Protein AF-A0A256YQB6-F1 (afdb_monomer)

Foldseek 3Di:
DDFWDDDPQWTAADPVLLVQFPDFDPVLQVVLQVDVLVVLVVLLVVFDWPAFAPDAKDDDFLFIAGRFPIWDFLLCLLAVVVVVVVQQQPWAAWEDAQPPPDDIDTDGSNNLLLLLFLVLQLCVVVPDAAAAEEEEQEFLDSVSQSVLRSCRQRNHAYEYFHNLDALCLLLLVQALSLHQHYEYECWGDALNDTDGSQVRPVSNCVVGNHQAYEYEHYPVDDDDADPNHYDYPCVSRVPGGSDDHGDTDGQFRFSYWFWDFFADDQQDWDQDLVRDIGGNVVVVVPPFDDDPDQFDDDDDDWWADDWDFDFDDFWWKWFQWPQGTFTAGQQAWFFWQDLVLDTDIDGSVRDFFFTKTWAFQDADFFDKFFFDQDDDPDDDPQWDADGTQALLNLLLLLLCLFQWDDDPFKIKHWAQDVQVLVVNQVSRCVRIVHGFDWDDDNIIITIDGDNSVVVRCCRQFVQSVDDQQRHANGSSQLRHGLSSLLSNNQNNCQRAWDQDLFKIKGKGLHPRRQLSNQQSLSNLVARWHKDKDWDWDADPNDTDTGIMIMTIGGALVNLVSNCVRNNHDPPVRNVSSVVSNPPPDPDDDPPWDRNCLVVVVVLCVLQVDDPVVCVVLVNVVPDSDDDTDDLVVLVSVLVVLVVVLCVLVDDDDDPPVPSDPDPDLVNCCVVVVHDSVRSVVVVPDDDPPVVVVVVVVVVVSSVVSSVVSVVSSVSSVCVSPRSIDIIGGNGMDIHGDDDGTDIHGYIPIDDQDDDSSDGDHDDGDSIFTFTWGRSLLLSCLQVCLCWQQVDDAPAEAEEQDICSFLCCVRPVHSHCSSNSHYYYRYSYACQPPHHCNVLVVCQVVLHAEYEAELLNLLSNVLVPLVSQQVRPSVNYAEYEYDDDFHAQQSLVCCCCSNVVSRYDYQYFDDHSQLSHGFFTATRSHDTDRHQFNFHGDPPWDKFFAAQVRHGDPDAPDKGFIKTAPPRRSGGTSDGSVCNPCRCVVFAVRNHSGIGGPQWMWGAHPVRTIHTLGGPVQWDQFQNDTDRQSQLFNLLCPPPQFSGKGWHWDQDPRGRTAIAIETETSDDDDDVVSVVSSQVSSCVRPRPSNRHPYYFYFNDAWAFSSGHGPSLQVNCLLSVHDNPDSSRTPCPVSSVRSNVRSVD

Mean predicted aligned error: 19.4 Å

Sequence (1143 aa):
MEKMIKKGNLFYPSKSLRKKAWISSPRIYKEAQKNPIKFWEKVAKELVWFKKWNKIFVHKPPYFHWFVGGKTNITYNIFERNFELGRKNKVAFIWEPEPTNERPRIYTYYQLYKEVNKLANALKKLGVKKGDVVGIYLPMIPEVIISMLACARIGAIHTVVFSAFSSKALQIRLNDTQAKFLITADGYYRRGKLINLKEKADEGIKGTKVKKVIVVKRANNKVKMKKGRDYWYHELIENEEDYCEPKKLDAEDIAFILYTSGCVKGDTLVQTSSGKILPIKELNKKEGILSFDLNKLTSKVDGIKDLHSYFWPLPLYKIYTSFGMIELTPSHPLFVLNENLEIEEKEASQIEGGDVLILPIPKIEGKEVFLEIPKVKKIIKKVKLPRRLDENLAELIGYFAGDGNFSENCLVLTDKDVENLKHYNKIIRKVFGTEGKIKKEDRQRLLFCSKLVKEFIKVNFPEICKKSKEREVPQKIQVSKNEIIRGFIRGFFDAEGTVSKSSVKIVSTSKVLIEQIKLLLLRLGILSSYYERNAKTKFKDKIYRIKVFSLRISDKENLKRFYEKIGFNDKKKKLKLEKLLEIERKGSTNIEILKIDKLLKEVLKEVKLPKKLIHSLGMDGYKLGYRKIKRKNLVKILDFLDLIEKRILGEKRINKKVLLLRLSLEEIAKKTGYSKNSVHKFLYEPSSKFKKKIEKLLEEREREVLRKIKEWKEKILKIINAEAFFVRVKKVEVGKFEERFIYDITSFSNSSYIANGFFVHNTTGKPKGIVHAVGGYMVQAYITAKWIFDLHDNDIFWSTADIGWITGHTYSCYGPLLNGATFIIYEGALDWPTPERWAQIMEKYGVTIFYTAPTAVRMFEKYDGQVVRKFSFKTLRLLGSVGEPINEEAWYWFFKEVGKERCPIVDTWWQTETGGVLLTSLPGIGPFKPTYAGLPFPPVKFEILDEKGKPIKKAKKEGSLVILKPFAPGMLRGVYRNPERYFKTYWSRFGEEIYYTSDGAFKDKNGLIKITGRLDDVLKVAGHRLSTAELENAITKHYAVNECAIVGAPHEIKGEVPIAFVVLRFGRPNEKMKEEIIQQVVKEIGPIAKPYKVYFVEDLPKTRSGKIMRRILKRMLIGQELGDISTLANPESIEKIRKIVGK

Structure (mmCIF, N/CA/C/O backbone):
data_AF-A0A256YQB6-F1
#
_entry.id   AF-A0A256YQB6-F1
#
loop_
_atom_site.group_PDB
_atom_site.id
_atom_site.type_symbol
_atom_site.label_atom_id
_atom_site.label_alt_id
_atom_site.label_comp_id
_atom_site.label_asym_id
_atom_site.label_entity_id
_atom_site.label_seq_id
_atom_site.pdbx_PDB_ins_code
_atom_site.Cartn_x
_atom_site.Cartn_y
_atom_site.Cartn_z
_atom_site.occupancy
_atom_site.B_iso_or_equiv
_atom_site.auth_seq_id
_atom_site.auth_comp_id
_atom_site.auth_asym_id
_atom_site.auth_atom_id
_atom_site.pdbx_PDB_model_num
ATOM 1 N N . MET A 1 1 ? 21.745 -26.934 -16.241 1.00 66.81 1 MET A N 1
ATOM 2 C CA . MET A 1 1 ? 21.714 -25.737 -17.114 1.00 66.81 1 MET A CA 1
ATOM 3 C C . MET A 1 1 ? 23.077 -25.089 -17.096 1.00 66.81 1 MET A C 1
ATOM 5 O O . MET A 1 1 ? 23.684 -25.028 -16.034 1.00 66.81 1 MET A O 1
ATOM 9 N N . GLU A 1 2 ? 23.534 -24.633 -18.258 1.00 85.75 2 GLU A N 1
ATOM 10 C CA . GLU A 1 2 ? 24.778 -23.870 -18.401 1.00 85.75 2 GLU A CA 1
ATOM 11 C C . GLU A 1 2 ? 24.667 -22.508 -17.701 1.00 85.75 2 GLU A C 1
ATOM 13 O O . GLU A 1 2 ? 23.568 -21.957 -17.578 1.00 85.75 2 GLU A O 1
ATOM 18 N N . LYS A 1 3 ? 25.809 -21.947 -17.289 1.00 91.88 3 LYS A N 1
ATOM 19 C CA . LYS A 1 3 ? 25.874 -20.578 -16.765 1.00 91.88 3 LYS A CA 1
ATOM 20 C C . LYS A 1 3 ? 25.476 -19.556 -17.833 1.00 91.88 3 LYS A C 1
ATOM 22 O O . LYS A 1 3 ? 25.650 -19.774 -19.034 1.00 91.88 3 LYS A O 1
ATOM 27 N N . MET A 1 4 ? 24.960 -18.416 -17.387 1.00 94.56 4 MET A N 1
ATOM 28 C CA . MET A 1 4 ? 24.688 -17.280 -18.262 1.00 94.56 4 MET A CA 1
ATOM 29 C C . MET A 1 4 ? 25.975 -16.697 -18.850 1.00 94.56 4 MET A C 1
ATOM 31 O O . MET A 1 4 ? 27.039 -16.718 -18.235 1.00 94.56 4 MET A O 1
ATOM 35 N N . ILE A 1 5 ? 25.861 -16.120 -20.045 1.00 95.38 5 ILE A N 1
ATOM 36 C CA . ILE A 1 5 ? 26.993 -15.534 -20.762 1.00 95.38 5 ILE A CA 1
ATOM 37 C C . ILE A 1 5 ? 27.175 -14.092 -20.281 1.00 95.38 5 ILE A C 1
ATOM 39 O O . ILE A 1 5 ? 26.316 -13.242 -20.524 1.00 95.38 5 ILE A O 1
ATOM 43 N N . LYS A 1 6 ? 28.296 -13.794 -19.619 1.00 94.69 6 LYS A N 1
ATOM 44 C CA . LYS A 1 6 ? 28.639 -12.439 -19.163 1.00 94.69 6 LYS A CA 1
ATOM 45 C C . LYS A 1 6 ? 29.445 -11.695 -20.235 1.00 94.69 6 LYS A C 1
ATOM 47 O O . LYS A 1 6 ? 30.456 -12.201 -20.709 1.00 94.69 6 LYS A O 1
ATOM 52 N N . LYS A 1 7 ? 29.020 -10.481 -20.600 1.00 93.31 7 LYS A N 1
ATOM 53 C CA . LYS A 1 7 ? 29.759 -9.547 -21.472 1.00 93.31 7 LYS A CA 1
ATOM 54 C C . LYS A 1 7 ? 29.813 -8.173 -20.802 1.00 93.31 7 LYS A C 1
ATOM 56 O O . LYS A 1 7 ? 28.825 -7.437 -20.803 1.00 93.31 7 LYS A O 1
ATOM 61 N N . GLY A 1 8 ? 30.949 -7.832 -20.195 1.00 90.25 8 GLY A N 1
ATOM 62 C CA . GLY A 1 8 ? 31.058 -6.645 -19.342 1.00 90.25 8 GLY A CA 1
ATOM 63 C C . GLY A 1 8 ? 30.108 -6.736 -18.141 1.00 90.25 8 GLY A C 1
ATOM 64 O O . GLY A 1 8 ? 30.156 -7.702 -17.382 1.00 90.25 8 GLY A O 1
ATOM 65 N N . ASN A 1 9 ? 29.221 -5.750 -17.987 1.00 87.50 9 ASN A N 1
ATOM 66 C CA . ASN A 1 9 ? 28.167 -5.726 -16.961 1.00 87.50 9 ASN A CA 1
ATOM 67 C C . ASN A 1 9 ? 26.796 -6.227 -17.458 1.00 87.50 9 ASN A C 1
ATOM 69 O O . ASN A 1 9 ? 25.788 -6.023 -16.783 1.00 87.50 9 ASN A O 1
ATOM 73 N N . LEU A 1 10 ? 26.749 -6.842 -18.642 1.00 94.62 10 LEU A N 1
ATOM 74 C CA . LEU A 1 10 ? 25.542 -7.428 -19.215 1.00 94.62 10 LEU A CA 1
ATOM 75 C C . LEU A 1 10 ? 25.590 -8.951 -19.111 1.00 94.62 10 LEU A C 1
ATOM 77 O O . LEU A 1 10 ? 26.617 -9.575 -19.386 1.00 94.62 10 LEU A O 1
ATOM 81 N N . PHE A 1 11 ? 24.449 -9.542 -18.786 1.00 96.25 11 PHE A N 1
ATOM 82 C CA . PHE A 1 11 ? 24.243 -10.983 -18.731 1.00 96.25 11 PHE A CA 1
ATOM 83 C C . PHE A 1 11 ? 23.283 -11.393 -19.842 1.00 96.25 11 PHE A C 1
ATOM 85 O O . PHE A 1 11 ? 22.247 -10.763 -20.049 1.00 96.25 11 PHE A O 1
ATOM 92 N N . TYR A 1 12 ? 23.625 -12.453 -20.561 1.00 96.44 12 TYR A N 1
ATOM 93 C CA . TYR A 1 12 ? 22.846 -12.990 -21.669 1.00 96.44 12 TYR A CA 1
ATOM 94 C C . TYR A 1 12 ? 22.446 -14.436 -21.384 1.00 96.44 12 TYR A C 1
ATOM 96 O O . TYR A 1 12 ? 23.189 -15.162 -20.713 1.00 96.44 12 TYR A O 1
ATOM 104 N N . PRO A 1 13 ? 21.292 -14.878 -21.901 1.00 95.56 13 PRO A N 1
ATOM 105 C CA . PRO A 1 13 ? 20.850 -16.249 -21.715 1.00 95.56 13 PRO A CA 1
ATOM 106 C C . PRO A 1 13 ? 21.824 -17.242 -22.360 1.00 95.56 13 PRO A C 1
ATOM 108 O O . PRO A 1 13 ? 22.392 -16.994 -23.432 1.00 95.56 13 PRO A O 1
ATOM 111 N N . SER A 1 14 ? 22.012 -18.388 -21.705 1.00 94.38 14 SER A N 1
ATOM 112 C CA . SER A 1 14 ? 22.810 -19.496 -22.235 1.00 94.38 14 SER A CA 1
ATOM 113 C C . SER A 1 14 ? 22.199 -20.057 -23.528 1.00 94.38 14 SER A C 1
ATOM 115 O O . SER A 1 14 ? 21.080 -19.706 -23.919 1.00 94.38 14 SER A O 1
ATOM 117 N N . LYS A 1 15 ? 22.934 -20.916 -24.249 1.00 93.00 15 LYS A N 1
ATOM 118 C CA . LYS A 1 15 ? 22.389 -21.580 -25.449 1.00 93.00 15 LYS A CA 1
ATOM 119 C C . LYS A 1 15 ? 21.199 -22.465 -25.068 1.00 93.00 15 LYS A C 1
ATOM 121 O O . LYS A 1 15 ? 20.147 -22.382 -25.698 1.00 93.00 15 LYS A O 1
ATOM 126 N N . SER A 1 16 ? 21.348 -23.228 -23.985 1.00 90.25 16 SER A N 1
ATOM 127 C CA . SER A 1 16 ? 20.280 -24.062 -23.422 1.00 90.25 16 SER A CA 1
ATOM 128 C C . SER A 1 16 ? 19.023 -23.264 -23.048 1.00 90.25 16 SER A C 1
ATOM 130 O O . SER A 1 16 ? 17.919 -23.667 -23.416 1.00 90.25 16 SER A O 1
ATOM 132 N N . LEU A 1 17 ? 19.163 -22.102 -22.397 1.00 90.69 17 LEU A N 1
ATOM 133 C CA . LEU A 1 17 ? 18.008 -21.276 -22.030 1.00 90.69 17 LEU A CA 1
ATOM 134 C C . LEU A 1 17 ? 17.321 -20.660 -23.256 1.00 90.69 17 LEU A C 1
ATOM 136 O O . LEU A 1 17 ? 16.096 -20.656 -23.333 1.00 90.69 17 LEU A O 1
ATOM 140 N N . ARG A 1 18 ? 18.094 -20.211 -24.253 1.00 94.12 18 ARG A N 1
ATOM 141 C CA . ARG A 1 18 ? 17.552 -19.695 -25.523 1.00 94.12 18 ARG A CA 1
ATOM 142 C C . ARG A 1 18 ? 16.764 -20.733 -26.310 1.00 94.12 18 ARG A C 1
ATOM 144 O O . ARG A 1 18 ? 15.760 -20.375 -26.913 1.00 94.12 18 ARG A O 1
ATOM 151 N N . LYS A 1 19 ? 17.209 -21.993 -26.303 1.00 92.62 19 LYS A N 1
ATOM 152 C CA . LYS A 1 19 ? 16.515 -23.095 -26.985 1.00 92.62 19 LYS A CA 1
ATOM 153 C C . LYS A 1 19 ? 15.168 -23.418 -26.331 1.00 92.62 19 LYS A C 1
ATOM 155 O O . LYS A 1 19 ? 14.244 -23.807 -27.031 1.00 92.62 19 LYS A O 1
ATOM 160 N N . LYS A 1 20 ? 15.065 -23.264 -25.005 1.00 90.31 20 LYS A N 1
ATOM 161 C CA . LYS A 1 20 ? 13.838 -23.545 -24.244 1.00 90.31 20 LYS A CA 1
ATOM 162 C C . LYS A 1 20 ? 12.840 -22.380 -24.244 1.00 90.31 20 LYS A C 1
ATOM 164 O O . LYS A 1 20 ? 11.643 -22.621 -24.151 1.00 90.31 20 LYS A O 1
ATOM 169 N N . ALA A 1 21 ? 13.319 -21.140 -24.307 1.00 94.75 21 ALA A N 1
ATOM 170 C CA . ALA A 1 21 ? 12.465 -19.970 -24.145 1.00 94.75 21 ALA A CA 1
ATOM 171 C C . ALA A 1 21 ? 11.433 -19.823 -25.276 1.00 94.75 21 ALA A C 1
ATOM 173 O O . ALA A 1 21 ? 11.779 -19.968 -26.448 1.00 94.75 21 ALA A O 1
ATOM 174 N N . TRP A 1 22 ? 10.206 -19.410 -24.937 1.00 95.50 22 TRP A N 1
ATOM 175 C CA . TRP A 1 22 ? 9.157 -19.091 -25.919 1.00 95.50 22 TRP A CA 1
ATOM 176 C C . TRP A 1 22 ? 9.611 -18.064 -26.956 1.00 95.50 22 TRP A C 1
ATOM 178 O O . TRP A 1 22 ? 9.220 -18.124 -28.118 1.00 95.50 22 TRP A O 1
ATOM 188 N N . ILE A 1 23 ? 10.420 -17.098 -26.516 1.00 96.06 23 ILE A N 1
ATOM 189 C CA . ILE A 1 23 ? 10.880 -15.977 -27.324 1.00 96.06 23 ILE A CA 1
ATOM 190 C C . ILE A 1 23 ? 12.384 -15.800 -27.121 1.00 96.06 23 ILE A C 1
ATOM 192 O O . ILE A 1 23 ? 12.835 -15.371 -26.058 1.00 96.06 23 ILE A O 1
ATOM 196 N N . SER A 1 24 ? 13.157 -16.101 -28.164 1.00 94.94 24 SER A N 1
ATOM 197 C CA . SER A 1 24 ? 14.627 -16.051 -28.147 1.00 94.94 24 SER A CA 1
ATOM 198 C C . SER A 1 24 ? 15.242 -15.134 -29.210 1.00 94.94 24 SER A C 1
ATOM 200 O O . SER A 1 24 ? 16.451 -14.899 -29.210 1.00 94.94 24 SER A O 1
ATOM 202 N N . SER A 1 25 ? 14.418 -14.560 -30.094 1.00 94.62 25 SER A N 1
ATOM 203 C CA . SER A 1 25 ? 14.861 -13.665 -31.167 1.00 94.62 25 SER A CA 1
ATOM 204 C C . SER A 1 25 ? 14.520 -12.199 -30.870 1.00 94.62 25 SER A C 1
ATOM 206 O O . SER A 1 25 ? 13.339 -11.873 -30.729 1.00 94.62 25 SER A O 1
ATOM 208 N N . PRO A 1 26 ? 15.500 -11.270 -30.888 1.00 92.00 26 PRO A N 1
ATOM 209 C CA . PRO A 1 26 ? 15.247 -9.829 -30.794 1.00 92.00 26 PRO A CA 1
ATOM 210 C C . PRO A 1 26 ? 14.315 -9.269 -31.882 1.00 92.00 26 PRO A C 1
ATOM 212 O O . PRO A 1 26 ? 13.793 -8.163 -31.726 1.00 92.00 26 PRO A O 1
ATOM 215 N N . ARG A 1 27 ? 14.088 -10.004 -32.986 1.00 94.56 27 ARG A N 1
ATOM 216 C CA . ARG A 1 27 ? 13.201 -9.578 -34.085 1.00 94.56 27 ARG A CA 1
ATOM 217 C C . ARG A 1 27 ? 11.772 -9.305 -33.613 1.00 94.56 27 ARG A C 1
ATOM 219 O O . ARG A 1 27 ? 11.143 -8.394 -34.150 1.00 94.56 27 ARG A O 1
ATOM 226 N N . ILE A 1 28 ? 11.318 -9.980 -32.552 1.00 95.44 28 ILE A N 1
ATOM 227 C CA . ILE A 1 28 ? 9.977 -9.798 -31.981 1.00 95.44 28 ILE A CA 1
ATOM 228 C C . ILE A 1 28 ? 9.678 -8.342 -31.611 1.00 95.44 28 ILE A C 1
ATOM 230 O O . ILE A 1 28 ? 8.561 -7.874 -31.811 1.00 95.44 28 ILE A O 1
ATOM 234 N N . TYR A 1 29 ? 10.675 -7.589 -31.129 1.00 93.75 29 TYR A N 1
ATOM 235 C CA . TYR A 1 29 ? 10.491 -6.182 -30.780 1.00 93.75 29 TYR A CA 1
ATOM 236 C C . TYR A 1 29 ? 10.206 -5.343 -32.024 1.00 93.75 29 TYR A C 1
ATOM 238 O O . TYR A 1 29 ? 9.301 -4.515 -32.007 1.00 93.75 29 TYR A O 1
ATOM 246 N N . LYS A 1 30 ? 10.933 -5.579 -33.123 1.00 93.62 30 LYS A N 1
ATOM 247 C CA . LYS A 1 30 ? 10.698 -4.877 -34.393 1.00 93.62 30 LYS A CA 1
ATOM 248 C C . LYS A 1 30 ? 9.346 -5.268 -34.989 1.00 93.62 30 LYS A C 1
ATOM 250 O O . LYS A 1 30 ? 8.600 -4.394 -35.411 1.00 93.62 30 LYS A O 1
ATOM 255 N N . GLU A 1 31 ? 9.017 -6.556 -34.996 1.00 93.38 31 GLU A N 1
ATOM 256 C CA . GLU A 1 31 ? 7.759 -7.076 -35.546 1.00 93.38 31 GLU A CA 1
ATOM 257 C C . GLU A 1 31 ? 6.534 -6.560 -34.788 1.00 93.38 31 GLU A C 1
ATOM 259 O O . GLU A 1 31 ? 5.607 -6.038 -35.405 1.00 93.38 31 GLU A O 1
ATOM 264 N N . ALA A 1 32 ? 6.553 -6.624 -33.456 1.00 93.69 32 ALA A N 1
ATOM 265 C CA . ALA A 1 32 ? 5.457 -6.139 -32.625 1.00 93.69 32 ALA A CA 1
ATOM 266 C C . ALA A 1 32 ? 5.265 -4.615 -32.759 1.00 93.69 32 ALA A C 1
ATOM 268 O O . ALA A 1 32 ? 4.134 -4.129 -32.741 1.00 93.69 32 ALA A O 1
ATOM 269 N N . GLN A 1 33 ? 6.350 -3.853 -32.953 1.00 93.25 33 GLN A N 1
ATOM 270 C CA . GLN A 1 33 ? 6.286 -2.399 -33.139 1.00 93.25 33 GLN A CA 1
ATOM 271 C C . GLN A 1 33 ? 5.733 -1.966 -34.505 1.00 93.25 33 GLN A C 1
ATOM 273 O O . GLN A 1 33 ? 5.221 -0.850 -34.598 1.00 93.25 33 GLN A O 1
ATOM 278 N N . LYS A 1 34 ? 5.780 -2.820 -35.545 1.00 95.38 34 LYS A N 1
ATOM 279 C CA . LYS A 1 34 ? 5.190 -2.506 -36.865 1.00 95.38 34 LYS A CA 1
ATOM 280 C C . LYS A 1 34 ? 3.689 -2.243 -36.761 1.00 95.38 34 LYS A C 1
ATOM 282 O O . LYS A 1 34 ? 3.184 -1.307 -37.369 1.00 95.38 34 LYS A O 1
ATOM 287 N N . ASN A 1 35 ? 2.976 -3.062 -35.988 1.00 96.31 35 ASN A N 1
ATOM 288 C CA . ASN A 1 35 ? 1.556 -2.856 -35.725 1.00 96.31 35 ASN A CA 1
ATOM 289 C C . ASN A 1 35 ? 1.176 -3.368 -34.322 1.00 96.31 35 ASN A C 1
ATOM 291 O O . ASN A 1 35 ? 0.736 -4.514 -34.174 1.00 96.31 35 ASN A O 1
ATOM 295 N N . PRO A 1 36 ? 1.305 -2.514 -33.289 1.00 96.69 36 PRO A N 1
ATOM 296 C CA . PRO A 1 36 ? 1.013 -2.890 -31.909 1.00 96.69 36 PRO A CA 1
ATOM 297 C C . PRO A 1 36 ? -0.425 -3.381 -31.691 1.00 96.69 36 PRO A C 1
ATOM 299 O O . PRO A 1 36 ? -0.660 -4.286 -30.896 1.00 96.69 36 PRO A O 1
ATOM 302 N N . ILE A 1 37 ? -1.398 -2.809 -32.410 1.00 97.69 37 ILE A N 1
ATOM 303 C CA . ILE A 1 37 ? -2.815 -3.189 -32.301 1.00 97.69 37 ILE A CA 1
ATOM 304 C C . ILE A 1 37 ? -3.022 -4.608 -32.840 1.00 97.69 37 ILE A C 1
ATOM 306 O O . ILE A 1 37 ? -3.654 -5.433 -32.181 1.00 97.69 37 ILE A O 1
ATOM 310 N N . LYS A 1 38 ? -2.446 -4.921 -34.008 1.00 97.62 38 LYS A N 1
ATOM 311 C CA . LYS A 1 38 ? -2.506 -6.267 -34.595 1.00 97.62 38 LYS A CA 1
ATOM 312 C C . LYS A 1 38 ? -1.740 -7.304 -33.784 1.00 97.62 38 LYS A C 1
ATOM 314 O O . LYS A 1 38 ? -2.177 -8.450 -33.728 1.00 97.62 38 LYS A O 1
ATOM 319 N N . PHE A 1 39 ? -0.653 -6.914 -33.121 1.00 97.88 39 PHE A N 1
ATOM 320 C CA . PHE A 1 39 ? 0.034 -7.795 -32.180 1.00 97.88 39 PHE A CA 1
ATOM 321 C C . PHE A 1 39 ? -0.913 -8.249 -31.060 1.00 97.88 39 PHE A C 1
ATOM 323 O O . PHE A 1 39 ? -1.094 -9.447 -30.858 1.00 97.88 39 PHE A O 1
ATOM 330 N N . TRP A 1 40 ? -1.579 -7.309 -30.383 1.00 98.06 40 TRP A N 1
ATOM 331 C CA . TRP A 1 40 ? -2.529 -7.647 -29.319 1.00 98.06 40 TRP A CA 1
ATOM 332 C C . TRP A 1 40 ? -3.744 -8.424 -29.839 1.00 98.06 40 TRP A C 1
ATOM 334 O O . TRP A 1 40 ? -4.223 -9.322 -29.153 1.00 98.06 40 TRP A O 1
ATOM 344 N N . GLU A 1 41 ? -4.205 -8.145 -31.064 1.00 98.12 41 GLU A N 1
ATOM 345 C CA . GLU A 1 41 ? -5.236 -8.952 -31.730 1.00 98.12 41 GLU A CA 1
ATOM 346 C C . GLU A 1 41 ? -4.791 -10.412 -31.920 1.00 98.12 41 GLU A C 1
ATOM 348 O O . GLU A 1 41 ? -5.574 -11.328 -31.678 1.00 98.12 41 GLU A O 1
ATOM 353 N N . LYS A 1 42 ? -3.540 -10.639 -32.345 1.00 98.00 42 LYS A N 1
ATOM 354 C CA . LYS A 1 42 ? -2.976 -11.985 -32.522 1.00 98.00 42 LYS A CA 1
ATOM 355 C C . LYS A 1 42 ? -2.946 -12.743 -31.197 1.00 98.00 42 LYS A C 1
ATOM 357 O O . LYS A 1 42 ? -3.422 -13.869 -31.152 1.00 98.00 42 LYS A O 1
ATOM 362 N N . VAL A 1 43 ? -2.469 -12.104 -30.129 1.00 97.81 43 VAL A N 1
ATOM 363 C CA . VAL A 1 43 ? -2.464 -12.697 -28.782 1.00 97.81 43 VAL A CA 1
ATOM 364 C C . VAL A 1 43 ? -3.888 -13.011 -28.318 1.00 97.81 43 VAL A C 1
ATOM 366 O O . VAL A 1 43 ? -4.144 -14.086 -27.786 1.00 97.81 43 VAL A O 1
ATOM 369 N N . ALA A 1 44 ? -4.842 -12.104 -28.543 1.00 98.50 44 ALA A N 1
ATOM 370 C CA . ALA A 1 44 ? -6.229 -12.320 -28.141 1.00 98.50 44 ALA A CA 1
ATOM 371 C C . ALA A 1 44 ? -6.879 -13.523 -28.843 1.00 98.50 44 ALA A C 1
ATOM 373 O O . ALA A 1 44 ? -7.733 -14.167 -28.241 1.00 98.50 44 ALA A O 1
ATOM 374 N N . LYS A 1 45 ? -6.458 -13.853 -30.073 1.00 98.25 45 LYS A N 1
ATOM 375 C CA . LYS A 1 45 ? -6.918 -15.039 -30.820 1.00 98.25 45 LYS A CA 1
ATOM 376 C C . LYS A 1 45 ? -6.391 -16.367 -30.258 1.00 98.25 45 LYS A C 1
ATOM 378 O O . LYS A 1 45 ? -6.939 -17.401 -30.610 1.00 98.25 45 LYS A O 1
ATOM 383 N N . GLU A 1 46 ? -5.376 -16.357 -29.389 1.00 97.56 46 GLU A N 1
ATOM 384 C CA . GLU A 1 46 ? -4.909 -17.567 -28.681 1.00 97.56 46 GLU A CA 1
ATOM 385 C C . GLU A 1 46 ? -5.847 -17.983 -27.529 1.00 97.56 46 GLU A C 1
ATOM 387 O O . GLU A 1 46 ? -5.676 -19.054 -26.936 1.00 97.56 46 GLU A O 1
ATOM 392 N N . LEU A 1 47 ? -6.808 -17.125 -27.178 1.00 98.38 47 LEU A N 1
ATOM 393 C CA . LEU A 1 47 ? -7.794 -17.325 -26.118 1.00 98.38 47 LEU A CA 1
ATOM 394 C C . LEU A 1 47 ? -9.189 -17.537 -26.717 1.00 98.38 47 LEU A C 1
ATOM 396 O O . LEU A 1 47 ? -9.460 -17.159 -27.856 1.00 98.38 47 LEU A O 1
ATOM 400 N N . VAL A 1 48 ? -10.091 -18.116 -25.931 1.00 98.38 48 VAL A N 1
ATOM 401 C CA . VAL A 1 48 ? -11.469 -18.397 -26.338 1.00 98.38 48 VAL A CA 1
ATOM 402 C C . VAL A 1 48 ? -12.354 -17.172 -26.126 1.00 98.38 48 VAL A C 1
ATOM 404 O O . VAL A 1 48 ? -12.398 -16.570 -25.044 1.00 98.38 48 VAL A O 1
ATOM 407 N N . TRP A 1 49 ? -13.101 -16.836 -27.174 1.00 98.62 49 TRP A N 1
ATOM 408 C CA . TRP A 1 49 ? -14.100 -15.776 -27.201 1.00 98.62 49 TRP A CA 1
ATOM 409 C C . TRP A 1 49 ? -15.417 -16.352 -27.709 1.00 98.62 49 TRP A C 1
ATOM 411 O O . TRP A 1 49 ? -15.490 -16.825 -28.838 1.00 98.62 49 TRP A O 1
ATOM 421 N N . PHE A 1 50 ? -16.471 -16.267 -26.899 1.00 98.38 50 PHE A N 1
ATOM 422 C CA . PHE A 1 50 ? -17.822 -16.690 -27.286 1.00 98.38 50 PHE A CA 1
ATOM 423 C C . PHE A 1 50 ? -18.388 -15.845 -28.430 1.00 98.38 50 PHE A C 1
ATOM 425 O O . PHE A 1 50 ? -19.229 -16.303 -29.195 1.00 98.38 50 PHE A O 1
ATOM 432 N N . LYS A 1 51 ? -17.950 -14.585 -28.520 1.00 98.44 51 LYS A N 1
ATOM 433 C CA . LYS A 1 51 ? -18.213 -13.696 -29.650 1.00 98.44 51 LYS A CA 1
ATOM 434 C C . LYS A 1 51 ? -16.948 -12.908 -29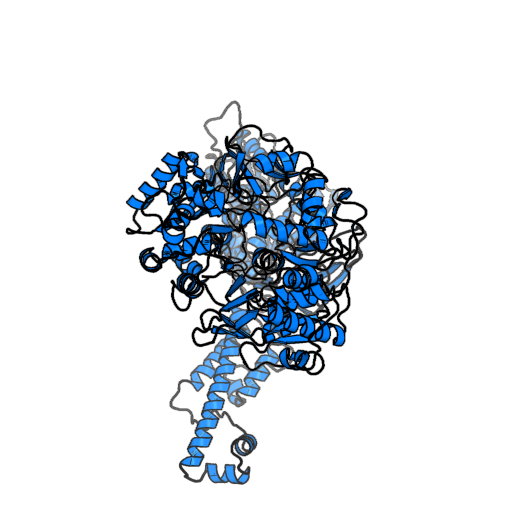.946 1.00 98.44 51 LYS A C 1
ATOM 436 O O . LYS A 1 51 ? -16.368 -12.311 -29.038 1.00 98.44 51 LYS A O 1
ATOM 441 N N . LYS A 1 52 ? -16.539 -12.877 -31.211 1.00 97.50 52 LYS A N 1
ATOM 442 C CA . LYS A 1 52 ? -15.397 -12.076 -31.655 1.00 97.50 52 LYS A CA 1
ATOM 443 C C . LYS A 1 52 ? -15.737 -10.584 -31.601 1.00 97.50 52 LYS A C 1
ATOM 445 O O . LYS A 1 52 ? -16.877 -10.189 -31.825 1.00 97.50 52 LYS A O 1
ATOM 450 N N . TRP A 1 53 ? -14.745 -9.763 -31.281 1.00 98.12 53 TRP A N 1
ATOM 451 C CA . TRP A 1 53 ? -14.882 -8.308 -31.258 1.00 98.12 53 TRP A CA 1
ATOM 452 C C . TRP A 1 53 ? -15.103 -7.713 -32.650 1.00 98.12 53 TRP A C 1
ATOM 454 O O . TRP A 1 53 ? -14.602 -8.231 -33.647 1.00 98.12 53 TRP A O 1
ATOM 464 N N . ASN A 1 54 ? -15.774 -6.560 -32.687 1.00 96.88 54 ASN A N 1
ATOM 465 C CA . ASN A 1 54 ? -16.011 -5.787 -33.908 1.00 96.88 54 ASN A CA 1
ATOM 466 C C . ASN A 1 54 ? -14.933 -4.708 -34.109 1.00 96.88 54 ASN A C 1
ATOM 468 O O . ASN A 1 54 ? -14.605 -4.360 -35.239 1.00 96.88 54 ASN A O 1
ATOM 472 N N . LYS A 1 55 ? -14.365 -4.167 -33.019 1.00 97.12 55 LYS A N 1
ATOM 473 C CA . LYS A 1 55 ? -13.251 -3.200 -33.057 1.00 97.12 55 LYS A CA 1
ATOM 474 C C . LYS A 1 55 ? -12.140 -3.645 -32.110 1.00 97.12 55 LYS A C 1
ATOM 476 O O . LYS A 1 55 ? -12.406 -3.985 -30.962 1.00 97.12 55 LYS A O 1
ATOM 481 N N . ILE A 1 56 ? -10.893 -3.630 -32.581 1.00 97.75 56 ILE A N 1
ATOM 482 C CA . ILE A 1 56 ? -9.744 -4.122 -31.799 1.00 97.75 56 ILE A CA 1
ATOM 483 C C . ILE A 1 56 ? -9.342 -3.113 -30.721 1.00 97.75 56 ILE A C 1
ATOM 485 O O . ILE A 1 56 ? -9.158 -3.495 -29.573 1.00 97.75 56 ILE A O 1
ATOM 489 N N . PHE A 1 57 ? -9.214 -1.838 -31.086 1.00 97.56 57 PHE A N 1
ATOM 490 C CA . PHE A 1 57 ? -8.796 -0.763 -30.192 1.00 97.56 57 PHE A CA 1
ATOM 491 C C . PHE A 1 57 ? -9.577 0.507 -30.524 1.00 97.56 57 PHE A C 1
ATOM 493 O O . PHE A 1 57 ? -9.665 0.894 -31.690 1.00 97.56 57 PHE A O 1
ATOM 500 N N . VAL A 1 58 ? -10.151 1.143 -29.506 1.00 96.12 58 VAL A N 1
ATOM 501 C CA . VAL A 1 58 ? -10.857 2.424 -29.619 1.00 96.12 58 VAL A CA 1
ATOM 502 C C . VAL A 1 58 ? -10.264 3.372 -28.591 1.00 96.12 58 VAL A C 1
ATOM 504 O O . VAL A 1 58 ? -10.295 3.078 -27.399 1.00 96.12 58 VAL A O 1
ATOM 507 N N . HIS A 1 59 ? -9.757 4.517 -29.044 1.00 94.44 59 HIS A N 1
ATOM 508 C CA . HIS A 1 59 ? -9.193 5.543 -28.174 1.00 94.44 59 HIS A CA 1
ATOM 509 C C . HIS A 1 59 ? -10.028 6.823 -28.245 1.00 94.44 59 HIS A C 1
ATOM 511 O O . HIS A 1 59 ? -10.227 7.370 -29.326 1.00 94.44 59 HIS A O 1
ATOM 517 N N . LYS A 1 60 ? -10.517 7.273 -27.089 1.00 90.94 60 LYS A N 1
ATOM 518 C CA . LYS A 1 60 ? -11.186 8.556 -26.854 1.00 90.94 60 LYS A CA 1
ATOM 519 C C . LYS A 1 60 ? -10.568 9.169 -25.586 1.00 90.94 60 LYS A C 1
ATOM 521 O O . LYS A 1 60 ? -11.102 8.915 -24.506 1.00 90.94 60 LYS A O 1
ATOM 526 N N . PRO A 1 61 ? -9.428 9.876 -25.698 1.00 89.94 61 PRO A N 1
ATOM 527 C CA . PRO A 1 61 ? -8.642 10.341 -24.555 1.00 89.94 61 PRO A CA 1
ATOM 528 C C . PRO A 1 61 ? -9.487 10.967 -23.429 1.00 89.94 61 PRO A C 1
ATOM 530 O O . PRO A 1 61 ? -10.468 11.650 -23.718 1.00 89.94 61 PRO A O 1
ATOM 533 N N . PRO A 1 62 ? -9.156 10.703 -22.150 1.00 90.19 62 PRO A N 1
ATOM 534 C CA . PRO A 1 62 ? -8.118 9.775 -21.677 1.00 90.19 62 PRO A CA 1
ATOM 535 C C . PRO A 1 62 ? -8.535 8.287 -21.736 1.00 90.19 62 PRO A C 1
ATOM 537 O O . PRO A 1 62 ? -7.792 7.412 -21.296 1.00 90.19 62 PRO A O 1
ATOM 540 N N . TYR A 1 63 ? -9.741 7.976 -22.219 1.00 92.44 63 TYR A N 1
ATOM 541 C CA . TYR A 1 63 ? -10.323 6.635 -22.181 1.00 92.44 63 TYR A CA 1
ATOM 542 C C . TYR A 1 63 ? -9.946 5.801 -23.403 1.00 92.44 63 TYR A C 1
ATOM 544 O O . TYR A 1 63 ? -10.008 6.253 -24.545 1.00 92.44 63 TYR A O 1
ATOM 552 N N . PHE A 1 64 ? -9.649 4.525 -23.194 1.00 95.50 64 PHE A N 1
ATOM 553 C CA . PHE A 1 64 ? -9.391 3.574 -24.269 1.00 95.50 64 PHE A CA 1
ATOM 554 C C . PHE A 1 64 ? -10.046 2.230 -23.966 1.00 95.50 64 PHE A C 1
ATOM 556 O O . PHE A 1 64 ? -10.201 1.854 -22.808 1.00 95.50 64 PHE A O 1
ATOM 563 N N . HIS A 1 65 ? -10.411 1.510 -25.022 1.00 96.50 65 HIS A N 1
ATOM 564 C CA . HIS A 1 65 ? -11.082 0.218 -24.948 1.00 96.50 65 HIS A CA 1
ATOM 565 C C . HIS A 1 65 ? -10.448 -0.757 -25.938 1.00 96.50 65 HIS A C 1
ATOM 567 O O . HIS A 1 65 ? -10.017 -0.366 -27.027 1.00 96.50 65 HIS A O 1
ATOM 573 N N . TRP A 1 66 ? -10.427 -2.032 -25.569 1.00 98.25 66 TRP A N 1
ATOM 574 C CA . TRP A 1 66 ? -9.885 -3.132 -26.350 1.00 98.25 66 TRP A CA 1
ATOM 575 C C . TRP A 1 66 ? -10.959 -4.189 -26.607 1.00 98.25 66 TRP A C 1
ATOM 577 O O . TRP A 1 66 ? -11.783 -4.484 -25.748 1.00 98.25 66 TRP A O 1
ATOM 587 N N . PHE A 1 67 ? -10.926 -4.787 -27.797 1.00 98.44 67 PHE A N 1
ATOM 588 C CA . PHE A 1 67 ? -11.802 -5.895 -28.193 1.00 98.44 67 PHE A CA 1
ATOM 589 C C . PHE A 1 67 ? -13.301 -5.568 -28.040 1.00 98.44 67 PHE A C 1
ATOM 591 O O . PHE A 1 67 ? -14.102 -6.387 -27.588 1.00 98.44 67 PHE A O 1
ATOM 598 N N . VAL A 1 68 ? -13.698 -4.356 -28.436 1.00 97.81 68 VAL A N 1
ATOM 599 C CA . VAL A 1 68 ? -15.072 -3.851 -28.307 1.00 97.81 68 VAL A CA 1
ATOM 600 C C . VAL A 1 68 ? -16.050 -4.739 -29.082 1.00 97.81 68 VAL A C 1
ATOM 602 O O . VAL A 1 68 ? -15.863 -5.011 -30.272 1.00 97.81 68 VAL A O 1
ATOM 605 N N . GLY A 1 69 ? -17.110 -5.175 -28.398 1.00 96.19 69 GLY A N 1
ATOM 606 C CA . GLY A 1 69 ? -18.114 -6.120 -28.901 1.00 96.19 69 GLY A CA 1
ATOM 607 C C . GLY A 1 69 ? -17.744 -7.597 -28.716 1.00 96.19 69 GLY A C 1
ATOM 608 O O . GLY A 1 69 ? -18.578 -8.464 -28.981 1.00 96.19 69 GLY A O 1
ATOM 609 N N . GLY A 1 70 ? -16.519 -7.888 -28.265 1.00 98.44 70 GLY A N 1
ATOM 610 C CA . GLY A 1 70 ? -16.074 -9.242 -27.959 1.00 98.44 70 GLY A CA 1
ATOM 611 C C . GLY A 1 70 ? -16.659 -9.729 -26.639 1.00 98.44 70 GLY A C 1
ATOM 612 O O . GLY A 1 70 ? -16.742 -8.959 -25.681 1.00 98.44 70 GLY A O 1
ATOM 613 N N . LYS A 1 71 ? -17.035 -11.011 -26.581 1.00 98.69 71 LYS A N 1
ATOM 614 C CA . LYS A 1 71 ? -17.543 -11.658 -25.365 1.00 98.69 71 LYS A CA 1
ATOM 615 C C . LYS A 1 71 ? -16.683 -12.842 -24.958 1.00 98.69 71 LYS A C 1
ATOM 617 O O . LYS A 1 71 ? -16.359 -13.681 -25.793 1.00 98.69 71 LYS A O 1
ATOM 622 N N . THR A 1 72 ? -16.339 -12.928 -23.680 1.00 98.69 72 THR A N 1
ATOM 623 C CA . THR A 1 72 ? -15.478 -13.978 -23.117 1.00 98.69 72 THR A CA 1
ATOM 624 C C . THR A 1 72 ? -15.782 -14.199 -21.630 1.00 98.69 72 THR A C 1
ATOM 626 O O . THR A 1 72 ? -16.679 -13.574 -21.065 1.00 98.69 72 THR A O 1
ATOM 629 N N . ASN A 1 73 ? -15.057 -15.116 -20.994 1.00 98.69 73 ASN A N 1
ATOM 630 C CA . ASN A 1 73 ? -15.004 -15.286 -19.550 1.00 98.69 73 ASN A CA 1
ATOM 631 C C . ASN A 1 73 ? -13.596 -15.761 -19.162 1.00 98.69 73 ASN A C 1
ATOM 633 O O . ASN A 1 73 ? -13.065 -16.701 -19.762 1.00 98.69 73 ASN A O 1
ATOM 637 N N . ILE A 1 74 ? -12.991 -15.125 -18.153 1.00 98.56 74 ILE A N 1
ATOM 638 C CA . ILE A 1 74 ? -11.626 -15.462 -17.718 1.00 98.56 74 ILE A CA 1
ATOM 639 C C . ILE A 1 74 ? -11.561 -16.904 -17.208 1.00 98.56 74 ILE A C 1
ATOM 641 O O . ILE A 1 74 ? -10.611 -17.618 -17.512 1.00 98.56 74 ILE A O 1
ATOM 645 N N . THR A 1 75 ? -12.589 -17.363 -16.489 1.00 98.62 75 THR A N 1
ATOM 646 C CA . THR A 1 75 ? -12.606 -18.721 -15.928 1.00 98.62 75 THR A CA 1
ATOM 647 C C . THR A 1 75 ? -12.774 -19.799 -16.990 1.00 98.62 75 THR A C 1
ATOM 649 O O . THR A 1 75 ? -12.140 -20.837 -16.860 1.00 98.62 75 THR A O 1
ATOM 652 N N . TYR A 1 76 ? -13.507 -19.526 -18.080 1.00 98.69 76 TYR A N 1
ATOM 653 C CA . TYR A 1 76 ? -13.582 -20.451 -19.221 1.00 98.69 76 TYR A CA 1
ATOM 654 C C . TYR A 1 76 ? -12.195 -20.700 -19.826 1.00 98.69 76 TYR A C 1
ATOM 656 O O . TYR A 1 76 ? -11.799 -21.823 -20.124 1.00 98.69 76 TYR A O 1
ATOM 664 N N . ASN A 1 77 ? -11.410 -19.628 -19.960 1.00 98.62 77 ASN A N 1
ATOM 665 C CA . ASN A 1 77 ? -10.039 -19.710 -20.458 1.00 98.62 77 ASN A CA 1
ATOM 666 C C . ASN A 1 77 ? -9.059 -20.362 -19.468 1.00 98.62 77 ASN A C 1
ATOM 668 O O . ASN A 1 77 ? -7.996 -20.817 -19.890 1.00 98.62 77 ASN A O 1
ATOM 672 N N . ILE A 1 78 ? -9.401 -20.399 -18.177 1.00 98.62 78 ILE A N 1
ATOM 673 C CA . ILE A 1 78 ? -8.623 -21.065 -17.124 1.00 98.62 78 ILE A CA 1
ATOM 674 C C . ILE A 1 78 ? -8.954 -22.556 -17.038 1.00 98.62 78 ILE A C 1
ATOM 676 O O . ILE A 1 78 ? -8.042 -23.350 -16.824 1.00 98.62 78 ILE A O 1
ATOM 680 N N . PHE A 1 79 ? -10.219 -22.950 -17.174 1.00 98.62 79 PHE A N 1
ATOM 681 C CA . PHE A 1 79 ? -10.635 -24.336 -16.973 1.00 98.62 79 PHE A CA 1
ATOM 682 C C . PHE A 1 79 ? -10.914 -25.030 -18.294 1.00 98.62 79 PHE A C 1
ATOM 684 O O . PHE A 1 79 ? -10.068 -25.789 -18.750 1.00 98.62 79 PHE A O 1
ATOM 691 N N . GLU A 1 80 ? -12.049 -24.744 -18.927 1.00 98.25 80 GLU A N 1
ATOM 692 C CA . GLU A 1 80 ? -12.532 -25.447 -20.114 1.00 98.25 80 GLU A CA 1
ATOM 693 C C . GLU A 1 80 ? -11.485 -25.461 -21.245 1.00 98.25 80 GLU A C 1
ATOM 695 O O . GLU A 1 80 ? -11.112 -26.533 -21.718 1.00 98.25 80 GLU A O 1
ATOM 700 N N . ARG A 1 81 ? -10.870 -24.313 -21.566 1.00 97.62 81 ARG A N 1
ATOM 701 C CA . ARG A 1 81 ? -9.758 -24.254 -22.538 1.00 97.62 81 ARG A CA 1
ATOM 702 C C . ARG A 1 81 ? -8.567 -25.131 -22.130 1.00 97.62 81 ARG A C 1
ATOM 704 O O . ARG A 1 81 ? -7.947 -25.767 -22.970 1.00 97.62 81 ARG A O 1
ATOM 711 N N . ASN A 1 82 ? -8.193 -25.153 -20.851 1.00 96.62 82 ASN A N 1
ATOM 712 C CA . ASN A 1 82 ? -7.085 -25.998 -20.392 1.00 96.62 82 ASN A CA 1
ATOM 713 C C . ASN A 1 82 ? -7.472 -27.485 -20.346 1.00 96.62 82 ASN A C 1
ATOM 715 O O . ASN A 1 82 ? -6.594 -28.334 -20.489 1.00 96.62 82 ASN A O 1
ATOM 719 N N . PHE A 1 83 ? -8.753 -27.819 -20.179 1.00 98.00 83 PHE A N 1
ATOM 720 C CA . PHE A 1 83 ? -9.248 -29.193 -20.281 1.00 98.00 83 PHE A CA 1
ATOM 721 C C . PHE A 1 83 ? -9.111 -29.714 -21.709 1.00 98.00 83 PHE A C 1
ATOM 723 O O . PHE A 1 83 ? -8.579 -30.805 -21.891 1.00 98.00 83 PHE A O 1
ATOM 730 N N . GLU A 1 84 ? -9.497 -28.904 -22.698 1.00 96.62 84 GLU A N 1
ATOM 731 C CA . GLU A 1 84 ? -9.300 -29.186 -24.129 1.00 96.62 84 GLU A CA 1
ATOM 732 C C . GLU A 1 84 ? -7.811 -29.369 -24.476 1.00 96.62 84 GLU A C 1
ATOM 734 O O . GLU A 1 84 ? -7.460 -30.192 -25.313 1.00 96.62 84 GLU A O 1
ATOM 739 N N . LEU A 1 85 ? -6.916 -28.667 -23.772 1.00 94.56 85 LEU A N 1
ATOM 740 C CA . LEU A 1 85 ? -5.460 -28.817 -23.893 1.00 94.56 85 LEU A CA 1
ATOM 741 C C . LEU A 1 85 ? -4.878 -29.989 -23.071 1.00 94.56 85 LEU A C 1
ATOM 743 O O . LEU A 1 85 ? -3.665 -30.055 -22.875 1.00 94.56 85 LEU A O 1
ATOM 747 N N . GLY A 1 86 ? -5.710 -30.889 -22.539 1.00 96.31 86 GLY A N 1
ATOM 748 C CA . GLY A 1 86 ? -5.266 -32.084 -21.809 1.00 96.31 86 GLY A CA 1
ATOM 749 C C . GLY A 1 86 ? -4.790 -31.836 -20.371 1.00 96.31 86 GLY A C 1
ATOM 750 O O . GLY A 1 86 ? -4.215 -32.722 -19.744 1.00 96.31 86 GLY A O 1
ATOM 751 N N . ARG A 1 87 ? -5.037 -30.652 -19.795 1.00 96.38 87 ARG A N 1
ATOM 752 C CA . ARG A 1 87 ? -4.543 -30.263 -18.455 1.00 96.38 87 ARG A CA 1
ATOM 753 C C . ARG A 1 87 ? -5.565 -30.454 -17.335 1.00 96.38 87 ARG A C 1
ATOM 755 O O . ARG A 1 87 ? -5.343 -29.990 -16.222 1.00 96.38 87 ARG A O 1
ATOM 762 N N . LYS A 1 88 ? -6.676 -31.154 -17.590 1.00 96.75 88 LYS A N 1
ATOM 763 C CA . LYS A 1 88 ? -7.771 -31.364 -16.621 1.00 96.75 88 LYS A CA 1
ATOM 764 C C . LYS A 1 88 ? -7.291 -31.888 -15.261 1.00 96.75 88 LYS A C 1
ATOM 766 O O . LYS A 1 88 ? -7.632 -31.316 -14.227 1.00 96.75 88 LYS A O 1
ATOM 771 N N . ASN A 1 89 ? -6.461 -32.929 -15.270 1.00 97.00 89 ASN A N 1
ATOM 772 C CA . ASN A 1 89 ? -5.947 -33.574 -14.055 1.00 97.00 89 ASN A CA 1
ATOM 773 C C . ASN A 1 89 ? -4.586 -33.024 -13.605 1.00 97.00 89 ASN A C 1
ATOM 775 O O . ASN A 1 89 ? -4.018 -33.494 -12.623 1.00 97.00 89 ASN A O 1
ATOM 779 N N . LYS A 1 90 ? -4.052 -32.019 -14.307 1.00 97.56 90 LYS A N 1
ATOM 780 C CA . LYS A 1 90 ? -2.813 -31.348 -13.920 1.00 97.56 90 LYS A CA 1
ATOM 781 C C . LYS A 1 90 ? -3.036 -30.560 -12.633 1.00 97.56 90 LYS A C 1
ATOM 783 O O . LYS A 1 90 ? -4.118 -30.011 -12.421 1.00 97.56 90 LYS A O 1
ATOM 788 N N . VAL A 1 91 ? -2.011 -30.465 -11.791 1.00 98.25 91 VAL A N 1
ATOM 789 C CA . VAL A 1 91 ? -2.034 -29.588 -10.615 1.00 98.25 91 VAL A CA 1
ATOM 790 C C . VAL A 1 91 ? -2.161 -28.129 -11.069 1.00 98.25 91 VAL A C 1
ATOM 792 O O . VAL A 1 91 ? -1.382 -27.658 -11.889 1.00 98.25 91 VAL A O 1
ATOM 795 N N . ALA A 1 92 ? -3.155 -27.415 -10.549 1.00 98.00 92 ALA A N 1
ATOM 796 C CA . ALA A 1 92 ? -3.319 -25.980 -10.746 1.00 98.00 92 ALA A CA 1
ATOM 797 C C . ALA A 1 92 ? -2.502 -25.208 -9.712 1.00 98.00 92 ALA A C 1
ATOM 799 O O . ALA A 1 92 ? -1.648 -24.395 -10.067 1.00 98.00 92 ALA A O 1
ATOM 800 N N . PHE A 1 93 ? -2.719 -25.494 -8.426 1.00 98.12 93 PHE A N 1
ATOM 801 C CA . PHE A 1 93 ? -1.883 -24.931 -7.378 1.00 98.12 93 PHE A CA 1
ATOM 802 C C . PHE A 1 93 ? -1.714 -25.836 -6.166 1.00 98.12 93 PHE A C 1
ATOM 804 O O . PHE A 1 93 ? -2.519 -26.728 -5.888 1.00 98.12 93 PHE A O 1
ATOM 811 N N . ILE A 1 94 ? -0.649 -25.542 -5.430 1.00 98.50 94 ILE A N 1
ATOM 812 C CA . ILE A 1 94 ? -0.310 -26.142 -4.148 1.00 98.50 94 ILE A CA 1
ATOM 813 C C . ILE A 1 94 ? -0.432 -25.052 -3.087 1.00 98.50 94 ILE A C 1
ATOM 815 O O . ILE A 1 94 ? 0.195 -23.997 -3.195 1.00 98.50 94 ILE A O 1
ATOM 819 N N . TRP A 1 95 ? -1.245 -25.299 -2.066 1.00 98.38 95 TRP A N 1
ATOM 820 C CA . TRP A 1 95 ? -1.315 -24.452 -0.886 1.00 98.38 95 TRP A CA 1
ATOM 821 C C . TRP A 1 95 ? -0.470 -25.034 0.237 1.00 98.38 95 TRP A C 1
ATOM 823 O O . TRP A 1 95 ? -0.761 -26.120 0.743 1.00 98.38 95 TRP A O 1
ATOM 833 N N . GLU A 1 96 ? 0.558 -24.284 0.627 1.00 97.88 96 GLU A N 1
ATOM 834 C CA . GLU A 1 96 ? 1.381 -24.582 1.794 1.00 97.88 96 GLU A CA 1
ATOM 835 C C . GLU A 1 96 ? 0.851 -23.790 3.009 1.00 97.88 96 GLU A C 1
ATOM 837 O O . GLU A 1 96 ? 0.875 -22.548 2.985 1.00 97.88 96 GLU A O 1
ATOM 842 N N . PRO A 1 97 ? 0.381 -24.473 4.070 1.00 97.06 97 PRO A N 1
ATOM 843 C CA . PRO A 1 97 ? -0.050 -23.824 5.304 1.00 97.06 97 PRO A CA 1
ATOM 844 C C . PRO A 1 97 ? 1.127 -23.198 6.061 1.00 97.06 97 PRO A C 1
ATOM 846 O O . PRO A 1 97 ? 2.287 -23.595 5.900 1.00 97.06 97 PRO A O 1
ATOM 849 N N . GLU A 1 98 ? 0.835 -22.219 6.923 1.00 94.69 98 GLU A N 1
ATOM 850 C CA . GLU A 1 98 ? 1.845 -21.726 7.866 1.00 94.69 98 GLU A CA 1
ATOM 851 C C . GLU A 1 98 ? 2.181 -22.759 8.961 1.00 94.69 98 GLU A C 1
ATOM 853 O O . GLU A 1 98 ? 3.375 -23.005 9.166 1.00 94.69 98 GLU A O 1
ATOM 858 N N . PRO A 1 99 ? 1.202 -23.383 9.659 1.00 94.94 99 PRO A N 1
ATOM 859 C CA . PRO A 1 99 ? 1.501 -24.471 10.587 1.00 94.94 99 PRO A CA 1
ATOM 860 C C . PRO A 1 99 ? 2.166 -25.643 9.859 1.00 94.94 99 PRO A C 1
ATOM 862 O O . PRO A 1 99 ? 1.592 -26.239 8.953 1.00 94.94 99 PRO A O 1
ATOM 865 N N . THR A 1 100 ? 3.389 -25.992 10.257 1.00 92.50 100 THR A N 1
ATOM 866 C CA . THR A 1 100 ? 4.199 -27.013 9.568 1.00 92.50 100 THR A CA 1
ATOM 867 C C . THR A 1 100 ? 3.704 -28.442 9.781 1.00 92.50 100 THR A C 1
ATOM 869 O O . THR A 1 100 ? 4.095 -29.338 9.038 1.00 92.50 100 THR A O 1
ATOM 872 N N . ASN A 1 101 ? 2.854 -28.661 10.784 1.00 93.25 101 ASN A N 1
ATOM 873 C CA . ASN A 1 101 ? 2.181 -29.929 11.053 1.00 93.25 101 ASN A CA 1
ATOM 874 C C . ASN A 1 101 ? 0.878 -30.100 10.250 1.00 93.25 101 ASN A C 1
ATOM 876 O O . ASN A 1 101 ? 0.339 -31.205 10.194 1.00 93.25 101 ASN A O 1
ATOM 880 N N . GLU A 1 102 ? 0.359 -29.031 9.641 1.00 95.44 102 GLU A N 1
ATOM 881 C CA . GLU A 1 102 ? -0.821 -29.094 8.785 1.00 95.44 102 GLU A CA 1
ATOM 882 C C . GLU A 1 102 ? -0.422 -29.589 7.389 1.00 95.44 102 GLU A C 1
ATOM 884 O O . GLU A 1 102 ? 0.586 -29.172 6.812 1.00 95.44 102 GLU A O 1
ATOM 889 N N . ARG A 1 103 ? -1.211 -30.513 6.830 1.00 95.94 103 ARG A N 1
ATOM 890 C CA . ARG A 1 103 ? -0.921 -31.070 5.505 1.00 95.94 103 ARG A CA 1
ATOM 891 C C . ARG A 1 103 ? -1.227 -30.038 4.407 1.00 95.94 103 ARG A C 1
ATOM 893 O O . ARG A 1 103 ? -2.284 -29.405 4.452 1.00 95.94 103 ARG A O 1
ATOM 900 N N . PRO A 1 104 ? -0.358 -29.900 3.388 1.00 97.25 104 PRO A N 1
ATOM 901 C CA . PRO A 1 104 ? -0.646 -29.085 2.212 1.00 97.25 104 PRO A CA 1
ATOM 902 C C . PRO A 1 104 ? -1.907 -29.552 1.483 1.00 97.25 104 PRO A C 1
ATOM 904 O O . PRO A 1 104 ? -2.204 -30.747 1.443 1.00 97.25 104 PRO A O 1
ATOM 907 N N . ARG A 1 105 ? -2.614 -28.613 0.847 1.00 98.00 105 ARG A N 1
ATOM 908 C CA . ARG A 1 105 ? -3.747 -28.919 -0.040 1.00 98.00 105 ARG A CA 1
ATOM 909 C C . ARG A 1 105 ? -3.317 -28.724 -1.486 1.00 98.00 105 ARG A C 1
ATOM 911 O O . ARG A 1 105 ? -2.773 -27.679 -1.835 1.00 98.00 105 ARG A O 1
ATOM 918 N N . ILE A 1 106 ? -3.570 -29.726 -2.319 1.00 98.31 106 ILE A N 1
ATOM 919 C CA . ILE A 1 106 ? -3.215 -29.722 -3.738 1.00 98.31 106 ILE A CA 1
ATOM 920 C C . ILE A 1 106 ? -4.510 -29.727 -4.535 1.00 98.31 106 ILE A C 1
ATOM 922 O O . ILE A 1 106 ? -5.355 -30.595 -4.332 1.00 98.31 106 ILE A O 1
ATOM 926 N N . TYR A 1 107 ? -4.651 -28.763 -5.439 1.00 98.56 107 TYR A N 1
ATOM 927 C CA . TYR A 1 107 ? -5.801 -28.671 -6.325 1.00 98.56 107 TYR A CA 1
ATOM 928 C C . TYR A 1 107 ? -5.350 -28.929 -7.751 1.00 98.56 107 TYR A C 1
ATOM 930 O O . TYR A 1 107 ? -4.551 -28.174 -8.303 1.00 98.56 107 TYR A O 1
ATOM 938 N N . THR A 1 108 ? -5.890 -29.973 -8.370 1.00 98.69 108 THR A N 1
ATOM 939 C CA . THR A 1 108 ? -5.894 -30.102 -9.832 1.00 98.69 108 THR A CA 1
ATOM 940 C C . THR A 1 108 ? -6.783 -29.034 -10.466 1.00 98.69 108 THR A C 1
ATOM 942 O O . THR A 1 108 ? -7.652 -28.468 -9.797 1.00 98.69 108 THR A O 1
ATOM 945 N N . TYR A 1 109 ? -6.611 -28.767 -11.763 1.00 98.56 109 TYR A N 1
ATOM 946 C CA . TYR A 1 109 ? -7.512 -27.870 -12.496 1.00 98.56 109 TYR A CA 1
ATOM 947 C C . TYR A 1 109 ? -8.971 -28.321 -12.371 1.00 98.56 109 TYR A C 1
ATOM 949 O O . TYR A 1 109 ? -9.846 -27.481 -12.176 1.00 98.56 109 TYR A O 1
ATOM 957 N N . TYR A 1 110 ? -9.240 -29.629 -12.404 1.00 98.56 110 TYR A N 1
ATOM 958 C CA . TYR A 1 110 ? -10.592 -30.154 -12.231 1.00 98.56 110 TYR A CA 1
ATOM 959 C C . TYR A 1 110 ? -11.127 -30.024 -10.797 1.00 98.56 110 TYR A C 1
ATOM 961 O O . TYR A 1 110 ? -12.287 -29.669 -10.610 1.00 98.56 110 TYR A O 1
ATOM 969 N N . GLN A 1 111 ? -10.308 -30.243 -9.765 1.00 98.56 111 GLN A N 1
ATOM 970 C CA . GLN A 1 111 ? -10.740 -29.997 -8.380 1.00 98.56 111 GLN A CA 1
ATOM 971 C C . GLN A 1 111 ? -11.030 -28.513 -8.137 1.00 98.56 111 GLN A C 1
ATOM 973 O O . GLN A 1 111 ? -12.081 -28.179 -7.598 1.00 98.56 111 GLN A O 1
ATOM 978 N N . LEU A 1 112 ? -10.140 -27.624 -8.589 1.00 98.75 112 LEU A N 1
ATOM 979 C CA . LEU A 1 112 ? -10.348 -26.181 -8.492 1.00 98.75 112 LEU A CA 1
ATOM 980 C C . LEU A 1 112 ? -11.604 -25.742 -9.254 1.00 98.75 112 LEU A C 1
ATOM 982 O O . LEU A 1 112 ? -12.371 -24.926 -8.753 1.00 98.75 112 LEU A O 1
ATOM 986 N N . TYR A 1 113 ? -11.833 -26.304 -10.441 1.00 98.75 113 TYR A N 1
ATOM 987 C CA . TYR A 1 113 ? -13.044 -26.074 -11.220 1.00 98.75 113 TYR A CA 1
ATOM 988 C C . TYR A 1 113 ? -14.302 -26.392 -10.411 1.00 98.75 113 TYR A C 1
ATOM 990 O O . TYR A 1 113 ? -15.173 -25.533 -10.298 1.00 98.75 113 TYR A O 1
ATOM 998 N N . LYS A 1 114 ? -14.388 -27.577 -9.798 1.00 98.50 114 LYS A N 1
ATOM 999 C CA . LYS A 1 114 ? -15.560 -27.965 -8.997 1.00 98.50 114 LYS A CA 1
ATOM 1000 C C . LYS A 1 114 ? -15.804 -26.998 -7.838 1.00 98.50 114 LYS A C 1
ATOM 1002 O O . LYS A 1 114 ? -16.917 -26.505 -7.692 1.00 98.50 114 LYS A O 1
ATOM 1007 N N . GLU A 1 115 ? -14.765 -26.650 -7.078 1.00 98.56 115 GLU A N 1
ATOM 1008 C CA . GLU A 1 115 ? -14.876 -25.687 -5.970 1.00 98.56 115 GLU A CA 1
ATOM 1009 C C . GLU A 1 115 ? -15.357 -24.304 -6.435 1.00 98.56 115 GLU A C 1
ATOM 1011 O O . GLU A 1 115 ? -16.219 -23.684 -5.810 1.00 98.56 115 GLU A O 1
ATOM 1016 N N . VAL A 1 116 ? -14.836 -23.822 -7.569 1.00 98.81 116 VAL A N 1
ATOM 1017 C CA . VAL A 1 116 ? -15.243 -22.539 -8.157 1.00 98.81 116 VAL A CA 1
ATOM 1018 C C . VAL A 1 116 ? -16.700 -22.563 -8.604 1.00 98.81 116 VAL A C 1
ATOM 1020 O O . VAL A 1 116 ? -17.414 -21.588 -8.373 1.00 98.81 116 VAL A O 1
ATOM 1023 N N . ASN A 1 117 ? -17.151 -23.649 -9.233 1.00 98.81 117 ASN A N 1
ATOM 1024 C CA . ASN A 1 117 ? -18.538 -23.797 -9.672 1.00 98.81 117 ASN A CA 1
ATOM 1025 C C . ASN A 1 117 ? -19.508 -23.866 -8.492 1.00 98.81 117 ASN A C 1
ATOM 1027 O O . ASN A 1 117 ? -20.499 -23.135 -8.486 1.00 98.81 117 ASN A O 1
ATOM 1031 N N . LYS A 1 118 ? -19.179 -24.653 -7.464 1.00 98.75 118 LYS A N 1
ATOM 1032 C CA . LYS A 1 118 ? -19.980 -24.745 -6.241 1.00 98.75 118 LYS A CA 1
ATOM 1033 C C . LYS A 1 118 ? -20.133 -23.389 -5.564 1.00 98.75 118 LYS A C 1
ATOM 1035 O O . LYS A 1 118 ? -21.248 -22.950 -5.289 1.00 98.75 118 LYS A O 1
ATOM 1040 N N . LEU A 1 119 ? -19.028 -22.662 -5.374 1.00 98.75 119 LEU A N 1
ATOM 1041 C CA . LEU A 1 119 ? -19.089 -21.320 -4.796 1.00 98.75 119 LEU A CA 1
ATOM 1042 C C . LEU A 1 119 ? -19.839 -20.331 -5.701 1.00 98.75 119 LEU A C 1
ATOM 1044 O O . LEU A 1 119 ? -20.589 -19.495 -5.203 1.00 98.75 119 LEU A O 1
ATOM 1048 N N . ALA A 1 120 ? -19.673 -20.410 -7.021 1.00 98.75 120 ALA A N 1
ATOM 1049 C CA . ALA A 1 120 ? -20.411 -19.575 -7.967 1.00 98.75 120 ALA A CA 1
ATOM 1050 C C . ALA A 1 120 ? -21.933 -19.788 -7.861 1.00 98.75 120 ALA A C 1
ATOM 1052 O O . ALA A 1 120 ? -22.688 -18.811 -7.825 1.00 98.75 120 ALA A O 1
ATOM 1053 N N . ASN A 1 121 ? -22.381 -21.041 -7.751 1.00 98.69 121 ASN A N 1
ATOM 1054 C CA . ASN A 1 121 ? -23.786 -21.391 -7.544 1.00 98.69 121 ASN A CA 1
ATOM 1055 C C . ASN A 1 121 ? -24.300 -20.911 -6.176 1.00 98.69 121 ASN A C 1
ATOM 1057 O O . ASN A 1 121 ? -25.340 -20.245 -6.123 1.00 98.69 121 ASN A O 1
ATOM 1061 N N . ALA A 1 122 ? -23.525 -21.102 -5.103 1.00 98.38 122 ALA A N 1
ATOM 1062 C CA . ALA A 1 122 ? -23.846 -20.567 -3.777 1.00 98.38 122 ALA A CA 1
ATOM 1063 C C . ALA A 1 122 ? -24.003 -19.034 -3.789 1.00 98.38 122 ALA A C 1
ATOM 1065 O O . ALA A 1 122 ? -24.969 -18.492 -3.249 1.00 98.38 122 ALA A O 1
ATOM 1066 N N . LEU A 1 123 ? -23.091 -18.308 -4.449 1.00 98.50 123 LEU A N 1
ATOM 1067 C CA . LEU A 1 123 ? -23.171 -16.849 -4.582 1.00 98.50 123 LEU A CA 1
ATOM 1068 C C . LEU A 1 123 ? -24.433 -16.416 -5.343 1.00 98.50 123 LEU A C 1
ATOM 1070 O O . LEU A 1 123 ? -25.109 -15.476 -4.916 1.00 98.50 123 LEU A O 1
ATOM 1074 N N . LYS A 1 124 ? -24.796 -17.115 -6.427 1.00 98.19 124 LYS A N 1
ATOM 1075 C CA . LYS A 1 124 ? -26.044 -16.859 -7.167 1.00 98.19 124 LYS A CA 1
ATOM 1076 C C . LYS A 1 124 ? -27.277 -17.086 -6.288 1.00 98.19 124 LYS A C 1
ATOM 1078 O O . LYS A 1 124 ? -28.151 -16.221 -6.264 1.00 98.19 124 LYS A O 1
ATOM 1083 N N . LYS A 1 125 ? -27.331 -18.185 -5.523 1.00 97.12 125 LYS A N 1
ATOM 1084 C CA . LYS A 1 125 ? -28.425 -18.477 -4.573 1.00 97.12 125 LYS A CA 1
ATOM 1085 C C . LYS A 1 125 ? -28.529 -17.437 -3.455 1.00 97.12 125 LYS A C 1
ATOM 1087 O O . LYS A 1 125 ? -29.629 -17.064 -3.061 1.00 97.12 125 LYS A O 1
ATOM 1092 N N . LEU A 1 126 ? -27.399 -16.891 -3.000 1.00 96.75 126 LEU A N 1
ATOM 1093 C CA . LEU A 1 126 ? -27.360 -15.765 -2.057 1.00 96.75 126 LEU A CA 1
ATOM 1094 C C . LEU A 1 126 ? -27.770 -14.417 -2.680 1.00 96.75 126 LEU A C 1
ATOM 1096 O O . LEU A 1 126 ? -27.887 -13.420 -1.960 1.00 96.75 126 LEU A O 1
ATOM 1100 N N . GLY A 1 127 ? -28.008 -14.377 -3.993 1.00 97.25 127 GLY A N 1
ATOM 1101 C CA . GLY A 1 127 ? -28.527 -13.221 -4.717 1.00 97.25 127 GLY A CA 1
ATOM 1102 C C . GLY A 1 127 ? -27.467 -12.342 -5.379 1.00 97.25 127 GLY A C 1
ATOM 1103 O O . GLY A 1 127 ? -27.792 -11.214 -5.752 1.00 97.25 127 GLY A O 1
ATOM 1104 N N . VAL A 1 128 ? -26.222 -12.811 -5.526 1.00 98.38 128 VAL A N 1
ATOM 1105 C CA . VAL A 1 128 ? -25.180 -12.093 -6.279 1.00 98.38 128 VAL A CA 1
ATOM 1106 C C . VAL A 1 128 ? -25.511 -12.121 -7.771 1.00 98.38 128 VAL A C 1
ATOM 1108 O O . VAL A 1 128 ? -25.722 -13.188 -8.351 1.00 98.38 128 VAL A O 1
ATOM 1111 N N . LYS A 1 129 ? -25.527 -10.948 -8.413 1.00 96.38 129 LYS A N 1
ATOM 1112 C CA . LYS A 1 129 ? -25.776 -10.801 -9.855 1.00 96.38 129 LYS A CA 1
ATOM 1113 C C . LYS A 1 129 ? -24.542 -10.261 -10.587 1.00 96.38 129 LYS A C 1
ATOM 1115 O O . LYS A 1 129 ? -23.608 -9.745 -9.973 1.00 96.38 129 LYS A O 1
ATOM 1120 N N . LYS A 1 130 ? -24.551 -10.343 -11.925 1.00 97.12 130 LYS A N 1
ATOM 1121 C CA . LYS A 1 130 ? -23.542 -9.683 -12.775 1.00 97.12 130 LYS A CA 1
ATOM 1122 C C . LYS A 1 130 ? -23.450 -8.198 -12.391 1.00 97.12 130 LYS A C 1
ATOM 1124 O O . LYS A 1 130 ? -24.473 -7.521 -12.329 1.00 97.12 130 LYS A O 1
ATOM 1129 N N . GLY A 1 131 ? -22.234 -7.703 -12.171 1.00 93.75 131 GLY A N 1
ATOM 1130 C CA . GLY A 1 131 ? -21.956 -6.309 -11.818 1.00 93.75 131 GLY A CA 1
ATOM 1131 C C . GLY A 1 131 ? -22.093 -5.964 -10.330 1.00 93.75 131 GLY A C 1
ATOM 1132 O O . GLY A 1 131 ? -21.680 -4.872 -9.940 1.00 93.75 131 GLY A O 1
ATOM 1133 N N . ASP A 1 132 ? -22.613 -6.860 -9.481 1.00 97.62 132 ASP A N 1
ATOM 1134 C CA . ASP A 1 132 ? -22.558 -6.647 -8.031 1.00 97.62 132 ASP A CA 1
ATOM 1135 C C . ASP A 1 132 ? -21.108 -6.731 -7.537 1.00 97.62 132 ASP A C 1
ATOM 1137 O O . ASP A 1 132 ? -20.317 -7.550 -8.011 1.00 97.62 132 ASP A O 1
ATOM 1141 N N . VAL A 1 133 ? -20.768 -5.894 -6.550 1.00 97.88 133 VAL A N 1
ATOM 1142 C CA . VAL A 1 133 ? -19.443 -5.912 -5.924 1.00 97.88 133 VAL A CA 1
ATOM 1143 C C . VAL A 1 133 ? -19.421 -6.849 -4.717 1.00 97.88 133 VAL A C 1
ATOM 1145 O O . VAL A 1 133 ? -20.218 -6.696 -3.782 1.00 97.88 133 VAL A O 1
ATOM 1148 N N . VAL A 1 134 ? -18.461 -7.773 -4.720 1.00 98.69 134 VAL A N 1
ATOM 1149 C CA . VAL A 1 134 ? -18.182 -8.715 -3.630 1.00 98.69 134 VAL A CA 1
ATOM 1150 C C . VAL A 1 134 ? -16.850 -8.344 -2.981 1.00 98.69 134 VAL A C 1
ATOM 1152 O O . VAL A 1 134 ? -15.791 -8.419 -3.607 1.00 98.69 134 VAL A O 1
ATOM 1155 N N . GLY A 1 135 ? -16.891 -7.929 -1.714 1.00 98.12 135 GLY A N 1
ATOM 1156 C CA . GLY A 1 135 ? -15.683 -7.723 -0.920 1.00 98.12 135 GLY A CA 1
ATOM 1157 C C . GLY A 1 135 ? -15.038 -9.058 -0.564 1.00 98.12 135 GLY A C 1
ATOM 1158 O O . GLY A 1 135 ? -15.731 -9.971 -0.125 1.00 98.12 135 GLY A O 1
ATOM 1159 N N . ILE A 1 136 ? -13.720 -9.173 -0.715 1.00 98.50 136 ILE A N 1
ATOM 1160 C CA . ILE A 1 136 ? -12.964 -10.364 -0.306 1.00 98.50 136 ILE A CA 1
ATOM 1161 C C . ILE A 1 136 ? -11.904 -9.931 0.705 1.00 98.50 136 ILE A C 1
ATOM 1163 O O . ILE A 1 136 ? -10.981 -9.201 0.366 1.00 98.50 136 ILE A O 1
ATOM 1167 N N . TYR A 1 137 ? -12.037 -10.371 1.951 1.00 96.31 137 TYR A N 1
ATOM 1168 C CA . TYR A 1 137 ? -11.129 -10.077 3.058 1.00 96.31 137 TYR A CA 1
ATOM 1169 C C . TYR A 1 137 ? -10.633 -11.398 3.651 1.00 96.31 137 TYR A C 1
ATOM 1171 O O . TYR A 1 137 ? -11.060 -11.823 4.727 1.00 96.31 137 TYR A O 1
ATOM 1179 N N . LEU A 1 138 ? -9.774 -12.072 2.881 1.00 96.75 138 LEU A N 1
ATOM 1180 C CA . LEU A 1 138 ? -9.238 -13.406 3.150 1.00 96.75 138 LEU A CA 1
ATOM 1181 C C . LEU A 1 138 ? -7.698 -13.390 3.183 1.00 96.75 138 LEU A C 1
ATOM 1183 O O . LEU A 1 138 ? -7.078 -12.577 2.493 1.00 96.75 138 LEU A O 1
ATOM 1187 N N . PRO A 1 139 ? -7.067 -14.261 3.990 1.00 92.31 139 PRO A N 1
ATOM 1188 C CA . PRO A 1 139 ? -5.624 -14.508 3.954 1.00 92.31 139 PRO A CA 1
ATOM 1189 C C . PRO A 1 139 ? -5.233 -15.345 2.719 1.00 92.31 139 PRO A C 1
ATOM 1191 O O . PRO A 1 139 ? -6.082 -15.692 1.899 1.00 92.31 139 PRO A O 1
ATOM 1194 N N . MET A 1 140 ? -3.948 -15.692 2.589 1.00 93.00 140 MET A N 1
ATOM 1195 C CA . MET A 1 140 ? -3.420 -16.551 1.515 1.00 93.00 140 MET A CA 1
ATOM 1196 C C . MET A 1 140 ? -3.795 -18.033 1.721 1.00 93.00 140 MET A C 1
ATOM 1198 O O . MET A 1 140 ? -2.946 -18.886 1.971 1.00 93.00 140 MET A O 1
ATOM 1202 N N . ILE A 1 141 ? -5.094 -18.322 1.628 1.00 97.56 141 ILE A N 1
ATOM 1203 C CA . ILE A 1 141 ? -5.707 -19.657 1.706 1.00 97.56 141 ILE A CA 1
ATOM 1204 C C . ILE A 1 141 ? -6.406 -19.994 0.377 1.00 97.56 141 ILE A C 1
ATOM 1206 O O . ILE A 1 141 ? -6.757 -19.066 -0.350 1.00 97.56 141 ILE A O 1
ATOM 1210 N N . PRO A 1 142 ? -6.642 -21.272 0.028 1.00 98.38 142 PRO A N 1
ATOM 1211 C CA . PRO A 1 142 ? -7.247 -21.679 -1.248 1.00 98.38 142 PRO A CA 1
ATOM 1212 C C . PRO A 1 142 ? -8.535 -20.932 -1.599 1.00 98.38 142 PRO A C 1
ATOM 1214 O O . PRO A 1 142 ? -8.745 -20.535 -2.745 1.00 98.38 142 PRO A O 1
ATOM 1217 N N . GLU A 1 143 ? -9.366 -20.672 -0.595 1.00 98.56 143 GLU A N 1
ATOM 1218 C CA . GLU A 1 143 ? -10.672 -20.044 -0.738 1.00 98.56 143 GLU A CA 1
ATOM 1219 C C . GLU A 1 143 ? -10.579 -18.610 -1.279 1.00 98.56 143 GLU A C 1
ATOM 1221 O O . GLU A 1 143 ? -11.546 -18.131 -1.868 1.00 98.56 143 GLU A O 1
ATOM 1226 N N . VAL A 1 144 ? -9.430 -17.925 -1.171 1.00 98.38 144 VAL A N 1
ATOM 1227 C CA . VAL A 1 144 ? -9.255 -16.598 -1.788 1.00 98.38 144 VAL A CA 1
ATOM 1228 C C . VAL A 1 144 ? -9.186 -16.679 -3.312 1.00 98.38 144 VAL A C 1
ATOM 1230 O O . VAL A 1 144 ? -9.808 -15.869 -3.998 1.00 98.38 144 VAL A O 1
ATOM 1233 N N . ILE A 1 145 ? -8.510 -17.704 -3.842 1.00 98.50 145 ILE A N 1
ATOM 1234 C CA . ILE A 1 145 ? -8.436 -17.982 -5.279 1.00 98.50 145 ILE A CA 1
ATOM 1235 C C . ILE A 1 145 ? -9.809 -18.433 -5.774 1.00 98.50 145 ILE A C 1
ATOM 1237 O O . ILE A 1 145 ? -10.323 -17.882 -6.748 1.00 98.50 145 ILE A O 1
ATOM 1241 N N . ILE A 1 146 ? -10.442 -19.367 -5.055 1.00 98.88 146 ILE A N 1
ATOM 1242 C CA . ILE A 1 146 ? -11.778 -19.875 -5.393 1.00 98.88 146 ILE A CA 1
ATOM 1243 C C . ILE A 1 146 ? -12.795 -18.723 -5.424 1.00 98.88 146 ILE A C 1
ATOM 1245 O O . ILE A 1 146 ? -13.545 -18.595 -6.387 1.00 98.88 146 ILE A O 1
ATOM 1249 N N . SER A 1 147 ? -12.765 -17.822 -4.437 1.00 98.81 147 SER A N 1
ATOM 1250 C CA . SER A 1 147 ? -13.657 -16.654 -4.359 1.00 98.81 147 SER A CA 1
ATOM 1251 C C . SER A 1 147 ? -13.495 -15.688 -5.528 1.00 98.81 147 SER A C 1
ATOM 1253 O O . SER A 1 147 ? -14.491 -15.245 -6.106 1.00 98.81 147 SER A O 1
ATOM 1255 N N . MET A 1 148 ? -12.254 -15.363 -5.904 1.00 98.75 148 MET A N 1
ATOM 1256 C CA . MET A 1 148 ? -11.983 -14.490 -7.050 1.00 98.75 148 MET A CA 1
ATOM 1257 C C . MET A 1 148 ? -12.498 -15.101 -8.354 1.00 98.75 148 MET A C 1
ATOM 1259 O O . MET A 1 148 ? -13.162 -14.419 -9.137 1.00 98.75 148 MET A O 1
ATOM 1263 N N . LEU A 1 149 ? -12.221 -16.389 -8.572 1.00 98.88 149 LEU A N 1
ATOM 1264 C CA . LEU A 1 149 ? -12.639 -17.102 -9.774 1.00 98.88 149 LEU A CA 1
ATOM 1265 C C . LEU A 1 149 ? -14.160 -17.291 -9.812 1.00 98.88 149 LEU A C 1
ATOM 1267 O O . LEU A 1 149 ? -14.758 -17.071 -10.858 1.00 98.88 149 LEU A O 1
ATOM 1271 N N . ALA A 1 150 ? -14.813 -17.599 -8.691 1.00 98.88 150 ALA A N 1
ATOM 1272 C CA . ALA A 1 150 ? -16.270 -17.711 -8.622 1.00 98.88 150 ALA A CA 1
ATOM 1273 C C . ALA A 1 150 ? -16.956 -16.384 -8.978 1.00 98.88 150 ALA A C 1
ATOM 1275 O O . ALA A 1 150 ? -17.886 -16.372 -9.786 1.00 98.88 150 ALA A O 1
ATOM 1276 N N . CYS A 1 151 ? -16.443 -15.254 -8.469 1.00 98.81 151 CYS A N 1
ATOM 1277 C CA . CYS A 1 151 ? -16.926 -13.925 -8.856 1.00 98.81 151 CYS A CA 1
ATOM 1278 C C . CYS A 1 151 ? -16.748 -13.683 -10.363 1.00 98.81 151 CYS A C 1
ATOM 1280 O O . CYS A 1 151 ? -17.708 -13.324 -11.049 1.00 98.81 151 CYS A O 1
ATOM 1282 N N . ALA A 1 152 ? -15.552 -13.952 -10.900 1.00 98.50 152 ALA A N 1
ATOM 1283 C CA . ALA A 1 152 ? -15.264 -13.797 -12.325 1.00 98.50 152 ALA A CA 1
ATOM 1284 C C . ALA A 1 152 ? -16.131 -14.714 -13.213 1.00 98.50 152 ALA A C 1
ATOM 1286 O O . ALA A 1 152 ? -16.536 -14.316 -14.307 1.00 98.50 152 ALA A O 1
ATOM 1287 N N . ARG A 1 153 ? -16.468 -15.922 -12.743 1.00 98.69 153 ARG A N 1
ATOM 1288 C CA . ARG A 1 153 ? -17.300 -16.889 -13.470 1.00 98.69 153 ARG A CA 1
ATOM 1289 C C . ARG A 1 153 ? -18.719 -16.374 -13.681 1.00 98.69 153 ARG A C 1
ATOM 1291 O O . ARG A 1 153 ? -19.236 -16.475 -14.790 1.00 98.69 153 ARG A O 1
ATOM 1298 N N . ILE A 1 154 ? -19.320 -15.762 -12.660 1.00 98.62 154 ILE A N 1
ATOM 1299 C CA . ILE A 1 154 ? -20.705 -15.252 -12.716 1.00 98.62 154 ILE A CA 1
ATOM 1300 C C . ILE A 1 154 ? -20.807 -13.782 -13.152 1.00 98.62 154 ILE A C 1
ATOM 1302 O O . ILE A 1 154 ? -21.911 -13.264 -13.329 1.00 98.62 154 ILE A O 1
ATOM 1306 N N . GLY A 1 155 ? -19.672 -13.104 -13.349 1.00 98.06 155 GLY A N 1
ATOM 1307 C CA . GLY A 1 155 ? -19.623 -11.690 -13.724 1.00 98.06 155 GLY A CA 1
ATOM 1308 C C . GLY A 1 155 ? -19.795 -10.715 -12.564 1.00 98.06 155 GLY A C 1
ATOM 1309 O O . GLY A 1 155 ? -20.165 -9.564 -12.796 1.00 98.06 155 GLY A O 1
ATOM 1310 N N . ALA A 1 156 ? -19.584 -11.163 -11.328 1.00 98.44 156 ALA A N 1
ATOM 1311 C CA . ALA A 1 156 ? -19.504 -10.285 -10.169 1.00 98.44 156 ALA A CA 1
ATOM 1312 C C . ALA A 1 156 ? -18.130 -9.601 -10.118 1.00 98.44 156 ALA A C 1
ATOM 1314 O O . ALA A 1 156 ? -17.113 -10.173 -10.513 1.00 98.44 156 ALA A O 1
ATOM 1315 N N . ILE A 1 157 ? -18.099 -8.380 -9.593 1.00 98.44 157 ILE A N 1
ATOM 1316 C CA . ILE A 1 157 ? -16.883 -7.582 -9.463 1.00 98.44 157 ILE A CA 1
ATOM 1317 C C . ILE A 1 157 ? -16.285 -7.879 -8.093 1.00 98.44 157 ILE A C 1
ATOM 1319 O O . ILE A 1 157 ? -16.836 -7.471 -7.071 1.00 98.44 157 ILE A O 1
ATOM 1323 N N . HIS A 1 158 ? -15.151 -8.571 -8.030 1.00 98.38 158 HIS A N 1
ATOM 1324 C CA . HIS A 1 158 ? -14.481 -8.748 -6.741 1.00 98.38 158 HIS A CA 1
ATOM 1325 C C . HIS A 1 158 ? -13.633 -7.520 -6.380 1.00 98.38 158 HIS A C 1
ATOM 1327 O O . HIS A 1 158 ? -13.072 -6.839 -7.242 1.00 98.38 158 HIS A O 1
ATOM 1333 N N . THR A 1 159 ? -13.568 -7.217 -5.083 1.00 96.31 159 THR A N 1
ATOM 1334 C CA . THR A 1 159 ? -12.642 -6.233 -4.507 1.00 96.31 159 THR A CA 1
ATOM 1335 C C . THR A 1 159 ? -11.892 -6.872 -3.349 1.00 96.31 159 THR A C 1
ATOM 1337 O O . THR A 1 159 ? -12.387 -6.951 -2.222 1.00 96.31 159 THR A O 1
ATOM 1340 N N . VAL A 1 160 ? -10.676 -7.335 -3.623 1.00 89.88 160 VAL A N 1
ATOM 1341 C CA . VAL A 1 160 ? -9.826 -7.942 -2.600 1.00 89.88 160 VAL A CA 1
ATOM 1342 C C . VAL A 1 160 ? -9.248 -6.858 -1.692 1.00 89.88 160 VAL A C 1
ATOM 1344 O O . VAL A 1 160 ? -8.708 -5.843 -2.137 1.00 89.88 160 VAL A O 1
ATOM 1347 N N . VAL A 1 161 ? -9.362 -7.081 -0.389 1.00 77.81 161 VAL A N 1
ATOM 1348 C CA . VAL A 1 161 ? -8.801 -6.253 0.671 1.00 77.81 161 VAL A CA 1
ATOM 1349 C C . VAL A 1 161 ? -7.795 -7.104 1.427 1.00 77.81 161 VAL A C 1
ATOM 1351 O O . VAL A 1 161 ? -8.129 -8.175 1.925 1.00 77.81 161 VAL A O 1
ATOM 1354 N N . PHE A 1 162 ? -6.558 -6.621 1.524 1.00 73.69 162 PHE A N 1
ATOM 1355 C CA . PHE A 1 162 ? -5.491 -7.338 2.214 1.00 73.69 162 PHE A CA 1
ATOM 1356 C C . PHE A 1 162 ? -5.890 -7.668 3.662 1.00 73.69 162 PHE A C 1
ATOM 1358 O O . PHE A 1 162 ? -6.211 -6.762 4.431 1.00 73.69 162 PHE A O 1
ATOM 1365 N N . SER A 1 163 ?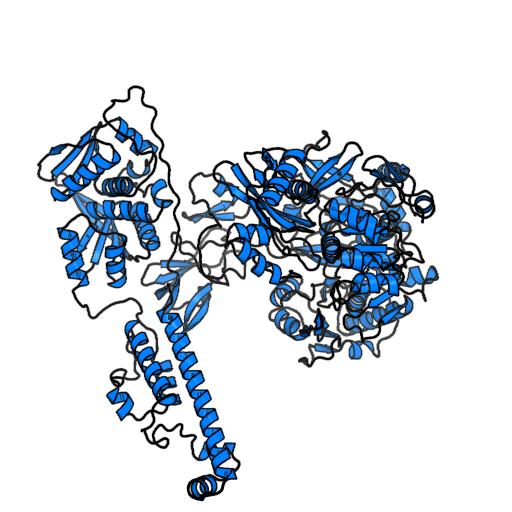 -5.836 -8.948 4.041 1.00 71.81 163 SER A N 1
ATOM 1366 C CA . SER A 1 163 ? -6.312 -9.467 5.340 1.00 71.81 163 SER A CA 1
ATOM 1367 C C . SER A 1 163 ? -5.661 -8.822 6.566 1.00 71.81 163 SER A C 1
ATOM 1369 O O . SER A 1 163 ? -6.236 -8.806 7.652 1.00 71.81 163 SER A O 1
ATOM 1371 N N . ALA A 1 164 ? -4.465 -8.250 6.411 1.00 64.19 164 ALA A N 1
ATOM 1372 C CA . ALA A 1 164 ? -3.784 -7.561 7.501 1.00 64.19 164 ALA A CA 1
ATOM 1373 C C . ALA A 1 164 ? -4.284 -6.127 7.742 1.00 64.19 164 ALA A C 1
ATOM 1375 O O . ALA A 1 164 ? -3.931 -5.541 8.765 1.00 64.19 164 ALA A O 1
ATOM 1376 N N . PHE A 1 165 ? -5.069 -5.548 6.828 1.00 57.78 165 PHE A N 1
ATOM 1377 C CA . PHE A 1 165 ? -5.616 -4.206 7.013 1.00 57.78 165 PHE A CA 1
ATOM 1378 C C . PHE A 1 165 ? -6.570 -4.130 8.206 1.00 57.78 165 PHE A C 1
ATOM 1380 O O . PHE A 1 165 ? -7.164 -5.123 8.619 1.00 57.78 165 PHE A O 1
ATOM 1387 N N . SER A 1 166 ? -6.701 -2.928 8.769 1.00 57.56 166 SER A N 1
ATOM 1388 C CA . SER A 1 166 ? -7.612 -2.654 9.879 1.00 57.56 166 SER A CA 1
ATOM 1389 C C . SER A 1 166 ? -9.078 -2.668 9.439 1.00 57.56 166 SER A C 1
ATOM 1391 O O . SER A 1 166 ? -9.401 -2.475 8.264 1.00 57.56 166 SER A O 1
ATOM 1393 N N . SER A 1 167 ? -9.981 -2.801 10.409 1.00 64.94 167 SER A N 1
ATOM 1394 C CA . SER A 1 167 ? -11.428 -2.735 10.193 1.00 64.94 167 SER A CA 1
ATOM 1395 C C . SER A 1 167 ? -11.866 -1.440 9.501 1.00 64.94 167 SER A C 1
ATOM 1397 O O . SER A 1 167 ? -12.674 -1.482 8.580 1.00 64.94 167 SER A O 1
ATOM 1399 N N . LYS A 1 168 ? -11.278 -0.286 9.853 1.00 56.50 168 LYS A N 1
ATOM 1400 C CA . LYS A 1 168 ? -11.564 1.004 9.190 1.00 56.50 168 LYS A CA 1
ATOM 1401 C C . LYS A 1 168 ? -11.077 1.020 7.738 1.00 56.50 168 LYS A C 1
ATOM 1403 O O . LYS A 1 168 ? -11.775 1.514 6.857 1.00 56.50 168 LYS A O 1
ATOM 1408 N N . ALA A 1 169 ? -9.902 0.452 7.461 1.00 55.94 169 ALA A N 1
ATOM 1409 C CA . ALA A 1 169 ? -9.388 0.352 6.097 1.00 55.94 169 ALA A CA 1
ATOM 1410 C C . ALA A 1 169 ? -10.259 -0.562 5.215 1.00 55.94 169 ALA A C 1
ATOM 1412 O O . ALA A 1 169 ? -10.427 -0.270 4.026 1.00 55.94 169 ALA A O 1
ATOM 1413 N N . LEU A 1 170 ? -10.832 -1.622 5.790 1.00 74.06 170 LEU A N 1
ATOM 1414 C CA . LEU A 1 170 ? -11.862 -2.444 5.156 1.00 74.06 170 LEU A CA 1
ATOM 1415 C C . LEU A 1 170 ? -13.150 -1.633 4.927 1.00 74.06 170 LEU A C 1
ATOM 1417 O O . LEU A 1 170 ? -13.602 -1.530 3.788 1.00 74.06 170 LEU A O 1
ATOM 1421 N N . GLN A 1 171 ? -13.680 -0.983 5.967 1.00 74.00 171 GLN A N 1
ATOM 1422 C CA . GLN A 1 171 ? -14.911 -0.183 5.926 1.00 74.00 171 GLN A CA 1
ATOM 1423 C C . GLN A 1 171 ? -14.896 0.869 4.813 1.00 74.00 171 GLN A C 1
ATOM 1425 O O . GLN A 1 171 ? -15.841 0.959 4.033 1.00 74.00 171 GLN A O 1
ATOM 1430 N N . ILE A 1 172 ? -13.805 1.636 4.694 1.00 61.12 172 ILE A N 1
ATOM 1431 C CA . ILE A 1 172 ? -13.656 2.678 3.664 1.00 61.12 172 ILE A CA 1
ATOM 1432 C C . ILE A 1 172 ? -13.828 2.089 2.257 1.00 61.12 172 ILE A C 1
ATOM 1434 O O . ILE A 1 172 ? -14.521 2.670 1.427 1.00 61.12 172 ILE A O 1
ATOM 1438 N N . ARG A 1 173 ? -13.232 0.921 1.994 1.00 79.00 173 ARG A N 1
ATOM 1439 C CA . ARG A 1 173 ? -13.286 0.255 0.683 1.00 79.00 173 ARG A CA 1
ATOM 1440 C C . ARG A 1 173 ? -14.661 -0.348 0.404 1.00 79.00 173 ARG A C 1
ATOM 1442 O O . ARG A 1 173 ? -15.150 -0.267 -0.722 1.00 79.00 173 ARG A O 1
ATOM 1449 N N . LEU A 1 174 ? -15.305 -0.919 1.421 1.00 85.00 174 LEU A N 1
ATOM 1450 C CA . LEU A 1 174 ? -16.670 -1.440 1.311 1.00 85.00 174 LEU A CA 1
ATOM 1451 C C . LEU A 1 174 ? -17.686 -0.320 1.052 1.00 85.00 174 LEU A C 1
ATOM 1453 O O . LEU A 1 174 ? -18.600 -0.495 0.250 1.00 85.00 174 LEU A O 1
ATOM 1457 N N . ASN A 1 175 ? -17.500 0.845 1.673 1.00 82.31 175 ASN A N 1
ATOM 1458 C CA . ASN A 1 175 ? -18.346 2.016 1.451 1.00 82.31 175 ASN A CA 1
ATOM 1459 C C . ASN A 1 175 ? -18.151 2.631 0.066 1.00 82.31 175 ASN A C 1
ATOM 1461 O O . ASN A 1 175 ? -19.142 2.910 -0.608 1.00 82.31 175 ASN A O 1
ATOM 1465 N N . ASP A 1 176 ? -16.903 2.795 -0.378 1.00 78.06 176 ASP A N 1
ATOM 1466 C CA . ASP A 1 176 ? -16.594 3.350 -1.702 1.00 78.06 176 ASP A CA 1
ATOM 1467 C C . ASP A 1 176 ? -17.103 2.433 -2.829 1.00 78.06 176 ASP A C 1
ATOM 1469 O O . ASP A 1 176 ? -17.731 2.891 -3.786 1.00 78.06 176 ASP A O 1
ATOM 1473 N N . THR A 1 177 ? -16.971 1.111 -2.659 1.00 87.44 177 THR A N 1
ATOM 1474 C CA . THR A 1 177 ? -17.557 0.136 -3.594 1.00 87.44 177 THR A CA 1
ATOM 1475 C C . THR A 1 177 ? -19.070 -0.029 -3.480 1.00 87.44 177 THR A C 1
ATOM 1477 O O . THR A 1 177 ? -19.702 -0.473 -4.440 1.00 87.44 177 THR A O 1
ATOM 1480 N N . GLN A 1 178 ? -19.654 0.330 -2.332 1.00 92.31 178 GLN A N 1
ATOM 1481 C CA . GLN A 1 178 ? -21.022 -0.016 -1.937 1.00 92.31 178 GLN A CA 1
ATOM 1482 C C . GLN A 1 178 ? -21.300 -1.530 -1.976 1.00 92.31 178 GLN A C 1
ATOM 1484 O O . GLN A 1 178 ? -22.407 -1.952 -2.324 1.00 92.31 178 GLN A O 1
ATOM 1489 N N . ALA A 1 179 ? -20.300 -2.342 -1.623 1.00 95.81 179 ALA A N 1
ATOM 1490 C CA . ALA A 1 179 ? -20.412 -3.797 -1.614 1.00 95.81 179 ALA A CA 1
ATOM 1491 C C . ALA A 1 179 ? -21.553 -4.274 -0.698 1.00 95.81 179 ALA A C 1
ATOM 1493 O O . ALA A 1 179 ? -21.735 -3.779 0.418 1.00 95.81 179 ALA A O 1
ATOM 1494 N N . LYS A 1 180 ? -22.315 -5.263 -1.178 1.00 97.81 180 LYS A N 1
ATOM 1495 C CA . LYS A 1 180 ? -23.419 -5.900 -0.431 1.00 97.81 180 LYS A CA 1
ATOM 1496 C C . LYS A 1 180 ? -23.027 -7.252 0.166 1.00 97.81 180 LYS A C 1
ATOM 1498 O O . LYS A 1 180 ? -23.720 -7.749 1.054 1.00 97.81 180 LYS A O 1
ATOM 1503 N N . PHE A 1 181 ? -21.926 -7.823 -0.305 1.00 98.62 181 PHE A N 1
ATOM 1504 C CA . PHE A 1 181 ? -21.433 -9.139 0.073 1.00 98.62 181 PHE A CA 1
ATOM 1505 C C . PHE A 1 181 ? -19.987 -9.017 0.551 1.00 98.62 181 PHE A C 1
ATOM 1507 O O . PHE A 1 181 ? -19.216 -8.237 -0.015 1.00 98.62 181 PHE A O 1
ATOM 1514 N N . LEU A 1 182 ? -19.624 -9.787 1.574 1.00 98.75 182 LEU A N 1
ATOM 1515 C CA . LEU A 1 182 ? -18.252 -9.914 2.061 1.00 98.75 182 LEU A CA 1
ATOM 1516 C C . LEU A 1 182 ? -17.904 -11.393 2.238 1.00 98.75 182 LEU A C 1
ATOM 1518 O O . LEU A 1 182 ? -18.649 -12.116 2.889 1.00 98.75 182 LEU A O 1
ATOM 1522 N N . ILE A 1 183 ? -16.764 -11.832 1.716 1.00 98.81 183 ILE A N 1
ATOM 1523 C CA . ILE A 1 183 ? -16.182 -13.147 2.002 1.00 98.81 183 ILE A CA 1
ATOM 1524 C C . ILE A 1 183 ? -14.984 -12.939 2.930 1.00 98.81 183 ILE A C 1
ATOM 1526 O O . ILE A 1 183 ? -14.111 -12.122 2.641 1.00 98.81 183 ILE A O 1
ATOM 1530 N N . THR A 1 184 ? -14.948 -13.641 4.058 1.00 98.62 184 THR A N 1
ATOM 1531 C CA . THR A 1 184 ? -13.880 -13.557 5.064 1.00 98.62 184 THR A CA 1
ATOM 1532 C C . THR A 1 184 ? -13.638 -14.913 5.732 1.00 98.62 184 THR A C 1
ATOM 1534 O O . THR A 1 184 ? -14.228 -15.905 5.322 1.00 98.62 184 THR A O 1
ATOM 1537 N N . ALA A 1 185 ? -12.755 -14.984 6.728 1.00 98.44 185 ALA A N 1
ATOM 1538 C CA . ALA A 1 185 ? -12.468 -16.201 7.489 1.00 98.44 185 ALA A CA 1
ATOM 1539 C C . ALA A 1 185 ? -12.683 -15.981 8.993 1.00 98.44 185 ALA A C 1
ATOM 1541 O O . ALA A 1 185 ? -12.688 -14.843 9.468 1.00 98.44 185 ALA A O 1
ATOM 1542 N N . ASP A 1 186 ? -12.842 -17.069 9.742 1.00 97.88 186 ASP A N 1
ATOM 1543 C CA . ASP A 1 186 ? -12.842 -17.070 11.208 1.00 97.88 186 ASP A CA 1
ATOM 1544 C C . ASP A 1 186 ? -11.533 -16.485 11.778 1.00 97.88 186 ASP A C 1
ATOM 1546 O O . ASP A 1 186 ? -11.548 -15.601 12.643 1.00 97.88 186 ASP A O 1
ATOM 1550 N N . GLY A 1 187 ? -10.402 -16.894 11.213 1.00 95.62 187 GLY A N 1
ATOM 1551 C CA . GLY A 1 187 ? -9.061 -16.463 11.568 1.00 95.62 187 GLY A CA 1
ATOM 1552 C C . GLY A 1 187 ? -7.997 -17.125 10.698 1.00 95.62 187 GLY A C 1
ATOM 1553 O O . GLY A 1 187 ? -8.301 -17.863 9.765 1.00 95.62 187 GLY A O 1
ATOM 1554 N N . TYR A 1 188 ? -6.730 -16.824 10.975 1.00 93.94 188 TYR A N 1
ATOM 1555 C CA . TYR A 1 188 ? -5.576 -17.428 10.297 1.00 93.94 188 TYR A CA 1
ATOM 1556 C C . TYR A 1 188 ? -4.312 -17.306 11.141 1.00 93.94 188 TYR A C 1
ATOM 1558 O O . TYR A 1 188 ? -4.286 -16.549 12.115 1.00 93.94 188 TYR A O 1
ATOM 1566 N N . TYR A 1 189 ? -3.260 -18.029 10.764 1.00 89.56 189 TYR A N 1
ATOM 1567 C CA . TYR A 1 189 ? -1.981 -17.992 11.466 1.00 89.56 189 TYR A CA 1
ATOM 1568 C C . TYR A 1 189 ? -1.014 -17.013 10.805 1.00 89.56 189 TYR A C 1
ATOM 1570 O O . TYR A 1 189 ? -0.920 -16.928 9.578 1.00 89.56 189 TYR A O 1
ATOM 1578 N N . ARG A 1 190 ? -0.303 -16.242 11.632 1.00 83.81 190 ARG A N 1
ATOM 1579 C CA . ARG A 1 190 ? 0.857 -15.468 11.196 1.00 83.81 190 ARG A CA 1
ATOM 1580 C C . ARG A 1 190 ? 1.984 -15.549 12.215 1.00 83.81 190 ARG A C 1
ATOM 1582 O O . ARG A 1 190 ? 1.819 -15.104 13.350 1.00 83.81 190 ARG A O 1
ATOM 1589 N N . ARG A 1 191 ? 3.150 -16.037 11.789 1.00 85.81 191 ARG A N 1
ATOM 1590 C CA . ARG A 1 191 ? 4.292 -16.351 12.665 1.00 85.81 191 ARG A CA 1
ATOM 1591 C C . ARG A 1 191 ? 3.868 -17.168 13.898 1.00 85.81 191 ARG A C 1
ATOM 1593 O O . ARG A 1 191 ? 4.208 -16.821 15.026 1.00 85.81 191 ARG A O 1
ATOM 1600 N N . GLY A 1 192 ? 3.028 -18.181 13.691 1.00 88.50 192 GLY A N 1
ATOM 1601 C CA . GLY A 1 192 ? 2.486 -19.047 14.742 1.00 88.50 192 GLY A CA 1
ATOM 1602 C C . GLY A 1 192 ? 1.393 -18.409 15.607 1.00 88.50 192 GLY A C 1
ATOM 1603 O O . GLY A 1 192 ? 0.807 -19.088 16.445 1.00 88.50 192 GLY A O 1
ATOM 1604 N N . LYS A 1 193 ? 1.074 -17.121 15.416 1.00 87.38 193 LYS A N 1
ATOM 1605 C CA . LYS A 1 193 ? 0.026 -16.426 16.175 1.00 87.38 193 LYS A CA 1
ATOM 1606 C C . LYS A 1 193 ? -1.308 -16.498 15.450 1.00 87.38 193 LYS A C 1
ATOM 1608 O O . LYS A 1 193 ? -1.394 -16.156 14.272 1.00 87.38 193 LYS A O 1
ATOM 1613 N N . LEU A 1 194 ? -2.354 -16.866 16.182 1.00 91.50 194 LEU A N 1
ATOM 1614 C CA . LEU A 1 194 ? -3.730 -16.800 15.703 1.00 91.50 194 LEU A CA 1
ATOM 1615 C C . LEU A 1 194 ? -4.180 -15.337 15.567 1.00 91.50 194 LEU A C 1
ATOM 1617 O O . LEU A 1 194 ? -4.127 -14.565 16.525 1.00 91.50 194 LEU A O 1
ATOM 1621 N N . ILE A 1 195 ? -4.668 -14.969 14.386 1.00 86.19 195 ILE A N 1
ATOM 1622 C CA . ILE A 1 195 ? -5.279 -13.673 14.093 1.00 86.19 195 ILE A CA 1
ATOM 1623 C C . ILE A 1 195 ? -6.786 -13.869 13.919 1.00 86.19 195 ILE A C 1
ATOM 1625 O O . ILE A 1 195 ? -7.216 -14.550 12.991 1.00 86.19 195 ILE A O 1
ATOM 1629 N N . ASN A 1 196 ? -7.592 -13.233 14.774 1.00 91.31 196 ASN A N 1
ATOM 1630 C CA . ASN A 1 196 ? -9.052 -13.240 14.660 1.00 91.31 196 ASN A CA 1
ATOM 1631 C C . ASN A 1 196 ? -9.502 -12.300 13.529 1.00 91.31 196 ASN A C 1
ATOM 1633 O O . ASN A 1 196 ? -9.491 -11.075 13.679 1.00 91.31 196 ASN A O 1
ATOM 1637 N N . LEU A 1 197 ? -9.847 -12.867 12.373 1.00 92.38 197 LEU A N 1
ATOM 1638 C CA . LEU A 1 197 ? -10.192 -12.087 11.185 1.00 92.38 197 LEU A CA 1
ATOM 1639 C C . LEU A 1 197 ? -11.677 -11.714 11.165 1.00 92.38 197 LEU A C 1
ATOM 1641 O O . LEU A 1 197 ? -12.016 -10.588 10.792 1.00 92.38 197 LEU A O 1
ATOM 1645 N N . LYS A 1 198 ? -12.550 -12.604 11.648 1.00 97.69 198 LYS A N 1
ATOM 1646 C CA . LYS A 1 198 ? -13.999 -12.368 11.699 1.00 97.69 198 LYS A CA 1
ATOM 1647 C C . LYS A 1 198 ? -14.369 -11.191 12.595 1.00 97.69 198 LYS A C 1
ATOM 1649 O O . LYS A 1 198 ? -15.239 -10.409 12.230 1.00 97.69 198 LYS A O 1
ATOM 1654 N N . GLU A 1 199 ? -13.684 -11.013 13.722 1.00 92.94 199 GLU A N 1
ATOM 1655 C CA . GLU A 1 199 ? -13.889 -9.851 14.595 1.00 92.94 199 GLU A CA 1
ATOM 1656 C C . GLU A 1 199 ? -13.557 -8.530 13.883 1.00 92.94 199 GLU A C 1
ATOM 1658 O O . GLU A 1 199 ? -14.333 -7.574 13.933 1.00 92.94 199 GLU A O 1
ATOM 1663 N N . LYS A 1 200 ? -12.445 -8.492 13.136 1.00 81.19 200 LYS A N 1
ATOM 1664 C CA . LYS A 1 200 ? -12.086 -7.321 12.324 1.00 81.19 200 LYS A CA 1
ATOM 1665 C C . LYS A 1 200 ? -13.106 -7.066 11.220 1.00 81.19 200 LYS A C 1
ATOM 1667 O O . LYS A 1 200 ? -13.451 -5.910 10.975 1.00 81.19 200 LYS A O 1
ATOM 1672 N N . ALA A 1 201 ? -13.591 -8.128 10.578 1.00 93.69 201 ALA A N 1
ATOM 1673 C CA . ALA A 1 201 ? -14.624 -8.043 9.555 1.00 93.69 201 ALA A CA 1
ATOM 1674 C C . ALA A 1 201 ? -15.938 -7.487 10.126 1.00 93.69 201 ALA A C 1
ATOM 1676 O O . ALA A 1 201 ? -16.489 -6.555 9.549 1.00 93.69 201 ALA A O 1
ATOM 1677 N N . ASP A 1 202 ? -16.397 -7.986 11.278 1.00 96.69 202 ASP A N 1
ATOM 1678 C CA . ASP A 1 202 ? -17.616 -7.516 11.950 1.00 96.69 202 ASP A CA 1
ATOM 1679 C C . ASP A 1 202 ? -17.553 -6.029 12.307 1.00 96.69 202 ASP A C 1
ATOM 1681 O O . ASP A 1 202 ? -18.538 -5.310 12.136 1.00 96.69 202 ASP A O 1
ATOM 1685 N N . GLU A 1 203 ? -16.394 -5.554 12.760 1.00 85.62 203 GLU A N 1
ATOM 1686 C CA . GLU A 1 203 ? -16.169 -4.128 12.986 1.00 85.62 203 GLU A CA 1
ATOM 1687 C C . GLU A 1 203 ? -16.149 -3.347 11.663 1.00 85.62 203 GLU A C 1
ATOM 1689 O O . GLU A 1 203 ? -16.771 -2.294 11.544 1.00 85.62 203 GLU A O 1
ATOM 1694 N N . GLY A 1 204 ? -15.476 -3.880 10.640 1.00 76.75 204 GLY A N 1
ATOM 1695 C CA . GLY A 1 204 ? -15.296 -3.208 9.353 1.00 76.75 204 GLY A CA 1
ATOM 1696 C C . GLY A 1 204 ? -16.567 -3.089 8.514 1.00 76.75 204 GLY A C 1
ATOM 1697 O O . GLY A 1 204 ? -16.637 -2.218 7.651 1.00 76.75 204 GLY A O 1
ATOM 1698 N N . ILE A 1 205 ? -17.586 -3.915 8.763 1.00 95.62 205 ILE A N 1
ATOM 1699 C CA . ILE A 1 205 ? -18.878 -3.821 8.065 1.00 95.62 205 ILE A CA 1
ATOM 1700 C C . ILE A 1 205 ? -19.870 -2.863 8.730 1.00 95.62 205 ILE A C 1
ATOM 1702 O O . ILE A 1 205 ? -20.901 -2.558 8.122 1.00 95.62 205 ILE A O 1
ATOM 1706 N N . LYS A 1 206 ? -19.610 -2.372 9.950 1.00 90.62 206 LYS A N 1
ATOM 1707 C CA . LYS A 1 206 ? -20.498 -1.396 10.604 1.00 90.62 206 LYS A CA 1
ATOM 1708 C C . LYS A 1 206 ? -20.645 -0.156 9.722 1.00 90.62 206 LYS A C 1
ATOM 1710 O O . LYS A 1 206 ? -19.663 0.318 9.164 1.00 90.62 206 LYS A O 1
ATOM 1715 N N . GLY A 1 207 ? -21.862 0.359 9.562 1.00 85.25 207 GLY A N 1
ATOM 1716 C CA . GLY A 1 207 ? -22.119 1.527 8.708 1.00 85.25 207 GLY A CA 1
ATOM 1717 C C . GLY A 1 207 ? -21.867 1.305 7.208 1.00 85.25 207 GLY A C 1
ATOM 1718 O O . GLY A 1 207 ? -21.808 2.280 6.465 1.00 85.25 207 GLY A O 1
ATOM 1719 N N . THR A 1 208 ? -21.710 0.053 6.758 1.00 93.81 208 THR A N 1
ATOM 1720 C CA . THR A 1 208 ? -21.589 -0.298 5.333 1.00 93.81 208 THR A CA 1
ATOM 1721 C C . THR A 1 208 ? -22.884 -0.889 4.778 1.00 93.81 208 THR A C 1
ATOM 1723 O O . THR A 1 208 ? -23.805 -1.220 5.524 1.00 93.81 208 THR A O 1
ATOM 1726 N N . LYS A 1 209 ? -22.958 -1.060 3.450 1.00 96.25 209 LYS A N 1
ATOM 1727 C CA . LYS A 1 209 ? -24.093 -1.713 2.770 1.00 96.25 209 LYS A CA 1
ATOM 1728 C C . LYS A 1 209 ? -24.013 -3.246 2.751 1.00 96.25 209 LYS A C 1
ATOM 1730 O O . LYS A 1 209 ? -24.854 -3.875 2.104 1.00 96.25 209 LYS A O 1
ATOM 1735 N N . VAL A 1 210 ? -23.045 -3.855 3.443 1.00 98.25 210 VAL A N 1
ATOM 1736 C CA . VAL A 1 210 ? -22.889 -5.315 3.478 1.00 98.25 210 VAL A CA 1
ATOM 1737 C C . VAL A 1 210 ? -24.081 -5.962 4.188 1.00 98.25 210 VAL A C 1
ATOM 1739 O O . VAL A 1 210 ? -24.361 -5.687 5.353 1.00 98.25 210 VAL A O 1
ATOM 1742 N N . LYS A 1 211 ? -24.776 -6.849 3.472 1.00 97.19 211 LYS A N 1
ATOM 1743 C CA . LYS A 1 211 ? -25.961 -7.586 3.934 1.00 97.19 211 LYS A CA 1
ATOM 1744 C C . LYS A 1 211 ? -25.677 -9.056 4.224 1.00 97.19 211 LYS A C 1
ATOM 1746 O O . LYS A 1 211 ? -26.376 -9.652 5.038 1.00 97.19 211 LYS A O 1
ATOM 1751 N N . LYS A 1 212 ? -24.697 -9.645 3.538 1.00 98.38 212 LYS A N 1
ATOM 1752 C CA . LYS A 1 212 ? -24.357 -11.069 3.628 1.00 98.38 212 LYS A CA 1
ATOM 1753 C C . LYS A 1 212 ? -22.848 -11.229 3.804 1.00 98.38 212 LYS A C 1
ATOM 1755 O O . LYS A 1 212 ? -22.079 -10.588 3.086 1.00 98.38 212 LYS A O 1
ATOM 1760 N N . VAL A 1 213 ? -22.442 -12.065 4.753 1.00 98.69 213 VAL A N 1
ATOM 1761 C CA . VAL A 1 213 ? -21.043 -12.369 5.063 1.00 98.69 213 VAL A CA 1
ATOM 1762 C C . VAL A 1 213 ? -20.832 -13.875 4.968 1.00 98.69 213 VAL A C 1
ATOM 1764 O O . VAL A 1 213 ? -21.475 -14.636 5.683 1.00 98.69 213 VAL A O 1
ATOM 1767 N N . ILE A 1 214 ? -19.929 -14.308 4.098 1.00 98.75 214 ILE A N 1
ATOM 1768 C CA . ILE A 1 214 ? -19.525 -15.708 3.955 1.00 98.75 214 ILE A CA 1
ATOM 1769 C C . ILE A 1 214 ? -18.231 -15.893 4.744 1.00 98.75 214 ILE A C 1
ATOM 1771 O O . ILE A 1 214 ? -17.284 -15.131 4.553 1.00 98.75 214 ILE A O 1
ATOM 1775 N N . VAL A 1 215 ? -18.195 -16.870 5.646 1.00 98.69 215 VAL A N 1
ATOM 1776 C CA . VAL A 1 215 ? -17.088 -17.082 6.585 1.00 98.69 215 VAL A CA 1
ATOM 1777 C C . VAL A 1 215 ? -16.450 -18.442 6.334 1.00 98.69 215 VAL A C 1
ATOM 1779 O O . VAL A 1 215 ? -17.086 -19.481 6.485 1.00 98.69 215 VAL A O 1
ATOM 1782 N N . VAL A 1 216 ? -15.177 -18.443 5.955 1.00 98.62 216 VAL A N 1
ATOM 1783 C CA . VAL A 1 216 ? -14.348 -19.644 5.827 1.00 98.62 216 VAL A CA 1
ATOM 1784 C C . VAL A 1 216 ? -13.897 -20.086 7.216 1.00 98.62 216 VAL A C 1
ATOM 1786 O O . VAL A 1 216 ? -13.406 -19.277 8.001 1.00 98.62 216 VAL A O 1
ATOM 1789 N N . LYS A 1 217 ? -14.051 -21.376 7.518 1.00 97.19 217 LYS A N 1
ATOM 1790 C CA . LYS A 1 217 ? -13.577 -21.985 8.764 1.00 97.19 217 LYS A CA 1
ATOM 1791 C C . LYS A 1 217 ? -12.129 -22.447 8.578 1.00 97.19 217 LYS A C 1
ATOM 1793 O O . LYS A 1 217 ? -11.890 -23.592 8.212 1.00 97.19 217 LYS A O 1
ATOM 1798 N N . ARG A 1 218 ? -11.174 -21.527 8.731 1.00 96.44 218 ARG A N 1
ATOM 1799 C CA . ARG A 1 218 ? -9.741 -21.741 8.478 1.00 96.44 218 ARG A CA 1
ATOM 1800 C C . ARG A 1 218 ? -8.972 -22.100 9.745 1.00 96.44 218 ARG A C 1
ATOM 1802 O O . ARG A 1 218 ? -8.209 -23.062 9.719 1.00 96.44 218 ARG A O 1
ATOM 1809 N N . ALA A 1 219 ? -9.113 -21.311 10.809 1.00 94.25 219 ALA A N 1
ATOM 1810 C CA . ALA A 1 219 ? -8.334 -21.482 12.040 1.00 94.25 219 ALA A CA 1
ATOM 1811 C C . ALA A 1 219 ? -9.117 -22.173 13.168 1.00 94.25 219 ALA A C 1
ATOM 1813 O O . ALA A 1 219 ? -8.560 -22.437 14.233 1.00 94.25 219 ALA A O 1
ATOM 1814 N N . ASN A 1 220 ? -10.402 -22.464 12.941 1.00 92.19 220 ASN A N 1
ATOM 1815 C CA . ASN A 1 220 ? -11.297 -23.117 13.893 1.00 92.19 220 ASN A CA 1
ATOM 1816 C C . ASN A 1 220 ? -11.386 -22.372 15.240 1.00 92.19 220 ASN A C 1
ATOM 1818 O O . ASN A 1 220 ? -11.612 -22.966 16.296 1.00 92.19 220 ASN A O 1
ATOM 1822 N N . ASN A 1 221 ? -11.186 -21.051 15.220 1.00 93.00 221 ASN A N 1
ATOM 1823 C CA . ASN A 1 221 ? -11.307 -20.215 16.404 1.00 93.00 221 ASN A CA 1
ATOM 1824 C C . ASN A 1 221 ? -12.775 -19.880 16.684 1.00 93.00 221 ASN A C 1
ATOM 1826 O O . ASN A 1 221 ? -13.599 -19.756 15.779 1.00 93.00 221 ASN A O 1
ATOM 1830 N N . LYS A 1 222 ? -13.115 -19.696 17.964 1.00 93.00 222 LYS A N 1
ATOM 1831 C CA . LYS A 1 222 ? -14.473 -19.311 18.366 1.00 93.00 222 LYS A CA 1
ATOM 1832 C C . LYS A 1 222 ? -14.791 -17.910 17.834 1.00 93.00 222 LYS A C 1
ATOM 1834 O O . LYS A 1 222 ? -14.161 -16.937 18.242 1.00 93.00 222 LYS A O 1
ATOM 1839 N N . VAL A 1 223 ? -15.787 -17.811 16.954 1.00 96.12 223 VAL A N 1
ATOM 1840 C CA . VAL A 1 223 ? -16.241 -16.552 16.347 1.00 96.12 223 VAL A CA 1
ATOM 1841 C C . VAL A 1 223 ? -17.748 -16.374 16.488 1.00 96.12 223 VAL A C 1
ATOM 1843 O O . VAL A 1 223 ? -18.500 -17.341 16.588 1.00 96.12 223 VAL A O 1
ATOM 1846 N N . LYS A 1 224 ? -18.202 -15.118 16.499 1.00 95.12 224 LYS A N 1
ATOM 1847 C CA . LYS A 1 224 ? -19.629 -14.785 16.543 1.00 95.12 224 LYS A CA 1
ATOM 1848 C C . LYS A 1 224 ? -20.207 -14.803 15.126 1.00 95.12 224 LYS A C 1
ATOM 1850 O O . LYS A 1 224 ? -19.710 -14.095 14.249 1.00 95.12 224 LYS A O 1
ATOM 1855 N N . MET A 1 225 ? -21.274 -15.576 14.933 1.00 97.69 225 MET A N 1
ATOM 1856 C CA . MET A 1 225 ? -22.037 -15.664 13.684 1.00 97.69 225 MET A CA 1
ATOM 1857 C C . MET A 1 225 ? -23.431 -15.065 13.890 1.00 97.69 225 MET A C 1
ATOM 1859 O O . MET A 1 225 ? -24.155 -15.458 14.804 1.00 97.69 225 MET A O 1
ATOM 1863 N N . LYS A 1 226 ? -23.822 -14.099 13.056 1.00 96.75 226 LYS A N 1
ATOM 1864 C CA . LYS A 1 226 ? -25.150 -13.471 13.094 1.00 96.75 226 LYS A CA 1
ATOM 1865 C C . LYS A 1 226 ? -26.113 -14.168 12.126 1.00 96.75 226 LYS A C 1
ATOM 1867 O O . LYS A 1 226 ? -25.962 -14.026 10.913 1.00 96.75 226 LYS A O 1
ATOM 1872 N N . LYS A 1 227 ? -27.142 -14.846 12.653 1.00 95.56 227 LYS A N 1
ATOM 1873 C CA . LYS A 1 227 ? -28.186 -15.527 11.857 1.00 95.56 227 LYS A CA 1
ATOM 1874 C C . LYS A 1 227 ? -28.789 -14.587 10.800 1.00 95.56 227 LYS A C 1
ATOM 1876 O O . LYS A 1 227 ? -29.086 -13.429 11.087 1.00 95.56 227 LYS A O 1
ATOM 1881 N N . GLY A 1 228 ? -28.931 -15.078 9.567 1.00 92.75 228 GLY A N 1
ATOM 1882 C CA . GLY A 1 228 ? -29.485 -14.334 8.424 1.00 92.75 228 GLY A CA 1
ATOM 1883 C C . GLY A 1 228 ? -28.520 -13.356 7.733 1.00 92.75 228 GLY A C 1
ATOM 1884 O O . GLY A 1 228 ? -28.807 -12.916 6.614 1.00 92.75 228 GLY A O 1
ATOM 1885 N N . ARG A 1 229 ? -27.372 -13.043 8.352 1.00 97.19 229 ARG A N 1
ATOM 1886 C CA . ARG A 1 229 ? -26.292 -12.225 7.774 1.00 97.19 229 ARG A CA 1
ATOM 1887 C C . ARG A 1 229 ? -25.056 -13.069 7.474 1.00 97.19 229 ARG A C 1
ATOM 1889 O O . ARG A 1 229 ? -24.532 -12.966 6.372 1.00 97.19 229 ARG A O 1
ATOM 1896 N N . ASP A 1 230 ? -24.612 -13.874 8.435 1.00 98.44 230 ASP A N 1
ATOM 1897 C CA . ASP A 1 230 ? -23.377 -14.654 8.360 1.00 98.44 230 ASP A CA 1
ATOM 1898 C C . ASP A 1 230 ? -23.677 -16.111 8.001 1.00 98.44 230 ASP A C 1
ATOM 1900 O O . ASP A 1 230 ? -24.595 -16.706 8.563 1.00 98.44 230 ASP A O 1
ATOM 1904 N N . TYR A 1 231 ? -22.880 -16.673 7.097 1.00 98.19 231 TYR A N 1
ATOM 1905 C CA . TYR A 1 231 ? -23.023 -18.029 6.575 1.00 98.19 231 TYR A CA 1
ATOM 1906 C C . TYR A 1 231 ? -21.664 -18.718 6.555 1.00 98.19 231 TYR A C 1
ATOM 1908 O O . TYR A 1 231 ? -20.666 -18.098 6.176 1.00 98.19 231 TYR A O 1
ATOM 1916 N N . TRP A 1 232 ? -21.607 -19.989 6.942 1.00 98.06 232 TRP A N 1
ATOM 1917 C CA . TRP A 1 232 ? -20.382 -20.767 6.820 1.00 98.06 232 TRP A CA 1
ATOM 1918 C C . TRP A 1 232 ? -20.139 -21.170 5.370 1.00 98.06 232 TRP A C 1
ATOM 1920 O O . TRP A 1 232 ? -21.029 -21.664 4.689 1.00 98.06 232 TRP A O 1
ATOM 1930 N N . TYR A 1 233 ? -18.907 -20.973 4.904 1.00 98.31 233 TYR A N 1
ATOM 1931 C CA . TYR A 1 233 ? -18.496 -21.311 3.543 1.00 98.31 233 TYR A CA 1
ATOM 1932 C C . TYR A 1 233 ? -18.755 -22.784 3.207 1.00 98.31 233 TYR A C 1
ATOM 1934 O O . TYR A 1 233 ? -19.345 -23.070 2.176 1.00 98.31 233 TYR A O 1
ATOM 1942 N N . HIS A 1 234 ? -18.336 -23.703 4.084 1.00 96.31 234 HIS A N 1
ATOM 1943 C CA . HIS A 1 234 ? -18.423 -25.146 3.842 1.00 96.31 234 HIS A CA 1
ATOM 1944 C C . HIS A 1 234 ? -19.876 -25.635 3.779 1.00 96.31 234 HIS A C 1
ATOM 1946 O O . HIS A 1 234 ? -20.207 -26.383 2.870 1.00 96.31 234 HIS A O 1
ATOM 1952 N N . GLU A 1 235 ? -20.749 -25.132 4.657 1.00 96.75 235 GLU A N 1
ATOM 1953 C CA . GLU A 1 235 ? -22.192 -25.424 4.632 1.00 96.75 235 GLU A CA 1
ATOM 1954 C C . GLU A 1 235 ? -22.862 -24.892 3.353 1.00 96.75 235 GLU A C 1
ATOM 1956 O O . GLU A 1 235 ? -23.756 -25.526 2.802 1.00 96.75 235 GLU A O 1
ATOM 1961 N N . LEU A 1 236 ? -22.425 -23.728 2.852 1.00 95.50 236 LEU A N 1
ATOM 1962 C CA . LEU A 1 236 ? -22.993 -23.125 1.644 1.00 95.50 236 LEU A CA 1
ATOM 1963 C C . LEU A 1 236 ? -22.677 -23.896 0.362 1.00 95.50 236 LEU A C 1
ATOM 1965 O O . LEU A 1 236 ? -23.446 -23.785 -0.585 1.00 95.50 236 LEU A O 1
ATOM 1969 N N . ILE A 1 237 ? -21.539 -24.590 0.296 1.00 96.38 237 ILE A N 1
ATOM 1970 C CA . ILE A 1 237 ? -21.083 -25.254 -0.935 1.00 96.38 237 ILE A CA 1
ATOM 1971 C C . ILE A 1 237 ? -21.324 -26.767 -0.945 1.00 96.38 237 ILE A C 1
ATOM 1973 O O . ILE A 1 237 ? -21.161 -27.391 -1.993 1.00 96.38 237 ILE A O 1
ATOM 1977 N N . GLU A 1 238 ? -21.674 -27.365 0.197 1.00 92.94 238 GLU A N 1
ATOM 1978 C CA . GLU A 1 238 ? -21.756 -28.820 0.386 1.00 92.94 238 GLU A CA 1
ATOM 1979 C C . GLU A 1 238 ? -22.660 -29.492 -0.659 1.00 92.94 238 GLU A C 1
ATOM 1981 O O . GLU A 1 238 ? -22.214 -30.397 -1.367 1.00 92.94 238 GLU A O 1
ATOM 1986 N N . ASN A 1 239 ? -23.870 -28.951 -0.834 1.00 89.62 239 ASN A N 1
ATOM 1987 C CA . ASN A 1 239 ? -24.912 -29.476 -1.725 1.00 89.62 239 ASN A CA 1
ATOM 1988 C C . ASN A 1 239 ? -25.054 -28.691 -3.041 1.00 89.62 239 ASN A C 1
ATOM 1990 O O . ASN A 1 239 ? -26.081 -28.779 -3.714 1.00 89.62 239 ASN A O 1
ATOM 1994 N N . GLU A 1 240 ? -24.063 -27.875 -3.402 1.00 96.56 240 GLU A N 1
ATOM 1995 C CA . GLU A 1 240 ? -24.080 -27.163 -4.680 1.00 96.56 240 GLU A CA 1
ATOM 1996 C C . GLU A 1 240 ? -23.590 -28.053 -5.822 1.00 96.56 240 GLU A C 1
ATOM 1998 O O . GLU A 1 240 ? -22.656 -28.846 -5.663 1.00 96.56 240 GLU A O 1
ATOM 2003 N N . GLU A 1 241 ? -24.192 -27.872 -6.998 1.00 96.00 241 GLU A N 1
ATOM 2004 C CA . GLU A 1 241 ? -23.747 -28.522 -8.229 1.00 96.00 241 GLU A CA 1
ATOM 2005 C C . GLU A 1 241 ? -22.305 -28.125 -8.560 1.00 96.00 241 GLU A C 1
ATOM 2007 O O . GLU A 1 241 ? -21.888 -26.973 -8.381 1.00 96.00 241 GLU A O 1
ATOM 2012 N N . ASP A 1 242 ? -21.543 -29.082 -9.086 1.00 95.12 242 ASP A N 1
ATOM 2013 C CA . ASP A 1 242 ? -20.143 -28.899 -9.462 1.00 95.12 242 ASP A CA 1
ATOM 2014 C C . ASP A 1 242 ? -19.957 -28.283 -10.863 1.00 95.12 242 ASP A C 1
ATOM 2016 O O . ASP A 1 242 ? -18.823 -28.076 -11.308 1.00 95.12 242 ASP A O 1
ATOM 2020 N N . TYR A 1 243 ? -21.067 -27.900 -11.503 1.00 97.75 243 TYR A N 1
ATOM 2021 C CA . TYR A 1 243 ? -21.136 -27.124 -12.735 1.00 97.75 243 TYR A CA 1
ATOM 2022 C C . TYR A 1 243 ? -21.928 -25.822 -12.536 1.00 97.75 243 TYR A C 1
ATOM 2024 O O . TYR A 1 243 ? -23.036 -25.797 -12.012 1.00 97.75 243 TYR A O 1
ATOM 2032 N N . CYS A 1 244 ? -21.370 -24.710 -13.001 1.00 98.06 244 CYS A N 1
ATOM 2033 C CA . CYS A 1 244 ? -22.025 -23.415 -13.131 1.00 98.06 244 CYS A CA 1
ATOM 2034 C C . CYS A 1 244 ? -21.691 -22.875 -14.519 1.00 98.06 244 CYS A C 1
ATOM 2036 O O . CYS A 1 244 ? -20.515 -22.704 -14.841 1.00 98.06 244 CYS A O 1
ATOM 2038 N N . GLU A 1 245 ? -22.694 -22.544 -15.331 1.00 97.69 245 GLU A N 1
ATOM 2039 C CA . GLU A 1 245 ? -22.456 -21.951 -16.651 1.00 97.69 245 GLU A CA 1
ATOM 2040 C C . GLU A 1 245 ? -21.669 -20.623 -16.517 1.00 97.69 245 GLU A C 1
ATOM 2042 O O . GLU A 1 245 ? -22.079 -19.736 -15.753 1.00 97.69 245 GLU A O 1
ATOM 2047 N N . PRO A 1 246 ? -20.534 -20.451 -17.225 1.00 98.00 246 PRO A N 1
ATOM 2048 C CA . PRO A 1 246 ? -19.762 -19.218 -17.172 1.00 98.00 246 PRO A CA 1
ATOM 2049 C C . PRO A 1 246 ? -20.505 -18.091 -17.890 1.00 98.00 246 PRO A C 1
ATOM 2051 O O . PRO A 1 246 ? -20.892 -18.201 -19.055 1.00 98.00 246 PRO A O 1
ATOM 2054 N N . LYS A 1 247 ? -20.668 -16.949 -17.218 1.00 98.19 247 LYS A N 1
ATOM 2055 C CA . LYS A 1 247 ? -21.371 -15.804 -17.798 1.00 98.19 247 LYS A CA 1
ATOM 2056 C C . LYS A 1 247 ? -20.589 -15.267 -19.000 1.00 98.19 247 LYS A C 1
ATOM 2058 O O . LYS A 1 247 ? -19.397 -14.987 -18.892 1.00 98.19 247 LYS A O 1
ATOM 2063 N N . LYS A 1 248 ? -21.271 -15.067 -20.131 1.00 98.38 248 LYS A N 1
ATOM 2064 C CA . LYS A 1 248 ? -20.724 -14.391 -21.321 1.00 98.38 248 LYS A CA 1
ATOM 2065 C C . LYS A 1 248 ? -20.590 -12.889 -21.021 1.00 98.38 248 LYS A C 1
ATOM 2067 O O . LYS A 1 248 ? -21.593 -12.173 -21.042 1.00 98.38 248 LYS A O 1
ATOM 2072 N N . LEU A 1 249 ? -19.379 -12.435 -20.698 1.00 98.25 249 LEU A N 1
ATOM 2073 C CA . LEU A 1 249 ? -19.070 -11.048 -20.328 1.00 98.25 249 LEU A CA 1
ATOM 2074 C C . LEU A 1 249 ? -18.525 -10.280 -21.523 1.00 98.25 249 LEU A C 1
ATOM 2076 O O . LEU A 1 249 ? -17.798 -10.846 -22.338 1.00 98.25 249 LEU A O 1
ATOM 2080 N N . ASP A 1 250 ? -18.857 -8.998 -21.616 1.00 98.25 250 ASP A N 1
ATOM 2081 C CA . ASP A 1 250 ? -18.254 -8.101 -22.593 1.00 98.25 250 ASP A CA 1
ATOM 2082 C C . ASP A 1 250 ? -16.786 -7.845 -22.225 1.00 98.25 250 ASP A C 1
ATOM 2084 O O . ASP A 1 250 ? -16.418 -7.806 -21.050 1.00 98.25 250 ASP A O 1
ATOM 2088 N N . ALA A 1 251 ? -15.926 -7.649 -23.228 1.00 97.62 251 ALA A N 1
ATOM 2089 C CA . ALA A 1 251 ? -14.492 -7.418 -23.021 1.00 97.62 251 ALA A CA 1
ATOM 2090 C C . ALA A 1 251 ? -14.188 -6.254 -22.058 1.00 97.62 251 ALA A C 1
ATOM 2092 O O . ALA A 1 251 ? -13.157 -6.262 -21.387 1.00 97.62 251 ALA A O 1
ATOM 2093 N N . GLU A 1 252 ? -15.088 -5.272 -22.002 1.00 96.75 252 GLU A N 1
ATOM 2094 C CA . GLU A 1 252 ? -14.976 -4.051 -21.202 1.00 96.75 252 GLU A CA 1
ATOM 2095 C C . GLU A 1 252 ? -15.867 -4.061 -19.947 1.00 96.75 252 GLU A C 1
ATOM 2097 O O . GLU A 1 252 ? -15.930 -3.062 -19.233 1.00 96.75 252 GLU A O 1
ATOM 2102 N N . ASP A 1 253 ? -16.516 -5.191 -19.626 1.00 97.62 253 ASP A N 1
ATOM 2103 C CA . ASP A 1 253 ? -17.091 -5.384 -18.292 1.00 97.62 253 ASP A CA 1
ATOM 2104 C C . ASP A 1 253 ? -15.978 -5.280 -17.234 1.00 97.62 253 ASP A C 1
ATOM 2106 O O . ASP A 1 253 ? -14.836 -5.701 -17.454 1.00 97.62 253 ASP A O 1
ATOM 2110 N N . ILE A 1 254 ? -16.308 -4.740 -16.058 1.00 97.31 254 ILE A N 1
ATOM 2111 C CA . ILE A 1 254 ? -15.360 -4.643 -14.944 1.00 97.31 254 ILE A CA 1
ATOM 2112 C C . ILE A 1 254 ? -15.071 -6.051 -14.417 1.00 97.31 254 ILE A C 1
ATOM 2114 O O . ILE A 1 254 ? -15.974 -6.748 -13.964 1.00 97.31 254 ILE A O 1
ATOM 2118 N N . ALA A 1 255 ? -13.800 -6.447 -14.431 1.00 94.12 255 ALA A N 1
ATOM 2119 C CA . ALA A 1 255 ? -13.354 -7.704 -13.843 1.00 94.12 255 ALA A CA 1
ATOM 2120 C C . ALA A 1 255 ? -13.214 -7.579 -12.322 1.00 94.12 255 ALA A C 1
ATOM 2122 O O . ALA A 1 255 ? -13.680 -8.434 -11.572 1.00 94.12 255 ALA A O 1
ATOM 2123 N N . PHE A 1 256 ? -12.549 -6.513 -11.869 1.00 98.25 256 PHE A N 1
ATOM 2124 C CA . PHE A 1 256 ? -12.296 -6.259 -10.454 1.00 98.25 256 PHE A CA 1
ATOM 2125 C C . PHE A 1 256 ? -11.935 -4.803 -10.171 1.00 98.25 256 PHE A C 1
ATOM 2127 O O . PHE A 1 256 ? -11.558 -4.039 -11.068 1.00 98.25 256 PHE A O 1
ATOM 2134 N N . ILE A 1 257 ? -12.028 -4.450 -8.889 1.00 94.62 257 ILE A N 1
ATOM 2135 C CA . ILE A 1 257 ? -11.578 -3.172 -8.337 1.00 94.62 257 ILE A CA 1
ATOM 2136 C C . ILE A 1 257 ? -10.475 -3.462 -7.321 1.00 94.62 257 ILE A C 1
ATOM 2138 O O . ILE A 1 257 ? -10.684 -4.237 -6.391 1.00 94.62 257 ILE A O 1
ATOM 2142 N N . LEU A 1 258 ? -9.316 -2.818 -7.463 1.00 84.00 258 LEU A N 1
ATOM 2143 C CA . LEU A 1 258 ? -8.201 -2.983 -6.529 1.00 84.00 258 LEU A CA 1
ATOM 2144 C C . LEU A 1 258 ? -7.740 -1.641 -5.962 1.00 84.00 258 LEU A C 1
ATOM 2146 O O . LEU A 1 258 ? -7.396 -0.719 -6.697 1.00 84.00 258 LEU A O 1
ATOM 2150 N N . TYR A 1 259 ? -7.728 -1.520 -4.634 1.00 73.25 259 TYR A N 1
ATOM 2151 C CA . TYR A 1 259 ? -7.451 -0.246 -3.973 1.00 73.25 259 TYR A CA 1
ATOM 2152 C C . TYR A 1 259 ? -5.964 0.026 -3.745 1.00 73.25 259 TYR A C 1
ATOM 2154 O O . TYR A 1 259 ? -5.287 -0.752 -3.076 1.00 73.25 259 TYR A O 1
ATOM 2162 N N . THR A 1 260 ? -5.497 1.211 -4.146 1.00 53.84 260 THR A N 1
ATOM 2163 C CA . THR A 1 260 ? -4.150 1.729 -3.836 1.00 53.84 260 THR A CA 1
ATOM 2164 C C . THR A 1 260 ? -4.204 2.937 -2.889 1.00 53.84 260 THR A C 1
ATOM 2166 O O . THR A 1 260 ? -5.242 3.589 -2.750 1.00 53.84 260 THR A O 1
ATOM 2169 N N . SER A 1 261 ? -3.087 3.292 -2.243 1.00 45.50 261 SER A N 1
ATOM 2170 C CA . SER A 1 261 ? -2.991 4.503 -1.406 1.00 45.50 261 SER A CA 1
ATOM 2171 C C . SER A 1 261 ? -3.158 5.797 -2.228 1.00 45.50 261 SER A C 1
ATOM 2173 O O . SER A 1 261 ? -2.843 5.846 -3.420 1.00 45.50 261 SER A O 1
ATOM 2175 N N . GLY A 1 262 ? -3.710 6.849 -1.608 1.00 29.48 262 GLY A N 1
ATOM 2176 C CA . GLY A 1 262 ? -3.926 8.158 -2.229 1.00 29.48 262 GLY A CA 1
ATOM 2177 C C . GLY A 1 262 ? -2.864 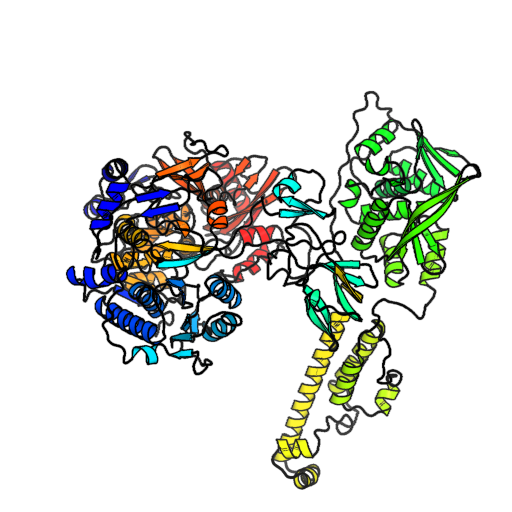9.195 -1.842 1.00 29.48 262 GLY A C 1
ATOM 2178 O O . GLY A 1 262 ? -2.593 9.385 -0.661 1.00 29.48 262 GLY A O 1
ATOM 2179 N N . CYS A 1 263 ? -2.308 9.913 -2.822 1.00 29.34 263 CYS A N 1
ATOM 2180 C CA . CYS A 1 263 ? -1.431 11.076 -2.609 1.00 29.34 263 CYS A CA 1
ATOM 2181 C C . CYS A 1 263 ? -2.205 12.395 -2.799 1.00 29.34 263 CYS A C 1
ATOM 2183 O O . CYS A 1 263 ? -3.158 12.442 -3.581 1.00 29.34 263 CYS A O 1
ATOM 2185 N N . VAL A 1 264 ? -1.782 13.458 -2.110 1.00 30.80 264 VAL A N 1
ATOM 2186 C CA . VAL A 1 264 ? -2.331 14.826 -2.214 1.00 30.80 264 VAL A CA 1
ATOM 2187 C C . VAL A 1 264 ? -1.517 15.635 -3.224 1.00 30.80 264 VAL A C 1
ATOM 2189 O O . VAL A 1 264 ? -0.302 15.462 -3.296 1.00 30.80 264 VAL A O 1
ATOM 2192 N N . LYS A 1 265 ? -2.168 16.504 -4.013 1.00 33.31 265 LYS A N 1
ATOM 2193 C CA . LYS A 1 265 ? -1.534 17.335 -5.058 1.00 33.31 265 LYS A CA 1
ATOM 2194 C C . LYS A 1 265 ? -1.550 18.828 -4.704 1.00 33.31 265 LYS A C 1
ATOM 2196 O O . LYS A 1 265 ? -2.429 19.289 -3.978 1.00 33.31 265 LYS A O 1
ATOM 2201 N N . GLY A 1 266 ? -0.618 19.590 -5.285 1.00 29.25 266 GLY A N 1
ATOM 2202 C CA . GLY A 1 266 ? -0.454 21.037 -5.071 1.00 29.25 266 GLY A CA 1
ATOM 2203 C C . GLY A 1 266 ? -1.612 21.930 -5.545 1.00 29.25 266 GLY A C 1
ATOM 2204 O O . GLY A 1 266 ? -1.641 23.103 -5.195 1.00 29.25 266 GLY A O 1
ATOM 2205 N N . ASP A 1 267 ? -2.584 21.403 -6.290 1.00 36.88 267 ASP A N 1
ATOM 2206 C CA . ASP A 1 267 ? -3.767 22.154 -6.748 1.00 36.88 267 ASP A CA 1
ATOM 2207 C C . ASP A 1 267 ? -4.939 22.129 -5.752 1.00 36.88 267 ASP A C 1
ATOM 2209 O O . ASP A 1 267 ? -6.004 22.670 -6.035 1.00 36.88 267 ASP A O 1
ATOM 2213 N N . THR A 1 268 ? -4.772 21.476 -4.599 1.00 37.38 268 THR A N 1
ATOM 2214 C CA . THR A 1 268 ? -5.808 21.403 -3.556 1.00 37.38 268 THR A CA 1
ATOM 2215 C C . THR A 1 268 ? -6.136 22.811 -3.049 1.00 37.38 268 THR A C 1
ATOM 2217 O O . THR A 1 268 ? -5.218 23.560 -2.721 1.00 37.38 268 THR A O 1
ATOM 2220 N N . LEU A 1 269 ? -7.420 23.177 -3.008 1.00 34.81 269 LEU A N 1
ATOM 2221 C CA . LEU A 1 269 ? -7.886 24.497 -2.571 1.00 34.81 269 LEU A CA 1
ATOM 2222 C C . LEU A 1 269 ? -7.925 24.590 -1.039 1.00 34.81 269 LEU A C 1
ATOM 2224 O O . LEU A 1 269 ? -8.349 23.657 -0.363 1.00 34.81 269 LEU A O 1
ATOM 2228 N N . VAL A 1 270 ? -7.490 25.725 -0.506 1.00 35.50 270 VAL A N 1
ATOM 2229 C CA . VAL A 1 270 ? -7.373 26.036 0.921 1.00 35.50 270 VAL A CA 1
ATOM 2230 C C . VAL A 1 270 ? -7.844 27.469 1.166 1.00 35.50 270 VAL A C 1
ATOM 2232 O O . VAL A 1 270 ? -7.540 28.373 0.389 1.00 35.50 270 VAL A O 1
ATOM 2235 N N . GLN A 1 271 ? -8.616 27.682 2.229 1.00 34.94 271 GLN A N 1
ATOM 2236 C CA . GLN A 1 271 ? -9.144 28.998 2.588 1.00 34.94 271 GLN A CA 1
ATOM 2237 C C . GLN A 1 271 ? -8.141 29.750 3.478 1.00 34.94 271 GLN A C 1
ATOM 2239 O O . GLN A 1 271 ? -7.628 29.205 4.452 1.00 34.94 271 GLN A O 1
ATOM 2244 N N . THR A 1 272 ? -7.811 30.987 3.115 1.00 35.31 272 THR A N 1
ATOM 2245 C CA . THR A 1 272 ? -6.826 31.832 3.795 1.00 35.31 272 THR A CA 1
ATOM 2246 C C . THR A 1 272 ? -7.416 32.554 4.996 1.00 35.31 272 THR A C 1
ATOM 2248 O O . THR A 1 272 ? -8.632 32.629 5.180 1.00 35.31 272 THR A O 1
ATOM 2251 N N . SER A 1 273 ? -6.536 33.210 5.758 1.00 30.88 273 SER A N 1
ATOM 2252 C CA . SER A 1 273 ? -6.905 33.973 6.944 1.00 30.88 273 SER A CA 1
ATOM 2253 C C . SER A 1 273 ? -7.806 35.196 6.706 1.00 30.88 273 SER A C 1
ATOM 2255 O O . SER A 1 273 ? -8.203 35.866 7.652 1.00 30.88 273 SER A O 1
ATOM 2257 N N . SER A 1 274 ? -8.107 35.510 5.445 1.00 31.77 274 SER A N 1
ATOM 2258 C CA . SER A 1 274 ? -8.987 36.602 5.022 1.00 31.77 274 SER A CA 1
ATOM 2259 C C . SER A 1 274 ? -10.308 36.102 4.420 1.00 31.77 274 SER A C 1
ATOM 2261 O O . SER A 1 274 ? -11.011 36.885 3.791 1.00 31.77 274 SER A O 1
ATOM 2263 N N . GLY A 1 275 ? -10.600 34.798 4.513 1.00 31.44 275 GLY A N 1
ATOM 2264 C CA . GLY A 1 275 ? -11.773 34.167 3.897 1.00 31.44 275 GLY A CA 1
ATOM 2265 C C . GLY A 1 275 ? -11.613 33.803 2.414 1.00 31.44 275 GLY A C 1
ATOM 2266 O O . GLY A 1 275 ? -12.547 33.266 1.826 1.00 31.44 275 GLY A O 1
ATOM 2267 N N . LYS A 1 276 ? -10.442 34.037 1.801 1.00 36.38 276 LYS A N 1
ATOM 2268 C CA . LYS A 1 276 ? -10.204 33.817 0.362 1.00 36.38 276 LYS A CA 1
ATOM 2269 C C . LYS A 1 276 ? -9.780 32.373 0.083 1.00 36.38 276 LYS A C 1
ATOM 2271 O O . LYS A 1 276 ? -8.907 31.865 0.769 1.00 36.38 276 LYS A O 1
ATOM 2276 N N . ILE A 1 277 ? -10.325 31.713 -0.934 1.00 40.03 277 ILE A N 1
ATOM 2277 C CA . ILE A 1 277 ? -9.972 30.321 -1.277 1.00 40.03 277 ILE A CA 1
ATOM 2278 C C . ILE A 1 277 ? -8.899 30.305 -2.376 1.00 40.03 277 ILE A C 1
ATOM 2280 O O . ILE A 1 277 ? -9.080 30.941 -3.410 1.00 40.03 277 ILE A O 1
ATOM 2284 N N . LEU A 1 278 ? -7.780 29.601 -2.159 1.00 39.88 278 LEU A N 1
ATOM 2285 C CA . LEU A 1 278 ? -6.628 29.537 -3.075 1.00 39.88 278 LEU A CA 1
ATOM 2286 C C . LEU A 1 278 ? -6.060 28.109 -3.201 1.00 39.88 278 LEU A C 1
ATOM 2288 O O . LEU A 1 278 ? -6.078 27.367 -2.225 1.00 39.88 278 LEU A O 1
ATOM 2292 N N . PRO A 1 279 ? -5.482 27.704 -4.344 1.00 41.66 279 PRO A N 1
ATOM 2293 C CA . PRO A 1 279 ? -4.700 26.469 -4.457 1.00 41.66 279 PRO A CA 1
ATOM 2294 C C . PRO A 1 279 ? -3.439 26.472 -3.567 1.00 41.66 279 PRO A C 1
ATOM 2296 O O . PRO A 1 279 ? -2.755 27.491 -3.467 1.00 41.66 279 PRO A O 1
ATOM 2299 N N . ILE A 1 280 ? -3.039 25.321 -3.005 1.00 40.81 280 ILE A N 1
ATOM 2300 C CA . ILE A 1 280 ? -1.795 25.155 -2.213 1.00 40.81 280 ILE A CA 1
ATOM 2301 C C . ILE A 1 280 ? -0.562 25.692 -2.965 1.00 40.81 280 ILE A C 1
ATOM 2303 O O . ILE A 1 280 ? 0.314 26.326 -2.377 1.00 40.81 280 ILE A O 1
ATOM 2307 N N . LYS A 1 281 ? -0.492 25.491 -4.285 1.00 39.94 281 LYS A N 1
ATOM 2308 C CA . LYS A 1 281 ? 0.589 26.012 -5.136 1.00 39.94 281 LYS A CA 1
ATOM 2309 C C . LYS A 1 281 ? 0.649 27.544 -5.200 1.00 39.94 281 LYS A C 1
ATOM 2311 O O . LYS A 1 281 ? 1.712 28.079 -5.494 1.00 39.94 281 LYS A O 1
ATOM 2316 N N . GLU A 1 282 ? -0.457 28.244 -4.951 1.00 38.75 282 GLU A N 1
ATOM 2317 C CA . GLU A 1 282 ? -0.520 29.712 -4.943 1.00 38.75 282 GLU A CA 1
ATOM 2318 C C . GLU A 1 282 ? -0.169 30.297 -3.575 1.00 38.75 282 GLU A C 1
ATOM 2320 O O . GLU A 1 282 ? 0.438 31.366 -3.513 1.00 38.75 282 GLU A O 1
ATOM 2325 N N . LEU A 1 283 ? -0.438 29.566 -2.488 1.00 40.72 283 LEU A N 1
ATOM 2326 C CA . LEU A 1 283 ? 0.092 29.908 -1.165 1.00 40.72 283 LEU A CA 1
ATOM 2327 C C . LEU A 1 283 ? 1.622 29.865 -1.132 1.00 40.72 283 LEU A C 1
ATOM 2329 O O . LEU A 1 283 ? 2.243 30.740 -0.544 1.00 40.72 283 LEU A O 1
ATOM 2333 N N . ASN A 1 284 ? 2.230 28.907 -1.834 1.00 33.34 284 ASN A N 1
ATOM 2334 C CA . ASN A 1 284 ? 3.687 28.789 -1.928 1.00 33.34 284 ASN A CA 1
ATOM 2335 C C . ASN A 1 284 ? 4.352 29.880 -2.792 1.00 33.34 284 ASN A C 1
ATOM 2337 O O . ASN A 1 284 ? 5.576 29.963 -2.808 1.00 33.34 284 ASN A O 1
ATOM 2341 N N . LYS A 1 285 ? 3.579 30.695 -3.527 1.00 32.72 285 LYS A N 1
ATOM 2342 C CA . LYS A 1 285 ? 4.096 31.774 -4.391 1.00 32.72 285 LYS A CA 1
ATOM 2343 C C . LYS A 1 285 ? 4.048 33.163 -3.752 1.00 32.72 285 LYS A C 1
ATOM 2345 O O . LYS A 1 285 ? 4.729 34.060 -4.235 1.00 32.72 285 LYS A O 1
ATOM 2350 N N . LYS A 1 286 ? 3.254 33.365 -2.697 1.00 32.00 286 LYS A N 1
ATOM 2351 C CA . LYS A 1 286 ? 3.253 34.616 -1.930 1.00 32.00 286 LYS A CA 1
ATOM 2352 C C . LYS A 1 286 ? 4.202 34.450 -0.755 1.00 32.00 286 LYS A C 1
ATOM 2354 O O . LYS A 1 286 ? 3.828 33.867 0.260 1.00 32.00 286 LYS A O 1
ATOM 2359 N N . GLU A 1 287 ? 5.433 34.929 -0.914 1.00 32.16 287 GLU A N 1
ATOM 2360 C CA . GLU A 1 287 ? 6.399 35.008 0.179 1.00 32.16 287 GLU A CA 1
ATOM 2361 C C . GLU A 1 287 ? 5.769 35.775 1.342 1.00 32.16 287 GLU A C 1
ATOM 2363 O O . GLU A 1 287 ? 5.584 36.988 1.298 1.00 32.16 287 GLU A O 1
ATOM 2368 N N . GLY A 1 288 ? 5.372 35.032 2.372 1.00 32.47 288 GLY A N 1
ATOM 2369 C CA . GLY A 1 288 ? 5.089 35.610 3.668 1.00 32.47 288 GLY A CA 1
ATOM 2370 C C . GLY A 1 288 ? 3.973 34.997 4.503 1.00 32.47 288 GLY A C 1
ATOM 2371 O O . GLY A 1 288 ? 3.737 35.447 5.624 1.00 32.47 288 GLY A O 1
ATOM 2372 N N . ILE A 1 289 ? 3.346 33.921 4.041 1.00 27.73 289 ILE A N 1
ATOM 2373 C CA . ILE A 1 289 ? 2.537 33.073 4.916 1.00 27.73 289 ILE A CA 1
ATOM 2374 C C . ILE A 1 289 ? 3.454 31.985 5.480 1.00 27.73 289 ILE A C 1
ATOM 2376 O O . ILE A 1 289 ? 4.114 31.282 4.720 1.00 27.73 289 ILE A O 1
ATOM 2380 N N . LEU A 1 290 ? 3.527 31.922 6.816 1.00 27.11 290 LEU A N 1
ATOM 2381 C CA . LEU A 1 290 ? 4.172 30.896 7.648 1.00 27.11 290 LEU A CA 1
ATOM 2382 C C . LEU A 1 290 ? 4.560 29.631 6.863 1.00 27.11 290 LEU A C 1
ATOM 2384 O O . LEU A 1 290 ? 3.695 28.846 6.475 1.00 27.11 290 LEU A O 1
ATOM 2388 N N . SER A 1 291 ? 5.863 29.400 6.671 1.00 25.17 291 SER A N 1
ATOM 2389 C CA . SER A 1 291 ? 6.344 28.093 6.225 1.00 25.17 291 SER A CA 1
ATOM 2390 C C . SER A 1 291 ? 5.891 27.056 7.257 1.00 25.17 291 SER A C 1
ATOM 2392 O O . SER A 1 291 ? 6.372 27.086 8.395 1.00 25.17 291 SER A O 1
ATOM 2394 N N . PHE A 1 292 ? 4.977 26.159 6.895 1.00 24.61 292 PHE A N 1
ATOM 2395 C CA . PHE A 1 292 ? 4.653 25.008 7.730 1.00 24.61 292 PHE A CA 1
ATOM 2396 C C . PHE A 1 292 ? 5.856 24.065 7.740 1.00 24.61 292 PHE A C 1
ATOM 2398 O O . PHE A 1 292 ? 6.103 23.308 6.804 1.00 24.61 292 PHE A O 1
ATOM 2405 N N . ASP A 1 293 ? 6.636 24.170 8.807 1.00 26.31 293 ASP A N 1
ATOM 2406 C CA . ASP A 1 293 ? 7.769 23.313 9.102 1.00 26.31 293 ASP A CA 1
ATOM 2407 C C . ASP A 1 293 ? 7.268 22.133 9.938 1.00 26.31 293 ASP A C 1
ATOM 2409 O O . ASP A 1 293 ? 7.023 22.255 11.135 1.00 26.31 293 ASP A O 1
ATOM 2413 N N . LEU A 1 294 ? 7.065 20.984 9.297 1.00 25.41 294 LEU A N 1
ATOM 2414 C CA . LEU A 1 294 ? 6.552 19.761 9.928 1.00 25.41 294 LEU A CA 1
ATOM 2415 C C . LEU A 1 294 ? 7.588 19.066 10.846 1.00 25.41 294 LEU A C 1
ATOM 2417 O O . LEU A 1 294 ? 7.436 17.884 11.140 1.00 25.41 294 LEU A O 1
ATOM 2421 N N . ASN A 1 295 ? 8.662 19.748 11.266 1.00 24.83 295 ASN A N 1
ATOM 2422 C CA . ASN A 1 295 ? 9.851 19.121 11.866 1.00 24.83 295 ASN A CA 1
ATOM 2423 C C . ASN A 1 295 ? 10.200 19.517 13.307 1.00 24.83 295 ASN A C 1
ATOM 2425 O O . ASN A 1 295 ? 11.227 19.051 13.797 1.00 24.83 295 ASN A O 1
ATOM 2429 N N . LYS A 1 296 ? 9.422 20.333 14.024 1.00 20.67 296 LYS A N 1
ATOM 2430 C CA . LYS A 1 296 ? 9.728 20.619 15.439 1.00 20.67 296 LYS A CA 1
ATOM 2431 C C . LYS A 1 296 ? 8.463 20.826 16.253 1.00 20.67 296 LYS A C 1
ATOM 2433 O O . LYS A 1 296 ? 7.814 21.843 16.064 1.00 20.67 296 LYS A O 1
ATOM 2438 N N . LEU A 1 297 ? 8.143 19.864 17.125 1.00 20.67 297 LEU A N 1
ATOM 2439 C CA . LEU A 1 297 ? 7.593 20.044 18.479 1.00 20.67 297 LEU A CA 1
ATOM 2440 C C . LEU A 1 297 ? 7.323 18.672 19.108 1.00 20.67 297 LEU A C 1
ATOM 2442 O O . LEU A 1 297 ? 6.563 17.854 18.596 1.00 20.67 297 LEU A O 1
ATOM 2446 N N . THR A 1 298 ? 8.003 18.421 20.216 1.00 20.66 298 THR A N 1
ATOM 2447 C CA . THR A 1 298 ? 7.897 17.225 21.042 1.00 20.66 298 THR A CA 1
ATOM 2448 C C . THR A 1 298 ? 6.571 17.153 21.808 1.00 20.66 298 THR A C 1
ATOM 2450 O O . THR A 1 298 ? 6.007 18.164 22.220 1.00 20.66 298 THR A O 1
ATOM 2453 N N . SER A 1 299 ? 6.164 15.892 21.999 1.00 21.31 299 SER A N 1
ATOM 2454 C CA . SER A 1 299 ? 5.149 15.311 22.892 1.00 21.31 299 SER A CA 1
ATOM 2455 C C . SER A 1 299 ? 3.658 15.620 22.666 1.00 21.31 299 SER A C 1
ATOM 2457 O O . SER A 1 299 ? 3.136 16.653 23.063 1.00 21.31 299 SER A O 1
ATOM 2459 N N . LYS A 1 300 ? 2.988 14.565 22.158 1.00 26.14 300 LYS A N 1
ATOM 2460 C CA . LYS A 1 300 ? 1.558 14.216 22.224 1.00 26.14 300 LYS A CA 1
ATOM 2461 C C . LYS A 1 300 ? 0.592 15.332 21.884 1.00 26.14 300 LYS A C 1
ATOM 2463 O O . LYS A 1 300 ? 0.213 16.041 22.798 1.00 26.14 300 LYS A O 1
ATOM 2468 N N . VAL A 1 301 ? 0.068 15.305 20.658 1.00 21.17 301 VAL A N 1
ATOM 2469 C CA . VAL A 1 301 ? -1.372 15.120 20.432 1.00 21.17 301 VAL A CA 1
ATOM 2470 C C . VAL A 1 301 ? -1.616 14.759 18.941 1.00 21.17 301 VAL A C 1
ATOM 2472 O O . VAL A 1 301 ? -1.824 15.614 18.103 1.00 21.17 301 VAL A O 1
ATOM 2475 N N . ASP A 1 302 ? -1.494 13.487 18.566 1.00 23.52 302 ASP A N 1
ATOM 2476 C CA . ASP A 1 302 ? -2.658 12.661 18.275 1.00 23.52 302 ASP A CA 1
ATOM 2477 C C . ASP A 1 302 ? -3.099 12.556 16.781 1.00 23.52 302 ASP A C 1
ATOM 2479 O O . ASP A 1 302 ? -2.718 11.598 16.172 1.00 23.52 302 ASP A O 1
ATOM 2483 N N . GLY A 1 303 ? -3.879 13.408 16.093 1.00 24.94 303 GLY A N 1
ATOM 2484 C CA . GLY A 1 303 ? -4.099 13.409 14.629 1.00 24.94 303 GLY A CA 1
ATOM 2485 C C . GLY A 1 303 ? -5.503 13.561 14.032 1.00 24.94 303 GLY A C 1
ATOM 2486 O O . GLY A 1 303 ? -6.266 14.398 14.489 1.00 24.94 303 GLY A O 1
ATOM 2487 N N . ILE A 1 304 ? -5.759 12.801 12.951 1.00 25.75 304 ILE A N 1
ATOM 2488 C CA . ILE A 1 304 ? -6.712 12.965 11.831 1.00 25.75 304 ILE A CA 1
ATOM 2489 C C . ILE A 1 304 ? -7.366 11.637 11.416 1.00 25.75 304 ILE A C 1
ATOM 2491 O O . ILE A 1 304 ? -6.619 10.741 11.046 1.00 25.75 304 ILE A O 1
ATOM 2495 N N . LYS A 1 305 ? -8.710 11.493 11.378 1.00 25.88 305 LYS A N 1
ATOM 2496 C CA . LYS A 1 305 ? -9.372 10.253 10.870 1.00 25.88 305 LYS A CA 1
ATOM 2497 C C . LYS A 1 305 ? -10.283 10.481 9.664 1.00 25.88 305 LYS A C 1
ATOM 2499 O O . LYS A 1 305 ? -10.468 9.485 8.979 1.00 25.88 305 LYS A O 1
ATOM 2504 N N . ASP A 1 306 ? -10.795 11.669 9.317 1.00 24.62 306 ASP A N 1
ATOM 2505 C CA . ASP A 1 306 ? -11.635 11.790 8.107 1.00 24.62 306 ASP A CA 1
ATOM 2506 C C . ASP A 1 306 ? -11.527 13.164 7.396 1.00 24.62 306 ASP A C 1
ATOM 2508 O O . ASP A 1 306 ? -11.319 14.203 8.011 1.00 24.62 306 ASP A O 1
ATOM 2512 N N . LEU A 1 307 ? -11.621 13.148 6.057 1.00 27.20 307 LEU A N 1
ATOM 2513 C CA . LEU A 1 307 ? -11.674 14.328 5.181 1.00 27.20 307 LEU A CA 1
ATOM 2514 C C . LEU A 1 307 ? -13.059 14.386 4.529 1.00 27.20 307 LEU A C 1
ATOM 2516 O O . LEU A 1 307 ? -13.403 13.485 3.748 1.00 27.20 307 LEU A O 1
ATOM 2520 N N . HIS A 1 308 ? -13.829 15.437 4.806 1.00 30.41 308 HIS A N 1
ATOM 2521 C CA . HIS A 1 308 ? -15.174 15.604 4.263 1.00 30.41 308 HIS A CA 1
ATOM 2522 C C . HIS A 1 308 ? -15.215 16.715 3.207 1.00 30.41 308 HIS A C 1
ATOM 2524 O O . HIS A 1 308 ? -14.820 17.853 3.436 1.00 30.41 308 HIS A O 1
ATOM 2530 N N . SER A 1 309 ? -15.695 16.361 2.015 1.00 29.97 309 SER A N 1
ATOM 2531 C CA . SER A 1 309 ? -16.115 17.314 0.990 1.00 29.97 309 SER A CA 1
ATOM 2532 C C . SER A 1 309 ? -17.600 17.591 1.193 1.00 29.97 309 SER A C 1
ATOM 2534 O O . SER A 1 309 ? -18.403 16.665 1.053 1.00 29.97 309 SER A O 1
ATOM 2536 N N . TYR A 1 310 ? -17.966 18.832 1.494 1.00 33.53 310 TYR A N 1
ATOM 2537 C CA . TYR A 1 310 ? -19.364 19.238 1.556 1.00 33.53 310 TYR A CA 1
ATOM 2538 C C . TYR A 1 310 ? -19.765 19.888 0.237 1.00 33.53 310 TYR A C 1
ATOM 2540 O O . TYR A 1 310 ? -19.171 20.877 -0.190 1.00 33.53 310 TYR A O 1
ATOM 2548 N N . PHE A 1 311 ? -20.767 19.306 -0.423 1.00 31.39 311 PHE A N 1
ATOM 2549 C CA . PHE A 1 311 ? -21.529 20.037 -1.426 1.00 31.39 311 PHE A CA 1
ATOM 2550 C C . PHE A 1 311 ? -22.353 21.102 -0.695 1.00 31.39 311 PHE A C 1
ATOM 2552 O O . PHE A 1 311 ? -22.980 20.821 0.325 1.00 31.39 311 PHE A O 1
ATOM 2559 N N . TRP A 1 312 ? -22.289 22.330 -1.196 1.00 36.56 312 TRP A N 1
ATOM 2560 C CA . TRP A 1 312 ? -23.022 23.489 -0.686 1.00 36.56 312 TRP A CA 1
ATOM 2561 C C . TRP A 1 312 ? -24.552 23.270 -0.728 1.00 36.56 312 TRP A C 1
ATOM 2563 O O . TRP A 1 312 ? -24.995 22.557 -1.632 1.00 36.56 312 TRP A O 1
ATOM 2573 N N . PRO A 1 313 ? -25.383 23.891 0.144 1.00 44.06 313 PRO A N 1
ATOM 2574 C CA . PRO A 1 313 ? -25.084 24.853 1.211 1.00 44.06 313 PRO A CA 1
ATOM 2575 C C . PRO A 1 313 ? -25.281 24.238 2.607 1.00 44.06 313 PRO A C 1
ATOM 2577 O O . PRO A 1 313 ? -26.403 23.905 2.988 1.00 44.06 313 PRO A O 1
ATOM 2580 N N . LEU A 1 314 ? -24.222 24.141 3.414 1.00 43.56 314 LEU A N 1
ATOM 2581 C CA . LEU A 1 314 ? -24.371 23.882 4.851 1.00 43.56 314 LEU A CA 1
ATOM 2582 C C . LEU A 1 314 ? -24.062 25.157 5.639 1.00 43.56 314 LEU A C 1
ATOM 2584 O O . LEU A 1 314 ? -23.111 25.863 5.296 1.00 43.56 314 LEU A O 1
ATOM 2588 N N . PRO A 1 315 ? -24.849 25.473 6.678 1.00 55.53 315 PRO A N 1
ATOM 2589 C CA . PRO A 1 315 ? -24.645 26.685 7.447 1.00 55.53 315 PRO A CA 1
ATOM 2590 C C . PRO A 1 315 ? -23.436 26.561 8.387 1.00 55.53 315 PRO A C 1
ATOM 2592 O O . PRO A 1 315 ? -23.132 25.481 8.897 1.00 55.53 315 PRO A O 1
ATOM 2595 N N . LEU A 1 316 ? -22.746 27.678 8.628 1.00 56.50 316 LEU A N 1
ATOM 2596 C CA . LEU A 1 316 ? -21.618 27.735 9.564 1.00 56.50 316 LEU A CA 1
ATOM 2597 C C . LEU A 1 316 ? -22.121 27.920 10.998 1.00 56.50 316 LEU A C 1
ATOM 2599 O O . LEU A 1 316 ? -22.965 28.779 11.260 1.00 56.50 316 LEU A O 1
ATOM 2603 N N . TYR A 1 317 ? -21.563 27.146 11.923 1.00 60.72 317 TYR A N 1
ATOM 2604 C CA . TYR A 1 317 ? -21.842 27.207 13.352 1.00 60.72 317 TYR A CA 1
ATOM 2605 C C . TYR A 1 317 ? -20.881 28.186 14.026 1.00 60.72 317 TYR A C 1
ATOM 2607 O O . TYR A 1 317 ? -19.668 27.981 14.049 1.00 60.72 317 TYR A O 1
ATOM 2615 N N . LYS A 1 318 ? -21.426 29.259 14.597 1.00 65.62 318 LYS A N 1
ATOM 2616 C CA . LYS A 1 318 ? -20.703 30.259 15.384 1.00 65.62 318 LYS A CA 1
ATOM 2617 C C . LYS A 1 318 ? -20.841 29.925 16.862 1.00 65.62 318 LYS A C 1
ATOM 2619 O O . LYS A 1 318 ? -21.881 30.164 17.471 1.00 65.62 318 LYS A O 1
ATOM 2624 N N . ILE A 1 319 ? -19.791 29.383 17.457 1.00 61.91 319 ILE A N 1
ATOM 2625 C CA . ILE A 1 319 ? -19.737 29.018 18.870 1.00 61.91 319 ILE A CA 1
ATOM 2626 C C . ILE A 1 319 ? -19.164 30.194 19.658 1.00 61.91 319 ILE A C 1
ATOM 2628 O O . ILE A 1 319 ? -17.983 30.532 19.565 1.00 61.91 319 ILE A O 1
ATOM 2632 N N . TYR A 1 320 ? -20.003 30.827 20.469 1.00 61.69 320 TYR A N 1
ATOM 2633 C CA . TYR A 1 320 ? -19.607 31.924 21.341 1.00 61.69 320 TYR A CA 1
ATOM 2634 C C . TYR A 1 320 ? -19.139 31.368 22.673 1.00 61.69 320 TYR A C 1
ATOM 2636 O O . TYR A 1 320 ? -19.883 30.689 23.375 1.00 61.69 320 TYR A O 1
ATOM 2644 N N . THR A 1 321 ? -17.921 31.710 23.068 1.00 59.00 321 THR A N 1
ATOM 2645 C CA . THR A 1 321 ? -17.298 31.214 24.295 1.00 59.00 321 THR A CA 1
ATOM 2646 C C . THR A 1 321 ? -16.942 32.355 25.253 1.00 59.00 321 THR A C 1
ATOM 2648 O O . THR A 1 321 ? -17.128 33.540 24.959 1.00 59.00 321 THR A O 1
ATOM 2651 N N . SER A 1 322 ? -16.408 32.033 26.434 1.00 53.50 322 SER A N 1
ATOM 2652 C CA . SER A 1 322 ? -15.806 33.037 27.327 1.00 53.50 322 SER A CA 1
ATOM 2653 C C . SER A 1 322 ? -14.522 33.683 26.771 1.00 53.50 322 SER A C 1
ATOM 2655 O O . SER A 1 322 ? -14.135 34.743 27.263 1.00 53.50 322 SER A O 1
ATOM 2657 N N . PHE A 1 323 ? -13.896 33.101 25.739 1.00 50.00 323 PHE A N 1
ATOM 2658 C CA . PHE A 1 323 ? -12.654 33.576 25.106 1.00 50.00 323 PHE A CA 1
ATOM 2659 C C . PHE A 1 323 ? -12.873 34.345 23.785 1.00 50.00 323 PHE A C 1
ATOM 2661 O O . PHE A 1 323 ? -12.034 35.156 23.373 1.00 50.00 323 PHE A O 1
ATOM 2668 N N . GLY A 1 324 ? -14.004 34.115 23.121 1.00 52.22 324 GLY A N 1
ATOM 2669 C CA . GLY A 1 324 ? -14.331 34.700 21.822 1.00 52.22 324 GLY A CA 1
ATOM 2670 C C . GLY A 1 324 ? -15.305 33.831 21.032 1.00 52.22 324 GLY A C 1
ATOM 2671 O O . GLY A 1 324 ? -15.813 32.837 21.549 1.00 52.22 324 GLY A O 1
ATOM 2672 N N . MET A 1 325 ? -15.570 34.222 19.793 1.00 56.25 325 MET A N 1
ATOM 2673 C CA . MET A 1 325 ? -16.419 33.481 18.861 1.00 56.25 325 MET A CA 1
ATOM 2674 C C . MET A 1 325 ? -15.545 32.605 17.948 1.00 56.25 325 MET A C 1
ATOM 2676 O O . MET A 1 325 ? -14.454 33.033 17.565 1.00 56.25 325 MET A O 1
ATOM 2680 N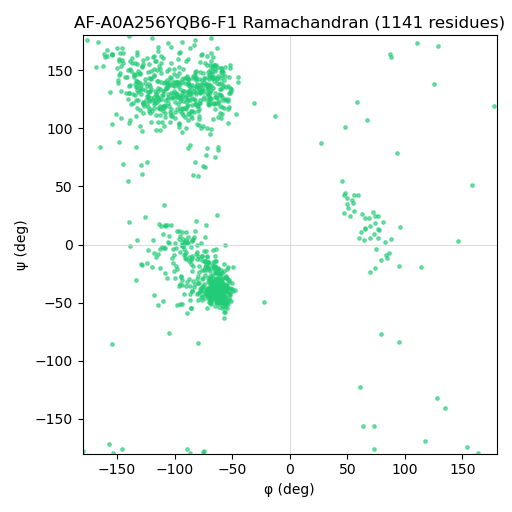 N . ILE A 1 326 ? -16.000 31.383 17.672 1.00 56.31 326 ILE A N 1
ATOM 2681 C CA . ILE A 1 326 ? -15.345 30.384 16.818 1.00 56.31 326 ILE A CA 1
ATOM 2682 C C . ILE A 1 326 ? -16.336 30.002 15.714 1.00 56.31 326 ILE A C 1
ATOM 2684 O O . ILE A 1 326 ? -17.458 29.631 16.040 1.00 56.31 326 ILE A O 1
ATOM 2688 N N . GLU A 1 327 ? -15.949 30.076 14.441 1.00 51.06 327 GLU A N 1
ATOM 2689 C CA . GLU A 1 327 ? -16.790 29.618 13.323 1.00 51.06 327 GLU A CA 1
ATOM 2690 C C . GLU A 1 327 ? -16.308 28.263 12.821 1.00 51.06 327 GLU A C 1
ATOM 2692 O O . GLU A 1 327 ? -15.127 28.095 12.522 1.00 51.06 327 GLU A O 1
ATOM 2697 N N . LEU A 1 328 ? -17.223 27.300 12.749 1.00 55.69 328 LEU A N 1
ATOM 2698 C CA . LEU A 1 328 ? -16.948 25.916 12.388 1.00 55.69 328 LEU A CA 1
ATOM 2699 C C . LEU A 1 328 ? -18.016 25.395 11.429 1.00 55.69 328 LEU A C 1
ATOM 2701 O O . LEU A 1 328 ? -19.154 25.862 11.399 1.00 55.69 328 LEU A O 1
ATOM 2705 N N . THR A 1 329 ? -17.658 24.386 10.658 1.00 50.59 329 THR A N 1
ATOM 2706 C CA . THR A 1 329 ? -18.600 23.555 9.905 1.00 50.59 329 THR A CA 1
ATOM 2707 C C . THR A 1 329 ? -19.360 22.611 10.845 1.00 50.59 329 THR A C 1
ATOM 2709 O O . THR A 1 329 ? -18.849 22.272 11.913 1.00 50.59 329 THR A O 1
ATOM 2712 N N . PRO A 1 330 ? -20.556 22.129 10.461 1.00 55.25 330 PRO A N 1
ATOM 2713 C CA . PRO A 1 330 ? -21.407 21.314 11.336 1.00 55.25 330 PRO A CA 1
ATOM 2714 C C . PRO A 1 330 ? -20.731 20.044 11.881 1.00 55.25 330 PRO A C 1
ATOM 2716 O O . PRO A 1 330 ? -20.984 19.651 13.014 1.00 55.25 330 PRO A O 1
ATOM 2719 N N . SER A 1 331 ? -19.853 19.419 11.097 1.00 47.94 331 SER A N 1
ATOM 2720 C CA . SER A 1 331 ? -19.169 18.161 11.426 1.00 47.94 331 SER A CA 1
ATOM 2721 C C . SER A 1 331 ? -17.840 18.325 12.161 1.00 47.94 331 SER A C 1
ATOM 2723 O O . SER A 1 331 ? -17.111 17.350 12.337 1.00 47.94 331 SER A O 1
ATOM 2725 N N . HIS A 1 332 ? -17.448 19.549 12.517 1.00 48.84 332 HIS A N 1
ATOM 2726 C CA . HIS A 1 332 ? -16.127 19.781 13.092 1.00 48.84 332 HIS A CA 1
ATOM 2727 C C . HIS A 1 332 ? -16.030 19.197 14.515 1.00 48.84 332 HIS A C 1
ATOM 2729 O O . HIS A 1 332 ? -16.802 19.618 15.372 1.00 48.84 332 HIS A O 1
ATOM 2735 N N . PRO A 1 333 ? -15.105 18.272 14.818 1.00 43.81 333 PRO A N 1
ATOM 2736 C CA . PRO A 1 333 ? -15.012 17.618 16.106 1.00 43.81 333 PRO A CA 1
ATOM 2737 C C . PRO A 1 333 ? -14.380 18.557 17.121 1.00 43.81 333 PRO A C 1
ATOM 2739 O O . PRO A 1 333 ? -13.386 19.244 16.870 1.00 43.81 333 PRO A O 1
ATOM 2742 N N . LEU A 1 334 ? -14.951 18.550 18.308 1.00 51.62 334 LEU A N 1
ATOM 2743 C CA . LEU A 1 334 ? -14.549 19.328 19.454 1.00 51.62 334 LEU A CA 1
ATOM 2744 C C . LEU A 1 334 ? -14.496 18.402 20.659 1.00 51.62 334 LEU A C 1
ATOM 2746 O O . LEU A 1 334 ? -15.398 17.599 20.888 1.00 51.62 334 LEU A O 1
ATOM 2750 N N . PHE A 1 335 ? -13.439 18.534 21.455 1.00 57.28 335 PHE A N 1
ATOM 2751 C CA . PHE A 1 335 ? -13.345 17.814 22.714 1.00 57.28 335 PHE A CA 1
ATOM 2752 C C . PHE A 1 335 ? -14.172 18.532 23.768 1.00 57.28 335 PHE A C 1
ATOM 2754 O O . PHE A 1 335 ? -13.907 19.691 24.100 1.00 57.28 335 PHE A O 1
ATOM 2761 N N . VAL A 1 336 ? -15.159 17.826 24.298 1.00 62.44 336 VAL A N 1
ATOM 2762 C CA . VAL A 1 336 ? -16.031 18.283 25.369 1.00 62.44 336 VAL A CA 1
ATOM 2763 C C . VAL A 1 336 ? -15.730 17.457 26.609 1.00 62.44 336 VAL A C 1
ATOM 2765 O O . VAL A 1 336 ? -15.480 16.256 26.542 1.00 62.44 336 VAL A O 1
ATOM 2768 N N . LEU A 1 337 ? -15.708 18.111 27.764 1.00 59.50 337 LEU A N 1
ATOM 2769 C CA . LEU A 1 337 ? -15.633 17.417 29.041 1.00 59.50 337 LEU A CA 1
ATOM 2770 C C . LEU A 1 337 ? -17.052 17.102 29.515 1.00 59.50 337 LEU A C 1
ATOM 2772 O O . LEU A 1 337 ? -17.810 18.021 29.834 1.00 59.50 337 LEU A O 1
ATOM 2776 N N . ASN A 1 338 ? -17.407 15.819 29.545 1.00 64.44 338 ASN A N 1
ATOM 2777 C CA . ASN A 1 338 ? -18.761 15.389 29.876 1.00 64.44 338 ASN A CA 1
ATOM 2778 C C . ASN A 1 338 ? -19.021 15.333 31.391 1.00 64.44 338 ASN A C 1
ATOM 2780 O O . ASN A 1 338 ? -18.134 15.556 32.222 1.00 64.44 338 ASN A O 1
ATOM 2784 N N . GLU A 1 339 ? -20.262 15.020 31.774 1.00 59.12 339 GLU A N 1
ATOM 2785 C CA . GLU A 1 339 ? -20.687 14.996 33.181 1.00 59.12 339 GLU A CA 1
ATOM 2786 C C . GLU A 1 339 ? -19.981 13.927 34.039 1.00 59.12 339 GLU A C 1
ATOM 2788 O O . GLU A 1 339 ? -19.959 14.051 35.263 1.00 59.12 339 GLU A O 1
ATOM 2793 N N . ASN A 1 340 ? -19.373 12.907 33.423 1.00 57.25 340 ASN A N 1
ATOM 2794 C CA . ASN A 1 340 ? -18.617 11.853 34.108 1.00 57.25 340 ASN A CA 1
ATOM 2795 C C . ASN A 1 340 ? -17.104 12.157 34.189 1.00 57.25 340 ASN A C 1
ATOM 2797 O O . ASN A 1 340 ? -16.329 11.286 34.583 1.00 57.25 340 ASN A O 1
ATOM 2801 N N . LEU A 1 341 ? -16.680 13.385 33.849 1.00 57.22 341 LEU A N 1
ATOM 2802 C CA . LEU A 1 341 ? -15.271 13.801 33.749 1.00 57.22 341 LEU A CA 1
ATOM 2803 C C . LEU A 1 341 ? -14.476 13.046 32.674 1.00 57.22 341 LEU A C 1
ATOM 2805 O O . LEU A 1 341 ? -13.254 12.915 32.769 1.00 57.22 341 LEU A O 1
ATOM 2809 N N . GLU A 1 342 ? -15.164 12.559 31.647 1.00 56.09 342 GLU A N 1
ATOM 2810 C CA . GLU A 1 342 ? -14.547 11.909 30.500 1.00 56.09 342 GLU A CA 1
ATOM 2811 C C . GLU A 1 342 ? -14.454 12.903 29.345 1.00 56.09 342 GLU A C 1
ATOM 2813 O O . GLU A 1 342 ? -15.338 13.735 29.129 1.00 56.09 342 GLU A O 1
ATOM 2818 N N . ILE A 1 343 ? -13.330 12.847 28.636 1.00 54.50 343 ILE A N 1
ATOM 2819 C CA . ILE A 1 343 ? -13.136 13.628 27.421 1.00 54.50 343 ILE A CA 1
ATOM 2820 C C . ILE A 1 343 ? -13.871 12.887 26.313 1.00 54.50 343 ILE A C 1
ATOM 2822 O O . ILE A 1 343 ? -13.495 11.766 25.970 1.00 54.50 343 ILE A O 1
ATOM 2826 N N . GLU A 1 344 ? -14.905 13.513 25.770 1.00 54.25 344 GLU A N 1
ATOM 2827 C CA . GLU A 1 344 ? -15.642 13.012 24.617 1.00 54.25 344 GLU A CA 1
ATOM 2828 C C . GLU A 1 344 ? -15.447 13.938 23.419 1.00 54.25 344 GLU A C 1
ATOM 2830 O O . GLU A 1 344 ? -15.157 15.124 23.561 1.00 54.25 344 GLU A O 1
ATOM 2835 N N . GLU A 1 345 ? -15.577 13.380 22.224 1.00 51.03 345 GLU A N 1
ATOM 2836 C CA . GLU A 1 345 ? -15.535 14.128 20.973 1.00 51.03 345 GLU A CA 1
ATOM 2837 C C . GLU A 1 345 ? -16.982 14.359 20.515 1.00 51.03 345 GLU A C 1
ATOM 2839 O O . GLU A 1 345 ? -17.732 13.396 20.358 1.00 51.03 345 GLU A O 1
ATOM 2844 N N . LYS A 1 346 ? -17.380 15.622 20.332 1.00 61.78 346 LYS A N 1
ATOM 2845 C CA . LYS A 1 346 ? -18.671 16.028 19.753 1.00 61.78 346 LYS A CA 1
ATOM 2846 C C . LYS A 1 346 ? -18.445 16.811 18.468 1.00 61.78 346 LYS A C 1
ATOM 2848 O O . LYS A 1 346 ? -17.502 17.590 18.389 1.00 61.78 346 LYS A O 1
ATOM 2853 N N . GLU A 1 347 ? -19.325 16.676 17.487 1.00 65.25 347 GLU A N 1
ATOM 2854 C CA . GLU A 1 347 ? -19.330 17.563 16.320 1.00 65.25 347 GLU A CA 1
ATOM 2855 C C . GLU A 1 347 ? -19.829 18.971 16.699 1.00 65.25 347 GLU A C 1
ATOM 2857 O O . GLU A 1 347 ? -20.614 19.130 17.631 1.00 65.25 347 GLU A O 1
ATOM 2862 N N . ALA A 1 348 ? -19.429 20.012 15.964 1.00 62.72 348 ALA A N 1
ATOM 2863 C CA . ALA A 1 348 ? -19.828 21.397 16.228 1.00 62.72 348 ALA A CA 1
ATOM 2864 C C . ALA A 1 348 ? -21.350 21.602 16.175 1.00 62.72 348 ALA A C 1
ATOM 2866 O O . ALA A 1 348 ? -21.879 22.434 16.910 1.00 62.72 348 ALA A O 1
ATOM 2867 N N . SER A 1 349 ? -22.051 20.813 15.356 1.00 71.94 349 SER A N 1
ATOM 2868 C CA . SER A 1 349 ? -23.516 20.764 15.290 1.00 71.94 349 SER A CA 1
ATOM 2869 C C . SER A 1 349 ? -24.178 20.206 16.551 1.00 71.94 349 SER A C 1
ATOM 2871 O O . SER A 1 349 ? -25.352 20.473 16.788 1.00 71.94 349 SER A O 1
ATOM 2873 N N . GLN A 1 350 ? -23.423 19.463 17.359 1.00 76.94 350 GLN A N 1
ATOM 2874 C CA . GLN A 1 350 ? -23.855 18.834 18.606 1.00 76.94 350 GLN A CA 1
ATOM 2875 C C . GLN A 1 350 ? -23.431 19.640 19.842 1.00 76.94 350 GLN A C 1
ATOM 2877 O O . GLN A 1 350 ? -23.662 19.204 20.971 1.00 76.94 350 GLN A O 1
ATOM 2882 N N . ILE A 1 351 ? -22.767 20.784 19.645 1.00 79.81 351 ILE A N 1
ATOM 2883 C CA . ILE A 1 351 ? -22.362 21.657 20.742 1.00 79.81 351 ILE A CA 1
ATOM 2884 C C . ILE A 1 351 ? -23.530 22.524 21.177 1.00 79.81 351 ILE A C 1
ATOM 2886 O O . ILE A 1 351 ? -24.145 23.224 20.373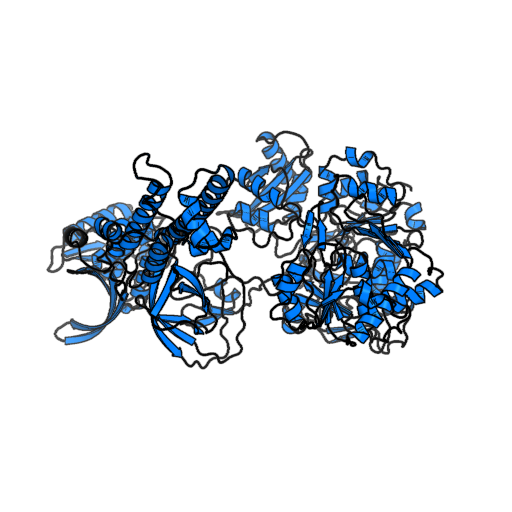 1.00 79.81 351 ILE A O 1
ATOM 2890 N N . GLU A 1 352 ? -23.760 22.558 22.484 1.00 79.25 352 GLU A N 1
ATOM 2891 C CA . GLU A 1 352 ? -24.832 23.337 23.087 1.00 79.25 352 GLU A CA 1
ATOM 2892 C C . GLU A 1 352 ? -24.306 24.396 24.064 1.00 79.25 352 GLU A C 1
ATOM 2894 O O . GLU A 1 352 ? -23.174 24.363 24.562 1.00 79.25 352 GLU A O 1
ATOM 2899 N N . GLY A 1 353 ? -25.158 25.382 24.357 1.00 75.56 353 GLY A N 1
ATOM 2900 C CA . GLY A 1 353 ? -24.889 26.363 25.403 1.00 75.56 353 GLY A CA 1
ATOM 2901 C C . GLY A 1 353 ? -24.695 25.670 26.752 1.00 75.56 353 GLY A C 1
ATOM 2902 O O . GLY A 1 353 ? -25.609 25.046 27.278 1.00 75.56 353 GLY A O 1
ATOM 2903 N N . GLY A 1 354 ? -23.512 25.816 27.345 1.00 68.25 354 GLY A N 1
ATOM 2904 C CA . GLY A 1 354 ? -23.155 25.183 28.612 1.00 68.25 354 GLY A CA 1
ATOM 2905 C C . GLY A 1 354 ? -22.050 24.135 28.513 1.00 68.25 354 GLY A C 1
ATOM 2906 O O . GLY A 1 354 ? -21.413 23.908 29.545 1.00 68.25 354 GLY A O 1
ATOM 2907 N N . ASP A 1 355 ? -21.774 23.594 27.320 1.00 68.50 355 ASP A N 1
ATOM 2908 C CA . ASP A 1 355 ? -20.681 22.643 27.085 1.00 68.50 355 ASP A CA 1
ATOM 2909 C C . ASP A 1 355 ? -19.317 23.235 27.479 1.00 68.50 355 ASP A C 1
ATOM 2911 O O . ASP A 1 355 ? -19.075 24.446 27.385 1.00 68.50 355 ASP A O 1
ATOM 2915 N N . VAL A 1 356 ? -18.405 22.370 27.933 1.00 66.19 356 VAL A N 1
ATOM 2916 C CA . VAL A 1 356 ? -17.038 22.748 28.313 1.00 66.19 356 VAL A CA 1
ATOM 2917 C C . VAL A 1 356 ? -16.065 22.202 27.281 1.00 66.19 356 VAL A C 1
ATOM 2919 O O . VAL A 1 356 ? -15.724 21.023 27.302 1.00 66.19 356 VAL A O 1
ATOM 2922 N N . LEU A 1 357 ? -15.599 23.084 26.400 1.00 61.91 357 LEU A N 1
ATOM 2923 C CA . LEU A 1 357 ? -14.601 22.765 25.386 1.00 61.91 357 LEU A CA 1
ATOM 2924 C C . LEU A 1 357 ? -13.216 22.641 26.014 1.00 61.91 357 LEU A C 1
ATOM 2926 O O . LEU A 1 357 ? -12.823 23.465 26.848 1.00 61.91 357 LEU A O 1
ATOM 2930 N N . ILE A 1 358 ? -12.453 21.655 25.559 1.00 58.41 358 ILE A N 1
ATOM 2931 C CA . ILE A 1 358 ? -11.050 21.457 25.913 1.00 58.41 358 ILE A CA 1
ATOM 2932 C C . ILE A 1 358 ? -10.197 21.912 24.728 1.00 58.41 358 ILE A C 1
ATOM 2934 O O . ILE A 1 358 ? -10.238 21.317 23.655 1.00 58.41 358 ILE A O 1
ATOM 2938 N N . LEU A 1 359 ? -9.417 22.976 24.918 1.00 54.56 359 LEU A N 1
ATOM 2939 C CA . LEU A 1 359 ? -8.543 23.550 23.895 1.00 54.56 359 LEU A CA 1
ATOM 2940 C C . LEU A 1 359 ? -7.076 23.376 24.310 1.00 54.56 359 LEU A C 1
ATOM 2942 O O . LEU A 1 359 ? -6.729 23.712 25.438 1.00 54.56 359 LEU A O 1
ATOM 2946 N N . PRO A 1 360 ? -6.172 22.904 23.448 1.00 47.25 360 PRO A N 1
ATOM 2947 C CA . PRO A 1 360 ? -4.763 22.736 23.806 1.00 47.25 360 PRO A CA 1
ATOM 2948 C C . PRO A 1 360 ? -4.055 24.084 24.040 1.00 47.25 360 PRO A C 1
ATOM 2950 O O . PRO A 1 360 ? -4.385 25.093 23.410 1.00 47.25 360 PRO A O 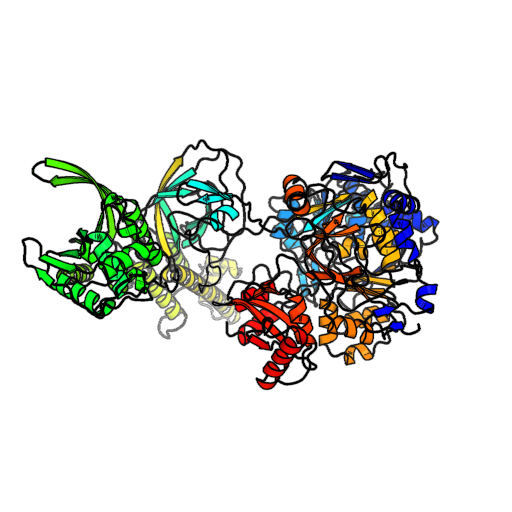1
ATOM 2953 N N . ILE A 1 361 ? -3.046 24.113 24.921 1.00 48.84 361 ILE A N 1
ATOM 2954 C CA . ILE A 1 361 ? -2.136 25.264 25.040 1.00 48.84 361 ILE A CA 1
ATOM 2955 C C . ILE A 1 361 ? -1.118 25.193 23.887 1.00 48.84 361 ILE A C 1
ATOM 2957 O O . ILE A 1 361 ? -0.384 24.208 23.790 1.00 48.84 361 ILE A O 1
ATOM 2961 N N . PRO A 1 362 ? -1.020 26.212 23.015 1.00 45.50 362 PRO A N 1
ATOM 2962 C CA . PRO A 1 362 ? -0.118 26.154 21.873 1.00 45.50 362 PRO A CA 1
ATOM 2963 C C . PRO A 1 362 ? 1.345 26.223 22.322 1.00 45.50 362 PRO A C 1
ATOM 2965 O O . PRO A 1 362 ? 1.768 27.168 22.989 1.00 45.50 362 PRO A O 1
ATOM 2968 N N . LYS A 1 363 ? 2.137 25.233 21.908 1.00 41.47 363 LYS A N 1
ATOM 2969 C CA . LYS A 1 363 ? 3.601 25.254 21.968 1.00 41.47 363 LYS A CA 1
ATOM 2970 C C . LYS A 1 363 ? 4.078 25.515 20.546 1.00 41.47 363 LYS A C 1
ATOM 2972 O O . LYS A 1 363 ? 3.925 24.643 19.711 1.00 41.47 363 LYS A O 1
ATOM 2977 N N . ILE A 1 364 ? 4.552 26.722 20.237 1.00 46.12 364 ILE A N 1
ATOM 2978 C CA . ILE A 1 364 ? 5.053 27.080 18.896 1.00 46.12 364 ILE A CA 1
ATOM 2979 C C . ILE A 1 364 ? 6.506 27.530 19.038 1.00 46.12 364 ILE A C 1
ATOM 2981 O O . ILE A 1 364 ? 6.785 28.545 19.689 1.00 46.12 364 ILE A O 1
ATOM 2985 N N . GLU A 1 365 ? 7.431 26.787 18.430 1.00 46.38 365 GLU A N 1
ATOM 2986 C CA . GLU A 1 365 ? 8.841 27.168 18.361 1.00 46.38 365 GLU A CA 1
ATOM 2987 C C . GLU A 1 365 ? 9.076 28.141 17.207 1.00 46.38 365 GLU A C 1
ATOM 2989 O O . GLU A 1 365 ? 8.600 27.953 16.090 1.00 46.38 365 GLU A O 1
ATOM 2994 N N . GLY A 1 366 ? 9.791 29.223 17.501 1.00 48.62 366 GLY A N 1
ATOM 2995 C CA . GLY A 1 366 ? 10.140 30.234 16.510 1.00 48.62 366 GLY A CA 1
ATOM 2996 C C . GLY A 1 366 ? 11.527 30.023 15.935 1.00 48.62 366 GLY A C 1
ATOM 2997 O O . GLY A 1 366 ? 12.337 29.291 16.501 1.00 48.62 366 GLY A O 1
ATOM 2998 N N . LYS A 1 367 ? 11.812 30.689 14.820 1.00 60.44 367 LYS A N 1
ATOM 2999 C CA . LYS A 1 367 ? 13.101 30.590 14.127 1.00 60.44 367 LYS A CA 1
ATOM 3000 C C . LYS A 1 367 ? 14.023 31.745 14.523 1.00 60.44 367 LYS A C 1
ATOM 3002 O O . LYS A 1 367 ? 13.565 32.768 15.035 1.00 60.44 367 LYS A O 1
ATOM 3007 N N . GLU A 1 368 ? 15.327 31.575 14.309 1.00 72.12 368 GLU A N 1
ATOM 3008 C CA . GLU A 1 368 ? 16.249 32.716 14.310 1.00 72.12 368 GLU A CA 1
ATOM 3009 C C . GLU A 1 368 ? 15.984 33.576 13.080 1.00 72.12 368 GLU A C 1
ATOM 3011 O O . GLU A 1 368 ? 15.782 33.050 11.985 1.00 72.12 368 GLU A O 1
ATOM 3016 N N . VAL A 1 369 ? 15.973 34.895 13.264 1.00 78.69 369 VAL A N 1
ATOM 3017 C CA . VAL A 1 369 ? 15.678 35.837 12.186 1.00 78.69 369 VAL A CA 1
ATOM 3018 C C . VAL A 1 369 ? 16.885 36.724 11.929 1.00 78.69 369 VAL A C 1
ATOM 3020 O O . VAL A 1 369 ? 17.370 37.425 12.820 1.00 78.69 369 VAL A O 1
ATOM 3023 N N . PHE A 1 370 ? 17.365 36.680 10.689 1.00 84.69 370 PHE A N 1
ATOM 3024 C CA . PHE A 1 370 ? 18.464 37.503 10.201 1.00 84.69 370 PHE A CA 1
ATOM 3025 C C . PHE A 1 370 ? 17.937 38.822 9.633 1.00 84.69 370 PHE A C 1
ATOM 3027 O O . PHE A 1 370 ? 16.844 38.889 9.060 1.00 84.69 370 PHE A O 1
ATOM 3034 N N . LEU A 1 371 ? 18.719 39.880 9.822 1.00 87.19 371 LEU A N 1
ATOM 3035 C CA . LEU A 1 371 ? 18.368 41.241 9.439 1.00 87.19 371 LEU A CA 1
ATOM 3036 C C . LEU A 1 371 ? 19.292 41.733 8.333 1.00 87.19 371 LEU A C 1
ATOM 3038 O O . LEU A 1 371 ? 20.496 41.474 8.330 1.00 87.19 371 LEU A O 1
ATOM 3042 N N . GLU A 1 372 ? 18.702 42.449 7.391 1.00 86.75 372 GLU A N 1
ATOM 3043 C CA . GLU A 1 372 ? 19.391 43.013 6.245 1.00 86.75 372 GLU A CA 1
ATOM 3044 C C . GLU A 1 372 ? 20.075 44.320 6.632 1.00 86.75 372 GLU A C 1
ATOM 3046 O O . GLU A 1 372 ? 19.497 45.175 7.309 1.00 86.75 372 GLU A O 1
ATOM 3051 N N . ILE A 1 373 ? 21.315 44.484 6.174 1.00 84.88 373 ILE A N 1
ATOM 3052 C CA . ILE A 1 373 ? 22.066 45.725 6.344 1.00 84.88 373 ILE A CA 1
ATOM 3053 C C . ILE A 1 373 ? 21.850 46.580 5.084 1.00 84.88 373 ILE A C 1
ATOM 3055 O O . ILE A 1 373 ? 22.279 46.165 4.004 1.00 84.88 373 ILE A O 1
ATOM 3059 N N . PRO A 1 374 ? 21.220 47.765 5.183 1.00 79.56 374 PRO A N 1
ATOM 3060 C CA . PRO A 1 374 ? 21.006 48.638 4.033 1.00 79.56 374 PRO A CA 1
ATOM 3061 C C . PRO A 1 374 ? 22.338 49.125 3.441 1.00 79.56 374 PRO A C 1
ATOM 3063 O O . PRO A 1 374 ? 23.263 49.502 4.164 1.00 79.56 374 PRO A O 1
ATOM 3066 N N . LYS A 1 375 ? 22.429 49.154 2.106 1.00 64.94 375 LYS A N 1
ATOM 3067 C CA . LYS A 1 375 ? 23.596 49.672 1.372 1.00 64.94 375 LYS A CA 1
ATOM 3068 C C . LYS A 1 375 ? 23.551 51.204 1.348 1.00 64.94 375 LYS A C 1
ATOM 3070 O O . LYS A 1 375 ? 22.801 51.784 0.569 1.00 64.94 375 LYS A O 1
ATOM 3075 N N . VAL A 1 376 ? 24.352 51.872 2.182 1.00 62.81 376 VAL A N 1
ATOM 3076 C CA . VAL A 1 376 ? 24.435 53.346 2.219 1.00 62.81 376 VAL A CA 1
ATOM 3077 C C . VAL A 1 376 ? 25.838 53.813 1.820 1.00 62.81 376 VAL A C 1
ATOM 3079 O O . VAL A 1 376 ? 26.828 53.338 2.367 1.00 62.81 376 VAL A O 1
ATOM 3082 N N . LYS A 1 377 ? 25.922 54.764 0.873 1.00 53.22 377 LYS A N 1
ATOM 3083 C CA . LYS A 1 377 ? 27.166 55.224 0.210 1.00 53.22 377 LYS A CA 1
ATOM 3084 C C . LYS A 1 377 ? 28.201 55.918 1.123 1.00 53.22 377 LYS A C 1
ATOM 3086 O O . LYS A 1 377 ? 29.344 56.075 0.715 1.00 53.22 377 LYS A O 1
ATOM 3091 N N . LYS A 1 378 ? 27.839 56.319 2.348 1.00 55.91 378 LYS A N 1
ATOM 3092 C CA . LYS A 1 378 ? 28.760 56.845 3.375 1.00 55.91 378 LYS A CA 1
ATOM 3093 C C . LYS A 1 378 ? 28.371 56.268 4.736 1.00 55.91 378 LYS A C 1
ATOM 3095 O O . LYS A 1 378 ? 27.347 56.646 5.303 1.00 55.91 378 LYS A O 1
ATOM 3100 N N . ILE A 1 379 ? 29.177 55.344 5.251 1.00 54.62 379 ILE A N 1
ATOM 3101 C CA . ILE A 1 379 ? 29.014 54.785 6.597 1.00 54.62 379 ILE A CA 1
ATOM 3102 C C . ILE A 1 379 ? 29.738 55.717 7.570 1.00 54.62 379 ILE A C 1
ATOM 3104 O O . ILE A 1 379 ? 30.964 55.804 7.569 1.00 54.62 379 ILE A O 1
ATOM 3108 N N . ILE A 1 380 ? 28.986 56.424 8.411 1.00 55.66 380 ILE A N 1
ATOM 3109 C CA . ILE A 1 380 ? 29.560 57.136 9.558 1.00 55.66 380 ILE A CA 1
ATOM 3110 C C . ILE A 1 380 ? 30.002 56.064 10.568 1.00 55.66 380 ILE A C 1
ATOM 3112 O O . ILE A 1 380 ? 29.167 55.298 11.044 1.00 55.66 380 ILE A O 1
ATOM 3116 N N . LYS A 1 381 ? 31.298 56.014 10.918 1.00 54.50 381 LYS A N 1
ATOM 3117 C CA . LYS A 1 381 ? 31.947 54.987 11.775 1.00 54.50 381 LYS A CA 1
ATOM 3118 C C . LYS A 1 381 ? 31.350 54.788 13.194 1.00 54.50 381 LYS A C 1
ATOM 3120 O O . LYS A 1 381 ? 31.858 53.958 13.937 1.00 54.50 381 LYS A O 1
ATOM 3125 N N . LYS A 1 382 ? 30.303 55.520 13.603 1.00 65.81 382 LYS A N 1
ATOM 3126 C CA . LYS A 1 382 ? 29.805 55.566 14.998 1.00 65.81 382 LYS A CA 1
ATOM 3127 C C . LYS A 1 382 ? 28.565 54.708 15.313 1.00 65.81 382 LYS A C 1
ATOM 3129 O O . LYS A 1 382 ? 28.237 54.587 16.487 1.00 65.81 382 LYS A O 1
ATOM 3134 N N . VAL A 1 383 ? 27.875 54.118 14.330 1.00 78.12 383 VAL A N 1
ATOM 3135 C CA . VAL A 1 383 ? 26.626 53.354 14.568 1.00 78.12 383 VAL A CA 1
ATOM 3136 C C . VAL A 1 383 ? 26.769 51.905 14.098 1.00 78.12 383 VAL A C 1
ATOM 3138 O O . VAL A 1 383 ? 27.106 51.658 12.943 1.00 78.12 383 VAL A O 1
ATOM 3141 N N . LYS A 1 384 ? 26.496 50.944 14.987 1.00 84.06 384 LYS A N 1
ATOM 3142 C CA . LYS A 1 384 ? 26.467 49.501 14.694 1.00 84.06 384 LYS A CA 1
ATOM 3143 C C . LYS A 1 384 ? 25.071 49.094 14.221 1.00 84.06 384 LYS A C 1
ATOM 3145 O O . LYS A 1 384 ? 24.088 49.604 14.741 1.00 84.06 384 LYS A O 1
ATOM 3150 N N . LEU A 1 385 ? 24.971 48.174 13.260 1.00 88.00 385 LEU A N 1
ATOM 3151 C CA . LEU A 1 385 ? 23.692 47.601 12.825 1.00 88.00 385 LEU A CA 1
ATOM 3152 C C . LEU A 1 385 ? 23.637 46.104 13.159 1.00 88.00 385 LEU A C 1
ATOM 3154 O O . LEU A 1 385 ? 24.551 45.369 12.767 1.00 88.00 385 LEU A O 1
ATOM 3158 N N . PRO A 1 386 ? 22.593 45.634 13.863 1.00 89.56 386 PRO A N 1
ATOM 3159 C CA . PRO A 1 386 ? 22.473 44.230 14.227 1.00 89.56 386 PRO A CA 1
ATOM 3160 C C . PRO A 1 386 ? 22.161 43.366 12.995 1.00 89.56 386 PRO A C 1
ATOM 3162 O O . PRO A 1 386 ? 21.334 43.720 12.159 1.00 89.56 386 PRO A O 1
ATOM 3165 N N . ARG A 1 387 ? 22.818 42.202 12.896 1.00 86.81 387 ARG A N 1
ATOM 3166 C CA . ARG A 1 387 ? 22.598 41.200 11.826 1.00 86.81 387 ARG A CA 1
ATOM 3167 C C . ARG A 1 387 ? 21.548 40.148 12.177 1.00 86.81 387 ARG A C 1
ATOM 3169 O O . ARG A 1 387 ? 21.144 39.370 11.317 1.00 86.81 387 ARG A O 1
ATOM 3176 N N . ARG A 1 388 ? 21.135 40.091 13.441 1.00 89.94 388 ARG A N 1
ATOM 3177 C CA . ARG A 1 388 ? 20.133 39.159 13.963 1.00 89.94 388 ARG A CA 1
ATOM 3178 C C . ARG A 1 388 ? 19.135 39.931 14.808 1.00 89.94 388 ARG A C 1
ATOM 3180 O O . ARG A 1 388 ? 19.505 40.911 15.450 1.00 89.94 388 ARG A O 1
ATOM 3187 N N . LEU A 1 389 ? 17.888 39.481 14.792 1.00 91.94 389 LEU A N 1
ATOM 3188 C CA . LEU A 1 389 ? 16.857 39.976 15.688 1.00 91.94 389 LEU A CA 1
ATOM 3189 C C . LEU A 1 389 ? 17.040 39.320 17.057 1.00 91.94 389 LEU A C 1
ATOM 3191 O O . LEU A 1 389 ? 16.843 38.114 17.188 1.00 91.94 389 LEU A O 1
ATOM 3195 N N . ASP A 1 390 ? 17.443 40.113 18.046 1.00 92.62 390 ASP A N 1
ATOM 3196 C CA . ASP A 1 390 ? 17.550 39.713 19.448 1.00 92.62 390 ASP A CA 1
ATOM 3197 C C . ASP A 1 390 ? 16.407 40.315 20.288 1.00 92.62 390 ASP A C 1
ATOM 3199 O O . ASP A 1 390 ? 15.587 41.096 19.794 1.00 92.62 390 ASP A O 1
ATOM 3203 N N . GLU A 1 391 ? 16.313 39.916 21.558 1.00 92.25 391 GLU A N 1
ATOM 3204 C CA . GLU A 1 391 ? 15.234 40.362 22.447 1.00 92.25 391 GLU A CA 1
ATOM 3205 C C . GLU A 1 391 ? 15.260 41.885 22.662 1.00 92.25 391 GLU A C 1
ATOM 3207 O O . GLU A 1 391 ? 14.204 42.513 22.650 1.00 92.25 391 GLU A O 1
ATOM 3212 N N . ASN A 1 392 ? 16.449 42.492 22.774 1.00 93.06 392 ASN A N 1
ATOM 3213 C CA . ASN A 1 392 ? 16.611 43.936 22.985 1.00 93.06 392 ASN A CA 1
ATOM 3214 C C . ASN A 1 392 ? 16.100 44.751 21.789 1.00 93.06 392 ASN A C 1
ATOM 3216 O O . ASN A 1 392 ? 15.389 45.742 21.965 1.00 93.06 392 ASN A O 1
ATOM 3220 N N . LEU A 1 393 ? 16.449 44.343 20.564 1.00 94.25 393 LEU A N 1
ATOM 3221 C CA . LEU A 1 393 ? 15.935 44.986 19.363 1.00 94.25 393 LEU A CA 1
ATOM 3222 C C . LEU A 1 393 ? 14.426 44.770 19.250 1.00 94.25 393 LEU A C 1
ATOM 3224 O O . LEU A 1 393 ? 13.706 45.718 18.960 1.00 94.25 393 LEU A O 1
ATOM 3228 N N . ALA A 1 394 ? 13.926 43.562 19.512 1.00 93.81 394 ALA A N 1
ATOM 3229 C CA . ALA A 1 394 ? 12.494 43.286 19.455 1.00 93.81 394 ALA A CA 1
ATOM 3230 C C . ALA A 1 394 ? 11.693 44.129 20.452 1.00 93.81 394 ALA A C 1
ATOM 3232 O O . ALA A 1 394 ? 10.641 44.649 20.091 1.00 93.81 394 ALA A O 1
ATOM 3233 N N . GLU A 1 395 ? 12.213 44.320 21.664 1.00 94.00 395 GLU A N 1
ATOM 3234 C CA . GLU A 1 395 ? 11.643 45.203 22.681 1.00 94.00 395 GLU A CA 1
ATOM 3235 C C . GLU A 1 395 ? 11.594 46.659 22.219 1.00 94.00 395 GLU A C 1
ATOM 3237 O O . GLU A 1 395 ? 10.542 47.296 22.294 1.00 94.00 395 GLU A O 1
ATOM 3242 N N . LEU A 1 396 ? 12.676 47.164 21.624 1.00 92.25 396 LEU A N 1
ATOM 3243 C CA . LEU A 1 396 ? 12.690 48.501 21.032 1.00 92.25 396 LEU A CA 1
ATOM 3244 C C . LEU A 1 396 ? 11.656 48.649 19.900 1.00 92.25 396 LEU A C 1
ATOM 3246 O O . LEU A 1 396 ? 10.934 49.644 19.848 1.00 92.25 396 LEU A O 1
ATOM 3250 N N . ILE A 1 397 ? 11.554 47.652 19.013 1.00 93.56 397 ILE A N 1
ATOM 3251 C CA . ILE A 1 397 ? 10.562 47.616 17.925 1.00 93.56 397 ILE A CA 1
ATOM 3252 C C . ILE A 1 397 ? 9.131 47.545 18.481 1.00 93.56 397 ILE A C 1
ATOM 3254 O O . ILE A 1 397 ? 8.228 48.181 17.938 1.00 93.56 397 ILE A O 1
ATOM 3258 N N . GLY A 1 398 ? 8.923 46.823 19.583 1.00 92.31 398 GLY A N 1
ATOM 3259 C CA . GLY A 1 398 ? 7.650 46.739 20.296 1.00 92.31 398 GLY A CA 1
ATOM 3260 C C . GLY A 1 398 ? 7.202 48.080 20.850 1.00 92.31 398 GLY A C 1
ATOM 3261 O O . GLY A 1 398 ? 6.085 48.517 20.578 1.00 92.31 398 GLY A O 1
ATOM 3262 N N . TYR A 1 399 ? 8.088 48.770 21.565 1.00 91.06 399 TYR A N 1
ATOM 3263 C CA . TYR A 1 399 ? 7.794 50.104 22.086 1.00 91.06 399 TYR A CA 1
ATOM 3264 C C . TYR A 1 399 ? 7.494 51.085 20.949 1.00 91.06 399 TYR A C 1
ATOM 3266 O O . TYR A 1 399 ? 6.536 51.857 21.010 1.00 91.06 399 TYR A O 1
ATOM 3274 N N . PHE A 1 400 ? 8.259 50.991 19.858 1.00 87.62 400 PHE A N 1
ATOM 3275 C CA . PHE A 1 400 ? 8.050 51.815 18.675 1.00 87.62 400 PHE A CA 1
ATOM 3276 C C . PHE A 1 400 ? 6.692 51.561 17.997 1.00 87.62 400 PHE A C 1
ATOM 3278 O O . PHE A 1 400 ? 6.032 52.506 17.564 1.00 87.62 400 PHE A O 1
ATOM 3285 N N . ALA A 1 401 ? 6.240 50.305 17.935 1.00 87.94 401 ALA A N 1
ATOM 3286 C CA . ALA A 1 401 ? 4.931 49.953 17.387 1.00 87.94 401 ALA A CA 1
ATOM 3287 C C . ALA A 1 401 ? 3.766 50.597 18.169 1.00 87.94 401 ALA A C 1
ATOM 3289 O O . ALA A 1 401 ? 2.716 50.857 17.572 1.00 87.94 401 ALA A O 1
ATOM 3290 N N . GLY A 1 402 ? 3.962 50.880 19.463 1.00 85.44 402 GLY A N 1
ATOM 3291 C CA . GLY A 1 402 ? 3.040 51.631 20.319 1.00 85.44 402 GLY A CA 1
ATOM 3292 C C . GLY A 1 402 ? 3.154 53.144 20.114 1.00 85.44 402 GLY A C 1
ATOM 3293 O O . GLY A 1 402 ? 2.439 53.708 19.287 1.00 85.44 402 GLY A O 1
ATOM 3294 N N . ASP A 1 403 ? 4.101 53.788 20.806 1.00 81.19 403 ASP A N 1
ATOM 3295 C CA . ASP A 1 403 ? 4.196 55.261 20.918 1.00 81.19 403 ASP A CA 1
ATOM 3296 C C . ASP A 1 403 ? 5.380 55.875 20.127 1.00 81.19 403 ASP A C 1
ATOM 3298 O O . ASP A 1 403 ? 5.799 57.011 20.355 1.00 81.19 403 ASP A O 1
ATOM 3302 N N . GLY A 1 404 ? 5.966 55.122 19.187 1.00 76.31 404 GLY A N 1
ATOM 3303 C CA . GLY A 1 404 ? 7.092 55.576 18.364 1.00 76.31 404 GLY A CA 1
ATOM 3304 C C . GLY A 1 404 ? 6.687 56.433 17.161 1.00 76.31 404 GLY A C 1
ATOM 3305 O O . GLY A 1 404 ? 5.705 56.136 16.472 1.00 76.31 404 GLY A O 1
ATOM 3306 N N . ASN A 1 405 ? 7.487 57.465 16.862 1.00 77.75 405 ASN A N 1
ATOM 3307 C CA . ASN A 1 405 ? 7.339 58.316 15.675 1.00 77.75 405 ASN A CA 1
ATOM 3308 C C . ASN A 1 405 ? 8.662 58.485 14.904 1.00 77.75 405 ASN A C 1
ATOM 3310 O O . ASN A 1 405 ? 9.740 58.549 15.496 1.00 77.75 405 ASN A O 1
ATOM 3314 N N . PHE A 1 406 ? 8.571 58.601 13.573 1.00 74.88 406 PHE A N 1
ATOM 3315 C CA . PHE A 1 406 ? 9.688 58.983 12.700 1.00 74.88 406 PHE A CA 1
ATOM 3316 C C . PHE A 1 406 ? 9.549 60.454 12.287 1.00 74.88 406 PHE A C 1
ATOM 3318 O O . PHE A 1 406 ? 8.677 60.773 11.481 1.00 74.88 406 PHE A O 1
ATOM 3325 N N . SER A 1 407 ? 10.423 61.336 12.778 1.00 71.94 407 SER A N 1
ATOM 3326 C CA . SER A 1 407 ? 10.619 62.676 12.195 1.00 71.94 407 SER A CA 1
ATOM 3327 C C . SER A 1 407 ? 11.798 62.658 11.211 1.00 71.94 407 SER A C 1
ATOM 3329 O O . SER A 1 407 ? 12.529 61.667 11.158 1.00 71.94 407 SER A O 1
ATOM 3331 N N . GLU A 1 408 ? 11.948 63.697 10.378 1.00 61.94 408 GLU A N 1
ATOM 3332 C CA . GLU A 1 408 ? 12.843 63.824 9.204 1.00 61.94 408 GLU A CA 1
ATOM 3333 C C . GLU A 1 408 ? 14.070 62.888 9.166 1.00 61.94 408 GLU A C 1
ATOM 3335 O O . GLU A 1 408 ? 14.213 62.151 8.189 1.00 61.94 408 GLU A O 1
ATOM 3340 N N . ASN A 1 409 ? 14.868 62.784 10.243 1.00 68.06 409 ASN A N 1
ATOM 3341 C CA . ASN A 1 409 ? 15.914 61.756 10.410 1.00 68.06 409 ASN A CA 1
ATOM 3342 C C . ASN A 1 409 ? 16.036 61.161 11.834 1.00 68.06 409 ASN A C 1
ATOM 3344 O O . ASN A 1 409 ? 17.076 60.582 12.163 1.00 68.06 409 ASN A O 1
ATOM 3348 N N . CYS A 1 410 ? 15.009 61.284 12.680 1.00 76.75 410 CYS A N 1
ATOM 3349 C CA . CYS A 1 410 ? 15.075 60.872 14.085 1.00 76.75 410 CYS A CA 1
ATOM 3350 C C . CYS A 1 410 ? 13.976 59.876 14.462 1.00 76.75 410 CYS A C 1
ATOM 3352 O O . CYS A 1 410 ? 12.806 60.042 14.112 1.00 76.75 410 CYS A O 1
ATOM 3354 N N . LEU A 1 411 ? 14.374 58.847 15.208 1.00 81.06 411 LEU A N 1
ATOM 3355 C CA . LEU A 1 411 ? 13.471 57.994 15.966 1.00 81.06 411 LEU A CA 1
ATOM 3356 C C . LEU A 1 411 ? 13.140 58.717 17.274 1.00 81.06 411 LEU A C 1
ATOM 3358 O O . LEU A 1 411 ? 14.046 59.067 18.035 1.00 81.06 411 LEU A O 1
ATOM 3362 N N . VAL A 1 412 ? 11.853 58.978 17.495 1.00 85.88 412 VAL A N 1
ATOM 3363 C CA . VAL A 1 412 ? 11.351 59.701 18.666 1.00 85.88 412 VAL A CA 1
ATOM 3364 C C . VAL A 1 412 ? 10.511 58.750 19.506 1.00 85.88 412 VAL A C 1
ATOM 3366 O O . VAL A 1 412 ? 9.482 58.261 19.036 1.00 85.88 412 VAL A O 1
ATOM 3369 N N . LEU A 1 413 ? 10.950 58.503 20.741 1.00 87.19 413 LEU A N 1
ATOM 3370 C CA . LEU A 1 413 ? 10.164 57.809 21.763 1.00 87.19 413 LEU A CA 1
ATOM 3371 C C . LEU A 1 413 ? 9.683 58.825 22.795 1.00 87.19 413 LEU A C 1
ATOM 3373 O O . LEU A 1 413 ? 10.449 59.705 23.189 1.00 87.19 413 LEU A O 1
ATOM 3377 N N . THR A 1 414 ? 8.429 58.706 23.222 1.00 84.19 414 THR A N 1
ATOM 3378 C CA . THR A 1 414 ? 7.811 59.629 24.175 1.00 84.19 414 THR A CA 1
ATOM 3379 C C . THR A 1 414 ? 7.301 58.851 25.381 1.00 84.19 414 THR A C 1
ATOM 3381 O O . THR A 1 414 ? 6.601 57.867 25.207 1.00 84.19 414 THR A O 1
ATOM 3384 N N . ASP A 1 415 ? 7.618 59.297 26.597 1.00 83.19 415 ASP A N 1
ATOM 3385 C CA . ASP A 1 415 ? 7.084 58.696 27.825 1.00 83.19 415 ASP A CA 1
ATOM 3386 C C . ASP A 1 415 ? 6.857 59.763 28.905 1.00 83.19 415 ASP A C 1
ATOM 3388 O O . ASP A 1 415 ? 7.474 60.832 28.905 1.00 83.19 415 ASP A O 1
ATOM 3392 N N . LYS A 1 416 ? 5.956 59.477 29.846 1.00 80.88 416 LYS A N 1
ATOM 3393 C CA . LYS A 1 416 ? 5.776 60.288 31.056 1.00 80.88 416 LYS A CA 1
ATOM 3394 C C . LYS A 1 416 ? 6.843 59.978 32.108 1.00 80.88 416 LYS A C 1
ATOM 3396 O O . LYS A 1 416 ? 7.137 60.841 32.932 1.00 80.88 416 LYS A O 1
ATOM 3401 N N . ASP A 1 417 ? 7.392 58.765 32.108 1.00 81.44 417 ASP A N 1
ATOM 3402 C CA . ASP A 1 417 ? 8.416 58.330 33.053 1.00 81.44 417 ASP A CA 1
ATOM 3403 C C . ASP A 1 417 ? 9.820 58.395 32.428 1.00 81.44 417 ASP A C 1
ATOM 3405 O O . ASP A 1 417 ? 10.150 57.652 31.499 1.00 81.44 417 ASP A O 1
ATOM 3409 N N . VAL A 1 418 ? 10.670 59.281 32.965 1.00 83.44 418 VAL A N 1
ATOM 3410 C CA . VAL A 1 418 ? 12.062 59.456 32.510 1.00 83.44 418 VAL A CA 1
ATOM 3411 C C . VAL A 1 418 ? 12.868 58.168 32.610 1.00 83.44 418 VAL A C 1
ATOM 3413 O O . VAL A 1 418 ? 13.747 57.922 31.785 1.00 83.44 418 VAL A O 1
ATOM 3416 N N . GLU A 1 419 ? 12.585 57.341 33.616 1.00 83.81 419 GLU A N 1
ATOM 3417 C CA . GLU A 1 419 ? 13.339 56.116 33.860 1.00 83.81 419 GLU A CA 1
ATOM 3418 C C . GLU A 1 419 ? 13.083 55.090 32.755 1.00 83.81 419 GLU A C 1
ATOM 3420 O O . GLU A 1 419 ? 14.002 54.369 32.362 1.00 83.81 419 GLU A O 1
ATOM 3425 N N . ASN A 1 420 ? 11.880 55.093 32.170 1.00 85.06 420 ASN A N 1
ATOM 3426 C CA . ASN A 1 420 ? 11.572 54.247 31.024 1.00 85.06 420 ASN A CA 1
ATOM 3427 C C . ASN A 1 420 ? 12.368 54.696 29.786 1.00 85.06 420 ASN A C 1
ATOM 3429 O O . ASN A 1 420 ? 13.003 53.884 29.117 1.00 85.06 420 ASN A O 1
ATOM 3433 N N . LEU A 1 421 ? 12.455 56.008 29.531 1.00 87.44 421 LEU A N 1
ATOM 3434 C CA . LEU A 1 421 ? 13.284 56.535 28.437 1.00 87.44 421 LEU A CA 1
ATOM 3435 C C . LEU A 1 421 ? 14.778 56.265 28.643 1.00 87.44 421 LEU A C 1
ATOM 3437 O O . LEU A 1 421 ? 15.476 55.964 27.676 1.00 87.44 421 LEU A O 1
ATOM 3441 N N . LYS A 1 422 ? 15.284 56.323 29.883 1.00 88.94 422 LYS A N 1
ATOM 3442 C CA . LYS A 1 422 ? 16.668 55.927 30.201 1.00 88.94 422 LYS A CA 1
ATOM 3443 C C . LYS A 1 422 ? 16.915 54.447 29.896 1.00 88.94 422 LYS A C 1
ATOM 3445 O O . LYS A 1 422 ? 17.963 54.113 29.341 1.00 88.94 422 LYS A O 1
ATOM 3450 N N . HIS A 1 423 ? 15.954 53.571 30.203 1.00 89.94 423 HIS A N 1
ATOM 3451 C CA . HIS A 1 423 ? 16.017 52.147 29.855 1.00 89.94 423 HIS A CA 1
ATOM 3452 C C . HIS A 1 423 ? 16.094 51.933 28.338 1.00 89.94 423 HIS A C 1
ATOM 3454 O O . HIS A 1 423 ? 17.032 51.289 27.860 1.00 89.94 423 HIS A O 1
ATOM 3460 N N . TYR A 1 424 ? 15.203 52.555 27.559 1.00 91.00 424 TYR A N 1
ATOM 3461 C CA . TYR A 1 424 ? 15.257 52.453 26.096 1.00 91.00 424 TYR A CA 1
ATOM 3462 C C . TYR A 1 424 ? 16.514 53.101 25.503 1.00 91.00 424 TYR A C 1
ATOM 3464 O O . TYR A 1 424 ? 17.056 52.575 24.534 1.00 91.00 424 TYR A O 1
ATOM 3472 N N . ASN A 1 425 ? 17.064 54.160 26.107 1.00 91.38 425 ASN A N 1
ATOM 3473 C CA . ASN A 1 425 ? 18.347 54.725 25.675 1.00 91.38 425 ASN A CA 1
ATOM 3474 C C . ASN A 1 425 ? 19.511 53.736 25.881 1.00 91.38 425 ASN A C 1
ATOM 3476 O O . ASN A 1 425 ? 20.368 53.575 25.011 1.00 91.38 425 ASN A O 1
ATOM 3480 N N . LYS A 1 426 ? 19.497 52.984 26.991 1.00 92.12 426 LYS A N 1
ATOM 3481 C CA . LYS A 1 426 ? 20.447 51.890 27.246 1.00 92.12 426 LYS A CA 1
ATOM 3482 C C . LYS A 1 426 ? 20.279 50.743 26.243 1.00 92.12 426 LYS A C 1
ATOM 3484 O O . LYS A 1 426 ? 21.282 50.183 25.798 1.00 92.12 426 LYS A O 1
ATOM 3489 N N . ILE A 1 427 ? 19.045 50.398 25.864 1.00 92.06 427 ILE A N 1
ATOM 3490 C CA . ILE A 1 427 ? 18.778 49.421 24.794 1.00 92.06 427 ILE A CA 1
ATOM 3491 C C . ILE A 1 427 ? 19.339 49.921 23.458 1.00 92.06 427 ILE A C 1
ATOM 3493 O O . ILE A 1 427 ? 20.048 49.171 22.791 1.00 92.06 427 ILE A O 1
ATOM 3497 N N . ILE A 1 428 ? 19.114 51.189 23.096 1.00 91.06 428 ILE A N 1
ATOM 3498 C CA . ILE A 1 428 ? 19.667 51.793 21.872 1.00 91.06 428 ILE A CA 1
ATOM 3499 C C . ILE A 1 428 ? 21.202 51.712 21.877 1.00 91.06 428 ILE A C 1
ATOM 3501 O O . ILE A 1 428 ? 21.778 51.287 20.875 1.00 91.06 428 ILE A O 1
ATOM 3505 N N . ARG A 1 429 ? 21.871 51.983 23.008 1.00 91.06 429 ARG A N 1
ATOM 3506 C CA . ARG A 1 429 ? 23.329 51.790 23.132 1.00 91.06 429 ARG A CA 1
ATOM 3507 C C . ARG A 1 429 ? 23.766 50.356 22.917 1.00 91.06 429 ARG A C 1
ATOM 3509 O O . ARG A 1 429 ? 24.756 50.129 22.227 1.00 91.06 429 ARG A O 1
ATOM 3516 N N . LYS A 1 430 ? 23.058 49.390 23.499 1.00 91.12 430 LYS A N 1
ATOM 3517 C CA . LYS A 1 430 ? 23.383 47.967 23.334 1.00 91.12 430 LYS A CA 1
ATOM 3518 C C . LYS A 1 430 ? 23.215 47.512 21.884 1.00 91.12 430 LYS A C 1
ATOM 3520 O O . LYS A 1 430 ? 24.092 46.835 21.361 1.00 91.12 430 LYS A O 1
ATOM 3525 N N . VAL A 1 431 ? 22.115 47.904 21.245 1.00 91.12 431 VAL A N 1
ATOM 3526 C CA . VAL A 1 431 ? 21.746 47.454 19.895 1.00 91.12 431 VAL A CA 1
ATOM 3527 C C . VAL A 1 431 ? 22.556 48.176 18.815 1.00 91.12 431 VAL A C 1
ATOM 3529 O O . VAL A 1 431 ? 23.069 47.540 17.897 1.00 91.12 431 VAL A O 1
ATOM 3532 N N . PHE A 1 432 ? 22.697 49.499 18.924 1.00 90.31 432 PHE A N 1
ATOM 3533 C CA . PHE A 1 432 ? 23.278 50.349 17.880 1.00 90.31 432 PHE A CA 1
ATOM 3534 C C . PHE A 1 432 ? 24.647 50.945 18.239 1.00 90.31 432 PHE A C 1
ATOM 3536 O O . PHE A 1 432 ? 25.257 51.628 17.416 1.00 90.31 432 PHE A O 1
ATOM 3543 N N . GLY A 1 433 ? 25.174 50.693 19.440 1.00 85.62 433 GLY A N 1
ATOM 3544 C CA . GLY A 1 433 ? 26.495 51.168 19.871 1.00 85.62 433 GLY A CA 1
ATOM 3545 C C . GLY A 1 433 ? 26.576 52.666 20.188 1.00 85.62 433 GLY A C 1
ATOM 3546 O O . GLY A 1 433 ? 27.673 53.179 20.385 1.00 85.62 433 GLY A O 1
ATOM 3547 N N . THR A 1 434 ? 25.446 53.372 20.225 1.00 84.88 434 THR A N 1
ATOM 3548 C CA . THR A 1 434 ? 25.360 54.824 20.449 1.00 84.88 434 THR A CA 1
ATOM 3549 C C . THR A 1 434 ? 24.072 55.179 21.202 1.00 84.88 434 THR A C 1
ATOM 3551 O O . THR A 1 434 ? 23.183 54.343 21.300 1.00 84.88 434 THR A O 1
ATOM 3554 N N . GLU A 1 435 ? 23.964 56.387 21.751 1.00 86.50 435 GLU A N 1
ATOM 3555 C CA . GLU A 1 435 ? 22.839 56.833 22.586 1.00 86.50 435 GLU A CA 1
ATOM 3556 C C . GLU A 1 435 ? 22.097 58.012 21.942 1.00 86.50 435 GLU A C 1
ATOM 3558 O O . GLU A 1 435 ? 22.672 58.815 21.204 1.00 86.50 435 GLU A O 1
ATOM 3563 N N . GLY A 1 436 ? 20.801 58.121 22.231 1.00 86.00 436 GLY A N 1
ATOM 3564 C CA . GLY A 1 436 ? 19.987 59.294 21.932 1.00 86.00 436 GLY A CA 1
ATOM 3565 C C . GLY A 1 436 ? 20.050 60.348 23.041 1.00 86.00 436 GLY A C 1
ATOM 3566 O O . GLY A 1 436 ? 20.535 60.102 24.147 1.00 86.00 436 GLY A O 1
ATOM 3567 N N . LYS A 1 437 ? 19.518 61.540 22.753 1.00 88.50 437 LYS A N 1
ATOM 3568 C CA . LYS A 1 437 ? 19.397 62.639 23.724 1.00 88.50 437 LYS A CA 1
ATOM 3569 C C . LYS A 1 437 ? 17.988 62.670 24.309 1.00 88.50 437 LYS A C 1
ATOM 3571 O O . LYS A 1 437 ? 17.017 62.689 23.553 1.00 88.50 437 LYS A O 1
ATOM 3576 N N . ILE A 1 438 ? 17.875 62.711 25.635 1.00 88.44 438 ILE A N 1
ATOM 3577 C CA . ILE A 1 438 ? 16.593 62.903 26.326 1.00 88.44 438 ILE A CA 1
ATOM 3578 C C . ILE A 1 438 ? 16.361 64.405 26.518 1.00 88.44 438 ILE A C 1
ATOM 3580 O O . ILE A 1 438 ? 17.206 65.087 27.094 1.00 88.44 438 ILE A O 1
ATOM 3584 N N . LYS A 1 439 ? 15.218 64.915 26.051 1.00 85.75 439 LYS A N 1
ATOM 3585 C CA . LYS A 1 439 ? 14.748 66.282 26.311 1.00 85.75 439 LYS A CA 1
ATOM 3586 C C . LYS A 1 439 ? 13.572 66.255 27.288 1.00 85.75 439 LYS A C 1
ATOM 3588 O O . LYS A 1 439 ? 12.663 65.434 27.139 1.00 85.75 439 LYS A O 1
ATOM 3593 N N . LYS A 1 440 ? 13.600 67.148 28.281 1.00 76.56 440 LYS A N 1
ATOM 3594 C CA . LYS A 1 440 ? 12.500 67.346 29.233 1.00 76.56 440 LYS A CA 1
ATOM 3595 C C . LYS A 1 440 ? 11.483 68.321 28.625 1.00 76.56 440 LYS A C 1
ATOM 3597 O O . LYS A 1 440 ? 11.815 69.474 28.392 1.00 76.56 440 LYS A O 1
ATOM 3602 N N . GLU A 1 441 ? 10.280 67.823 28.366 1.00 68.62 441 GLU A N 1
ATOM 3603 C CA . GLU A 1 441 ? 9.082 68.545 27.900 1.00 68.62 441 GLU A CA 1
ATOM 3604 C C . GLU A 1 441 ? 7.859 67.959 28.660 1.00 68.62 441 GLU A C 1
ATOM 3606 O O . GLU A 1 441 ? 8.036 67.008 29.430 1.00 68.62 441 GLU A O 1
ATOM 3611 N N . ASP A 1 442 ? 6.629 68.452 28.439 1.00 62.03 442 ASP A N 1
ATOM 3612 C CA . ASP A 1 442 ? 5.380 67.956 29.082 1.00 62.03 442 ASP A CA 1
ATOM 3613 C C . ASP A 1 442 ? 5.194 66.429 29.001 1.00 62.03 442 ASP A C 1
ATOM 3615 O O . ASP A 1 442 ? 4.652 65.778 29.900 1.00 62.03 442 ASP A O 1
ATOM 3619 N N . ARG A 1 443 ? 5.671 65.837 27.904 1.00 71.31 443 ARG A N 1
ATOM 3620 C CA . ARG A 1 443 ? 6.053 64.428 27.841 1.00 71.31 443 ARG A CA 1
ATOM 3621 C C . ARG A 1 443 ? 7.509 64.373 27.427 1.00 71.31 443 ARG A C 1
ATOM 3623 O O . ARG A 1 443 ? 7.898 65.000 26.446 1.00 71.31 443 ARG A O 1
ATOM 3630 N N . GLN A 1 444 ? 8.303 63.604 28.150 1.00 82.25 444 GLN A N 1
ATOM 3631 C CA . GLN A 1 444 ? 9.733 63.532 27.907 1.00 82.25 444 GLN A CA 1
ATOM 3632 C C . GLN A 1 444 ? 9.991 62.799 26.591 1.00 82.25 444 GLN A C 1
ATOM 3634 O O . GLN A 1 444 ? 9.263 61.866 26.243 1.00 82.25 444 GLN A O 1
ATOM 3639 N N . ARG A 1 445 ? 11.012 63.230 25.844 1.00 86.69 445 ARG A N 1
ATOM 3640 C CA . ARG A 1 445 ? 11.310 62.693 24.509 1.00 86.69 445 ARG A CA 1
ATOM 3641 C C . ARG A 1 445 ? 12.735 62.179 24.432 1.00 86.69 445 ARG A C 1
ATOM 3643 O O . ARG A 1 445 ? 13.672 62.918 24.722 1.00 86.69 445 ARG A O 1
ATOM 3650 N N . LEU A 1 446 ? 12.902 60.941 23.980 1.00 87.88 446 LEU A N 1
ATOM 3651 C CA . LEU A 1 446 ? 14.191 60.382 23.584 1.00 87.88 446 LEU A CA 1
ATOM 3652 C C . LEU A 1 446 ? 14.358 60.537 22.070 1.00 87.88 446 LEU A C 1
ATOM 3654 O O . LEU A 1 446 ? 13.612 59.942 21.291 1.00 87.88 446 LEU A O 1
ATOM 3658 N N . LEU A 1 447 ? 15.337 61.348 21.667 1.00 88.25 447 LEU A N 1
ATOM 3659 C CA . LEU A 1 447 ? 15.654 61.657 20.275 1.00 88.25 447 LEU A CA 1
ATOM 3660 C C . LEU A 1 447 ? 16.894 60.878 19.831 1.00 88.25 447 LEU A C 1
ATOM 3662 O O . LEU A 1 447 ? 18.007 61.164 20.282 1.00 88.25 447 LEU A O 1
ATOM 3666 N N . PHE A 1 448 ? 16.711 59.928 18.913 1.00 86.75 448 PHE A N 1
ATOM 3667 C CA . PHE A 1 448 ? 17.802 59.176 18.297 1.00 86.75 448 PHE A CA 1
ATOM 3668 C C . PHE A 1 448 ? 17.882 59.453 16.791 1.00 86.75 448 PHE A C 1
ATOM 3670 O O . PHE A 1 448 ? 17.126 58.900 15.992 1.00 86.75 448 PHE A O 1
ATOM 3677 N N . CYS A 1 449 ? 18.791 60.350 16.399 1.00 84.19 449 CYS A N 1
ATOM 3678 C CA . CYS A 1 449 ? 18.904 60.845 15.028 1.00 84.19 449 CYS A CA 1
ATOM 3679 C C . CYS A 1 449 ? 19.968 60.079 14.237 1.00 84.19 449 CYS A C 1
ATOM 3681 O O . CYS A 1 449 ? 21.165 60.321 14.377 1.00 84.19 449 CYS A O 1
ATOM 3683 N N . SER A 1 450 ? 19.523 59.145 13.396 1.00 83.12 450 SER A N 1
ATOM 3684 C CA . SER A 1 450 ? 20.390 58.379 12.503 1.00 83.12 450 SER A CA 1
ATOM 3685 C C . SER A 1 450 ? 19.633 57.955 11.248 1.00 83.12 450 SER A C 1
ATOM 3687 O O . SER A 1 450 ? 18.752 57.090 11.286 1.00 83.12 450 SER A O 1
ATOM 3689 N N . LYS A 1 451 ? 20.028 58.523 10.101 1.00 80.75 451 LYS A N 1
ATOM 3690 C CA . LYS A 1 451 ? 19.489 58.151 8.783 1.00 80.75 451 LYS A CA 1
ATOM 3691 C C . LYS A 1 451 ? 19.714 56.663 8.485 1.00 80.75 451 LYS A C 1
ATOM 3693 O O . LYS A 1 451 ? 18.835 56.007 7.938 1.00 80.75 451 LYS A O 1
ATOM 3698 N N . LEU A 1 452 ? 20.857 56.121 8.911 1.00 84.06 452 LEU A N 1
ATOM 3699 C CA . LEU A 1 452 ? 21.206 54.710 8.735 1.00 84.06 452 LEU A CA 1
ATOM 3700 C C . LEU A 1 452 ? 20.256 53.776 9.504 1.00 84.06 452 LEU A C 1
ATOM 3702 O O . LEU A 1 452 ? 19.822 52.764 8.963 1.00 84.06 452 LEU A O 1
ATOM 3706 N N . VAL A 1 453 ? 19.892 54.128 10.742 1.00 85.88 453 VAL A N 1
ATOM 3707 C CA . VAL A 1 453 ? 18.967 53.324 11.564 1.00 85.88 453 VAL A CA 1
ATOM 3708 C C . VAL A 1 453 ? 17.539 53.411 11.034 1.00 85.88 453 VAL A C 1
ATOM 3710 O O . VAL A 1 453 ? 16.831 52.408 11.010 1.00 85.88 453 VAL A O 1
ATOM 3713 N N . LYS A 1 454 ? 17.120 54.585 10.554 1.00 85.06 454 LYS A N 1
ATOM 3714 C CA . LYS A 1 454 ? 15.811 54.756 9.913 1.00 85.06 454 LYS A CA 1
ATOM 3715 C C . LYS A 1 454 ? 15.657 53.839 8.698 1.00 85.06 454 LYS A C 1
ATOM 3717 O O . LYS A 1 454 ? 14.657 53.135 8.597 1.00 85.06 454 LYS A O 1
ATOM 3722 N N . GLU A 1 455 ? 16.652 53.809 7.813 1.00 85.81 455 GLU A N 1
ATOM 3723 C CA . GLU A 1 455 ? 16.633 52.910 6.653 1.00 85.81 455 GLU A CA 1
ATOM 3724 C C . GLU A 1 455 ? 16.711 51.436 7.070 1.00 85.81 455 GLU A C 1
ATOM 3726 O O . GLU A 1 455 ? 15.992 50.606 6.523 1.00 85.81 455 GLU A O 1
ATOM 3731 N N . PHE A 1 456 ? 17.486 51.108 8.107 1.00 89.69 456 PHE A N 1
ATOM 3732 C CA . PHE A 1 456 ? 17.520 49.754 8.660 1.00 89.69 456 PHE A CA 1
ATOM 3733 C C . PHE A 1 456 ? 16.142 49.280 9.148 1.00 89.69 456 PHE A C 1
ATOM 3735 O O . PHE A 1 456 ? 15.742 48.158 8.830 1.00 89.69 456 PHE A O 1
ATOM 3742 N N . ILE A 1 457 ? 15.402 50.121 9.882 1.00 89.00 457 ILE A N 1
ATOM 3743 C CA . ILE A 1 457 ? 14.057 49.775 10.366 1.00 89.00 457 ILE A CA 1
ATOM 3744 C C . ILE A 1 457 ? 13.074 49.661 9.199 1.00 89.00 457 ILE A C 1
ATOM 3746 O O . ILE A 1 457 ? 12.301 48.713 9.175 1.00 89.00 457 ILE A O 1
ATOM 3750 N N . LYS A 1 458 ? 13.127 50.552 8.201 1.00 87.38 458 LYS A N 1
ATOM 3751 C CA . LYS A 1 458 ? 12.254 50.457 7.017 1.00 87.38 458 LYS A CA 1
ATOM 3752 C C . LYS A 1 458 ? 12.456 49.165 6.229 1.00 87.38 458 LYS A C 1
ATOM 3754 O O . LYS A 1 458 ? 11.480 48.571 5.793 1.00 87.38 458 LYS A O 1
ATOM 3759 N N . VAL A 1 459 ? 13.708 48.746 6.043 1.00 88.12 459 VAL A N 1
ATOM 3760 C CA . VAL A 1 459 ? 14.035 47.517 5.304 1.00 88.12 459 VAL A CA 1
ATOM 3761 C C . VAL A 1 459 ? 13.588 46.281 6.082 1.00 88.12 459 VAL A C 1
ATOM 3763 O O . VAL A 1 459 ? 13.060 45.337 5.506 1.00 88.12 459 VAL A O 1
ATOM 3766 N N . ASN A 1 460 ? 13.790 46.270 7.399 1.00 90.44 460 ASN A N 1
ATOM 3767 C CA . ASN A 1 460 ? 13.581 45.062 8.193 1.00 90.44 460 ASN A CA 1
ATOM 3768 C C . ASN A 1 460 ? 12.199 44.945 8.840 1.00 90.44 460 ASN A C 1
ATOM 3770 O O . ASN A 1 460 ? 11.765 43.825 9.103 1.00 90.44 460 ASN A O 1
ATOM 3774 N N . PHE A 1 461 ? 11.538 46.067 9.116 1.00 92.31 461 PHE A N 1
ATOM 3775 C CA . PHE A 1 461 ? 10.263 46.151 9.833 1.00 92.31 461 PHE A CA 1
ATOM 3776 C C . PHE A 1 461 ? 9.340 47.224 9.211 1.00 92.31 461 PHE A C 1
ATOM 3778 O O . PHE A 1 461 ? 8.899 48.142 9.912 1.00 92.31 461 PHE A O 1
ATOM 3785 N N . PRO A 1 462 ? 9.046 47.167 7.898 1.00 87.44 462 PRO A N 1
ATOM 3786 C CA . PRO A 1 462 ? 8.215 48.171 7.225 1.00 87.44 462 PRO A CA 1
ATOM 3787 C C . PRO A 1 462 ? 6.802 48.309 7.824 1.00 87.44 462 PRO A C 1
ATOM 3789 O O . PRO A 1 462 ? 6.177 49.364 7.716 1.00 87.44 462 PRO A O 1
ATOM 3792 N N . GLU A 1 463 ? 6.288 47.273 8.485 1.00 88.19 463 GLU A N 1
ATOM 3793 C CA . GLU A 1 463 ? 4.928 47.204 9.024 1.00 88.19 463 GLU A CA 1
ATOM 3794 C C . GLU A 1 463 ? 4.668 48.209 10.152 1.00 88.19 463 GLU A C 1
ATOM 3796 O O . GLU A 1 463 ? 3.562 48.741 10.270 1.00 88.19 463 GLU A O 1
ATOM 3801 N N . ILE A 1 464 ? 5.690 48.523 10.951 1.00 86.38 464 ILE A N 1
ATOM 3802 C CA . ILE A 1 464 ? 5.597 49.523 12.029 1.00 86.38 464 ILE A CA 1
ATOM 3803 C C . ILE A 1 464 ? 5.839 50.954 11.534 1.00 86.38 464 ILE A C 1
ATOM 3805 O O . ILE A 1 464 ? 5.557 51.909 12.257 1.00 86.38 464 ILE A O 1
ATOM 3809 N N . CYS A 1 465 ? 6.320 51.120 10.297 1.00 84.38 465 CYS A N 1
ATOM 3810 C CA . CYS A 1 465 ? 6.454 52.424 9.644 1.00 84.38 465 CYS A CA 1
ATOM 3811 C C . CYS A 1 465 ? 5.121 52.943 9.073 1.00 84.38 465 CYS A C 1
ATOM 3813 O O . CYS A 1 465 ? 5.049 54.104 8.668 1.00 84.38 465 CYS A O 1
ATOM 3815 N N . LYS A 1 466 ? 4.069 52.110 9.041 1.00 84.00 466 LYS A N 1
ATOM 3816 C CA . LYS A 1 466 ? 2.715 52.493 8.610 1.00 84.00 466 LYS A CA 1
ATOM 3817 C C . LYS A 1 466 ? 2.047 53.462 9.599 1.00 84.00 466 LYS A C 1
ATOM 3819 O O . LYS A 1 466 ? 2.462 53.604 10.756 1.00 84.00 466 LYS A O 1
ATOM 3824 N N . LYS A 1 467 ? 0.963 54.117 9.156 1.00 83.38 467 LYS A N 1
ATOM 3825 C CA . LYS A 1 467 ? 0.114 54.961 10.020 1.00 83.38 467 LYS A CA 1
ATOM 3826 C C . LYS A 1 467 ? -0.444 54.132 11.183 1.00 83.38 467 LYS A C 1
ATOM 3828 O O . LYS A 1 467 ? -0.733 52.956 11.007 1.00 83.38 467 LYS A O 1
ATOM 3833 N N . SER A 1 468 ? -0.674 54.747 12.350 1.00 81.44 468 SER A N 1
ATOM 3834 C CA . SER A 1 468 ? -1.092 54.050 13.592 1.00 81.44 468 SER A CA 1
ATOM 3835 C C . SER A 1 468 ? -2.251 53.047 13.412 1.00 81.44 468 SER A C 1
ATOM 3837 O O . SER A 1 468 ? -2.187 51.950 13.957 1.00 81.44 468 SER A O 1
ATOM 3839 N N . LYS A 1 469 ? -3.263 53.368 12.589 1.00 84.25 469 LYS A N 1
ATOM 3840 C CA . LYS A 1 469 ? -4.426 52.496 12.308 1.00 84.25 469 LYS A CA 1
ATOM 3841 C C . LYS A 1 469 ? -4.120 51.289 11.407 1.00 84.25 469 LYS A C 1
ATOM 3843 O O . LYS A 1 469 ? -4.892 50.338 11.394 1.00 84.25 469 LYS A O 1
ATOM 3848 N N . GLU A 1 470 ? -3.022 51.347 10.660 1.00 83.44 470 GLU A N 1
ATOM 3849 C CA . GLU A 1 470 ? -2.583 50.358 9.665 1.00 83.44 470 GLU A CA 1
ATOM 3850 C C . GLU A 1 470 ? -1.355 49.566 10.130 1.00 83.44 470 GLU A C 1
ATOM 3852 O O . GLU A 1 470 ? -0.882 48.693 9.407 1.00 83.44 470 GLU A O 1
ATOM 3857 N N . ARG A 1 471 ? -0.805 49.883 11.311 1.00 87.62 471 ARG A N 1
ATOM 3858 C CA . ARG A 1 471 ? 0.331 49.150 11.878 1.00 87.62 471 ARG A CA 1
ATOM 3859 C C . ARG A 1 471 ? -0.030 47.689 12.085 1.00 87.62 471 ARG A C 1
ATOM 3861 O O . ARG A 1 471 ? -1.166 47.358 12.425 1.00 87.62 471 ARG A O 1
ATOM 3868 N N . GLU A 1 472 ? 0.975 46.843 11.951 1.00 84.44 472 GLU A N 1
ATOM 3869 C CA . GLU A 1 472 ? 0.904 45.402 12.165 1.00 84.44 472 GLU A CA 1
ATOM 3870 C C . GLU A 1 472 ? 2.150 44.962 12.940 1.00 84.44 472 GLU A C 1
ATOM 3872 O O . GLU A 1 472 ? 3.154 45.678 12.989 1.00 84.44 472 GLU A O 1
ATOM 3877 N N . VAL A 1 473 ? 2.095 43.789 13.568 1.00 83.88 473 VAL A N 1
ATOM 3878 C CA . VAL A 1 473 ? 3.289 43.155 14.127 1.00 83.88 473 VAL A CA 1
ATOM 3879 C C . VAL A 1 473 ? 4.220 42.827 12.961 1.00 83.88 473 VAL A C 1
ATOM 3881 O O . VAL A 1 473 ? 3.785 42.118 12.051 1.00 83.88 473 VAL A O 1
ATOM 3884 N N . PRO A 1 474 ? 5.497 43.248 12.979 1.00 87.44 474 PRO A N 1
ATOM 3885 C CA . PRO A 1 474 ? 6.417 42.908 11.907 1.00 87.44 474 PRO A CA 1
ATOM 3886 C C . PRO A 1 474 ? 6.501 41.406 11.687 1.00 87.44 474 PRO A C 1
ATOM 3888 O O . PRO A 1 474 ? 6.625 40.631 12.640 1.00 87.44 474 PRO A O 1
ATOM 3891 N N . GLN A 1 475 ? 6.476 40.980 10.432 1.00 74.06 475 GLN A N 1
ATOM 3892 C CA . GLN A 1 475 ? 6.461 39.568 10.078 1.00 74.06 475 GLN A CA 1
ATOM 3893 C C . GLN A 1 475 ? 7.671 38.825 10.659 1.00 74.06 475 GLN A C 1
ATOM 3895 O O . GLN A 1 475 ? 7.545 37.716 11.186 1.00 74.06 475 GLN A O 1
ATOM 3900 N N . LYS A 1 476 ? 8.829 39.496 10.659 1.00 80.44 476 LYS A N 1
ATOM 3901 C CA . LYS A 1 476 ? 10.069 39.034 11.293 1.00 80.44 476 LYS A CA 1
ATOM 3902 C C . LYS A 1 476 ? 9.872 38.702 12.778 1.00 80.44 476 LYS A C 1
ATOM 3904 O O . LYS A 1 476 ? 10.412 37.707 13.245 1.00 80.44 476 LYS A O 1
ATOM 3909 N N . ILE A 1 477 ? 9.046 39.446 13.514 1.00 81.88 477 ILE A N 1
ATOM 3910 C CA . ILE A 1 477 ? 8.723 39.153 14.922 1.00 81.88 477 ILE A CA 1
ATOM 3911 C C . ILE A 1 477 ? 7.726 37.997 15.037 1.00 81.88 477 ILE A C 1
ATOM 3913 O O . ILE A 1 477 ? 7.904 37.125 15.886 1.00 81.88 477 ILE A O 1
ATOM 3917 N N . GLN A 1 478 ? 6.717 37.935 14.163 1.00 72.25 478 GLN A N 1
ATOM 3918 C CA . GLN A 1 478 ? 5.691 36.882 14.202 1.00 72.25 478 GLN A CA 1
ATOM 3919 C C . GLN A 1 478 ? 6.285 35.468 14.085 1.00 72.25 478 GLN A C 1
ATOM 3921 O O . GLN A 1 478 ? 5.816 34.538 14.744 1.00 72.25 478 GLN A O 1
ATOM 3926 N N . VAL A 1 479 ? 7.344 35.302 13.288 1.00 61.69 479 VAL A N 1
ATOM 3927 C CA . VAL A 1 479 ? 8.018 34.006 13.075 1.00 61.69 479 VAL A CA 1
ATOM 3928 C C . VAL A 1 479 ? 9.166 33.725 14.058 1.00 61.69 479 VAL A C 1
ATOM 3930 O O . VAL A 1 479 ? 9.715 32.621 14.068 1.00 61.69 479 VAL A O 1
ATOM 3933 N N . SER A 1 480 ? 9.531 34.700 14.894 1.00 76.06 480 SER A N 1
ATOM 3934 C CA . SER A 1 480 ? 10.706 34.626 15.769 1.00 76.06 480 SER A CA 1
ATOM 3935 C C . SER A 1 480 ? 10.516 33.735 16.999 1.00 76.06 480 SER A C 1
ATOM 3937 O O . SER A 1 480 ? 9.391 33.377 17.365 1.00 76.06 480 SER A O 1
ATOM 3939 N N . LYS A 1 481 ? 11.632 33.358 17.646 1.00 80.81 481 LYS A N 1
ATOM 3940 C CA . LYS A 1 481 ? 11.665 32.640 18.938 1.00 80.81 481 LYS A CA 1
ATOM 3941 C C . LYS A 1 481 ? 10.820 33.349 20.006 1.00 80.81 481 LYS A C 1
ATOM 3943 O O . LYS A 1 481 ? 10.632 34.562 19.980 1.00 80.81 481 LYS A O 1
ATOM 3948 N N . ASN A 1 482 ? 10.339 32.585 20.989 1.00 81.25 482 ASN A N 1
ATOM 3949 C CA . ASN A 1 482 ? 9.468 33.118 22.041 1.00 81.25 482 ASN A CA 1
ATOM 3950 C C . ASN A 1 482 ? 10.139 34.224 22.875 1.00 81.25 482 ASN A C 1
ATOM 3952 O O . ASN A 1 482 ? 9.440 35.119 23.326 1.00 81.25 482 ASN A O 1
ATOM 3956 N N . GLU A 1 483 ? 11.463 34.202 23.048 1.00 86.44 483 GLU A N 1
ATOM 3957 C CA . GLU A 1 483 ? 12.238 35.288 23.678 1.00 86.44 483 GLU A CA 1
ATOM 3958 C C . GLU A 1 483 ? 12.083 36.631 22.943 1.00 86.44 483 GLU A C 1
ATOM 3960 O O . GLU A 1 483 ? 11.753 37.640 23.556 1.00 86.44 483 GLU A O 1
ATOM 3965 N N . ILE A 1 484 ? 12.161 36.619 21.611 1.00 89.94 484 ILE A N 1
ATOM 3966 C CA . ILE A 1 484 ? 11.970 37.795 20.754 1.00 89.94 484 ILE A CA 1
ATOM 3967 C C . ILE A 1 484 ? 10.543 38.331 20.871 1.00 89.94 484 ILE A C 1
ATOM 3969 O O . ILE A 1 484 ? 10.317 39.534 20.984 1.00 89.94 484 ILE A O 1
ATOM 3973 N N . ILE A 1 485 ? 9.564 37.425 20.879 1.00 87.31 485 ILE A N 1
ATOM 3974 C CA . ILE A 1 485 ? 8.149 37.777 21.024 1.00 87.31 485 ILE A CA 1
ATOM 3975 C C . ILE A 1 485 ? 7.879 38.386 22.402 1.00 87.31 485 ILE A C 1
ATOM 3977 O O . ILE A 1 485 ? 7.143 39.366 22.494 1.00 87.31 485 ILE A O 1
ATOM 3981 N N . ARG A 1 486 ? 8.481 37.838 23.468 1.00 91.38 486 ARG A N 1
ATOM 3982 C CA . ARG A 1 486 ? 8.395 38.405 24.823 1.00 91.38 486 ARG A CA 1
ATOM 3983 C C . ARG A 1 486 ? 8.959 39.821 24.851 1.00 91.38 486 ARG A C 1
ATOM 3985 O O . ARG A 1 486 ? 8.263 40.697 25.352 1.00 91.38 486 ARG A O 1
ATOM 3992 N N . GLY A 1 487 ? 10.134 40.045 24.255 1.00 91.94 487 GLY A N 1
ATOM 3993 C CA . GLY A 1 487 ? 10.727 41.376 24.099 1.00 91.94 487 GLY A CA 1
ATOM 3994 C C . GLY A 1 487 ? 9.769 42.342 23.403 1.00 91.94 487 GLY A C 1
ATOM 3995 O O . GLY A 1 487 ? 9.396 43.359 23.980 1.00 91.94 487 GLY A O 1
ATOM 3996 N N . PHE A 1 488 ? 9.265 41.985 22.216 1.00 94.31 488 PHE A N 1
ATOM 3997 C CA . PHE A 1 488 ? 8.312 42.821 21.474 1.00 94.31 488 PHE A CA 1
ATOM 3998 C C . PHE A 1 488 ? 7.045 43.152 22.273 1.00 94.31 488 PHE A C 1
ATOM 4000 O O . PHE A 1 488 ? 6.634 44.311 22.327 1.00 94.31 488 PHE A O 1
ATOM 4007 N N . ILE A 1 489 ? 6.427 42.162 22.924 1.00 92.94 489 ILE A N 1
ATOM 4008 C CA . ILE A 1 489 ? 5.233 42.394 23.747 1.00 92.94 489 ILE A CA 1
ATOM 4009 C C . ILE A 1 489 ? 5.567 43.265 24.960 1.00 92.94 489 ILE A C 1
ATOM 4011 O O . ILE A 1 489 ? 4.763 44.133 25.287 1.00 92.94 489 ILE A O 1
ATOM 4015 N N . ARG A 1 490 ? 6.720 43.066 25.614 1.00 92.44 490 ARG A N 1
ATOM 4016 C CA . ARG A 1 490 ? 7.176 43.891 26.746 1.00 92.44 490 ARG A CA 1
ATOM 4017 C C . ARG A 1 490 ? 7.299 45.349 26.323 1.00 92.44 490 ARG A C 1
ATOM 4019 O O . ARG A 1 490 ? 6.709 46.212 26.963 1.00 92.44 490 ARG A O 1
ATOM 4026 N N . GLY A 1 491 ? 7.955 45.599 25.191 1.00 91.38 491 GLY A N 1
ATOM 4027 C CA . GLY A 1 491 ? 8.097 46.942 24.643 1.00 91.38 491 GLY A CA 1
ATOM 4028 C C . GLY A 1 491 ? 6.764 47.589 24.296 1.00 91.38 491 GLY A C 1
ATOM 4029 O O . GLY A 1 491 ? 6.476 48.711 24.711 1.00 91.38 491 GLY A O 1
ATOM 4030 N N . PHE A 1 492 ? 5.900 46.854 23.594 1.00 92.31 492 PHE A N 1
ATOM 4031 C CA . PHE A 1 492 ? 4.570 47.351 23.248 1.00 92.31 492 PHE A CA 1
ATOM 4032 C C . PHE A 1 492 ? 3.710 47.609 24.492 1.00 92.31 492 PHE A C 1
ATOM 4034 O O . PHE A 1 492 ? 2.940 48.566 24.540 1.00 92.31 492 PHE A O 1
ATOM 4041 N N . PHE A 1 493 ? 3.850 46.774 25.523 1.00 90.81 493 PHE A N 1
ATOM 4042 C CA . PHE A 1 493 ? 3.171 46.946 26.799 1.00 90.81 493 PHE A CA 1
ATOM 4043 C C . PHE A 1 493 ? 3.692 48.157 27.587 1.00 90.81 493 PHE A C 1
ATOM 4045 O O . PHE A 1 493 ? 2.908 48.864 28.224 1.00 90.81 493 PHE A O 1
ATOM 4052 N N . ASP A 1 494 ? 4.990 48.436 27.556 1.00 87.94 494 ASP A N 1
ATOM 4053 C CA . ASP A 1 494 ? 5.532 49.638 28.185 1.00 87.94 494 ASP A CA 1
ATOM 4054 C C . ASP A 1 494 ? 4.941 50.903 27.543 1.00 87.94 494 ASP A C 1
ATOM 4056 O O . ASP A 1 494 ? 4.536 51.805 28.279 1.00 87.94 494 ASP A O 1
ATOM 4060 N N . ALA A 1 495 ? 4.778 50.915 26.215 1.00 86.88 495 ALA A N 1
ATOM 4061 C CA . ALA A 1 495 ? 4.172 52.024 25.477 1.00 86.88 495 ALA A CA 1
ATOM 4062 C C . ALA A 1 495 ? 2.644 52.144 25.688 1.00 86.88 495 ALA A C 1
ATOM 4064 O O . ALA A 1 495 ? 2.148 53.188 26.105 1.00 86.88 495 ALA A O 1
ATOM 4065 N N . GLU A 1 496 ? 1.884 51.072 25.444 1.00 87.81 496 GLU A N 1
ATOM 4066 C CA . GLU A 1 496 ? 0.407 51.107 25.330 1.00 87.81 496 GLU A CA 1
ATOM 4067 C C . GLU A 1 496 ? -0.332 50.362 26.459 1.00 87.81 496 GLU A C 1
ATOM 4069 O O . GLU A 1 496 ? -1.566 50.313 26.533 1.00 87.81 496 GLU A O 1
ATOM 4074 N N . GLY A 1 497 ? 0.415 49.718 27.352 1.00 87.62 497 GLY A N 1
ATOM 4075 C CA . GLY A 1 497 ? -0.108 48.868 28.411 1.00 87.62 497 GLY A CA 1
ATOM 4076 C C . GLY A 1 497 ? -0.452 49.616 29.697 1.00 87.62 497 GLY A C 1
ATOM 4077 O O . GLY A 1 497 ? 0.268 50.506 30.153 1.00 87.62 497 GLY A O 1
ATOM 4078 N N . THR A 1 498 ? -1.542 49.203 30.347 1.00 88.56 498 THR A N 1
ATOM 4079 C CA . THR A 1 498 ? -1.984 49.730 31.645 1.00 88.56 498 THR A CA 1
ATOM 4080 C C . THR A 1 498 ? -2.312 48.610 32.631 1.00 88.56 498 THR A C 1
ATOM 4082 O O . THR A 1 498 ? -2.930 47.604 32.280 1.00 88.56 498 THR A O 1
ATOM 4085 N N . VAL A 1 499 ? -1.931 48.801 33.898 1.00 87.50 499 VAL A N 1
ATOM 4086 C CA . VAL A 1 499 ? -2.305 47.917 35.013 1.00 87.50 499 VAL A CA 1
ATOM 4087 C C . VAL A 1 499 ? -3.409 48.600 35.820 1.00 87.50 499 VAL A C 1
ATOM 4089 O O . VAL A 1 499 ? -3.195 49.636 36.449 1.00 87.50 499 VAL A O 1
ATOM 4092 N N . SER A 1 500 ? -4.618 48.044 35.754 1.00 82.44 500 SER A N 1
ATOM 4093 C CA . SER A 1 500 ? -5.788 48.499 36.521 1.00 82.44 500 SER A CA 1
ATOM 4094 C C . SER A 1 500 ? -5.923 47.727 37.837 1.00 82.44 500 SER A C 1
ATOM 4096 O O . SER A 1 500 ? -5.237 46.730 38.030 1.00 82.44 500 SER A O 1
ATOM 4098 N N . LYS A 1 501 ? -6.878 48.106 38.703 1.00 74.12 501 LYS A N 1
ATOM 4099 C CA . LYS A 1 501 ? -7.165 47.387 39.964 1.00 74.12 501 LYS A CA 1
ATOM 4100 C C . LYS A 1 501 ? -7.444 45.888 39.775 1.00 74.12 501 LYS A C 1
ATOM 4102 O O . LYS A 1 501 ? -7.377 45.133 40.738 1.00 74.12 501 LYS A O 1
ATOM 4107 N N . SER A 1 502 ? -7.835 45.438 38.579 1.00 73.75 502 SER A N 1
ATOM 4108 C CA . SER A 1 502 ? -8.277 44.056 38.350 1.00 73.75 502 SER A CA 1
ATOM 4109 C C . SER A 1 502 ? -7.794 43.397 37.061 1.00 73.75 502 SER A C 1
ATOM 4111 O O . SER A 1 502 ? -8.144 42.246 36.820 1.00 73.75 502 SER A O 1
ATOM 4113 N N . SER A 1 503 ? -7.035 44.099 36.222 1.00 84.00 503 SER A N 1
ATOM 4114 C CA . SER A 1 503 ? -6.610 43.566 34.927 1.00 84.00 503 SER A CA 1
ATOM 4115 C C . SER A 1 503 ? -5.427 44.320 34.341 1.00 84.00 503 SER A C 1
ATOM 4117 O O . SER A 1 503 ? -5.279 45.523 34.573 1.00 84.00 503 SER A O 1
ATOM 4119 N N . VAL A 1 504 ? -4.663 43.625 33.509 1.00 88.00 504 VAL A N 1
ATOM 4120 C CA . VAL A 1 504 ? -3.718 44.210 32.559 1.00 88.00 504 VAL A CA 1
ATOM 4121 C C . VAL A 1 504 ? -4.474 44.492 31.259 1.00 88.00 504 VAL A C 1
ATOM 4123 O O . VAL A 1 504 ? -5.225 43.635 30.786 1.00 88.00 504 VAL A O 1
ATOM 4126 N N . LYS A 1 505 ? -4.333 45.699 30.706 1.00 89.88 505 LYS A N 1
ATOM 4127 C CA . LYS A 1 505 ? -4.984 46.117 29.457 1.00 89.88 505 LYS A CA 1
ATOM 4128 C C . LYS A 1 505 ? -3.967 46.631 28.451 1.00 89.88 505 LYS A C 1
ATOM 4130 O O . LYS A 1 505 ? -3.086 47.393 28.828 1.00 89.88 505 LYS A O 1
ATOM 4135 N N . ILE A 1 506 ? -4.155 46.270 27.187 1.00 89.81 506 ILE A N 1
ATOM 4136 C CA . ILE A 1 506 ? -3.407 46.784 26.033 1.00 89.81 506 ILE A CA 1
ATOM 4137 C C . ILE A 1 506 ? -4.415 47.415 25.079 1.00 89.81 506 ILE A C 1
ATOM 4139 O O . ILE A 1 506 ? -5.487 46.843 24.874 1.00 89.81 506 ILE A O 1
ATOM 4143 N N . VAL A 1 507 ? -4.105 48.586 24.527 1.00 88.75 507 VAL A N 1
ATOM 4144 C CA . VAL A 1 507 ? -5.034 49.376 23.714 1.00 88.75 507 VAL A CA 1
ATOM 4145 C C . VAL A 1 507 ? -4.340 49.831 22.427 1.00 88.75 507 VAL A C 1
ATOM 4147 O O . VAL A 1 507 ? -3.170 50.172 22.457 1.00 88.75 507 VAL A O 1
ATOM 4150 N N . SER A 1 508 ? -5.035 49.822 21.286 1.00 88.75 508 SER A N 1
ATOM 4151 C CA . SER A 1 508 ? -4.532 50.424 20.040 1.00 88.75 508 SER A CA 1
ATOM 4152 C C . SER A 1 508 ? -5.671 50.841 19.108 1.00 88.75 508 SER A C 1
ATOM 4154 O O . SER A 1 508 ? -6.816 50.404 19.254 1.00 88.75 508 SER A O 1
ATOM 4156 N N . THR A 1 509 ? -5.353 51.679 18.121 1.00 88.44 509 THR A N 1
ATOM 4157 C CA . THR A 1 509 ? -6.271 52.047 17.031 1.00 88.44 509 THR A CA 1
ATOM 4158 C C . THR A 1 509 ? -6.168 51.118 15.817 1.00 88.44 509 THR A C 1
ATOM 4160 O O . THR A 1 509 ? -7.065 51.140 14.975 1.00 88.44 509 THR A O 1
ATOM 4163 N N . SER A 1 510 ? -5.133 50.269 15.737 1.00 85.12 510 SER A N 1
ATOM 4164 C CA . SER A 1 510 ? -5.035 49.214 14.720 1.00 85.12 510 SER A CA 1
ATOM 4165 C C . SER A 1 510 ? -5.713 47.931 15.199 1.00 85.12 510 SER A C 1
ATOM 4167 O O . SER A 1 510 ? -5.323 47.332 16.207 1.00 85.12 510 SER A O 1
ATOM 4169 N N . LYS A 1 511 ? -6.728 47.492 14.445 1.00 81.56 511 LYS A N 1
ATOM 4170 C CA . LYS A 1 511 ? -7.423 46.218 14.676 1.00 81.56 511 LYS A CA 1
ATOM 4171 C C . LYS A 1 511 ? -6.478 45.039 14.467 1.00 81.56 511 LYS A C 1
ATOM 4173 O O . LYS A 1 511 ? -6.368 44.183 15.340 1.00 81.56 511 LYS A O 1
ATOM 4178 N N . VAL A 1 512 ? -5.770 45.054 13.338 1.00 73.00 512 VAL A N 1
ATOM 4179 C CA . VAL A 1 512 ? -4.885 43.970 12.898 1.00 73.00 512 VAL A CA 1
ATOM 4180 C C . VAL A 1 512 ? -3.734 43.781 13.885 1.00 73.00 512 VAL A C 1
ATOM 4182 O O . VAL A 1 512 ? -3.451 42.654 14.283 1.00 73.00 512 VAL A O 1
ATOM 4185 N N . LEU A 1 513 ? -3.135 44.875 14.370 1.00 81.44 513 LEU A N 1
ATOM 4186 C CA . LEU A 1 513 ? -2.075 44.828 15.379 1.00 81.44 513 LEU A CA 1
ATOM 4187 C C . LEU A 1 513 ? -2.555 44.182 16.682 1.00 81.44 513 LEU A C 1
ATOM 4189 O O . LEU A 1 513 ? -1.877 43.320 17.233 1.00 81.44 513 LEU A O 1
ATOM 4193 N N . ILE A 1 514 ? -3.733 44.572 17.175 1.00 84.31 514 ILE A N 1
ATOM 4194 C CA . ILE A 1 514 ? -4.295 44.028 18.418 1.00 84.31 514 ILE A CA 1
ATOM 4195 C C . ILE A 1 514 ? -4.678 42.557 18.268 1.00 84.31 514 ILE A C 1
ATOM 4197 O O . ILE A 1 514 ? -4.439 41.764 19.180 1.00 84.31 514 ILE A O 1
ATOM 4201 N N . GLU A 1 515 ? -5.230 42.169 17.123 1.00 70.12 515 GLU A N 1
ATOM 4202 C CA . GLU A 1 515 ? -5.513 40.768 16.816 1.00 70.12 515 GLU A CA 1
ATOM 4203 C C . GLU A 1 515 ? -4.220 39.947 16.764 1.00 70.12 515 GLU A C 1
ATOM 4205 O O . GLU A 1 515 ? -4.133 38.914 17.422 1.00 70.12 515 GLU A O 1
ATOM 4210 N N . GLN A 1 516 ? -3.170 40.440 16.105 1.00 75.38 516 GLN A N 1
ATOM 4211 C CA . GLN A 1 516 ? -1.861 39.782 16.067 1.00 75.38 516 GLN A CA 1
ATOM 4212 C C . GLN A 1 516 ? -1.197 39.707 17.455 1.00 75.38 516 GLN A C 1
ATOM 4214 O O . GLN A 1 516 ? -0.660 38.663 17.819 1.00 75.38 516 GLN A O 1
ATOM 4219 N N . ILE A 1 517 ? -1.287 40.744 18.296 1.00 79.56 517 ILE A N 1
ATOM 4220 C CA . ILE A 1 517 ? -0.761 40.704 19.675 1.00 79.56 517 ILE A CA 1
ATOM 4221 C C . ILE A 1 517 ? -1.524 39.693 20.535 1.00 79.56 517 ILE A C 1
ATOM 4223 O O . ILE A 1 517 ? -0.904 38.970 21.318 1.00 79.56 517 ILE A O 1
ATOM 4227 N N . LYS A 1 518 ? -2.850 39.580 20.373 1.00 77.25 518 LYS A N 1
ATOM 4228 C CA . LYS A 1 518 ? -3.649 38.537 21.042 1.00 77.25 518 LYS A CA 1
ATOM 4229 C C . LYS A 1 518 ? -3.098 37.149 20.725 1.00 77.25 518 LYS A C 1
ATOM 4231 O O . LYS A 1 518 ? -3.030 36.296 21.609 1.00 77.25 518 LYS A O 1
ATOM 4236 N N . LEU A 1 519 ? -2.684 36.942 19.479 1.00 59.25 519 LEU A N 1
ATOM 4237 C CA . LEU A 1 519 ? -2.134 35.681 18.993 1.00 59.25 519 LEU A CA 1
ATOM 4238 C C . LEU A 1 519 ? -0.735 35.412 19.543 1.00 59.25 519 LEU A C 1
ATOM 4240 O O . LEU A 1 519 ? -0.452 34.292 19.964 1.00 59.25 519 LEU A O 1
ATOM 4244 N N . LEU A 1 520 ? 0.113 36.436 19.632 1.00 72.50 520 LEU A N 1
ATOM 4245 C CA . LEU A 1 520 ? 1.419 36.308 20.275 1.00 72.50 520 LEU A CA 1
ATOM 4246 C C . LEU A 1 520 ? 1.301 36.009 21.781 1.00 72.50 520 LEU A C 1
ATOM 4248 O O . LEU A 1 520 ? 2.033 35.167 22.297 1.00 72.50 520 LEU A O 1
ATOM 4252 N N . LEU A 1 521 ? 0.349 36.631 22.487 1.00 76.38 521 LEU A N 1
ATOM 4253 C CA . LEU A 1 521 ? 0.055 36.314 23.891 1.00 76.38 521 LEU A CA 1
ATOM 4254 C C . LEU A 1 521 ? -0.422 34.869 24.052 1.00 76.38 521 LEU A C 1
ATOM 4256 O O . LEU A 1 521 ? 0.070 34.148 24.924 1.00 76.38 521 LEU A O 1
ATOM 4260 N N . LEU A 1 522 ? -1.317 34.421 23.166 1.00 64.88 522 LEU A N 1
ATOM 4261 C CA . LEU A 1 522 ? -1.798 33.044 23.154 1.00 64.88 522 LEU A CA 1
ATOM 4262 C C . LEU A 1 522 ? -0.647 32.055 22.928 1.00 64.88 522 LEU A C 1
ATOM 4264 O O . LEU A 1 522 ? -0.550 31.074 23.660 1.00 64.88 522 LEU A O 1
ATOM 4268 N N . ARG A 1 523 ? 0.267 32.351 21.995 1.00 65.31 523 ARG A N 1
ATOM 4269 C CA . ARG A 1 523 ? 1.495 31.576 21.746 1.00 65.31 523 ARG A CA 1
ATOM 4270 C C . ARG A 1 523 ? 2.404 31.480 22.974 1.00 65.31 523 ARG A C 1
ATOM 4272 O O . ARG A 1 523 ? 3.100 30.485 23.153 1.00 65.31 523 ARG A O 1
ATOM 4279 N N . LEU A 1 524 ? 2.387 32.484 23.845 1.00 69.94 524 LEU A N 1
ATOM 4280 C CA . LEU A 1 524 ? 3.098 32.454 25.124 1.00 69.94 524 LEU A CA 1
ATOM 4281 C C . LEU A 1 524 ? 2.291 31.776 26.248 1.00 69.94 524 LEU A C 1
ATOM 4283 O O . LEU A 1 524 ? 2.759 31.689 27.388 1.00 69.94 524 LEU A O 1
ATOM 4287 N N . GLY A 1 525 ? 1.111 31.233 25.940 1.00 62.91 525 GLY A N 1
ATOM 4288 C CA . GLY A 1 525 ? 0.216 30.562 26.881 1.00 62.91 525 GLY A CA 1
ATOM 4289 C C . GLY A 1 525 ? -0.562 31.524 27.780 1.00 62.91 525 GLY A C 1
ATOM 4290 O O . GLY A 1 525 ? -0.930 31.135 28.892 1.00 62.91 525 GLY A O 1
ATOM 4291 N N . ILE A 1 526 ? -0.764 32.766 27.326 1.00 74.19 526 ILE A N 1
ATOM 4292 C CA . ILE A 1 526 ? -1.465 33.837 28.038 1.00 74.19 526 ILE A CA 1
ATOM 4293 C C . ILE A 1 526 ? -2.764 34.158 27.292 1.00 74.19 526 ILE A C 1
ATOM 4295 O O . ILE A 1 526 ? -2.761 34.711 26.192 1.00 74.19 526 ILE A O 1
ATOM 4299 N N . LEU A 1 527 ? -3.899 33.836 27.904 1.00 68.44 527 LEU A N 1
ATOM 4300 C CA . LEU A 1 527 ? -5.214 34.187 27.381 1.00 68.44 527 LEU A CA 1
ATOM 4301 C C . LEU A 1 527 ? -5.535 35.657 27.653 1.00 68.44 527 LEU A C 1
ATOM 4303 O O . LEU A 1 527 ? -5.348 36.166 28.760 1.00 68.44 527 LEU A O 1
ATOM 4307 N N . SER A 1 528 ? -6.103 36.317 26.647 1.00 72.44 528 SER A N 1
ATOM 4308 C CA . SER A 1 528 ? -6.637 37.670 26.763 1.00 72.44 528 SER A CA 1
ATOM 4309 C C . SER A 1 528 ? -8.001 37.782 26.081 1.00 72.44 528 SER A C 1
ATOM 4311 O O . SER A 1 528 ? -8.267 37.153 25.055 1.00 72.44 528 SER A O 1
ATOM 4313 N N . SER A 1 529 ? -8.885 38.583 26.669 1.00 73.44 529 SER A N 1
ATOM 4314 C CA . SER A 1 529 ? -10.199 38.897 26.108 1.00 73.44 529 SER A CA 1
ATOM 4315 C C . SER A 1 529 ? -10.103 40.113 25.189 1.00 73.44 529 SER A C 1
ATOM 4317 O O . SER A 1 529 ? -9.437 41.087 25.537 1.00 73.44 529 SER A O 1
ATOM 4319 N N . TYR A 1 530 ? -10.793 40.064 24.050 1.00 76.19 530 TYR A N 1
ATOM 4320 C CA . TYR A 1 530 ? -10.826 41.132 23.047 1.00 76.19 530 TYR A CA 1
ATOM 4321 C C . TYR A 1 530 ? -12.077 42.003 23.199 1.00 76.19 530 TYR A C 1
ATOM 4323 O O . TYR A 1 530 ? -13.169 41.473 23.401 1.00 76.19 530 TYR A O 1
ATOM 4331 N N . TYR A 1 531 ? -11.915 43.320 23.071 1.00 76.69 531 TYR A N 1
ATOM 4332 C CA . TYR A 1 531 ? -13.008 44.292 23.117 1.00 76.69 531 TYR A CA 1
ATOM 4333 C C . TYR A 1 531 ? -12.811 45.388 22.064 1.00 76.69 531 TYR A C 1
ATOM 4335 O O . TYR A 1 531 ? -11.717 45.948 21.954 1.00 76.69 531 TYR A O 1
ATOM 4343 N N . GLU A 1 532 ? -13.892 45.747 21.373 1.00 80.88 532 GLU A N 1
ATOM 4344 C CA . GLU A 1 532 ? -13.997 46.917 20.494 1.00 80.88 532 GLU A CA 1
ATOM 4345 C C . GLU A 1 532 ? -14.859 47.988 21.177 1.00 80.88 532 GLU A C 1
ATOM 4347 O O . GLU A 1 532 ? -15.909 47.681 21.743 1.00 80.88 532 GLU A O 1
ATOM 4352 N N . ARG A 1 533 ? -14.419 49.252 21.151 1.00 82.94 533 ARG A N 1
ATOM 4353 C CA . ARG A 1 533 ? -15.218 50.386 21.640 1.00 82.94 533 ARG A CA 1
ATOM 4354 C C . ARG A 1 533 ? -14.966 51.655 20.835 1.00 82.94 533 ARG A C 1
ATOM 4356 O O . ARG A 1 533 ? -13.866 51.875 20.334 1.00 82.94 533 ARG A O 1
ATOM 4363 N N . ASN A 1 534 ? -15.960 52.537 20.802 1.00 81.50 534 ASN A N 1
ATOM 4364 C CA . ASN A 1 534 ? -15.791 53.904 20.316 1.00 81.50 534 ASN A CA 1
ATOM 4365 C C . ASN A 1 534 ? -15.211 54.774 21.442 1.00 81.50 534 ASN A C 1
ATOM 4367 O O . ASN A 1 534 ? -15.782 54.847 22.529 1.00 81.50 534 ASN A O 1
ATOM 4371 N N . ALA A 1 535 ? -14.080 55.429 21.196 1.00 76.31 535 ALA A N 1
ATOM 4372 C CA . ALA A 1 535 ? -13.451 56.372 22.112 1.00 76.31 535 ALA A CA 1
ATOM 4373 C C . ALA A 1 535 ? -13.520 57.798 21.550 1.00 76.31 535 ALA A C 1
ATOM 4375 O O . ALA A 1 535 ? -13.472 58.005 20.338 1.00 76.31 535 ALA A O 1
ATOM 4376 N N . LYS A 1 536 ? -13.626 58.785 22.443 1.00 77.00 536 LYS A N 1
ATOM 4377 C CA . LYS A 1 536 ? -13.537 60.209 22.105 1.00 77.00 536 LYS A CA 1
ATOM 4378 C C . LYS A 1 536 ? -12.098 60.672 22.335 1.00 77.00 536 LYS A C 1
ATOM 4380 O O . LYS A 1 536 ? -11.569 60.453 23.422 1.00 77.00 536 LYS A O 1
ATOM 4385 N N . THR A 1 537 ? -11.474 61.292 21.338 1.00 65.88 537 THR A N 1
ATOM 4386 C CA . THR A 1 537 ? -10.154 61.931 21.470 1.00 65.88 537 THR A CA 1
ATOM 4387 C C . THR A 1 537 ? -10.256 63.416 21.134 1.00 65.88 537 THR A C 1
ATOM 4389 O O . THR A 1 537 ? -11.040 63.789 20.262 1.00 65.88 537 THR A O 1
ATOM 4392 N N . LYS A 1 538 ? -9.503 64.265 21.840 1.00 63.06 538 LYS A N 1
ATOM 4393 C CA . LYS A 1 538 ? -9.513 65.724 21.662 1.00 63.06 538 LYS A CA 1
ATOM 4394 C C . LYS A 1 538 ? -8.225 66.135 20.943 1.00 63.06 538 LYS A C 1
ATOM 4396 O O . LYS A 1 538 ? -7.139 65.828 21.427 1.00 63.06 538 LYS A O 1
ATOM 4401 N N . PHE A 1 539 ? -8.335 66.791 19.789 1.00 60.62 539 PHE A N 1
ATOM 4402 C CA . PHE A 1 539 ? -7.187 67.325 19.045 1.00 60.62 539 PHE A CA 1
ATOM 4403 C C . PHE A 1 539 ? -7.518 68.733 18.551 1.00 60.62 539 PHE A C 1
ATOM 4405 O O . PHE A 1 539 ? -8.511 68.897 17.842 1.00 60.62 539 PHE A O 1
ATOM 4412 N N . LYS A 1 540 ? -6.707 69.733 18.940 1.00 54.94 540 LYS A N 1
ATOM 4413 C CA . LYS A 1 540 ? -6.933 71.165 18.647 1.00 54.94 540 LYS A CA 1
ATOM 4414 C C . LYS A 1 540 ? -8.392 71.590 18.908 1.00 54.94 540 LYS A C 1
ATOM 4416 O O . LYS A 1 540 ? -9.102 71.997 17.997 1.00 54.94 540 LYS A O 1
ATOM 4421 N N . ASP A 1 541 ? -8.863 71.335 20.128 1.00 61.97 541 ASP A N 1
ATOM 4422 C CA . ASP A 1 541 ? -10.221 71.632 20.618 1.00 61.97 541 ASP A CA 1
ATOM 4423 C C . ASP A 1 541 ? -11.428 70.985 19.914 1.00 61.97 541 ASP A C 1
ATOM 4425 O O . ASP A 1 541 ? -12.561 71.177 20.350 1.00 61.97 541 ASP A O 1
ATOM 4429 N N . LYS A 1 542 ? -11.216 70.084 18.945 1.00 57.09 542 LYS A N 1
ATOM 4430 C CA . LYS A 1 542 ? -12.279 69.257 18.343 1.00 57.09 542 LYS A CA 1
ATOM 4431 C C . LYS A 1 542 ? -12.294 67.831 18.905 1.00 57.09 542 LYS A C 1
ATOM 4433 O O . LYS A 1 542 ? -11.243 67.222 19.121 1.00 57.09 542 LYS A O 1
ATOM 4438 N N . ILE A 1 543 ? -13.497 67.288 19.135 1.00 70.56 543 ILE A N 1
ATOM 4439 C CA . ILE A 1 543 ? -13.717 65.914 19.617 1.00 70.56 543 ILE A CA 1
ATOM 4440 C C . ILE A 1 543 ? -13.914 64.974 18.424 1.00 70.56 543 ILE A C 1
ATOM 4442 O O . ILE A 1 543 ? -14.904 65.068 17.705 1.00 70.56 543 ILE A O 1
ATOM 4446 N N . TYR A 1 544 ? -13.019 64.003 18.265 1.00 70.56 544 TYR A N 1
ATOM 4447 C CA . TYR A 1 544 ? -13.103 62.963 17.241 1.00 70.56 544 TYR A CA 1
ATOM 4448 C C . TYR A 1 544 ? -13.550 61.638 17.859 1.00 70.56 544 TYR A C 1
ATOM 4450 O O . TYR A 1 544 ? -13.058 61.240 18.919 1.00 70.56 544 TYR A O 1
ATOM 4458 N N . ARG A 1 545 ? -14.459 60.920 17.187 1.00 75.06 545 ARG A N 1
ATOM 4459 C CA . ARG A 1 545 ? -14.800 59.532 17.531 1.00 75.06 545 ARG A CA 1
ATOM 4460 C C . ARG A 1 545 ? -13.869 58.591 16.776 1.00 75.06 545 ARG A C 1
ATOM 4462 O O . ARG A 1 545 ? -13.852 58.581 15.550 1.00 75.06 545 ARG A O 1
ATOM 4469 N N . ILE A 1 546 ? -13.103 57.796 17.510 1.00 79.00 546 ILE A N 1
ATOM 4470 C CA . ILE A 1 546 ? -12.211 56.782 16.950 1.00 79.00 546 ILE A CA 1
ATOM 4471 C C . ILE A 1 546 ? -12.594 55.404 17.480 1.00 79.00 546 ILE A C 1
ATOM 4473 O O . ILE A 1 546 ? -12.957 55.254 18.646 1.00 79.00 546 ILE A O 1
ATOM 4477 N N . LYS A 1 547 ? -12.498 54.383 16.629 1.00 82.44 547 LYS A N 1
ATOM 4478 C CA . LYS A 1 547 ? -12.582 52.993 17.079 1.00 82.44 547 LYS A CA 1
ATOM 4479 C C . LYS A 1 547 ? -11.274 52.594 17.742 1.00 82.44 547 LYS A C 1
ATOM 4481 O O . LYS A 1 547 ? -10.195 52.893 17.232 1.00 82.44 547 LYS A O 1
ATOM 4486 N N . VAL A 1 548 ? -11.392 51.938 18.886 1.00 85.56 548 VAL A N 1
ATOM 4487 C CA . VAL A 1 548 ? -10.264 51.479 19.686 1.00 85.56 548 VAL A CA 1
ATOM 4488 C C . VAL A 1 548 ? -10.464 50.012 20.029 1.00 85.56 548 VAL A C 1
ATOM 4490 O O . VAL A 1 548 ? -11.540 49.601 20.472 1.00 85.56 548 VAL A O 1
ATOM 4493 N N . PHE A 1 549 ? -9.397 49.242 19.861 1.00 85.88 549 PHE A N 1
ATOM 4494 C CA . PHE A 1 549 ? -9.355 47.810 20.110 1.00 85.88 549 PHE A CA 1
ATOM 4495 C C . PHE A 1 549 ? -8.505 47.549 21.346 1.00 85.88 549 PHE A C 1
ATOM 4497 O O . PHE A 1 549 ? -7.484 48.205 21.564 1.00 85.88 549 PHE A O 1
ATOM 4504 N N . SER A 1 550 ? -8.941 46.624 22.196 1.00 84.81 550 SER A N 1
ATOM 4505 C CA . SER A 1 550 ? -8.258 46.363 23.459 1.00 84.81 550 SER A CA 1
ATOM 4506 C C . SER A 1 550 ? -8.218 44.891 23.823 1.00 84.81 550 SER A C 1
ATOM 4508 O O . SER A 1 550 ? -9.178 44.152 23.598 1.00 84.81 550 SER A O 1
ATOM 4510 N N . LEU A 1 551 ? -7.104 44.497 24.436 1.00 85.12 551 LEU A N 1
ATOM 4511 C CA . LEU A 1 551 ? -6.927 43.204 25.083 1.00 85.12 551 LEU A CA 1
ATOM 4512 C C . LEU A 1 551 ? -6.945 43.373 26.591 1.00 85.12 551 LEU A C 1
ATOM 4514 O O . LEU A 1 551 ? -6.385 44.332 27.123 1.00 85.12 551 LEU A O 1
ATOM 4518 N N . ARG A 1 552 ? -7.564 42.421 27.285 1.00 84.56 552 ARG A N 1
ATOM 4519 C CA . ARG A 1 552 ? -7.625 42.384 28.746 1.00 84.56 552 ARG A CA 1
ATOM 4520 C C . ARG A 1 552 ? -7.188 41.028 29.272 1.00 84.56 552 ARG A C 1
ATOM 4522 O O . ARG A 1 552 ? -7.744 40.011 28.868 1.00 84.56 552 ARG A O 1
ATOM 4529 N N . ILE A 1 553 ? -6.264 41.033 30.224 1.00 84.44 553 ILE A N 1
ATOM 4530 C CA . ILE A 1 553 ? -5.846 39.858 30.990 1.00 84.44 553 ILE A CA 1
ATOM 4531 C C . ILE A 1 553 ? -6.312 40.085 32.428 1.00 84.44 553 ILE A C 1
ATOM 4533 O O . ILE A 1 553 ? -5.923 41.067 33.058 1.00 84.44 553 ILE A O 1
ATOM 4537 N N . SER A 1 554 ? -7.205 39.234 32.926 1.00 76.12 554 SER A N 1
ATOM 4538 C CA . SER A 1 554 ? -7.848 39.406 34.243 1.00 76.12 554 SER A CA 1
ATOM 4539 C C . SER A 1 554 ? -7.786 38.170 35.138 1.00 76.12 554 SER A C 1
ATOM 4541 O O . SER A 1 554 ? -8.029 38.273 36.336 1.00 76.12 554 SER A O 1
ATOM 4543 N N . ASP A 1 555 ? -7.490 37.004 34.570 1.00 67.75 555 ASP A N 1
ATOM 4544 C CA . ASP A 1 555 ? -7.378 35.740 35.297 1.00 67.75 555 ASP A CA 1
ATOM 4545 C C . ASP A 1 555 ? -6.019 35.648 36.018 1.00 67.75 555 ASP A C 1
ATOM 4547 O O . ASP A 1 555 ? -4.992 35.972 35.424 1.00 67.75 555 ASP A O 1
ATOM 4551 N N . LYS A 1 556 ? -6.005 35.222 37.294 1.00 67.75 556 LYS A N 1
ATOM 4552 C CA . LYS A 1 556 ? -4.797 35.227 38.150 1.00 67.75 556 LYS A CA 1
ATOM 4553 C C . LYS A 1 556 ? -3.663 34.379 37.567 1.00 67.75 556 LYS A C 1
ATOM 4555 O O . LYS A 1 556 ? -2.510 34.787 37.637 1.00 67.75 556 LYS A O 1
ATOM 4560 N N . GLU A 1 557 ? -3.988 33.236 36.970 1.00 67.06 557 GLU A N 1
ATOM 4561 C CA . GLU A 1 557 ? -3.006 32.344 36.350 1.00 67.06 557 GLU A CA 1
ATOM 4562 C C . GLU A 1 557 ? -2.407 32.990 35.093 1.00 67.06 557 GLU A C 1
ATOM 4564 O O . GLU A 1 557 ? -1.194 33.010 34.915 1.00 67.06 557 GLU A O 1
ATOM 4569 N N . ASN A 1 558 ? -3.234 33.606 34.248 1.00 75.56 558 ASN A N 1
ATOM 4570 C CA . ASN A 1 558 ? -2.753 34.319 33.064 1.00 75.56 558 ASN A CA 1
ATOM 4571 C C . ASN A 1 558 ? -1.991 35.606 33.413 1.00 75.56 558 ASN A C 1
ATOM 4573 O O . ASN A 1 558 ? -1.038 35.948 32.721 1.00 75.56 558 ASN A O 1
ATOM 4577 N N . LEU A 1 559 ? -2.365 36.294 34.494 1.00 82.12 559 LEU A N 1
ATOM 4578 C CA . LEU A 1 559 ? -1.627 37.435 35.040 1.00 82.12 559 LEU A CA 1
ATOM 4579 C C . LEU A 1 559 ? -0.260 37.008 35.579 1.00 82.12 559 LEU A C 1
ATOM 4581 O O . LEU A 1 559 ? 0.730 37.672 35.289 1.00 82.12 559 LEU A O 1
ATOM 4585 N N . LYS A 1 560 ? -0.197 35.880 36.298 1.00 79.50 560 LYS A N 1
ATOM 4586 C CA . LYS A 1 560 ? 1.057 35.279 36.762 1.00 79.50 560 LYS A CA 1
ATOM 4587 C C . LYS A 1 560 ? 1.941 34.883 35.579 1.00 79.50 560 LYS A C 1
ATOM 4589 O O . LYS A 1 560 ? 3.092 35.292 35.529 1.00 79.50 560 LYS A O 1
ATOM 4594 N N . ARG A 1 561 ? 1.391 34.208 34.564 1.00 79.69 561 ARG A N 1
ATOM 4595 C CA . ARG A 1 561 ? 2.125 33.870 33.330 1.00 79.69 561 ARG A CA 1
ATOM 4596 C C . ARG A 1 561 ? 2.597 35.102 32.570 1.00 79.69 561 ARG A C 1
ATOM 4598 O O . ARG A 1 561 ? 3.698 35.088 32.036 1.00 79.69 561 ARG A O 1
ATOM 4605 N N . PHE A 1 562 ? 1.781 36.152 32.497 1.00 86.94 562 PHE A N 1
ATOM 4606 C CA . PHE A 1 562 ? 2.186 37.415 31.886 1.00 86.94 562 PHE A CA 1
ATOM 4607 C C . PHE A 1 562 ? 3.337 38.050 32.677 1.00 86.94 562 PHE A C 1
ATOM 4609 O O . PHE A 1 562 ? 4.320 38.470 32.075 1.00 86.94 562 PHE A O 1
ATOM 4616 N N . TYR A 1 563 ? 3.273 38.024 34.011 1.00 84.75 563 TYR A N 1
ATOM 4617 C CA . TYR A 1 563 ? 4.349 38.499 34.878 1.00 84.75 563 TYR A CA 1
ATOM 4618 C C . TYR A 1 563 ? 5.650 37.705 34.710 1.00 84.75 563 TYR A C 1
ATOM 4620 O O . TYR A 1 563 ? 6.695 38.299 34.467 1.00 84.75 563 TYR A O 1
ATOM 4628 N N . GLU A 1 564 ? 5.581 36.376 34.758 1.00 81.31 564 GLU A N 1
ATOM 4629 C CA . GLU A 1 564 ? 6.744 35.487 34.669 1.00 81.31 564 GLU A CA 1
ATOM 4630 C C . GLU A 1 564 ? 7.367 35.449 33.270 1.00 81.31 564 GLU A C 1
ATOM 4632 O O . GLU A 1 564 ? 8.586 35.378 33.137 1.00 81.31 564 GLU A O 1
ATOM 4637 N N . LYS A 1 565 ? 6.544 35.459 32.212 1.00 82.50 565 LYS A N 1
ATOM 4638 C CA . LYS A 1 565 ? 7.024 35.259 30.836 1.00 82.50 565 LYS A CA 1
ATOM 4639 C C . LYS A 1 565 ? 7.336 36.554 30.106 1.00 82.50 565 LYS A C 1
ATOM 4641 O O . LYS A 1 565 ? 8.234 36.541 29.273 1.00 82.50 565 LYS A O 1
ATOM 4646 N N . ILE A 1 566 ? 6.582 37.629 30.342 1.00 85.94 566 ILE A N 1
ATOM 4647 C CA . ILE A 1 566 ? 6.822 38.917 29.676 1.00 85.94 566 ILE A CA 1
ATOM 4648 C C . ILE A 1 566 ? 7.727 39.786 30.545 1.00 85.94 566 ILE A C 1
ATOM 4650 O O . ILE A 1 566 ? 8.751 40.246 30.055 1.00 85.94 566 ILE A O 1
ATOM 4654 N N . GLY A 1 567 ? 7.408 39.968 31.828 1.00 72.44 567 GLY A N 1
ATOM 4655 C CA . GLY A 1 567 ? 8.113 40.917 32.698 1.00 72.44 567 GLY A CA 1
ATOM 4656 C C . GLY A 1 567 ? 7.773 42.386 32.392 1.00 72.44 567 GLY A C 1
ATOM 4657 O O . GLY A 1 567 ? 6.908 42.670 31.565 1.00 72.44 567 GLY A O 1
ATOM 4658 N N . PHE A 1 568 ? 8.431 43.323 33.087 1.00 80.12 568 PHE A N 1
ATOM 4659 C CA . PHE A 1 568 ? 8.143 44.768 33.025 1.00 80.12 568 PHE A CA 1
ATOM 4660 C C . PHE A 1 568 ? 9.398 45.596 33.259 1.00 80.12 568 PHE A C 1
ATOM 4662 O O . PHE A 1 568 ? 10.162 45.282 34.175 1.00 80.12 568 PHE A O 1
ATOM 4669 N N . ASN A 1 569 ? 9.535 46.699 32.523 1.00 80.06 569 ASN A N 1
ATOM 4670 C CA . ASN A 1 569 ? 10.578 47.690 32.791 1.00 80.06 569 ASN A CA 1
ATOM 4671 C C . ASN A 1 569 ? 10.054 48.857 33.639 1.00 80.06 569 ASN A C 1
ATOM 4673 O O . ASN A 1 569 ? 10.756 49.342 34.527 1.00 80.06 569 ASN A O 1
ATOM 4677 N N . ASP A 1 570 ? 8.797 49.268 33.435 1.00 81.25 570 ASP A N 1
ATOM 4678 C CA . ASP A 1 570 ? 8.154 50.302 34.250 1.00 81.25 570 ASP A CA 1
ATOM 4679 C C . ASP A 1 570 ? 7.951 49.809 35.698 1.00 81.25 570 ASP A C 1
ATOM 4681 O O . ASP A 1 570 ? 7.086 48.974 35.994 1.00 81.25 570 ASP A O 1
ATOM 4685 N N . LYS A 1 571 ? 8.743 50.369 36.623 1.00 79.44 571 LYS A N 1
ATOM 4686 C CA . LYS A 1 571 ? 8.722 50.032 38.057 1.00 79.44 571 LYS A CA 1
ATOM 4687 C C . LYS A 1 571 ? 7.347 50.251 38.697 1.00 79.44 571 LYS A C 1
ATOM 4689 O O . LYS A 1 571 ? 6.943 49.469 39.557 1.00 79.44 571 LYS A O 1
ATOM 4694 N N . LYS A 1 572 ? 6.596 51.279 38.279 1.00 81.94 572 LYS A N 1
ATOM 4695 C CA . LYS A 1 572 ? 5.263 51.585 38.827 1.00 81.94 572 LYS A CA 1
ATOM 4696 C C . LYS A 1 572 ? 4.229 50.577 38.335 1.00 81.94 572 LYS A C 1
ATOM 4698 O O . LYS A 1 572 ? 3.385 50.146 39.124 1.00 81.94 572 LYS A O 1
ATOM 4703 N N . LYS A 1 573 ? 4.270 50.190 37.055 1.00 84.38 573 LYS A N 1
ATOM 4704 C CA . LYS A 1 573 ? 3.404 49.132 36.501 1.00 84.38 573 LYS A CA 1
ATOM 4705 C C . LYS A 1 573 ? 3.733 47.775 37.128 1.00 84.38 573 LYS A C 1
ATOM 4707 O O . LYS A 1 573 ? 2.801 47.061 37.497 1.00 84.38 573 LYS A O 1
ATOM 4712 N N . LYS A 1 574 ? 5.022 47.470 37.325 1.00 82.88 574 LYS A N 1
ATOM 4713 C CA . LYS A 1 574 ? 5.493 46.250 37.996 1.00 82.88 574 LYS A CA 1
ATOM 4714 C C . LYS A 1 574 ? 4.943 46.139 39.419 1.00 82.88 574 LYS A C 1
ATOM 4716 O O . LYS A 1 574 ? 4.224 45.186 39.701 1.00 82.88 574 LYS A O 1
ATOM 4721 N N . LEU A 1 575 ? 5.149 47.161 40.255 1.00 83.38 575 LEU A N 1
ATOM 4722 C CA . LEU A 1 575 ? 4.665 47.173 41.641 1.00 83.38 575 LEU A CA 1
ATOM 4723 C C . LEU A 1 575 ? 3.134 47.063 41.725 1.00 83.38 575 LEU A C 1
ATOM 4725 O O . LEU A 1 575 ? 2.587 46.383 42.590 1.00 83.38 575 LEU A O 1
ATOM 4729 N N . LYS A 1 576 ? 2.409 47.719 40.807 1.00 84.00 576 LYS A N 1
ATOM 4730 C CA . LYS A 1 576 ? 0.943 47.600 40.728 1.00 84.00 576 LYS A CA 1
ATOM 4731 C C . LYS A 1 576 ? 0.491 46.184 40.380 1.00 84.00 576 LYS A C 1
ATOM 4733 O O . LYS A 1 576 ? -0.557 45.766 40.865 1.00 84.00 576 LYS A O 1
ATOM 4738 N N . LEU A 1 577 ? 1.235 45.467 39.539 1.00 79.94 577 LEU A N 1
ATOM 4739 C CA . LEU A 1 577 ? 0.911 44.088 39.193 1.00 79.94 577 LEU A CA 1
ATOM 4740 C C . LEU A 1 577 ? 1.320 43.101 40.292 1.00 79.94 577 LEU A C 1
ATOM 4742 O O . LEU A 1 577 ? 0.550 42.188 40.564 1.00 79.94 577 LEU A O 1
ATOM 4746 N N . GLU A 1 578 ? 2.461 43.301 40.954 1.00 81.88 578 GLU A N 1
ATOM 4747 C CA . GLU A 1 578 ? 2.880 42.511 42.125 1.00 81.88 578 GLU A CA 1
ATOM 4748 C C . GLU A 1 578 ? 1.810 42.571 43.223 1.00 81.88 578 GLU A C 1
ATOM 4750 O O . GLU A 1 578 ? 1.271 41.536 43.614 1.00 81.88 578 GLU A O 1
ATOM 4755 N N . LYS A 1 579 ? 1.352 43.781 43.580 1.00 81.12 579 LYS A N 1
ATOM 4756 C CA . LYS A 1 579 ? 0.215 43.973 44.500 1.00 81.12 579 LYS A CA 1
ATOM 4757 C C . LYS A 1 579 ? -1.061 43.280 44.016 1.00 81.12 579 LYS A C 1
ATOM 4759 O O . LYS A 1 579 ? -1.846 42.768 44.807 1.00 81.12 579 LYS A O 1
ATOM 4764 N N . LEU A 1 580 ? -1.301 43.253 42.705 1.00 78.50 580 LEU A N 1
ATOM 4765 C CA . LEU A 1 580 ? -2.467 42.586 42.123 1.00 78.50 580 LEU A CA 1
ATOM 4766 C C . LEU A 1 580 ? -2.372 41.050 42.210 1.00 78.50 580 LEU A C 1
ATOM 4768 O O . LEU A 1 580 ? -3.410 40.391 42.294 1.00 78.50 580 LEU A O 1
ATOM 4772 N N . LEU A 1 581 ? -1.160 40.484 42.212 1.00 72.62 581 LEU A N 1
ATOM 4773 C CA . LEU A 1 581 ? -0.902 39.051 42.391 1.00 72.62 581 LEU A CA 1
ATOM 4774 C C . LEU A 1 581 ? -0.993 38.615 43.867 1.00 72.62 581 LEU A C 1
ATOM 4776 O O . LEU A 1 581 ? -1.455 37.496 44.129 1.00 72.62 581 LEU A O 1
ATOM 4780 N N . GLU A 1 582 ? -0.616 39.496 44.801 1.00 65.38 582 GLU A N 1
ATOM 4781 C CA . GLU A 1 582 ? -0.711 39.301 46.260 1.00 65.38 582 GLU A CA 1
ATOM 4782 C C . GLU A 1 582 ? -2.157 39.283 46.768 1.00 65.38 582 GLU A C 1
ATOM 4784 O O . GLU A 1 582 ? -2.489 38.498 47.653 1.00 65.38 582 GLU A O 1
ATOM 4789 N N . ILE A 1 583 ? -3.052 40.083 46.174 1.00 58.91 583 ILE A N 1
ATOM 4790 C CA . ILE A 1 583 ? -4.467 40.094 46.562 1.00 58.91 583 ILE A CA 1
ATOM 4791 C C . ILE A 1 583 ? -5.085 38.710 46.295 1.00 58.91 583 ILE A C 1
ATOM 4793 O O . ILE A 1 583 ? -5.325 38.293 45.153 1.00 58.91 583 ILE A O 1
ATOM 4797 N N . GLU A 1 584 ? -5.389 37.986 47.372 1.00 44.66 584 GLU A N 1
ATOM 4798 C CA . GLU A 1 584 ? -6.090 36.709 47.331 1.00 44.66 584 GLU A CA 1
ATOM 4799 C C . GLU A 1 584 ? -7.568 36.931 46.975 1.00 44.66 584 GLU A C 1
ATOM 4801 O O . GLU A 1 584 ? -8.463 37.016 47.814 1.00 44.66 584 GLU A O 1
ATOM 4806 N N . ARG A 1 585 ? -7.868 37.063 45.680 1.00 44.62 585 ARG A N 1
ATOM 4807 C CA . ARG A 1 585 ? -9.268 37.131 45.259 1.00 44.62 585 ARG A CA 1
ATOM 4808 C C . ARG A 1 585 ? -9.943 35.770 45.395 1.00 44.62 585 ARG A C 1
ATOM 4810 O O . ARG A 1 585 ? -9.563 34.785 44.753 1.00 44.62 585 ARG A O 1
ATOM 4817 N N . LYS A 1 586 ? -11.053 35.743 46.140 1.00 41.25 586 LYS A N 1
ATOM 4818 C CA . LYS A 1 586 ? -12.117 34.737 45.997 1.00 41.25 586 LYS A CA 1
ATOM 4819 C C . LYS A 1 586 ? -12.732 34.853 44.587 1.00 41.25 586 LYS A C 1
ATOM 4821 O O . LYS A 1 586 ? -13.787 35.437 44.410 1.00 41.25 586 LYS A O 1
ATOM 4826 N N . GLY A 1 587 ? -12.081 34.268 43.578 1.00 34.72 587 GLY A N 1
ATOM 4827 C CA . GLY A 1 587 ? -12.540 34.237 42.175 1.00 34.72 587 GLY A CA 1
ATOM 4828 C C . GLY A 1 587 ? -11.470 34.791 41.232 1.00 34.72 587 GLY A C 1
ATOM 4829 O O . GLY A 1 587 ? -10.806 35.759 41.565 1.00 34.72 587 GLY A O 1
ATOM 4830 N N . SER A 1 588 ? -11.185 34.230 40.065 1.00 38.09 588 SER A N 1
ATOM 4831 C CA . SER A 1 588 ? -11.825 33.192 39.257 1.00 38.09 588 SER A CA 1
ATOM 4832 C C . SER A 1 588 ? -10.701 32.580 38.416 1.00 38.09 588 SER A C 1
ATOM 4834 O O . SER A 1 588 ? -10.231 33.226 37.485 1.00 38.09 588 SER A O 1
ATOM 4836 N N . THR A 1 589 ? -10.221 31.388 38.767 1.00 39.59 589 THR A N 1
ATOM 4837 C CA . THR A 1 589 ? -9.471 30.567 37.814 1.00 39.59 589 THR A CA 1
ATOM 4838 C C . THR A 1 589 ? -10.507 29.872 36.945 1.00 39.59 589 THR A C 1
ATOM 4840 O O . THR A 1 589 ? -11.386 29.193 37.481 1.00 39.59 589 THR A O 1
ATOM 4843 N N . ASN A 1 590 ? -10.468 30.121 35.634 1.00 44.38 590 ASN A N 1
ATOM 4844 C CA . ASN A 1 590 ? -11.436 29.617 34.652 1.00 44.38 590 ASN A CA 1
ATOM 4845 C C . ASN A 1 590 ? -11.395 28.081 34.520 1.00 44.38 590 ASN A C 1
ATOM 4847 O O . ASN A 1 590 ? -10.900 27.534 33.543 1.00 44.38 590 ASN A O 1
ATOM 4851 N N . ILE A 1 591 ? -11.953 27.391 35.510 1.00 49.59 591 ILE A N 1
ATOM 4852 C CA . ILE A 1 591 ? -12.680 26.133 35.342 1.00 49.59 591 ILE A CA 1
ATOM 4853 C C . ILE A 1 591 ? -14.003 26.363 36.070 1.00 49.59 591 ILE A C 1
ATOM 4855 O O . ILE A 1 591 ? -14.227 25.894 37.186 1.00 49.59 591 ILE A O 1
ATOM 4859 N N . GLU A 1 592 ? -14.840 27.238 35.513 1.00 45.34 592 GLU A N 1
ATOM 4860 C CA . GLU A 1 592 ? -16.204 27.363 36.004 1.00 45.34 592 GLU A CA 1
ATOM 4861 C C . GLU A 1 592 ? -17.025 26.212 35.430 1.00 45.34 592 GLU A C 1
ATOM 4863 O O . GLU A 1 592 ? -17.411 26.248 34.266 1.00 45.34 592 GLU A O 1
ATOM 4868 N N . ILE A 1 593 ? -17.349 25.275 36.327 1.00 52.19 593 ILE A N 1
ATOM 4869 C CA . ILE A 1 593 ? -18.437 24.292 36.239 1.00 52.19 593 ILE A CA 1
ATOM 4870 C C . ILE A 1 593 ? -17.999 22.948 35.643 1.00 52.19 593 ILE A C 1
ATOM 4872 O O . ILE A 1 593 ? -18.308 22.615 34.507 1.00 52.19 593 ILE A O 1
ATOM 4876 N N . LEU A 1 594 ? -17.343 22.132 36.475 1.00 50.38 594 LEU A N 1
ATOM 4877 C CA . LEU A 1 594 ? -17.458 20.678 36.367 1.00 50.38 594 LEU A CA 1
ATOM 4878 C C . LEU A 1 594 ? -18.482 20.191 37.391 1.00 50.38 594 LEU A C 1
ATOM 4880 O O . LEU A 1 594 ? -18.365 20.513 38.577 1.00 50.38 594 LEU A O 1
ATOM 4884 N N . LYS A 1 595 ? -19.478 19.422 36.939 1.00 53.47 595 LYS A N 1
ATOM 4885 C CA . LYS A 1 595 ? -20.456 18.738 37.798 1.00 53.47 595 LYS A CA 1
ATOM 4886 C C . LYS A 1 595 ? -19.805 17.508 38.457 1.00 53.47 595 LYS A C 1
ATOM 4888 O O . LYS A 1 595 ? -20.154 16.373 38.168 1.00 53.47 595 LYS A O 1
ATOM 4893 N N . ILE A 1 596 ? -18.839 17.723 39.353 1.00 53.25 596 ILE A N 1
ATOM 4894 C CA . ILE A 1 596 ? -18.133 16.636 40.075 1.00 53.25 596 ILE A CA 1
ATOM 4895 C C . ILE A 1 596 ? -19.023 16.010 41.170 1.00 53.25 596 ILE A C 1
ATOM 4897 O O . ILE A 1 596 ? -18.683 14.986 41.757 1.00 53.25 596 ILE A O 1
ATOM 4901 N N . ASP A 1 597 ? -20.209 16.574 41.403 1.00 53.62 597 ASP A N 1
ATOM 4902 C CA . ASP A 1 597 ? -21.183 16.104 42.390 1.00 53.62 597 ASP A CA 1
ATOM 4903 C C . ASP A 1 597 ? -21.570 14.633 42.186 1.00 53.62 597 ASP A C 1
ATOM 4905 O O . ASP A 1 597 ? -21.768 13.912 43.161 1.00 53.62 597 ASP A O 1
ATOM 4909 N N . LYS A 1 598 ? -21.659 14.164 40.933 1.00 58.06 598 LYS A N 1
ATOM 4910 C CA . LYS A 1 598 ? -21.979 12.764 40.622 1.00 58.06 598 LYS A CA 1
ATOM 4911 C C . LYS A 1 598 ? -20.820 11.829 40.962 1.00 58.06 598 LYS A C 1
ATOM 4913 O O . LYS A 1 598 ? -21.047 10.812 41.605 1.00 58.06 598 LYS A O 1
ATOM 4918 N N . LEU A 1 599 ? -19.589 12.215 40.628 1.00 57.97 599 LEU A N 1
ATOM 4919 C CA . LEU A 1 599 ? -18.394 11.457 40.996 1.00 57.97 599 LEU A CA 1
ATOM 4920 C C . LEU A 1 599 ? -18.247 11.373 42.519 1.00 57.97 599 LEU A C 1
ATOM 4922 O O . LEU A 1 599 ? -18.022 10.297 43.056 1.00 57.97 599 LEU A O 1
ATOM 4926 N N . LEU A 1 600 ? -18.437 12.488 43.229 1.00 58.69 600 LEU A N 1
ATOM 4927 C CA . LEU A 1 600 ? -18.431 12.500 44.692 1.00 58.69 600 LEU A CA 1
ATOM 4928 C C . LEU A 1 600 ? -19.548 11.622 45.268 1.00 58.69 600 LEU A C 1
ATOM 4930 O O . LEU A 1 600 ? -19.299 10.864 46.200 1.00 58.69 600 LEU A O 1
ATOM 4934 N N . LYS A 1 601 ? -20.757 11.658 44.693 1.00 64.25 601 LYS A N 1
ATOM 4935 C CA . LYS A 1 601 ? -21.858 10.749 45.058 1.00 64.25 601 LYS A CA 1
ATOM 4936 C C . LYS A 1 601 ? -21.488 9.286 44.841 1.00 64.25 601 LYS A C 1
ATOM 4938 O O . LYS A 1 601 ? -21.771 8.475 45.713 1.00 64.25 601 LYS A O 1
ATOM 4943 N N . GLU A 1 602 ? -20.876 8.943 43.714 1.00 62.97 602 GLU A N 1
ATOM 4944 C CA . GLU A 1 602 ? -20.466 7.576 43.383 1.00 62.97 602 GLU A CA 1
ATOM 4945 C C . GLU A 1 602 ? -19.351 7.080 44.303 1.00 62.97 602 GLU A C 1
ATOM 4947 O O . GLU A 1 602 ? -19.474 5.994 44.862 1.00 62.97 602 GLU A O 1
ATOM 4952 N N . VAL A 1 603 ? -18.330 7.903 44.553 1.00 62.75 603 VAL A N 1
ATOM 4953 C CA . VAL A 1 603 ? -17.259 7.622 45.519 1.00 62.75 603 VAL A CA 1
ATOM 4954 C C . VAL A 1 603 ? -17.854 7.383 46.908 1.00 62.75 603 VAL A C 1
ATOM 4956 O O . VAL A 1 603 ? -17.584 6.362 47.536 1.00 62.75 603 VAL A O 1
ATOM 4959 N N . LEU A 1 604 ? -18.721 8.280 47.383 1.00 64.00 604 LEU A N 1
ATOM 4960 C CA . LEU A 1 604 ? -19.345 8.156 48.702 1.00 64.00 604 LEU A CA 1
ATOM 4961 C C . LEU A 1 604 ? -20.309 6.959 48.788 1.00 64.00 604 LEU A C 1
ATOM 4963 O O . LEU A 1 604 ? -20.368 6.300 49.827 1.00 64.00 604 LEU A O 1
ATOM 4967 N N . LYS A 1 605 ? -21.030 6.640 47.705 1.00 64.50 605 LYS A N 1
ATOM 4968 C CA . LYS A 1 605 ? -21.937 5.484 47.612 1.00 64.50 605 LYS A CA 1
ATOM 4969 C C . LYS A 1 605 ? -21.176 4.157 47.600 1.00 64.50 605 LYS A C 1
ATOM 4971 O O . LYS A 1 605 ? -21.616 3.205 48.239 1.00 64.50 605 LYS A O 1
ATOM 4976 N N . GLU A 1 606 ? -20.052 4.088 46.895 1.00 61.34 606 GLU A N 1
ATOM 4977 C CA . GLU A 1 606 ? -19.235 2.875 46.774 1.00 61.34 606 GLU A CA 1
ATOM 4978 C C . GLU A 1 606 ? -18.401 2.596 48.026 1.00 61.34 606 GLU A C 1
ATOM 4980 O O . GLU A 1 606 ? -18.258 1.433 48.409 1.00 61.34 606 GLU A O 1
ATOM 4985 N N . VAL A 1 607 ? -17.896 3.646 48.686 1.00 59.78 607 VAL A N 1
ATOM 4986 C CA . VAL A 1 607 ? -17.056 3.534 49.892 1.00 59.78 607 VAL A CA 1
ATOM 4987 C C . VAL A 1 607 ? -17.900 3.484 51.184 1.00 59.78 607 VAL A C 1
ATOM 4989 O O . VAL A 1 607 ? -17.397 3.075 52.223 1.00 59.78 607 VAL A O 1
ATOM 4992 N N . LYS A 1 608 ? -19.201 3.833 51.138 1.00 58.22 608 LYS A N 1
ATOM 4993 C CA . LYS A 1 608 ? -20.169 3.757 52.263 1.00 58.22 608 LYS A CA 1
ATOM 4994 C C . LYS A 1 608 ? -19.644 4.350 53.591 1.00 58.22 608 LYS A C 1
ATOM 4996 O O . LYS A 1 608 ? -19.852 3.781 54.662 1.00 58.22 608 LYS A O 1
ATOM 5001 N N . LEU A 1 609 ? -18.967 5.500 53.541 1.00 56.88 609 LEU A N 1
ATOM 5002 C CA . LEU A 1 609 ? -18.354 6.114 54.729 1.00 56.88 609 LEU A CA 1
ATOM 5003 C C . LEU A 1 609 ? -19.398 6.634 55.742 1.00 56.88 609 LEU A C 1
ATOM 5005 O O . LEU A 1 609 ? -20.417 7.201 55.338 1.00 56.88 609 LEU A O 1
ATOM 5009 N N . PRO A 1 610 ? -19.138 6.539 57.063 1.00 55.59 610 PRO A N 1
ATOM 5010 C CA . PRO A 1 610 ? -19.970 7.181 58.077 1.00 55.59 610 PRO A CA 1
ATOM 5011 C C . PRO A 1 610 ? -19.990 8.706 57.908 1.00 55.59 610 PRO A C 1
ATOM 5013 O O . PRO A 1 610 ? -18.940 9.327 57.728 1.00 55.59 610 PRO A O 1
ATOM 5016 N N . LYS A 1 611 ? -21.164 9.335 58.067 1.00 58.69 611 LYS A N 1
ATOM 5017 C CA . LYS A 1 611 ? -21.333 10.802 57.977 1.00 58.69 611 LYS A CA 1
ATOM 5018 C C . LYS A 1 611 ? -20.356 11.585 58.869 1.00 58.69 611 LYS A C 1
ATOM 5020 O O . LYS A 1 611 ? -19.825 12.593 58.427 1.00 58.69 611 LYS A O 1
ATOM 5025 N N . LYS A 1 612 ? -20.044 11.093 60.077 1.00 56.28 612 LYS A N 1
ATOM 5026 C CA . LYS A 1 612 ? -19.051 11.715 60.981 1.00 56.28 612 LYS A CA 1
ATOM 5027 C C . LYS A 1 612 ? -17.641 11.797 60.374 1.00 56.28 612 LYS A C 1
ATOM 5029 O O . LYS A 1 612 ? -16.925 12.754 60.643 1.00 56.28 612 LYS A O 1
ATOM 5034 N N . LEU A 1 613 ? -17.245 10.824 59.548 1.00 54.72 613 LEU A N 1
ATOM 5035 C CA . LEU A 1 613 ? -15.925 10.817 58.913 1.00 54.72 613 LEU A CA 1
ATOM 5036 C C . LEU A 1 613 ? -15.873 11.780 57.720 1.00 54.72 613 LEU A C 1
ATOM 5038 O O . LEU A 1 613 ? -14.909 12.527 57.581 1.00 54.72 613 LEU A O 1
ATOM 5042 N N . ILE A 1 614 ? -16.943 11.820 56.918 1.00 58.84 614 ILE A N 1
ATOM 5043 C CA . ILE A 1 614 ? -17.155 12.835 55.869 1.00 58.84 614 ILE A CA 1
ATOM 5044 C C . ILE A 1 614 ? -17.063 14.245 56.483 1.00 58.84 614 ILE A C 1
ATOM 5046 O O . ILE A 1 614 ? -16.418 15.125 55.907 1.00 58.84 614 ILE A O 1
ATOM 5050 N N . HIS A 1 615 ? -17.598 14.399 57.701 1.00 58.12 615 HIS A N 1
ATOM 5051 C CA . HIS A 1 615 ? -17.568 15.643 58.460 1.00 58.12 615 HIS A CA 1
ATOM 5052 C C . HIS A 1 615 ? -16.178 16.053 58.939 1.00 58.12 615 HIS A C 1
ATOM 5054 O O . HIS A 1 615 ? -15.714 17.155 58.653 1.00 58.12 615 HIS A O 1
ATOM 5060 N N . SER A 1 616 ? -15.449 15.126 59.566 1.00 53.34 616 SER A N 1
ATOM 5061 C CA . SER A 1 616 ? -14.069 15.366 60.016 1.00 53.34 616 SER A CA 1
ATOM 5062 C C . SER A 1 616 ? -13.091 15.731 58.890 1.00 53.34 616 SER A C 1
ATOM 5064 O O . SER A 1 616 ? -12.057 16.338 59.144 1.00 53.34 616 SER A O 1
ATOM 5066 N N . LEU A 1 617 ? -13.415 15.380 57.642 1.00 51.78 617 LEU A N 1
ATOM 5067 C CA . LEU A 1 617 ? -12.583 15.627 56.461 1.00 51.78 617 LEU A CA 1
ATOM 5068 C C . LEU A 1 617 ? -12.976 16.918 55.718 1.00 51.78 617 LEU A C 1
ATOM 5070 O O . LEU A 1 617 ? -12.463 17.194 54.634 1.00 51.78 617 LEU A O 1
ATOM 5074 N N . GLY A 1 618 ? -13.886 17.720 56.288 1.00 54.44 618 GLY A N 1
ATOM 5075 C CA . GLY A 1 618 ? -14.303 19.010 55.734 1.00 54.44 618 GLY A CA 1
ATOM 5076 C C . GLY A 1 618 ? -15.117 18.895 54.443 1.00 54.44 618 GLY A C 1
ATOM 5077 O O . GLY A 1 618 ? -15.146 19.838 53.645 1.00 54.44 618 GLY A O 1
ATOM 5078 N N . MET A 1 619 ? -15.757 17.744 54.203 1.00 55.31 619 MET A N 1
ATOM 5079 C CA . MET A 1 619 ? -16.506 17.484 52.972 1.00 55.31 619 MET A CA 1
ATOM 5080 C C . MET A 1 619 ? -17.999 17.849 53.052 1.00 55.31 619 MET A C 1
ATOM 5082 O O . MET A 1 619 ? -18.646 17.901 52.008 1.00 55.31 619 MET A O 1
ATOM 5086 N N . ASP A 1 620 ? -18.565 18.194 54.216 1.00 53.41 620 ASP A N 1
ATOM 5087 C CA . ASP A 1 620 ? -20.013 18.506 54.317 1.00 53.41 620 ASP A CA 1
ATOM 5088 C C . ASP A 1 620 ? -20.402 19.843 53.690 1.00 53.41 620 ASP A C 1
ATOM 5090 O O . ASP A 1 620 ? -21.570 20.075 53.374 1.00 53.41 620 ASP A O 1
ATOM 5094 N N . GLY A 1 621 ? -19.423 20.726 53.474 1.00 50.00 621 GLY A N 1
ATOM 5095 C CA . GLY A 1 621 ? -19.618 21.969 52.730 1.00 50.00 621 GLY A CA 1
ATOM 5096 C C . GLY A 1 621 ? -19.946 21.737 51.249 1.00 50.00 621 GLY A C 1
ATOM 5097 O O . GLY A 1 621 ? -20.509 22.625 50.602 1.00 50.00 621 GLY A O 1
ATOM 5098 N N . TYR A 1 622 ? -19.655 20.544 50.716 1.00 53.44 622 TYR A N 1
ATOM 5099 C CA . TYR A 1 622 ? -20.082 20.098 49.390 1.00 53.44 622 TYR A CA 1
ATOM 5100 C C . TYR A 1 622 ? -21.497 19.516 49.479 1.00 53.44 622 TYR A C 1
ATOM 5102 O O . TYR A 1 622 ? -21.737 18.345 49.186 1.00 53.44 622 TYR A O 1
ATOM 5110 N N . LYS A 1 623 ? -22.464 20.336 49.914 1.00 45.47 623 LYS A N 1
ATOM 5111 C CA . LYS A 1 623 ? -23.883 19.994 49.771 1.00 45.47 623 LYS A CA 1
ATOM 5112 C C . LYS A 1 623 ? -24.124 19.610 48.311 1.00 45.47 623 LYS A C 1
ATOM 5114 O O . LYS A 1 623 ? -23.707 20.330 47.410 1.00 45.47 623 LYS A O 1
ATOM 5119 N N . LEU A 1 624 ? -24.801 18.482 48.117 1.00 43.78 624 LEU A N 1
ATOM 5120 C CA . LEU A 1 624 ? -25.054 17.747 46.868 1.00 43.78 624 LEU A CA 1
ATOM 5121 C C . LEU A 1 624 ? -25.892 18.508 45.810 1.00 43.78 624 LEU A C 1
ATOM 5123 O O . LEU A 1 624 ? -26.559 17.873 44.987 1.00 43.78 624 LEU A O 1
ATOM 5127 N N . GLY A 1 625 ? -25.866 19.843 45.843 1.00 40.34 625 GLY A N 1
ATOM 5128 C CA . GLY A 1 625 ? -26.563 20.763 44.960 1.00 40.34 625 GLY A CA 1
ATOM 5129 C C . GLY A 1 625 ? -25.647 21.878 44.435 1.00 40.34 625 GLY A C 1
ATOM 5130 O O . GLY A 1 625 ? -25.167 22.725 45.187 1.00 40.34 625 GLY A O 1
ATOM 5131 N N . TYR A 1 626 ? -25.477 21.886 43.112 1.00 41.72 626 TYR A N 1
ATOM 5132 C CA . TYR A 1 626 ? -25.262 23.049 42.241 1.00 41.72 626 TYR A CA 1
ATOM 5133 C C . TYR A 1 626 ? -24.177 24.077 42.620 1.00 41.72 626 TYR A C 1
ATOM 5135 O O . TYR A 1 626 ? -24.332 25.263 42.318 1.00 41.72 626 TYR A O 1
ATOM 5143 N N . ARG A 1 627 ? -23.042 23.689 43.220 1.00 45.94 627 ARG A N 1
ATOM 5144 C CA . ARG A 1 627 ? -21.923 24.635 43.429 1.00 45.94 627 ARG A CA 1
ATOM 5145 C C . ARG A 1 627 ? -20.702 24.316 42.570 1.00 45.94 627 ARG A C 1
ATOM 5147 O O . ARG A 1 627 ? -20.186 23.210 42.560 1.00 45.94 627 ARG A O 1
ATOM 5154 N N . LYS A 1 628 ? -20.219 25.349 41.864 1.00 52.09 628 LYS A N 1
ATOM 5155 C CA . LYS A 1 628 ? -19.061 25.332 40.952 1.00 52.09 628 LYS A CA 1
ATOM 5156 C C . LYS A 1 628 ? -17.789 24.847 41.673 1.00 52.09 628 LYS A C 1
ATOM 5158 O O . LYS A 1 628 ?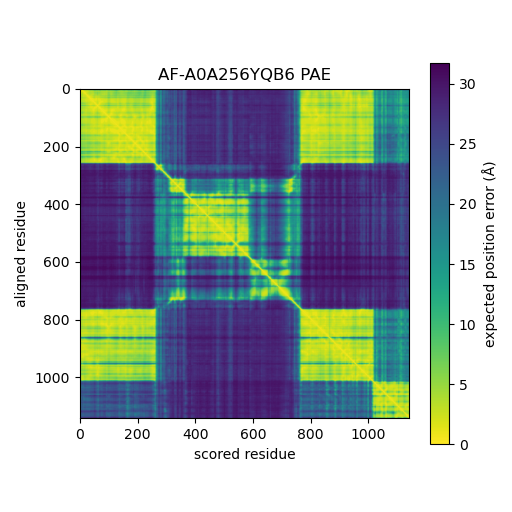 -17.304 25.520 42.585 1.00 52.09 628 LYS A O 1
ATOM 5163 N N . ILE A 1 629 ? -17.207 23.726 41.243 1.00 49.53 629 ILE A N 1
ATOM 5164 C CA . ILE A 1 629 ? -15.971 23.167 41.818 1.00 49.53 629 ILE A CA 1
ATOM 5165 C C . ILE A 1 629 ? -14.747 23.670 41.023 1.00 49.53 629 ILE A C 1
ATOM 5167 O O . ILE A 1 629 ? -14.716 23.584 39.801 1.00 49.53 629 ILE A O 1
ATOM 5171 N N . LYS A 1 630 ? -13.744 24.240 41.714 1.00 55.50 630 LYS A N 1
ATOM 5172 C CA . LYS A 1 630 ? -12.513 24.824 41.123 1.00 55.50 630 LYS A CA 1
ATOM 5173 C C . LYS A 1 630 ? -11.407 23.764 40.968 1.00 55.50 630 LYS A C 1
ATOM 5175 O O . LYS A 1 630 ? -11.392 22.812 41.738 1.00 55.50 630 LYS A O 1
ATOM 5180 N N . ARG A 1 631 ? -10.395 23.970 40.103 1.00 56.62 631 ARG A N 1
ATOM 5181 C CA . ARG A 1 631 ? -9.216 23.063 39.966 1.00 56.62 631 ARG A CA 1
ATOM 5182 C C . ARG A 1 631 ? -8.558 22.708 41.306 1.00 56.62 631 ARG A C 1
ATOM 5184 O O . ARG A 1 631 ? -8.229 21.558 41.551 1.00 56.62 631 ARG A O 1
ATOM 5191 N N . LYS A 1 632 ? -8.440 23.681 42.214 1.00 56.81 632 LYS A N 1
ATOM 5192 C CA . LYS A 1 632 ? -7.909 23.462 43.572 1.00 56.81 632 LYS A CA 1
ATOM 5193 C C . LYS A 1 632 ? -8.750 22.501 44.425 1.00 56.81 632 LYS A C 1
ATOM 5195 O O . LYS A 1 632 ? -8.235 21.898 45.351 1.00 56.81 632 LYS A O 1
ATOM 5200 N N . ASN A 1 633 ? -10.040 22.366 44.130 1.00 59.06 633 ASN A N 1
ATOM 5201 C CA . ASN A 1 633 ? -10.923 21.432 44.817 1.00 59.06 633 ASN A CA 1
ATOM 5202 C C . ASN A 1 633 ? -10.759 20.008 44.260 1.00 59.06 633 ASN A C 1
ATOM 5204 O O . ASN A 1 633 ? -10.916 19.064 45.017 1.00 59.06 633 ASN A O 1
ATOM 5208 N N . LEU A 1 634 ? -10.396 19.844 42.980 1.00 64.38 634 LEU A N 1
ATOM 5209 C CA . LEU A 1 634 ? -10.023 18.536 42.420 1.00 64.38 634 LEU A CA 1
ATOM 5210 C C . LEU A 1 634 ? -8.766 17.972 43.093 1.00 64.38 634 LEU A C 1
ATOM 5212 O O . LEU A 1 634 ? -8.728 16.785 43.384 1.00 64.38 634 LEU A O 1
ATOM 5216 N N . VAL A 1 635 ? -7.786 18.829 43.403 1.00 65.62 635 VAL A N 1
ATOM 5217 C CA . VAL A 1 635 ? -6.603 18.446 44.198 1.00 65.62 635 VAL A CA 1
ATOM 5218 C C . VAL A 1 635 ? -7.029 17.938 45.580 1.00 65.62 635 VAL A C 1
ATOM 5220 O O . VAL A 1 635 ? -6.648 16.846 45.963 1.00 65.62 635 VAL A O 1
ATOM 5223 N N . LYS A 1 636 ? -7.938 18.643 46.268 1.00 64.88 636 LYS A N 1
ATOM 5224 C CA . LYS A 1 636 ? -8.476 18.186 47.565 1.00 64.88 636 LYS A CA 1
ATOM 5225 C C . LYS A 1 636 ? -9.215 16.844 47.491 1.00 64.88 636 LYS A C 1
ATOM 5227 O O . LYS A 1 636 ? -9.160 16.064 48.433 1.00 64.88 636 LYS A O 1
ATOM 5232 N N . ILE A 1 637 ? -9.934 16.581 46.397 1.00 69.25 637 ILE A N 1
ATOM 5233 C CA . ILE A 1 637 ? -10.598 15.286 46.170 1.00 69.25 637 ILE A CA 1
ATOM 5234 C C . ILE A 1 637 ? -9.555 14.191 45.920 1.00 69.25 637 ILE A C 1
ATOM 5236 O O . ILE A 1 637 ? -9.727 13.074 46.398 1.00 69.25 637 ILE A O 1
ATOM 5240 N N . LEU A 1 638 ? -8.467 14.506 45.212 1.00 73.00 638 LEU A N 1
ATOM 5241 C CA . LEU A 1 638 ? -7.351 13.585 45.014 1.00 73.00 638 LEU A CA 1
ATOM 5242 C C . LEU A 1 638 ? -6.687 13.226 46.352 1.00 73.00 638 LEU A C 1
ATOM 5244 O O . LEU A 1 638 ? -6.581 12.043 46.661 1.00 73.00 638 LEU A O 1
ATOM 5248 N N . ASP A 1 639 ? -6.377 14.229 47.180 1.00 71.75 639 ASP A N 1
ATOM 5249 C CA . ASP A 1 639 ? -5.816 14.043 48.526 1.00 71.75 639 ASP A CA 1
ATOM 5250 C C . ASP A 1 639 ? -6.730 13.170 49.409 1.00 71.75 639 ASP A C 1
ATOM 5252 O O . ASP A 1 639 ? -6.273 12.321 50.176 1.00 71.75 639 ASP A O 1
ATOM 5256 N N . PHE A 1 640 ? -8.049 13.343 49.276 1.00 72.25 640 PHE A N 1
ATOM 5257 C CA . PHE A 1 640 ? -9.049 12.533 49.972 1.00 72.25 640 PHE A CA 1
ATOM 5258 C C . PHE A 1 640 ? -9.052 11.068 49.509 1.00 72.25 640 PHE A C 1
ATOM 5260 O O . PHE A 1 640 ? -9.090 10.158 50.339 1.00 72.25 640 PHE A O 1
ATOM 5267 N N . LEU A 1 641 ? -8.982 10.818 48.199 1.00 74.00 641 LEU A N 1
ATOM 5268 C CA . LEU A 1 641 ? -8.880 9.462 47.649 1.00 74.00 641 LEU A CA 1
ATOM 5269 C C . LEU A 1 641 ? -7.564 8.781 48.059 1.00 74.00 641 LEU A C 1
ATOM 5271 O O . LEU A 1 641 ? -7.572 7.593 48.377 1.00 74.00 641 LEU A O 1
ATOM 5275 N N . ASP A 1 642 ? -6.462 9.534 48.110 1.00 74.25 642 ASP A N 1
ATOM 5276 C CA . ASP A 1 642 ? -5.165 9.088 48.632 1.00 74.25 642 ASP A CA 1
ATOM 5277 C C . ASP A 1 642 ? -5.246 8.657 50.102 1.00 74.25 642 ASP A C 1
ATOM 5279 O O . ASP A 1 642 ? -4.704 7.618 50.484 1.00 74.25 642 ASP A O 1
ATOM 5283 N N . LEU A 1 643 ? -5.956 9.424 50.934 1.00 72.19 643 LEU A N 1
ATOM 5284 C CA . LEU A 1 643 ? -6.163 9.088 52.342 1.00 72.19 643 LEU A CA 1
ATOM 5285 C C . LEU A 1 643 ? -6.954 7.780 52.509 1.00 72.19 643 LEU A C 1
ATOM 5287 O O . LEU A 1 643 ? -6.606 6.955 53.355 1.00 72.19 643 LEU A O 1
ATOM 5291 N N . ILE A 1 644 ? -8.004 7.575 51.706 1.00 70.88 644 ILE A N 1
ATOM 5292 C CA . ILE A 1 644 ? -8.803 6.339 51.732 1.00 70.88 644 ILE A CA 1
ATOM 5293 C C . ILE A 1 644 ? -7.958 5.146 51.277 1.00 70.88 644 ILE A C 1
ATOM 5295 O O . ILE A 1 644 ? -7.961 4.115 51.944 1.00 70.88 644 ILE A O 1
ATOM 5299 N N . GLU A 1 645 ? -7.209 5.283 50.181 1.00 73.50 645 GLU A N 1
ATOM 5300 C CA . GLU A 1 645 ? -6.334 4.223 49.668 1.00 73.50 645 GLU A CA 1
ATOM 5301 C C . GLU A 1 645 ? -5.278 3.809 50.703 1.00 73.50 645 GLU A C 1
ATOM 5303 O O . GLU A 1 645 ? -5.131 2.621 50.986 1.00 73.50 645 GLU A O 1
ATOM 5308 N N . LYS A 1 646 ? -4.601 4.776 51.341 1.00 70.19 646 LYS A N 1
ATOM 5309 C CA . LYS A 1 646 ? -3.619 4.505 52.407 1.00 70.19 646 LYS A CA 1
ATOM 5310 C C . LYS A 1 646 ? -4.239 3.792 53.608 1.00 70.19 646 LYS A C 1
ATOM 5312 O O . LYS A 1 646 ? -3.630 2.875 54.151 1.00 70.19 646 LYS A O 1
ATOM 5317 N N . ARG A 1 647 ? -5.458 4.174 54.003 1.00 67.19 647 ARG A N 1
ATOM 5318 C CA . ARG A 1 647 ? -6.180 3.521 55.107 1.00 67.19 647 ARG A CA 1
ATOM 5319 C C . ARG A 1 647 ? -6.599 2.089 54.787 1.00 67.19 647 ARG A C 1
ATOM 5321 O O . ARG A 1 647 ? -6.592 1.267 55.696 1.00 67.19 647 ARG A O 1
ATOM 5328 N N . ILE A 1 648 ? -6.930 1.781 53.530 1.00 64.88 648 ILE A N 1
ATOM 5329 C CA . ILE A 1 648 ? -7.181 0.398 53.093 1.00 64.88 648 ILE A CA 1
ATOM 5330 C C . ILE A 1 648 ? -5.872 -0.413 53.116 1.00 64.88 648 ILE A C 1
ATOM 5332 O O . ILE A 1 648 ? -5.874 -1.557 53.553 1.00 64.88 648 ILE A O 1
ATOM 5336 N N . LEU A 1 649 ? -4.747 0.184 52.703 1.00 65.62 649 LEU A N 1
ATOM 5337 C CA . LEU A 1 649 ? -3.469 -0.518 52.540 1.00 65.62 649 LEU A CA 1
ATOM 5338 C C . LEU A 1 649 ? -2.613 -0.667 53.821 1.00 65.62 649 LEU A C 1
ATOM 5340 O O . LEU A 1 649 ? -1.700 -1.490 53.800 1.00 65.62 649 LEU A O 1
ATOM 5344 N N . GLY A 1 650 ? -2.829 0.114 54.899 1.00 58.47 650 GLY A N 1
ATOM 5345 C CA . GLY A 1 650 ? -1.711 0.428 55.814 1.00 58.47 650 GLY A CA 1
ATOM 5346 C C . GLY A 1 650 ? -1.828 0.342 57.347 1.00 58.47 650 GLY A C 1
ATOM 5347 O O . GLY A 1 650 ? -0.800 0.075 57.960 1.00 58.47 650 GLY A O 1
ATOM 5348 N N . GLU A 1 651 ? -2.955 0.552 58.039 1.00 47.72 651 GLU A N 1
ATOM 5349 C CA . GLU A 1 651 ? -2.866 0.823 59.499 1.00 47.72 651 GLU A CA 1
ATOM 5350 C C . GLU A 1 651 ? -3.413 -0.277 60.429 1.00 47.72 651 GLU A C 1
ATOM 5352 O O . GLU A 1 651 ? -4.614 -0.437 60.660 1.00 47.72 651 GLU A O 1
ATOM 5357 N N . LYS A 1 652 ? -2.475 -1.001 61.061 1.00 48.91 652 LYS A N 1
ATOM 5358 C CA . LYS A 1 652 ? -2.676 -1.810 62.274 1.00 48.91 652 LYS A CA 1
ATOM 5359 C C . LYS A 1 652 ? -3.105 -0.915 63.452 1.00 48.91 652 LYS A C 1
ATOM 5361 O O . LYS A 1 652 ? -2.261 -0.524 64.244 1.00 48.91 652 LYS A O 1
ATOM 5366 N N . ARG A 1 653 ? -4.402 -0.607 63.564 1.00 44.19 653 ARG A N 1
ATOM 5367 C CA . ARG A 1 653 ? -5.189 -0.304 64.796 1.00 44.19 653 ARG A CA 1
ATOM 5368 C C . ARG A 1 653 ? -6.450 0.497 64.455 1.00 44.19 653 ARG A C 1
ATOM 5370 O O . ARG A 1 653 ? -6.764 1.500 65.075 1.00 44.19 653 ARG A O 1
ATOM 5377 N N . ILE A 1 654 ? -7.239 0.016 63.504 1.00 40.31 654 ILE A N 1
ATOM 5378 C CA . ILE A 1 654 ? -8.672 0.314 63.474 1.00 40.31 654 ILE A CA 1
ATOM 5379 C C . ILE A 1 654 ? -9.366 -1.013 63.209 1.00 40.31 654 ILE A C 1
ATOM 5381 O O . ILE A 1 654 ? -8.968 -1.774 62.329 1.00 40.31 654 ILE A O 1
ATOM 5385 N N . ASN A 1 655 ? -10.352 -1.329 64.044 1.00 46.09 655 ASN A N 1
ATOM 5386 C CA . ASN A 1 655 ? -11.095 -2.579 64.028 1.00 46.09 655 ASN A CA 1
ATOM 5387 C C . ASN A 1 655 ? -11.512 -2.920 62.582 1.00 46.09 655 ASN A C 1
ATOM 5389 O O . ASN A 1 655 ? -12.338 -2.213 62.002 1.00 46.09 655 ASN A O 1
ATOM 5393 N N . LYS A 1 656 ? -10.948 -3.995 62.001 1.00 46.25 656 LYS A N 1
ATOM 5394 C CA . LYS A 1 656 ? -11.272 -4.513 60.650 1.00 46.25 656 LYS A CA 1
ATOM 5395 C C . LYS A 1 656 ? -12.791 -4.668 60.430 1.00 46.25 656 LYS A C 1
ATOM 5397 O O . LYS A 1 656 ? -13.248 -4.677 59.293 1.00 46.25 656 LYS A O 1
ATOM 5402 N N . LYS A 1 657 ? -13.585 -4.727 61.512 1.00 46.75 657 LYS A N 1
ATOM 5403 C CA . LYS A 1 657 ? -15.058 -4.746 61.510 1.00 46.75 657 LYS A CA 1
ATOM 5404 C C . LYS A 1 657 ? -15.752 -3.389 61.287 1.00 46.75 657 LYS A C 1
ATOM 5406 O O . LYS A 1 657 ? -16.957 -3.396 61.069 1.00 46.75 657 LYS A O 1
ATOM 5411 N N . VAL A 1 658 ? -15.064 -2.246 61.354 1.00 46.66 658 VAL A N 1
ATOM 5412 C CA . VAL A 1 658 ? -15.694 -0.902 61.379 1.00 46.66 658 VAL A CA 1
ATOM 5413 C C . VAL A 1 658 ? -15.503 -0.111 60.078 1.00 46.66 658 VAL A C 1
ATOM 5415 O O . VAL A 1 658 ? -16.363 0.693 59.733 1.00 46.66 658 VAL A O 1
ATOM 5418 N N . LEU A 1 659 ? -14.462 -0.391 59.289 1.00 46.50 659 LEU A N 1
ATOM 5419 C CA . LEU A 1 659 ? -14.252 0.245 57.971 1.00 46.50 659 LEU A CA 1
ATOM 5420 C C . LEU A 1 659 ? -14.935 -0.483 56.795 1.00 46.50 659 LEU A C 1
ATOM 5422 O O . LEU A 1 659 ? -14.777 -0.092 55.646 1.00 46.50 659 LEU A O 1
ATOM 5426 N N . LEU A 1 660 ? -15.734 -1.506 57.117 1.00 49.62 660 LEU A N 1
ATOM 5427 C CA . LEU A 1 660 ? -16.943 -1.953 56.419 1.00 49.62 660 LEU A CA 1
ATOM 5428 C C . LEU A 1 660 ? -17.049 -1.661 54.913 1.00 49.62 660 LEU A C 1
ATOM 5430 O O . LEU A 1 660 ? -17.824 -0.817 54.462 1.00 49.62 660 LEU A O 1
ATOM 5434 N N . LEU A 1 661 ? -16.501 -2.584 54.135 1.00 54.09 661 LEU A N 1
ATOM 5435 C CA . LEU A 1 661 ? -17.185 -3.092 52.951 1.00 54.09 661 LEU A CA 1
ATOM 5436 C C . LEU A 1 661 ? -18.331 -4.003 53.419 1.00 54.09 661 LEU A C 1
ATOM 5438 O O . LEU A 1 661 ? -18.213 -5.226 53.392 1.00 54.09 661 LEU A O 1
ATOM 5442 N N . ARG A 1 662 ? -19.451 -3.435 53.894 1.00 55.16 662 ARG A N 1
ATOM 5443 C CA . ARG A 1 662 ? -20.672 -4.244 54.067 1.00 55.16 662 ARG A CA 1
ATOM 5444 C C . ARG A 1 662 ? -21.194 -4.603 52.679 1.00 55.16 662 ARG A C 1
ATOM 5446 O O . ARG A 1 662 ? -21.945 -3.824 52.080 1.00 55.16 662 ARG A O 1
ATOM 5453 N N . LEU A 1 663 ? -20.814 -5.788 52.197 1.00 57.94 663 LEU A N 1
ATOM 5454 C CA . LEU A 1 663 ? -21.781 -6.630 51.502 1.00 57.94 663 LEU A CA 1
ATOM 5455 C C . LEU A 1 663 ? -22.963 -6.772 52.465 1.00 57.94 663 LEU A C 1
ATOM 5457 O O . LEU A 1 663 ? -22.780 -7.082 53.645 1.00 57.94 663 LEU A O 1
ATOM 5461 N N . SER A 1 664 ? -24.158 -6.427 52.005 1.00 63.56 664 SER A N 1
ATOM 5462 C CA . SER A 1 664 ? -25.369 -6.656 52.793 1.00 63.56 664 SER A CA 1
ATOM 5463 C C . SER A 1 664 ? -25.479 -8.146 53.151 1.00 63.56 664 SER A C 1
ATOM 5465 O O . SER A 1 664 ? -24.984 -9.002 52.415 1.00 63.56 664 SER A O 1
ATOM 5467 N N . LEU A 1 665 ? -26.143 -8.484 54.265 1.00 62.56 665 LEU A N 1
ATOM 5468 C CA . LEU A 1 665 ? -26.441 -9.891 54.585 1.00 62.56 665 LEU A CA 1
ATOM 5469 C C . LEU A 1 665 ? -27.167 -10.584 53.416 1.00 62.56 665 LEU A C 1
ATOM 5471 O O . LEU A 1 665 ? -26.960 -11.767 53.181 1.00 62.56 665 LEU A O 1
ATOM 5475 N N . GLU A 1 666 ? -27.947 -9.822 52.647 1.00 65.50 666 GLU A N 1
ATOM 5476 C CA . GLU A 1 666 ? -28.608 -10.245 51.409 1.00 65.50 666 GLU A CA 1
ATOM 5477 C C . GLU A 1 666 ? -27.626 -10.563 50.275 1.00 65.50 666 GLU A C 1
ATOM 5479 O O . GLU A 1 666 ? -27.767 -11.588 49.614 1.00 65.50 666 GLU A O 1
ATOM 5484 N N . GLU A 1 667 ? -26.602 -9.738 50.052 1.00 66.19 667 GLU A N 1
ATOM 5485 C CA . GLU A 1 667 ? -25.564 -10.020 49.052 1.00 66.19 667 GLU A CA 1
ATOM 5486 C C . GLU A 1 667 ? -24.718 -11.234 49.425 1.00 66.19 667 GLU A C 1
ATOM 5488 O O . GLU A 1 667 ? -24.367 -12.026 48.549 1.00 66.19 667 GLU A O 1
ATOM 5493 N N . ILE A 1 668 ? -24.399 -11.398 50.711 1.00 67.69 668 ILE A N 1
ATOM 5494 C CA . ILE A 1 668 ? -23.659 -12.566 51.194 1.00 67.69 668 ILE A CA 1
ATOM 5495 C C . ILE A 1 668 ? -24.527 -13.814 51.038 1.00 67.69 668 ILE A C 1
ATOM 5497 O O . ILE A 1 668 ? -24.059 -14.798 50.470 1.00 67.69 668 ILE A O 1
ATOM 5501 N N . ALA A 1 669 ? -25.796 -13.764 51.448 1.00 68.06 669 ALA A N 1
ATOM 5502 C CA . ALA A 1 669 ? -26.767 -14.839 51.249 1.00 68.06 669 ALA A CA 1
ATOM 5503 C C . ALA A 1 669 ? -26.856 -15.250 49.770 1.00 68.06 669 ALA A C 1
ATOM 5505 O O . ALA A 1 669 ? -26.629 -16.410 49.427 1.00 68.06 669 ALA A O 1
ATOM 5506 N N . LYS A 1 670 ? -27.037 -14.274 48.872 1.00 74.44 670 LYS A N 1
ATOM 5507 C CA . LYS A 1 670 ? -27.142 -14.498 47.424 1.00 74.44 670 LYS A CA 1
ATOM 5508 C C . LYS A 1 670 ? -25.874 -15.095 46.809 1.00 74.44 670 LYS A C 1
ATOM 5510 O O . LYS A 1 670 ? -25.965 -15.982 45.969 1.00 74.44 670 LYS A O 1
ATOM 5515 N N . LYS A 1 671 ? -24.688 -14.622 47.207 1.00 69.25 671 LYS A N 1
ATOM 5516 C CA . LYS A 1 671 ? -23.406 -15.112 46.666 1.00 69.25 671 LYS A CA 1
ATOM 5517 C C . LYS A 1 671 ? -22.955 -16.442 47.267 1.00 69.25 671 LYS A C 1
ATOM 5519 O O . LYS A 1 671 ? -22.157 -17.147 46.656 1.00 69.25 671 LYS A O 1
ATOM 5524 N N . THR A 1 672 ? -23.412 -16.777 48.471 1.00 69.31 672 THR A N 1
ATOM 5525 C CA . THR A 1 672 ? -23.002 -18.007 49.164 1.00 69.31 672 THR A CA 1
ATOM 5526 C C . THR A 1 672 ? -23.997 -19.153 49.018 1.00 69.31 672 THR A C 1
ATOM 5528 O O . THR A 1 672 ? -23.559 -20.296 49.159 1.00 69.31 672 THR A O 1
ATOM 5531 N N . GLY A 1 673 ? -25.262 -18.853 48.694 1.00 70.06 673 GLY A N 1
ATOM 5532 C CA . GLY A 1 673 ? -26.366 -19.811 48.584 1.00 70.06 673 GLY A CA 1
ATOM 5533 C C . GLY A 1 673 ? -27.108 -20.072 49.901 1.00 70.06 673 GLY A C 1
ATOM 5534 O O . GLY A 1 673 ? -27.982 -20.929 49.938 1.00 70.06 673 GLY A O 1
ATOM 5535 N N . TYR A 1 674 ? -26.769 -19.363 50.983 1.00 74.56 674 TYR A N 1
ATOM 5536 C CA . TYR A 1 674 ? -27.378 -19.538 52.307 1.00 74.56 674 TYR A CA 1
ATOM 5537 C C . TYR A 1 674 ? -28.505 -18.529 52.556 1.00 74.56 674 TYR A C 1
ATOM 5539 O O . TYR A 1 674 ? -28.470 -17.417 52.036 1.00 74.56 674 TYR A O 1
ATOM 5547 N N . SER A 1 675 ? -29.481 -18.880 53.401 1.00 73.06 675 SER A N 1
ATOM 5548 C CA . SER A 1 675 ? -30.531 -17.938 53.817 1.00 73.06 675 SER A CA 1
ATOM 5549 C C . SER A 1 675 ? -29.952 -16.778 54.643 1.00 73.06 675 SER A C 1
ATOM 5551 O O . SER A 1 675 ? -28.921 -16.928 55.303 1.00 73.06 675 SER A O 1
ATOM 5553 N N . LYS A 1 676 ? -30.626 -15.621 54.658 1.00 74.38 676 LYS A N 1
ATOM 5554 C CA . LYS A 1 676 ? -30.203 -14.440 55.438 1.00 74.38 676 LYS A CA 1
ATOM 5555 C C . LYS A 1 676 ? -30.028 -14.766 56.931 1.00 74.38 676 LYS A C 1
ATOM 5557 O O . LYS A 1 676 ? -29.053 -14.325 57.537 1.00 74.38 676 LYS A O 1
ATOM 5562 N N . ASN A 1 677 ? -30.911 -15.602 57.484 1.00 70.69 677 ASN A N 1
ATOM 5563 C CA . ASN A 1 677 ? -30.844 -16.072 58.872 1.00 70.69 677 ASN A CA 1
ATOM 5564 C C . ASN A 1 677 ? -29.671 -17.036 59.095 1.00 70.69 677 ASN A C 1
ATOM 5566 O O . ASN A 1 677 ? -28.966 -16.918 60.093 1.00 70.69 677 ASN A O 1
ATOM 5570 N N . SER A 1 678 ? -29.402 -17.933 58.140 1.00 66.19 678 SER A N 1
ATOM 5571 C CA . SER A 1 678 ? -28.248 -18.839 58.189 1.00 66.19 678 SER A CA 1
ATOM 5572 C C . SER A 1 678 ? -26.926 -18.068 58.139 1.00 66.19 678 SER A C 1
ATOM 5574 O O . SER A 1 678 ? -26.055 -18.300 58.966 1.00 66.19 678 SER A O 1
ATOM 5576 N N . VAL A 1 679 ? -26.789 -17.087 57.238 1.00 67.94 679 VAL A N 1
ATOM 5577 C CA . VAL A 1 679 ? -25.607 -16.205 57.181 1.00 67.94 679 VAL A CA 1
ATOM 5578 C C . VAL A 1 679 ? -25.433 -15.432 58.488 1.00 67.94 679 VAL A C 1
ATOM 5580 O O . VAL A 1 679 ? -24.308 -15.285 58.962 1.00 67.94 679 VAL A O 1
ATOM 5583 N N . HIS A 1 680 ? -26.531 -14.951 59.078 1.00 68.50 680 HIS A N 1
ATOM 5584 C CA . HIS A 1 680 ? -26.480 -14.236 60.348 1.00 68.50 680 HIS A CA 1
ATOM 5585 C C . HIS A 1 680 ? -26.012 -15.137 61.495 1.00 68.50 680 HIS A C 1
ATOM 5587 O O . HIS A 1 680 ? -25.134 -14.723 62.242 1.00 68.50 680 HIS A O 1
ATOM 5593 N N . LYS A 1 681 ? -26.513 -16.375 61.580 1.00 65.94 681 LYS A N 1
ATOM 5594 C CA . LYS A 1 681 ? -26.111 -17.369 62.587 1.00 65.94 681 LYS A CA 1
ATOM 5595 C C . LYS A 1 681 ? -24.645 -17.799 62.422 1.00 65.94 681 LYS A C 1
ATOM 5597 O O . LYS A 1 681 ? -23.871 -17.764 63.373 1.00 65.94 681 LYS A O 1
ATOM 5602 N N . PHE A 1 682 ? -24.223 -18.090 61.191 1.00 64.00 682 PHE A N 1
ATOM 5603 C CA . PHE A 1 682 ? -22.864 -18.548 60.884 1.00 64.00 682 PHE A CA 1
ATOM 5604 C C . PHE A 1 682 ? -21.777 -17.471 61.024 1.00 64.00 682 PHE A C 1
ATOM 5606 O O . PHE A 1 682 ? -20.595 -17.803 61.077 1.00 64.00 682 PHE A O 1
ATOM 5613 N N . LEU A 1 683 ? -22.134 -16.183 61.101 1.00 60.25 683 LEU A N 1
ATOM 5614 C CA . LEU A 1 683 ? -21.180 -15.116 61.439 1.00 60.25 683 LEU A CA 1
ATOM 5615 C C . LEU A 1 683 ? -20.639 -15.234 62.875 1.00 60.25 683 LEU A C 1
ATOM 5617 O O . LEU A 1 683 ? -19.591 -14.651 63.164 1.00 60.25 683 LEU A O 1
ATOM 5621 N N . TYR A 1 684 ? -21.337 -15.971 63.746 1.00 59.72 684 TYR A N 1
ATOM 5622 C CA . TYR A 1 684 ? -21.005 -16.133 65.162 1.00 59.72 684 TYR A CA 1
ATOM 5623 C C . TYR A 1 684 ? -20.601 -17.573 65.544 1.00 59.72 684 TYR A C 1
ATOM 5625 O O . TYR A 1 684 ? -20.102 -17.769 66.647 1.00 59.72 684 TYR A O 1
ATOM 5633 N N . GLU A 1 685 ? -20.736 -18.561 64.645 1.00 56.88 685 GLU A N 1
ATOM 5634 C CA . GLU A 1 685 ? -20.317 -19.959 64.866 1.00 56.88 685 GLU A CA 1
ATOM 5635 C C . GLU A 1 685 ? -18.924 -20.267 64.262 1.00 56.88 685 GLU A C 1
ATOM 5637 O O . GLU A 1 685 ? -18.639 -19.897 63.115 1.00 56.88 685 GLU A O 1
ATOM 5642 N N . PRO A 1 686 ? -18.031 -20.982 64.976 1.00 47.94 686 PRO A N 1
ATOM 5643 C CA . PRO A 1 686 ? -16.668 -21.231 64.520 1.00 47.94 686 PRO A CA 1
ATOM 5644 C C . PRO A 1 686 ? -16.584 -22.479 63.620 1.00 47.94 686 PRO A C 1
ATOM 5646 O O . PRO A 1 686 ? -16.237 -23.561 64.079 1.00 47.94 686 PRO A O 1
ATOM 5649 N N . SER A 1 687 ? -16.836 -22.341 62.311 1.00 59.19 687 SER A N 1
ATOM 5650 C CA . SER A 1 687 ? -16.492 -23.386 61.323 1.00 59.19 687 SER A CA 1
ATOM 5651 C C . SER A 1 687 ? -15.451 -22.909 60.298 1.00 59.19 687 SER A C 1
ATOM 5653 O O . SER A 1 687 ? -15.547 -21.824 59.712 1.00 59.19 687 SER A O 1
ATOM 5655 N N . SER A 1 688 ? -14.416 -23.725 60.063 1.00 60.12 688 SER A N 1
ATOM 5656 C CA . SER A 1 688 ? -13.209 -23.327 59.311 1.00 60.12 688 SER A CA 1
ATOM 5657 C C . SER A 1 688 ? -13.437 -23.100 57.806 1.00 60.12 688 SER A C 1
ATOM 5659 O O . SER A 1 688 ? -12.683 -22.360 57.169 1.00 60.12 688 SER A O 1
ATOM 5661 N N . LYS A 1 689 ? -14.487 -23.694 57.222 1.00 60.75 689 LYS A N 1
ATOM 5662 C CA . LYS A 1 689 ? -14.785 -23.632 55.777 1.00 60.75 689 LYS A CA 1
ATOM 5663 C C . LYS A 1 689 ? -15.664 -22.428 55.400 1.00 60.75 689 LYS A C 1
ATOM 5665 O O . LYS A 1 689 ? -15.492 -21.863 54.321 1.00 60.75 689 LYS A O 1
ATOM 5670 N N . PHE A 1 690 ? -16.559 -21.996 56.294 1.00 66.12 690 PHE A N 1
ATOM 5671 C CA . PHE A 1 690 ? -17.451 -20.847 56.078 1.00 66.12 690 PHE A CA 1
ATOM 5672 C C . PHE A 1 690 ? -16.717 -19.509 56.241 1.00 66.12 690 PHE A C 1
ATOM 5674 O O . PHE A 1 690 ? -16.812 -18.639 55.372 1.00 66.12 690 PHE A O 1
ATOM 5681 N N . LYS A 1 691 ? -15.895 -19.389 57.293 1.00 65.75 691 LYS A N 1
ATOM 5682 C CA . LYS A 1 691 ? -15.063 -18.205 57.556 1.00 65.75 691 LYS A CA 1
ATOM 5683 C C . LYS A 1 691 ? -14.150 -17.867 56.368 1.00 65.75 691 LYS A C 1
ATOM 5685 O O . LYS A 1 691 ? -14.167 -16.733 55.899 1.00 65.75 691 LYS A O 1
ATOM 5690 N N . LYS A 1 692 ? -13.488 -18.876 55.783 1.00 67.50 692 LYS A N 1
ATOM 5691 C CA . LYS A 1 692 ? -12.650 -18.723 54.575 1.00 67.50 692 LYS A CA 1
ATOM 5692 C C . LYS A 1 692 ? -13.427 -18.218 53.350 1.00 67.50 692 LYS A C 1
ATOM 5694 O O . LYS A 1 692 ? -12.889 -17.455 52.551 1.00 67.50 692 LYS A O 1
ATOM 5699 N N . LYS A 1 693 ? -14.694 -18.625 53.178 1.00 68.69 693 LYS A N 1
ATOM 5700 C CA . LYS A 1 693 ? -15.534 -18.204 52.038 1.00 68.69 693 LYS A CA 1
ATOM 5701 C C . LYS A 1 693 ? -15.954 -16.735 52.161 1.00 68.69 693 LYS A C 1
ATOM 5703 O O . LYS A 1 693 ? -15.961 -16.023 51.160 1.00 68.69 693 LYS A O 1
ATOM 5708 N N . ILE A 1 694 ? -16.255 -16.272 53.376 1.00 66.62 694 ILE A N 1
ATOM 5709 C CA . ILE A 1 694 ? -16.546 -14.857 53.650 1.00 66.62 694 ILE A CA 1
ATOM 5710 C C . ILE A 1 694 ? -15.281 -14.000 53.543 1.00 66.62 694 ILE A C 1
ATOM 5712 O O . ILE A 1 694 ? -15.329 -12.949 52.911 1.00 66.62 694 ILE A O 1
ATOM 5716 N N . GLU A 1 695 ? -14.152 -14.451 54.097 1.00 66.88 695 GLU A N 1
ATOM 5717 C CA . GLU A 1 695 ? -12.862 -13.753 53.985 1.00 66.88 695 GLU A CA 1
ATOM 5718 C C . GLU A 1 695 ? -12.483 -13.525 52.515 1.00 66.88 695 GLU A C 1
ATOM 5720 O O . GLU A 1 695 ? -12.180 -12.398 52.129 1.00 66.88 695 GLU A O 1
ATOM 5725 N N . LYS A 1 696 ? -12.652 -14.541 51.658 1.00 71.75 696 LYS A N 1
ATOM 5726 C CA . LYS A 1 696 ? -12.430 -14.414 50.211 1.00 71.75 696 LYS A CA 1
ATOM 5727 C C . LYS A 1 696 ? -13.355 -13.386 49.539 1.00 71.75 696 LYS A C 1
ATOM 5729 O O . LYS A 1 696 ? -12.897 -12.600 48.715 1.00 71.75 696 LYS A O 1
ATOM 5734 N N . LEU A 1 697 ? -14.643 -13.353 49.894 1.00 67.81 697 LEU A N 1
ATOM 5735 C CA . LEU A 1 697 ? -15.598 -12.371 49.350 1.00 67.81 697 LEU A CA 1
ATOM 5736 C C . LEU A 1 697 ? -15.275 -10.933 49.786 1.00 67.81 697 LEU A C 1
ATOM 5738 O O . LEU A 1 697 ? -15.486 -9.990 49.019 1.00 67.81 697 LEU A O 1
ATOM 5742 N N . LEU A 1 698 ? -14.773 -10.762 51.010 1.00 65.56 698 LEU A N 1
ATOM 5743 C CA . LEU A 1 698 ? -14.331 -9.469 51.527 1.00 65.56 698 LEU A CA 1
ATOM 5744 C C . LEU A 1 698 ? -13.053 -8.999 50.821 1.00 65.56 698 LEU A C 1
ATOM 5746 O O . LEU A 1 698 ? -13.004 -7.849 50.390 1.00 65.56 698 LEU A O 1
ATOM 5750 N N . GLU A 1 699 ? -12.082 -9.891 50.608 1.00 69.25 699 GLU A N 1
ATOM 5751 C CA . GLU A 1 699 ? -10.874 -9.596 49.824 1.00 69.25 699 GLU A CA 1
ATOM 5752 C C . GLU A 1 699 ? -11.194 -9.219 48.369 1.00 69.25 699 GLU A C 1
ATOM 5754 O O . GLU A 1 699 ? -10.592 -8.302 47.811 1.00 69.25 699 GLU A O 1
ATOM 5759 N N . GLU A 1 700 ? -12.143 -9.905 47.725 1.00 70.69 700 GLU A N 1
ATOM 5760 C CA . GLU A 1 700 ? -12.580 -9.579 46.361 1.00 70.69 700 GLU A CA 1
ATOM 5761 C C . GLU A 1 700 ? -13.209 -8.180 46.287 1.00 70.69 700 GLU A C 1
ATOM 5763 O O . GLU A 1 700 ? -12.916 -7.408 45.369 1.00 70.69 700 GLU A O 1
ATOM 5768 N N . ARG A 1 701 ? -14.033 -7.819 47.279 1.00 70.50 701 ARG A N 1
ATOM 5769 C CA . ARG A 1 701 ? -14.653 -6.491 47.362 1.00 70.50 701 ARG A CA 1
ATOM 5770 C C . ARG A 1 701 ? -13.625 -5.397 47.666 1.00 70.50 701 ARG A C 1
ATOM 5772 O O . ARG A 1 701 ? -13.741 -4.297 47.128 1.00 70.50 701 ARG A O 1
ATOM 5779 N N . GLU A 1 702 ? -12.610 -5.691 48.475 1.00 69.38 702 GLU A N 1
ATOM 5780 C CA . GLU A 1 702 ? -11.497 -4.779 48.762 1.00 69.38 702 GLU A CA 1
ATOM 5781 C C . GLU A 1 702 ? -10.700 -4.462 47.497 1.00 69.38 702 GLU A C 1
ATOM 5783 O O . GLU A 1 702 ? -10.491 -3.292 47.163 1.00 69.38 702 GLU A O 1
ATOM 5788 N N . ARG A 1 703 ? -10.358 -5.497 46.720 1.00 72.88 703 ARG A N 1
ATOM 5789 C CA . ARG A 1 703 ? -9.707 -5.336 45.413 1.00 72.88 703 ARG A CA 1
ATOM 5790 C C . ARG A 1 703 ? -10.566 -4.520 44.445 1.00 72.88 703 ARG A C 1
ATOM 5792 O O . ARG A 1 703 ? -10.029 -3.688 43.715 1.00 72.88 703 ARG A O 1
ATOM 5799 N N . GLU A 1 704 ? -11.886 -4.717 44.440 1.00 74.88 704 GLU A N 1
ATOM 5800 C CA . GLU A 1 704 ? -12.809 -3.957 43.586 1.00 74.88 704 GLU A CA 1
ATOM 5801 C C . GLU A 1 704 ? -12.825 -2.459 43.934 1.00 74.88 704 GLU A C 1
ATOM 5803 O O . GLU A 1 704 ? -12.728 -1.617 43.038 1.00 74.88 704 GLU A O 1
ATOM 5808 N N . VAL A 1 705 ? -12.919 -2.115 45.222 1.00 71.69 705 VAL A N 1
ATOM 5809 C CA . VAL A 1 705 ? -12.955 -0.714 45.673 1.00 71.69 705 VAL A CA 1
ATOM 5810 C C . VAL A 1 705 ? -11.609 -0.027 45.461 1.00 71.69 705 VAL A C 1
ATOM 5812 O O . VAL A 1 705 ? -11.583 1.088 44.940 1.00 71.69 705 VAL A O 1
ATOM 5815 N N . LEU A 1 706 ? -10.492 -0.702 45.746 1.00 73.88 706 LEU A N 1
ATOM 5816 C CA . LEU A 1 706 ? -9.155 -0.190 45.424 1.00 73.88 706 LEU A CA 1
ATOM 5817 C C . LEU A 1 706 ? -8.982 0.057 43.920 1.00 73.88 706 LEU A C 1
ATOM 5819 O O . LEU A 1 706 ? -8.418 1.078 43.527 1.00 73.88 706 LEU A O 1
ATOM 5823 N N . ARG A 1 707 ? -9.506 -0.833 43.065 1.00 79.00 707 ARG A N 1
ATOM 5824 C CA . ARG A 1 707 ? -9.490 -0.644 41.606 1.00 79.00 707 ARG A CA 1
ATOM 5825 C C . ARG A 1 707 ? -10.255 0.619 41.196 1.00 79.00 707 ARG A C 1
ATOM 5827 O O . ARG A 1 707 ? -9.732 1.394 40.400 1.00 79.00 707 ARG A O 1
ATOM 5834 N N . LYS A 1 708 ? -11.453 0.848 41.751 1.00 72.81 708 LYS A N 1
ATOM 5835 C CA . LYS A 1 708 ? -12.264 2.050 41.470 1.00 72.81 708 LYS A CA 1
ATOM 5836 C C . LYS A 1 708 ? -11.590 3.333 41.967 1.00 72.81 708 LYS A C 1
ATOM 5838 O O . LYS A 1 708 ? -11.545 4.312 41.230 1.00 72.81 708 LYS A O 1
ATOM 5843 N N . ILE A 1 709 ? -11.005 3.321 43.169 1.00 75.25 709 ILE A N 1
ATOM 5844 C CA . ILE A 1 709 ? -10.258 4.470 43.709 1.00 75.25 709 ILE A CA 1
ATOM 5845 C C . ILE A 1 709 ? -9.085 4.830 42.796 1.00 75.25 709 ILE A C 1
ATOM 5847 O O . ILE A 1 709 ? -8.937 5.996 42.430 1.00 75.25 709 ILE A O 1
ATOM 5851 N N . LYS A 1 710 ? -8.297 3.839 42.362 1.00 78.62 710 LYS A N 1
ATOM 5852 C CA . LYS A 1 710 ? -7.197 4.056 41.411 1.00 78.62 710 LYS A CA 1
ATOM 5853 C C . LYS A 1 710 ? -7.689 4.637 40.084 1.00 78.62 710 LYS A C 1
ATOM 5855 O O . LYS A 1 710 ? -7.100 5.599 39.597 1.00 78.62 710 LYS A O 1
ATOM 5860 N N . GLU A 1 711 ? -8.794 4.120 39.549 1.00 74.75 711 GLU A N 1
ATOM 5861 C CA . GLU A 1 711 ? -9.421 4.626 38.321 1.00 74.75 711 GLU A CA 1
ATOM 5862 C C . GLU A 1 711 ? -9.836 6.104 38.456 1.00 74.75 711 GLU A C 1
ATOM 5864 O O . GLU A 1 711 ? -9.537 6.926 37.588 1.00 74.75 711 GLU A O 1
ATOM 5869 N N . TRP A 1 712 ? -10.468 6.483 39.570 1.00 74.75 712 TRP A N 1
ATOM 5870 C CA . TRP A 1 712 ? -10.877 7.867 39.818 1.00 74.75 712 TRP A CA 1
ATOM 5871 C C . TRP A 1 712 ? -9.699 8.814 40.023 1.00 74.75 712 TRP A C 1
ATOM 5873 O O . TRP A 1 712 ? -9.703 9.915 39.466 1.00 74.75 712 TRP A O 1
ATOM 5883 N N . LYS A 1 713 ? -8.672 8.392 40.771 1.00 74.69 713 LYS A N 1
ATOM 5884 C CA . LYS A 1 713 ? -7.435 9.167 40.929 1.00 74.69 713 LYS A CA 1
ATOM 5885 C C . LYS A 1 713 ? -6.788 9.424 39.576 1.00 74.69 713 LYS A C 1
ATOM 5887 O O . LYS A 1 713 ? -6.407 10.556 39.297 1.00 74.69 713 LYS A O 1
ATOM 5892 N N . GLU A 1 714 ? -6.729 8.413 38.713 1.00 71.88 714 GLU A N 1
ATOM 5893 C CA . GLU A 1 714 ? -6.183 8.547 37.364 1.00 71.88 714 GLU A CA 1
ATOM 5894 C C . GLU A 1 714 ? -6.992 9.541 36.511 1.00 71.88 714 GLU A C 1
ATOM 5896 O O . GLU A 1 714 ? -6.404 10.413 35.868 1.00 71.88 714 GLU A O 1
ATOM 5901 N N . LYS A 1 715 ? -8.333 9.470 36.541 1.00 66.44 715 LYS A N 1
ATOM 5902 C CA . LYS A 1 715 ? -9.216 10.418 35.829 1.00 66.44 715 LYS A CA 1
ATOM 5903 C C . LYS A 1 715 ? -9.009 11.861 36.311 1.00 66.44 715 LYS A C 1
ATOM 5905 O O . LYS A 1 715 ? -8.828 12.768 35.497 1.00 66.44 715 LYS A O 1
ATOM 5910 N N . ILE A 1 716 ? -8.960 12.078 37.626 1.00 67.06 716 ILE A N 1
ATOM 5911 C CA . ILE A 1 716 ? -8.750 13.404 38.226 1.00 67.06 716 ILE A CA 1
ATOM 5912 C C . ILE A 1 716 ? -7.342 13.936 37.918 1.00 67.06 716 ILE A C 1
ATOM 5914 O O . ILE A 1 716 ? -7.198 15.092 37.516 1.00 67.06 716 ILE A O 1
ATOM 5918 N N . LEU A 1 717 ? -6.309 13.096 38.035 1.00 65.50 717 LEU A N 1
ATOM 5919 C CA . LEU A 1 717 ? -4.926 13.450 37.708 1.00 65.50 717 LEU A CA 1
ATOM 5920 C C . LEU A 1 717 ? -4.765 13.838 36.238 1.00 65.50 717 LEU A C 1
ATOM 5922 O O . LEU A 1 717 ? -4.075 14.812 35.953 1.00 65.50 717 LEU A O 1
ATOM 5926 N N . LYS A 1 718 ? -5.424 13.144 35.302 1.00 60.34 718 LYS A N 1
ATOM 5927 C CA . LYS A 1 718 ? -5.400 13.503 33.871 1.00 60.34 718 LYS A CA 1
ATOM 5928 C C . LYS A 1 718 ? -5.923 14.918 33.623 1.00 60.34 718 LYS A C 1
ATOM 5930 O O . LYS A 1 718 ? -5.308 15.662 32.867 1.00 60.34 718 LYS A O 1
ATOM 5935 N N . ILE A 1 719 ? -7.003 15.315 34.295 1.00 60.94 719 ILE A N 1
ATOM 5936 C CA . ILE A 1 719 ? -7.578 16.666 34.178 1.00 60.94 719 ILE A CA 1
ATOM 5937 C C . ILE A 1 719 ? -6.681 17.707 34.855 1.00 60.94 719 ILE A C 1
ATOM 5939 O O . ILE A 1 719 ? -6.444 18.778 34.297 1.00 60.94 719 ILE A O 1
ATOM 5943 N N . ILE A 1 720 ? -6.154 17.400 36.046 1.00 59.50 720 ILE A N 1
ATOM 5944 C CA . ILE A 1 720 ? -5.236 18.292 36.768 1.00 59.50 720 ILE A CA 1
ATOM 5945 C C . ILE A 1 720 ? -3.936 18.484 35.988 1.00 59.50 720 ILE A C 1
ATOM 5947 O O . ILE A 1 720 ? -3.396 19.583 36.015 1.00 59.50 720 ILE A O 1
ATOM 5951 N N . ASN A 1 721 ? -3.444 17.471 35.283 1.00 55.81 721 ASN A N 1
ATOM 5952 C CA . ASN A 1 721 ? -2.176 17.529 34.558 1.00 55.81 721 ASN A CA 1
ATOM 5953 C C . ASN A 1 721 ? -2.338 17.941 33.085 1.00 55.81 721 ASN A C 1
ATOM 5955 O O . ASN A 1 721 ? -1.341 18.062 32.378 1.00 55.81 721 ASN A O 1
ATOM 5959 N N . ALA A 1 722 ? -3.566 18.183 32.614 1.00 53.09 722 ALA A N 1
ATOM 5960 C CA . ALA A 1 722 ? -3.816 18.617 31.246 1.00 53.09 722 ALA A CA 1
ATOM 5961 C C . ALA A 1 722 ? -3.236 20.021 30.990 1.00 53.09 722 ALA A C 1
ATOM 5963 O O . ALA A 1 722 ? -3.635 21.012 31.611 1.00 53.09 722 ALA A O 1
ATOM 5964 N N . GLU A 1 723 ? -2.327 20.124 30.021 1.00 54.00 723 GLU A N 1
ATOM 5965 C CA . GLU A 1 723 ? -1.831 21.393 29.474 1.00 54.00 723 GLU A CA 1
ATOM 5966 C C . GLU A 1 723 ? -2.836 21.984 28.464 1.00 54.00 723 GLU A C 1
ATOM 5968 O O . GLU A 1 723 ? -2.535 22.199 27.290 1.00 54.00 723 GLU A O 1
ATOM 5973 N N . ALA A 1 724 ? -4.062 22.236 28.924 1.00 54.69 724 ALA A N 1
ATOM 5974 C CA . ALA A 1 724 ? -5.179 22.705 28.108 1.00 54.69 724 ALA A CA 1
ATOM 5975 C C . ALA A 1 724 ? -5.917 23.883 28.768 1.00 54.69 724 ALA A C 1
ATOM 5977 O O . ALA A 1 724 ? -5.906 24.063 29.989 1.00 54.69 724 ALA A O 1
ATOM 5978 N N . PHE A 1 725 ? -6.574 24.693 27.946 1.00 54.16 725 PHE A N 1
ATOM 5979 C CA . PHE A 1 725 ? -7.593 25.651 28.340 1.00 54.16 725 PHE A CA 1
ATOM 5980 C C . PHE A 1 725 ? -8.966 24.976 28.346 1.00 54.16 725 PHE A C 1
ATOM 5982 O O . PHE A 1 725 ? -9.320 24.266 27.412 1.00 54.16 725 PHE A O 1
ATOM 5989 N N . PHE A 1 726 ? -9.764 25.252 29.373 1.00 62.47 726 PHE A N 1
ATOM 5990 C CA . PHE A 1 726 ? -11.149 24.795 29.462 1.00 62.47 726 PHE A CA 1
ATOM 5991 C C . PHE A 1 726 ? -12.065 25.996 29.253 1.00 62.47 726 PHE A C 1
ATOM 5993 O O . PHE A 1 726 ? -11.977 26.984 29.989 1.00 62.47 726 PHE A O 1
ATOM 6000 N N . VAL A 1 727 ? -12.906 25.949 28.222 1.00 60.09 727 VAL A N 1
ATOM 6001 C CA . VAL A 1 727 ? -13.684 27.106 27.775 1.00 60.09 727 VAL A CA 1
ATOM 6002 C C . VAL A 1 727 ? -15.157 26.743 27.674 1.00 60.09 727 VAL A C 1
ATOM 6004 O O . VAL A 1 727 ? -15.546 25.854 26.928 1.00 60.09 727 VAL A O 1
ATOM 6007 N N . ARG A 1 728 ? -15.997 27.470 28.414 1.00 67.06 728 ARG A N 1
ATOM 6008 C CA . ARG A 1 728 ? -17.443 27.260 28.395 1.00 67.06 728 ARG A CA 1
ATOM 6009 C C . ARG A 1 728 ? -18.077 27.900 27.163 1.00 67.06 728 ARG A C 1
ATOM 6011 O O . ARG A 1 728 ? -17.826 29.077 26.872 1.00 67.06 728 ARG A O 1
ATOM 6018 N N . VAL A 1 729 ? -18.944 27.145 26.503 1.00 67.81 729 VAL A N 1
ATOM 6019 C CA . VAL A 1 729 ? -19.815 27.628 25.434 1.00 67.81 729 VAL A CA 1
ATOM 6020 C C . VAL A 1 729 ? -20.951 28.432 26.053 1.00 67.81 729 VAL A C 1
ATOM 6022 O O . VAL A 1 729 ? -21.649 27.969 26.952 1.00 67.81 729 VAL A O 1
ATOM 6025 N N . LYS A 1 730 ? -21.113 29.674 25.604 1.00 69.56 730 LYS A N 1
ATOM 6026 C CA . LYS A 1 730 ? -22.195 30.571 26.020 1.00 69.56 730 LYS A CA 1
ATOM 6027 C C . LYS A 1 730 ? -23.439 30.369 25.167 1.00 69.56 730 LYS A C 1
ATOM 6029 O O . LYS A 1 730 ? -24.530 30.292 25.713 1.00 69.56 730 LYS A O 1
ATOM 6034 N N . LYS A 1 731 ? -23.263 30.333 23.847 1.00 76.62 731 LYS A N 1
ATOM 6035 C CA . LYS A 1 731 ? -24.327 30.131 22.859 1.00 76.62 731 LYS A CA 1
ATOM 6036 C C . LYS A 1 731 ? -23.732 29.675 21.531 1.00 76.62 731 LYS A C 1
ATOM 6038 O O . LYS A 1 731 ? -22.546 29.902 21.287 1.00 76.62 731 LYS A O 1
ATOM 6043 N N . VAL A 1 732 ? -24.569 29.093 20.684 1.00 78.06 732 VAL A N 1
ATOM 6044 C CA . VAL A 1 732 ? -24.227 28.669 19.326 1.00 78.06 732 VAL A CA 1
ATOM 6045 C C . VAL A 1 732 ? -25.230 29.305 18.364 1.00 78.06 732 VAL A C 1
ATOM 6047 O O . VAL A 1 732 ? -26.424 29.305 18.646 1.00 78.06 732 VAL A O 1
ATOM 6050 N N . GLU A 1 733 ? -24.752 29.896 17.273 1.00 77.00 733 GLU A N 1
ATOM 6051 C CA . GLU A 1 733 ? -25.586 30.489 16.217 1.00 77.00 733 GLU A CA 1
ATOM 6052 C C . GLU A 1 733 ? -25.271 29.850 14.864 1.00 77.00 733 GLU A C 1
ATOM 6054 O O . GLU A 1 733 ? -24.165 29.364 14.649 1.00 77.00 733 GLU A O 1
ATOM 6059 N N . VAL A 1 734 ? -26.226 29.878 13.936 1.00 75.44 734 VAL A N 1
ATOM 6060 C CA . VAL A 1 734 ? -26.124 29.220 12.626 1.00 75.44 734 VAL A CA 1
ATOM 6061 C C . VAL A 1 734 ? -26.238 30.286 11.526 1.00 75.44 734 VAL A C 1
ATOM 6063 O O . VAL A 1 734 ? -27.264 30.952 11.415 1.00 75.44 734 VAL A O 1
ATOM 6066 N N . GLY A 1 735 ? -25.174 30.502 10.742 1.00 58.72 735 GLY A N 1
ATOM 6067 C CA . GLY A 1 735 ? -25.101 31.546 9.705 1.00 58.72 735 GLY A CA 1
ATOM 6068 C C . GLY A 1 735 ? -25.431 31.056 8.285 1.00 58.72 735 GLY A C 1
ATOM 6069 O O . GLY A 1 735 ? -25.106 29.923 7.936 1.00 58.72 735 GLY A O 1
ATOM 6070 N N . LYS A 1 736 ? -26.025 31.923 7.444 1.00 49.69 736 LYS A N 1
ATOM 6071 C CA . LYS A 1 736 ? -26.234 31.701 5.991 1.00 49.69 736 LYS A CA 1
ATOM 6072 C C . LYS A 1 736 ? -25.061 32.264 5.173 1.00 49.69 736 LYS A C 1
ATOM 6074 O O . LYS A 1 736 ? -24.517 33.302 5.542 1.00 49.69 736 LYS A O 1
ATOM 6079 N N . PHE A 1 737 ? -24.674 31.591 4.085 1.00 48.81 737 PHE A N 1
ATOM 6080 C CA . PHE A 1 737 ? -23.498 31.948 3.275 1.00 48.81 737 PHE A CA 1
ATOM 6081 C C . PHE A 1 737 ? -23.755 31.710 1.767 1.00 48.81 737 PHE A C 1
ATOM 6083 O O . PHE A 1 737 ? -24.451 30.756 1.413 1.00 48.81 737 PHE A O 1
ATOM 6090 N N . GLU A 1 738 ? -23.210 32.564 0.886 1.00 39.31 738 GLU A N 1
ATOM 6091 C CA . GLU A 1 738 ? -23.622 32.688 -0.535 1.00 39.31 738 GLU A CA 1
ATOM 6092 C C . GLU A 1 738 ? -22.634 32.143 -1.602 1.00 39.31 738 GLU A C 1
ATOM 6094 O O . GLU A 1 738 ? -22.990 32.105 -2.777 1.00 39.31 738 GLU A O 1
ATOM 6099 N N . GLU A 1 739 ? -21.435 31.644 -1.261 1.00 37.69 739 GLU A N 1
ATOM 6100 C CA . GLU A 1 739 ? -20.446 31.165 -2.261 1.00 37.69 739 GLU A CA 1
ATOM 6101 C C . GLU A 1 739 ? -20.170 29.646 -2.258 1.00 37.69 739 GLU A C 1
ATOM 6103 O O . GLU A 1 739 ? -20.258 28.973 -1.243 1.00 37.69 739 GLU A O 1
ATOM 6108 N N . ARG A 1 740 ? -19.798 29.092 -3.426 1.00 38.62 740 ARG A N 1
ATOM 6109 C CA . ARG A 1 740 ? -20.065 27.692 -3.821 1.00 38.62 740 ARG A CA 1
ATOM 6110 C C . ARG A 1 740 ? -19.226 26.547 -3.217 1.00 38.62 740 ARG A C 1
ATOM 6112 O O . ARG A 1 740 ? -19.645 25.417 -3.436 1.00 38.62 740 ARG A O 1
ATOM 6119 N N . PHE A 1 741 ? -18.122 26.733 -2.478 1.00 38.62 741 PHE A N 1
ATOM 6120 C CA . PHE A 1 741 ? -17.385 25.592 -1.872 1.00 38.62 741 PHE A CA 1
ATOM 6121 C C . PHE A 1 741 ? -16.539 25.981 -0.647 1.00 38.62 741 PHE A C 1
ATOM 6123 O O . PHE A 1 741 ? -15.710 26.876 -0.749 1.00 38.62 741 PHE A O 1
ATOM 6130 N N . ILE A 1 742 ? -16.642 25.240 0.465 1.00 31.92 742 ILE A N 1
ATOM 6131 C CA . ILE A 1 742 ? -15.679 25.269 1.586 1.00 31.92 742 ILE A CA 1
ATOM 6132 C C . ILE A 1 742 ? -15.257 23.824 1.900 1.00 31.92 742 ILE A C 1
ATOM 6134 O O . ILE A 1 742 ? -16.100 22.930 1.972 1.00 31.92 742 ILE A O 1
ATOM 6138 N N . TYR A 1 743 ? -13.953 23.584 2.066 1.00 33.12 743 TYR A N 1
ATOM 6139 C CA . TYR A 1 743 ? -13.415 22.291 2.503 1.00 33.12 743 TYR A CA 1
ATOM 6140 C C . TYR A 1 743 ? -13.255 22.287 4.024 1.00 33.12 743 TYR A C 1
ATOM 6142 O O . TYR A 1 743 ? -12.546 23.132 4.568 1.00 33.12 743 TYR A O 1
ATOM 6150 N N . ASP A 1 744 ? -13.890 21.319 4.684 1.00 31.78 744 ASP A N 1
ATOM 6151 C CA . ASP A 1 744 ? -13.733 21.065 6.115 1.00 31.78 744 ASP A CA 1
ATOM 6152 C C . ASP A 1 744 ? -12.583 20.086 6.354 1.00 31.78 744 ASP A C 1
ATOM 6154 O O . ASP A 1 744 ? -12.370 19.153 5.570 1.00 31.78 744 ASP A O 1
ATOM 6158 N N . ILE A 1 745 ? -11.835 20.290 7.434 1.00 29.91 745 ILE A N 1
ATOM 6159 C CA . ILE A 1 745 ? -10.670 19.476 7.738 1.00 29.91 745 ILE A CA 1
ATOM 6160 C C . ILE A 1 745 ? -10.717 18.965 9.185 1.00 29.91 745 ILE A C 1
ATOM 6162 O O . ILE A 1 745 ? -10.662 19.743 10.136 1.00 29.91 745 ILE A O 1
ATOM 6166 N N . THR A 1 746 ? -10.806 17.639 9.346 1.00 28.05 746 THR A N 1
ATOM 6167 C CA . THR A 1 746 ? -11.278 16.974 10.570 1.00 28.05 746 THR A CA 1
ATOM 6168 C C . THR A 1 746 ? -10.236 16.042 11.197 1.00 28.05 746 THR A C 1
ATOM 6170 O O . THR A 1 746 ? -9.973 14.933 10.717 1.00 28.05 746 THR A O 1
ATOM 6173 N N . SER A 1 747 ? -9.625 16.491 12.304 1.00 28.81 747 SER A N 1
ATOM 6174 C CA . SER A 1 747 ? -8.496 15.800 12.913 1.00 28.81 747 SER A CA 1
ATOM 6175 C C . SER A 1 747 ? -8.887 14.858 14.084 1.00 28.81 747 SER A C 1
ATOM 6177 O O . SER A 1 747 ? -9.100 15.323 15.193 1.00 28.81 747 SER A O 1
ATOM 6179 N N . PHE A 1 748 ? -8.908 13.542 13.899 1.00 24.08 748 PHE A N 1
ATOM 6180 C CA . PHE A 1 748 ? -9.434 12.519 14.801 1.00 24.08 748 PHE A CA 1
ATOM 6181 C C . PHE A 1 748 ? -8.371 11.633 15.478 1.00 24.08 748 PHE A C 1
ATOM 6183 O O . PHE A 1 748 ? -8.557 10.447 15.744 1.00 24.08 748 PHE A O 1
ATOM 6190 N N . SER A 1 749 ? -7.230 12.198 15.780 1.00 23.05 749 SER A N 1
ATOM 6191 C CA . SER A 1 749 ? -6.411 11.618 16.807 1.00 23.05 749 SER A CA 1
ATOM 6192 C C . SER A 1 749 ? -5.894 12.636 17.812 1.00 23.05 749 SER A C 1
ATOM 6194 O O . SER A 1 749 ? -5.242 12.148 18.672 1.00 23.05 749 SER A O 1
ATOM 6196 N N . ASN A 1 750 ? -6.207 13.947 17.833 1.00 22.95 750 ASN A N 1
ATOM 6197 C CA . ASN A 1 750 ? -5.746 15.058 18.732 1.00 22.95 750 ASN A CA 1
ATOM 6198 C C . ASN A 1 750 ? -4.822 16.079 17.997 1.00 22.95 750 ASN A C 1
ATOM 6200 O O . ASN A 1 750 ? -4.329 15.850 16.918 1.00 22.95 750 ASN A O 1
ATOM 6204 N N . SER A 1 751 ? -4.375 17.211 18.492 1.00 27.03 751 SER A N 1
ATOM 6205 C CA . SER A 1 751 ? -4.991 18.445 18.936 1.00 27.03 751 SER A CA 1
ATOM 6206 C C . SER A 1 751 ? -5.492 19.262 17.760 1.00 27.03 751 SER A C 1
ATOM 6208 O O . SER A 1 751 ? -4.757 19.533 16.810 1.00 27.03 751 SER A O 1
ATOM 6210 N N . SER A 1 752 ? -6.676 19.822 17.940 1.00 28.47 752 SER A N 1
ATOM 6211 C CA . SER A 1 752 ? -7.138 20.997 17.224 1.00 28.47 752 SER A CA 1
ATOM 6212 C C . SER A 1 752 ? -6.172 22.174 17.496 1.00 28.47 752 SER A C 1
ATOM 6214 O O . SER A 1 752 ? -6.110 22.687 18.613 1.00 28.47 752 SER A O 1
ATOM 6216 N N . TYR A 1 753 ? -5.372 22.600 16.512 1.00 32.12 753 TYR A N 1
ATOM 6217 C CA . TYR A 1 753 ? -4.476 23.756 16.667 1.00 32.12 753 TYR A CA 1
ATOM 6218 C C . TYR A 1 753 ? -5.232 25.071 16.469 1.00 32.12 753 TYR A C 1
ATOM 6220 O O . TYR A 1 753 ? -5.865 25.267 15.438 1.00 32.12 753 TYR A O 1
ATOM 6228 N N . ILE A 1 754 ? -5.087 26.001 17.418 1.00 30.53 754 ILE A N 1
ATOM 6229 C CA . ILE A 1 754 ? -5.444 27.410 17.231 1.00 30.53 754 ILE A CA 1
ATOM 6230 C C . ILE A 1 754 ? -4.223 28.125 16.655 1.00 30.53 754 ILE A C 1
ATOM 6232 O O . ILE A 1 754 ? -3.262 28.406 17.374 1.00 30.53 754 ILE A O 1
ATOM 6236 N N . ALA A 1 755 ? -4.285 28.482 15.378 1.00 27.42 755 ALA A N 1
ATOM 6237 C CA . ALA A 1 755 ? -3.514 29.598 14.849 1.00 27.42 755 ALA A CA 1
ATOM 6238 C C . ALA A 1 755 ? -4.507 30.576 14.214 1.00 27.42 755 ALA A C 1
ATOM 6240 O O . ALA A 1 755 ? -5.228 30.232 13.289 1.00 27.42 755 ALA A O 1
ATOM 6241 N N . ASN A 1 756 ? -4.568 31.800 14.734 1.00 33.09 756 ASN A N 1
ATOM 6242 C CA . ASN A 1 756 ? -5.297 32.926 14.136 1.00 33.09 756 ASN A CA 1
ATOM 6243 C C . ASN A 1 756 ? -6.832 32.813 14.061 1.00 33.09 756 ASN A C 1
ATOM 6245 O O . ASN A 1 756 ? -7.439 33.500 13.254 1.00 33.09 756 ASN A O 1
ATOM 6249 N N . GLY A 1 757 ? -7.482 32.000 14.902 1.00 29.64 757 GLY A N 1
ATOM 6250 C CA . GLY A 1 757 ? -8.919 31.733 14.731 1.00 29.64 757 GLY A CA 1
ATOM 6251 C C . GLY A 1 757 ? -9.220 30.794 13.555 1.00 29.64 757 GLY A C 1
ATOM 6252 O O . GLY A 1 757 ? -10.360 30.732 13.115 1.00 29.64 757 GLY A O 1
ATOM 6253 N N . PHE A 1 758 ? -8.213 30.049 13.080 1.00 32.59 758 PHE A N 1
ATOM 6254 C CA . PHE A 1 758 ? -8.331 28.989 12.080 1.00 32.59 758 PHE A CA 1
ATOM 6255 C C . PHE A 1 758 ? -7.971 27.630 12.681 1.00 32.59 758 PHE A C 1
ATOM 6257 O O . PHE A 1 758 ? -7.093 27.535 13.544 1.00 32.59 758 PHE A O 1
ATOM 6264 N N . PHE A 1 759 ? -8.600 26.593 12.128 1.00 32.28 759 PHE A N 1
ATOM 6265 C CA . PHE A 1 759 ? -8.169 25.200 12.187 1.00 32.28 759 PHE A CA 1
ATOM 6266 C C . PHE A 1 759 ? -7.713 24.784 10.773 1.00 32.28 759 PHE A C 1
ATOM 6268 O O . PHE A 1 759 ? -8.436 25.010 9.807 1.00 32.28 759 PHE A O 1
ATOM 6275 N N . VAL A 1 760 ? -6.509 24.213 10.621 1.00 28.50 760 VAL A N 1
ATOM 6276 C CA . VAL A 1 760 ? -5.968 23.723 9.330 1.00 28.50 760 VAL A CA 1
ATOM 6277 C C . VAL A 1 760 ? -5.366 22.338 9.532 1.00 28.50 760 VAL A C 1
ATOM 6279 O O . VAL A 1 760 ? -4.707 22.092 10.542 1.00 28.50 760 VAL A O 1
ATOM 6282 N N . HIS A 1 761 ? -5.557 21.436 8.566 1.00 32.09 761 HIS A N 1
ATOM 6283 C CA . HIS A 1 761 ? -5.141 20.043 8.697 1.00 32.09 761 HIS A CA 1
ATOM 6284 C C . HIS A 1 761 ? -4.538 19.447 7.411 1.00 32.09 761 HIS A C 1
ATOM 6286 O O . HIS A 1 761 ? -4.899 19.803 6.292 1.00 32.09 761 HIS A O 1
ATOM 6292 N N . ASN A 1 762 ? -3.619 18.485 7.587 1.00 24.09 762 ASN A N 1
ATOM 6293 C CA . ASN A 1 762 ? -2.887 17.763 6.534 1.00 24.09 762 ASN A CA 1
ATOM 6294 C C . ASN A 1 762 ? -3.647 16.535 6.015 1.00 24.09 762 ASN A C 1
ATOM 6296 O O . ASN A 1 762 ? -4.065 15.687 6.792 1.00 24.09 762 ASN A O 1
ATOM 6300 N N . THR A 1 763 ? -3.781 16.373 4.703 1.00 27.98 763 THR A N 1
ATOM 6301 C CA . THR A 1 763 ? -4.540 15.255 4.126 1.00 27.98 763 THR A CA 1
ATOM 6302 C C . THR A 1 763 ? -3.602 14.107 3.708 1.00 27.98 763 THR A C 1
ATOM 6304 O O . THR A 1 763 ? -2.499 14.317 3.210 1.00 27.98 763 THR A O 1
ATOM 6307 N N . THR A 1 764 ? -3.998 12.855 3.940 1.00 29.22 764 THR A N 1
ATOM 6308 C CA . THR A 1 764 ? -3.596 11.718 3.093 1.00 29.22 764 THR A CA 1
ATOM 6309 C C . THR A 1 764 ? -4.820 11.414 2.237 1.00 29.22 764 THR A C 1
ATOM 6311 O O . THR A 1 764 ? -5.939 11.406 2.745 1.00 29.22 764 THR A O 1
ATOM 6314 N N . GLY A 1 765 ? -4.668 11.279 0.918 1.00 36.25 765 GLY A N 1
ATOM 6315 C CA . GLY A 1 765 ? -5.835 11.151 0.042 1.00 36.25 765 GLY A CA 1
ATOM 6316 C C . GLY A 1 765 ? -6.585 9.841 0.305 1.00 36.25 765 GLY A C 1
ATOM 6317 O O . GLY A 1 765 ? -5.940 8.810 0.510 1.00 36.25 765 GLY A O 1
ATOM 6318 N N . LYS A 1 766 ? -7.928 9.847 0.220 1.00 43.97 766 LYS A N 1
ATOM 6319 C CA . LYS A 1 766 ? -8.751 8.616 0.224 1.00 43.97 766 LYS A CA 1
ATOM 6320 C C . LYS A 1 766 ? -8.131 7.555 -0.712 1.00 43.97 766 LYS A C 1
ATOM 6322 O O . LYS A 1 766 ? -7.586 7.942 -1.752 1.00 43.97 766 LYS A O 1
ATOM 6327 N N . PRO A 1 767 ? -8.179 6.247 -0.404 1.00 53.22 767 PRO A N 1
ATOM 6328 C CA . PRO A 1 767 ? -7.706 5.200 -1.317 1.00 53.22 767 PRO A CA 1
ATOM 6329 C C . PRO A 1 767 ? -8.320 5.318 -2.728 1.00 53.22 767 PRO A C 1
ATOM 6331 O O . PRO A 1 767 ? -9.406 5.871 -2.884 1.00 53.22 767 PRO A O 1
ATOM 6334 N N . LYS A 1 768 ? -7.616 4.855 -3.767 1.00 68.25 768 LYS A N 1
ATOM 6335 C CA . LYS A 1 768 ? -8.089 4.847 -5.168 1.00 68.25 768 LYS A CA 1
ATOM 6336 C C . LYS A 1 768 ? -8.513 3.434 -5.549 1.00 68.25 768 LYS A C 1
ATOM 6338 O O . LYS A 1 768 ? -7.642 2.572 -5.579 1.00 68.25 768 LYS A O 1
ATOM 6343 N N . GLY A 1 769 ? -9.784 3.192 -5.865 1.00 79.75 769 GLY A N 1
ATOM 6344 C CA . GLY A 1 769 ? -10.219 1.916 -6.443 1.00 79.75 769 GLY A CA 1
ATOM 6345 C C . GLY A 1 769 ? -9.861 1.845 -7.928 1.00 79.75 769 GLY A C 1
ATOM 6346 O O . GLY A 1 769 ? -10.544 2.453 -8.742 1.00 79.75 769 GLY A O 1
ATOM 6347 N N . ILE A 1 770 ? -8.783 1.158 -8.296 1.00 88.25 770 ILE A N 1
ATOM 6348 C CA . ILE A 1 770 ? -8.350 1.007 -9.694 1.00 88.25 770 ILE A CA 1
ATOM 6349 C C . ILE A 1 770 ? -9.218 -0.046 -10.387 1.00 88.25 770 ILE A C 1
ATOM 6351 O O . ILE A 1 770 ? -9.398 -1.138 -9.853 1.00 88.25 770 ILE A O 1
ATOM 6355 N N . VAL A 1 771 ? -9.756 0.287 -11.563 1.00 96.12 771 VAL A N 1
ATOM 6356 C CA . VAL A 1 771 ? -10.692 -0.562 -12.320 1.00 96.12 771 VAL A CA 1
ATOM 6357 C C . VAL A 1 771 ? -9.975 -1.267 -13.471 1.00 96.12 771 VAL A C 1
ATOM 6359 O O . VAL A 1 771 ? -9.386 -0.594 -14.319 1.00 96.12 771 VAL A O 1
ATOM 6362 N N . HIS A 1 772 ? -10.087 -2.597 -13.550 1.00 98.06 772 HIS A N 1
ATOM 6363 C CA . HIS A 1 772 ? -9.616 -3.399 -14.689 1.00 98.06 772 HIS A CA 1
ATOM 6364 C C . HIS A 1 772 ? -10.780 -4.082 -15.415 1.00 98.06 772 HIS A C 1
ATOM 6366 O O . HIS A 1 772 ? -11.715 -4.569 -14.781 1.00 98.06 772 HIS A O 1
ATOM 6372 N N . ALA A 1 773 ? -10.699 -4.128 -16.746 1.00 97.31 773 ALA A N 1
ATOM 6373 C CA . ALA A 1 773 ? -11.688 -4.755 -17.621 1.00 97.31 773 ALA A CA 1
ATOM 6374 C C . ALA A 1 773 ? -11.352 -6.222 -17.934 1.00 97.31 773 ALA A C 1
ATOM 6376 O O . ALA A 1 773 ? -10.179 -6.580 -17.995 1.00 97.31 773 ALA A O 1
ATOM 6377 N N . VAL A 1 774 ? -12.367 -7.052 -18.189 1.00 98.00 774 VAL A N 1
ATOM 6378 C CA . VAL A 1 774 ? -12.255 -8.511 -18.397 1.00 98.00 774 VAL A CA 1
ATOM 6379 C C . VAL A 1 774 ? -11.303 -8.900 -19.531 1.00 98.00 774 VAL A C 1
ATOM 6381 O O . VAL A 1 774 ? -10.293 -9.564 -19.297 1.00 98.00 774 VAL A O 1
ATOM 6384 N N . GLY A 1 775 ? -11.617 -8.515 -20.767 1.00 98.00 775 GLY A N 1
ATOM 6385 C CA . GLY A 1 775 ? -10.945 -9.026 -21.962 1.00 98.00 775 GLY A CA 1
ATOM 6386 C C . GLY A 1 775 ? -9.502 -8.540 -22.065 1.00 98.00 775 GLY A C 1
ATOM 6387 O O . GLY A 1 775 ? -8.579 -9.339 -22.214 1.00 98.00 775 GLY A O 1
ATOM 6388 N N . GLY A 1 776 ? -9.297 -7.228 -21.926 1.00 98.06 776 GLY A N 1
ATOM 6389 C CA . GLY A 1 776 ? -7.966 -6.624 -21.984 1.00 98.06 776 GLY A CA 1
ATOM 6390 C C . GLY A 1 776 ? -7.027 -7.130 -20.885 1.00 98.06 776 GLY A C 1
ATOM 6391 O O . GLY A 1 776 ? -5.882 -7.486 -21.174 1.00 98.06 776 GLY A O 1
ATOM 6392 N N . TYR A 1 777 ? -7.512 -7.221 -19.640 1.00 98.69 777 TYR A N 1
ATOM 6393 C CA . TYR A 1 777 ? -6.725 -7.759 -18.528 1.00 98.69 777 TYR A CA 1
ATOM 6394 C C . TYR A 1 777 ? -6.352 -9.225 -18.757 1.00 98.69 777 TYR A C 1
ATOM 6396 O O . TYR A 1 777 ? -5.183 -9.571 -18.617 1.00 98.69 777 TYR A O 1
ATOM 6404 N N . MET A 1 778 ? -7.305 -10.066 -19.175 1.00 98.69 778 MET A N 1
ATOM 6405 C CA . MET A 1 778 ? -7.074 -11.488 -19.453 1.00 98.69 778 MET A CA 1
ATOM 6406 C C . MET A 1 778 ? -5.987 -11.699 -20.514 1.00 98.69 778 MET A C 1
ATOM 6408 O O . MET A 1 778 ? -5.046 -12.456 -20.284 1.00 98.69 778 MET A O 1
ATOM 6412 N N . VAL A 1 779 ? -6.085 -11.003 -21.653 1.00 98.75 779 VAL A N 1
ATOM 6413 C CA . VAL A 1 779 ? -5.108 -11.094 -22.753 1.00 98.75 779 VAL A CA 1
ATOM 6414 C C . VAL A 1 779 ? -3.709 -10.707 -22.274 1.00 98.75 779 VAL A C 1
ATOM 6416 O O . VAL A 1 779 ? -2.739 -11.419 -22.539 1.00 98.75 779 VAL A O 1
ATOM 6419 N N . GLN A 1 780 ? -3.595 -9.598 -21.538 1.00 98.62 780 GLN A N 1
ATOM 6420 C CA . GLN A 1 780 ? -2.308 -9.126 -21.037 1.00 98.62 780 GLN A CA 1
ATOM 6421 C C . GLN A 1 780 ? -1.737 -10.047 -19.948 1.00 98.62 780 GLN A C 1
ATOM 6423 O O . GLN A 1 780 ? -0.549 -10.371 -19.990 1.00 98.62 780 GLN A O 1
ATOM 6428 N N . ALA A 1 781 ? -2.554 -10.493 -18.991 1.00 98.62 781 ALA A N 1
ATOM 6429 C CA . ALA A 1 781 ? -2.133 -11.405 -17.929 1.00 98.62 781 ALA A CA 1
ATOM 6430 C C . ALA A 1 781 ? -1.650 -12.745 -18.504 1.00 98.62 781 ALA A C 1
ATOM 6432 O O . ALA A 1 781 ? -0.596 -13.231 -18.096 1.00 98.62 781 ALA A O 1
ATOM 6433 N N . TYR A 1 782 ? -2.359 -13.288 -19.503 1.00 98.69 782 TYR A N 1
ATOM 6434 C CA . TYR A 1 782 ? -1.964 -14.501 -20.221 1.00 98.69 782 TYR A CA 1
ATOM 6435 C C . TYR A 1 782 ? -0.568 -14.365 -20.837 1.00 98.69 782 TYR A C 1
ATOM 6437 O O . TYR A 1 782 ? 0.333 -15.138 -20.505 1.00 98.69 782 TYR A O 1
ATOM 6445 N N . ILE A 1 783 ? -0.365 -13.368 -21.703 1.00 98.31 783 ILE A N 1
ATOM 6446 C CA . ILE A 1 783 ? 0.867 -13.289 -22.496 1.00 98.31 783 ILE A CA 1
ATOM 6447 C C . ILE A 1 783 ? 2.070 -12.819 -21.686 1.00 98.31 783 ILE A C 1
ATOM 6449 O O . ILE A 1 783 ? 3.176 -13.315 -21.891 1.00 98.31 783 ILE A O 1
ATOM 6453 N N . THR A 1 784 ? 1.873 -11.898 -20.737 1.00 98.31 784 THR A N 1
ATOM 6454 C CA . THR A 1 784 ? 2.975 -11.441 -19.882 1.00 98.31 784 THR A CA 1
ATOM 6455 C C . THR A 1 784 ? 3.434 -12.572 -18.973 1.00 98.31 784 THR A C 1
ATOM 6457 O O . THR A 1 784 ? 4.635 -12.789 -18.864 1.00 98.31 784 THR A O 1
ATOM 6460 N N . ALA A 1 785 ? 2.515 -13.365 -18.407 1.00 98.12 785 ALA A N 1
ATOM 6461 C CA . ALA A 1 785 ? 2.890 -14.549 -17.642 1.00 98.12 785 ALA A CA 1
ATOM 6462 C C . ALA A 1 785 ? 3.654 -15.567 -18.509 1.00 98.12 785 ALA A C 1
ATOM 6464 O O . ALA A 1 785 ? 4.729 -16.018 -18.117 1.00 98.12 785 ALA A O 1
ATOM 6465 N N . LYS A 1 786 ? 3.152 -15.852 -19.719 1.00 97.88 786 LYS A N 1
ATOM 6466 C CA . LYS A 1 786 ? 3.769 -16.787 -20.671 1.00 97.88 786 LYS A CA 1
ATOM 6467 C C . LYS A 1 786 ? 5.184 -16.377 -21.065 1.00 97.88 786 LYS A C 1
ATOM 6469 O O . LYS A 1 786 ? 6.080 -17.203 -21.024 1.00 97.88 786 LYS A O 1
ATOM 6474 N N . TRP A 1 787 ? 5.399 -15.125 -21.466 1.00 97.88 787 TRP A N 1
ATOM 6475 C CA . TRP A 1 787 ? 6.663 -14.699 -22.082 1.00 97.88 787 TRP A CA 1
ATOM 6476 C C . TRP A 1 787 ? 7.703 -14.198 -21.083 1.00 97.88 787 TRP A C 1
ATOM 6478 O O . TRP A 1 787 ? 8.892 -14.421 -21.291 1.00 97.88 787 TRP A O 1
ATOM 6488 N N . ILE A 1 788 ? 7.288 -13.517 -20.010 1.00 97.94 788 ILE A N 1
ATOM 6489 C CA . ILE A 1 788 ? 8.229 -12.918 -19.048 1.00 97.94 788 ILE A CA 1
ATOM 6490 C C . ILE A 1 788 ? 8.740 -13.963 -18.064 1.00 97.94 788 ILE A C 1
ATOM 6492 O O . ILE A 1 788 ? 9.935 -14.004 -17.787 1.00 97.94 788 ILE A O 1
ATOM 6496 N N . PHE A 1 789 ? 7.853 -14.827 -17.569 1.00 98.00 789 PHE A N 1
ATOM 6497 C CA . PHE A 1 789 ? 8.239 -15.953 -16.715 1.00 98.00 789 PHE A CA 1
ATOM 6498 C C . PHE A 1 789 ? 8.499 -17.228 -17.517 1.00 98.00 789 PHE A C 1
ATOM 6500 O O . PHE A 1 789 ? 8.864 -18.250 -16.944 1.00 98.00 789 PHE A O 1
ATOM 6507 N N . ASP A 1 790 ? 8.355 -17.151 -18.844 1.00 97.25 790 ASP A N 1
ATOM 6508 C CA . ASP A 1 790 ? 8.613 -18.245 -19.771 1.00 97.25 790 ASP A CA 1
ATOM 6509 C C . ASP A 1 790 ? 7.832 -19.518 -19.405 1.00 97.25 790 ASP A C 1
ATOM 6511 O O . ASP A 1 790 ? 8.399 -20.594 -19.453 1.00 97.25 790 ASP A O 1
ATOM 6515 N N . LEU A 1 791 ? 6.582 -19.421 -18.940 1.00 96.69 791 LEU A N 1
ATOM 6516 C CA . LEU A 1 791 ? 5.856 -20.561 -18.358 1.00 96.69 791 LEU A CA 1
ATOM 6517 C C . LEU A 1 791 ? 5.671 -21.709 -19.363 1.00 96.69 791 LEU A C 1
ATOM 6519 O O . LEU A 1 791 ? 5.061 -21.525 -20.417 1.00 96.69 791 LEU A O 1
ATOM 6523 N N . HIS A 1 792 ? 6.142 -22.900 -18.998 1.00 94.44 792 HIS A N 1
ATOM 6524 C CA . HIS A 1 792 ? 5.942 -24.166 -19.704 1.00 94.44 792 HIS A CA 1
ATOM 6525 C C . HIS A 1 792 ? 5.104 -25.130 -18.867 1.00 94.44 792 HIS A C 1
ATOM 6527 O O . HIS A 1 792 ? 4.867 -24.925 -17.677 1.00 94.44 792 HIS A O 1
ATOM 6533 N N . ASP A 1 793 ? 4.683 -26.232 -19.484 1.00 90.00 793 ASP A N 1
ATOM 6534 C CA . ASP A 1 793 ? 3.782 -27.180 -18.840 1.00 90.00 793 ASP A CA 1
ATOM 6535 C C . ASP A 1 793 ? 4.347 -27.824 -17.569 1.00 90.00 793 ASP A C 1
ATOM 6537 O O . ASP A 1 793 ? 3.628 -27.961 -16.584 1.00 90.00 793 ASP A O 1
ATOM 6541 N N . ASN A 1 794 ? 5.636 -28.136 -17.536 1.00 89.94 794 ASN A N 1
ATOM 6542 C CA . ASN A 1 794 ? 6.247 -28.796 -16.380 1.00 89.94 794 ASN A CA 1
ATOM 6543 C C . ASN A 1 794 ? 6.788 -27.810 -15.332 1.00 89.94 794 ASN A C 1
ATOM 6545 O O . ASN A 1 794 ? 7.548 -28.209 -14.453 1.00 89.94 794 ASN A O 1
ATOM 6549 N N . ASP A 1 795 ? 6.463 -26.520 -15.444 1.00 95.00 795 ASP A N 1
ATOM 6550 C CA . ASP A 1 795 ? 6.938 -25.527 -14.488 1.00 95.00 795 ASP A CA 1
ATOM 6551 C C . ASP A 1 795 ? 6.105 -25.481 -13.212 1.00 95.00 795 ASP A C 1
ATOM 6553 O O . ASP A 1 795 ? 4.875 -25.562 -13.230 1.00 95.00 795 ASP A O 1
ATOM 6557 N N . ILE A 1 796 ? 6.814 -25.259 -12.106 1.00 97.75 796 ILE A N 1
ATOM 6558 C CA . ILE A 1 796 ? 6.243 -24.958 -10.799 1.00 97.75 796 ILE A CA 1
ATOM 6559 C C . ILE A 1 796 ? 6.663 -23.535 -10.457 1.00 97.75 796 ILE A C 1
ATOM 6561 O O . ILE A 1 796 ? 7.826 -23.253 -10.148 1.00 97.75 796 ILE A O 1
ATOM 6565 N N . PHE A 1 797 ? 5.700 -22.627 -10.573 1.00 98.50 797 PHE A N 1
ATOM 6566 C CA . PHE A 1 797 ? 5.878 -21.201 -10.365 1.00 98.50 797 PHE A CA 1
ATOM 6567 C C . PHE A 1 797 ? 5.575 -20.826 -8.915 1.00 98.50 797 PHE A C 1
ATOM 6569 O O . PHE A 1 797 ? 4.523 -21.166 -8.382 1.00 98.50 797 PHE A O 1
ATOM 6576 N N . TRP A 1 798 ? 6.445 -20.062 -8.263 1.00 98.44 798 TRP A N 1
ATOM 6577 C CA . TRP A 1 798 ? 6.123 -19.514 -6.951 1.00 98.44 798 TRP A CA 1
ATOM 6578 C C . TRP A 1 798 ? 6.342 -18.011 -6.903 1.00 98.44 798 TRP A C 1
ATOM 6580 O O . TRP A 1 798 ? 7.478 -17.538 -6.947 1.00 98.44 798 TRP A O 1
ATOM 6590 N N . SER A 1 799 ? 5.241 -17.267 -6.761 1.00 96.12 799 SER A N 1
ATOM 6591 C CA . SER A 1 799 ? 5.283 -15.872 -6.342 1.00 96.12 799 SER A CA 1
ATOM 6592 C C . SER A 1 799 ? 4.974 -15.746 -4.858 1.00 96.12 799 SER A C 1
ATOM 6594 O O . SER A 1 799 ? 3.968 -16.255 -4.369 1.00 96.12 799 SER A O 1
ATOM 6596 N N . THR A 1 800 ? 5.822 -15.015 -4.142 1.00 90.69 800 THR A N 1
ATOM 6597 C CA . THR A 1 800 ? 5.636 -14.734 -2.711 1.00 90.69 800 THR A CA 1
ATOM 6598 C C . THR A 1 800 ? 4.637 -13.602 -2.445 1.00 90.69 800 THR A C 1
ATOM 6600 O O . THR A 1 800 ? 4.406 -13.234 -1.292 1.00 90.69 800 THR A O 1
ATOM 6603 N N . ALA A 1 801 ? 4.062 -13.010 -3.496 1.00 82.75 801 ALA A N 1
ATOM 6604 C CA . ALA A 1 801 ? 3.160 -11.879 -3.375 1.00 82.75 801 ALA A CA 1
ATOM 6605 C C . ALA A 1 801 ? 1.779 -12.290 -2.852 1.00 82.75 801 ALA A C 1
ATOM 6607 O O . ALA A 1 801 ? 1.180 -13.263 -3.310 1.00 82.75 801 ALA A O 1
ATOM 6608 N N . ASP A 1 802 ? 1.253 -11.474 -1.940 1.00 84.94 802 ASP A N 1
ATOM 6609 C CA . ASP A 1 802 ? -0.099 -11.626 -1.416 1.00 84.94 802 ASP A CA 1
ATOM 6610 C C . ASP A 1 802 ? -1.152 -11.175 -2.442 1.00 84.94 802 ASP A C 1
ATOM 6612 O O . ASP A 1 802 ? -0.966 -10.196 -3.178 1.00 84.94 802 ASP A O 1
ATOM 6616 N N . ILE A 1 803 ? -2.275 -11.890 -2.465 1.00 86.81 803 ILE A N 1
ATOM 6617 C CA . ILE A 1 803 ? -3.409 -11.671 -3.361 1.00 86.81 803 ILE A CA 1
ATOM 6618 C C . ILE A 1 803 ? -4.073 -10.305 -3.170 1.00 86.81 803 ILE A C 1
ATOM 6620 O O . ILE A 1 803 ? -4.672 -9.800 -4.102 1.00 86.81 803 ILE A O 1
ATOM 6624 N N . GLY A 1 804 ? -3.914 -9.637 -2.025 1.00 74.94 804 GLY A N 1
ATOM 6625 C CA . GLY A 1 804 ? -4.369 -8.264 -1.792 1.00 74.94 804 GLY A CA 1
ATOM 6626 C C . GLY A 1 804 ? -3.647 -7.196 -2.623 1.00 74.94 804 GLY A C 1
ATOM 6627 O O . GLY A 1 804 ? -4.027 -6.027 -2.569 1.00 74.94 804 GLY A O 1
ATOM 6628 N N . TRP A 1 805 ? -2.625 -7.575 -3.394 1.00 77.31 805 TRP A N 1
ATOM 6629 C CA . TRP A 1 805 ? -1.884 -6.700 -4.304 1.00 77.31 805 TRP A CA 1
ATOM 6630 C C . TRP A 1 805 ? -2.013 -7.168 -5.754 1.00 77.31 805 TRP A C 1
ATOM 6632 O O . TRP A 1 805 ? -2.335 -8.325 -6.034 1.00 77.31 805 TRP A O 1
ATOM 6642 N N . ILE A 1 806 ? -1.700 -6.277 -6.700 1.00 89.12 806 ILE A N 1
ATOM 6643 C CA . ILE A 1 806 ? -1.825 -6.578 -8.133 1.00 89.12 806 ILE A CA 1
ATOM 6644 C C . ILE A 1 806 ? -0.900 -7.724 -8.573 1.00 89.12 806 ILE A C 1
ATOM 6646 O O . ILE A 1 806 ? -1.268 -8.510 -9.447 1.00 89.12 806 ILE A O 1
ATOM 6650 N N . THR A 1 807 ? 0.272 -7.863 -7.939 1.00 86.12 807 THR A N 1
ATOM 6651 C CA . THR A 1 807 ? 1.204 -8.973 -8.180 1.00 86.12 807 THR A CA 1
ATOM 6652 C C . THR A 1 807 ? 0.562 -10.307 -7.851 1.00 86.12 807 THR A C 1
ATOM 6654 O O . THR A 1 807 ? 0.621 -11.212 -8.677 1.00 86.12 807 THR A O 1
ATOM 6657 N N . GLY A 1 808 ? -0.120 -10.407 -6.708 1.00 87.94 808 GLY A N 1
ATOM 6658 C CA . GLY A 1 808 ? -0.855 -11.611 -6.354 1.00 87.94 808 GLY A CA 1
ATOM 6659 C C . GLY A 1 808 ? -2.017 -11.877 -7.312 1.00 87.94 808 GLY A C 1
ATOM 6660 O O . GLY A 1 808 ? -2.165 -12.999 -7.782 1.00 87.94 808 GLY A O 1
ATOM 6661 N N . HIS A 1 809 ? -2.794 -10.850 -7.686 1.00 95.75 809 HIS A N 1
ATOM 6662 C CA . HIS A 1 809 ? -3.889 -11.012 -8.659 1.00 95.75 809 HIS A CA 1
ATOM 6663 C C . HIS A 1 809 ? -3.385 -11.595 -9.982 1.00 95.75 809 HIS A C 1
ATOM 6665 O O . HIS A 1 809 ? -3.931 -12.565 -10.503 1.00 95.75 809 HIS A O 1
ATOM 6671 N N . THR A 1 810 ? -2.331 -10.993 -10.525 1.00 97.56 810 THR A N 1
ATOM 6672 C CA . THR A 1 810 ? -1.891 -11.267 -11.894 1.00 97.56 810 THR A CA 1
ATOM 6673 C C . THR A 1 810 ? -0.985 -12.485 -11.962 1.00 97.56 810 THR A C 1
ATOM 6675 O O . THR A 1 810 ? -1.132 -13.290 -12.873 1.00 97.56 810 THR A O 1
ATOM 6678 N N . TYR A 1 811 ? -0.082 -12.660 -10.996 1.00 97.00 811 TYR A N 1
ATOM 6679 C CA . TYR A 1 811 ? 0.959 -13.686 -11.050 1.00 97.00 811 TYR A CA 1
ATOM 6680 C C . TYR A 1 811 ? 0.845 -14.755 -9.960 1.00 97.00 811 TYR A C 1
ATOM 6682 O O . TYR A 1 811 ? 1.468 -15.791 -10.113 1.00 97.00 811 TYR A O 1
ATOM 6690 N N . SER A 1 812 ? -0.008 -14.593 -8.944 1.00 93.06 812 SER A N 1
ATOM 6691 C CA . SER A 1 812 ? -0.370 -15.671 -7.997 1.00 93.06 812 SER A CA 1
ATOM 6692 C C . SER A 1 812 ? -1.805 -16.180 -8.202 1.00 93.06 812 SER A C 1
ATOM 6694 O O . SER A 1 812 ? -2.367 -16.806 -7.308 1.00 93.06 812 SER A O 1
ATOM 6696 N N . CYS A 1 813 ? -2.430 -15.868 -9.344 1.00 97.12 813 CYS A N 1
ATOM 6697 C CA . CYS A 1 813 ? -3.773 -16.334 -9.699 1.00 97.12 813 CYS A CA 1
ATOM 6698 C C . CYS A 1 813 ? -3.971 -16.365 -11.226 1.00 97.12 813 CYS A C 1
ATOM 6700 O O . CYS A 1 813 ? -3.729 -17.393 -11.854 1.00 97.12 813 CYS A O 1
ATOM 6702 N N . TYR A 1 814 ? -4.364 -15.248 -11.851 1.00 98.62 814 TYR A N 1
ATOM 6703 C CA . TYR A 1 814 ? -4.879 -15.255 -13.227 1.00 98.62 814 TYR A CA 1
ATOM 6704 C C . TYR A 1 814 ? -3.857 -15.700 -14.284 1.00 98.62 814 TYR A C 1
ATOM 6706 O O . TYR A 1 814 ? -4.162 -16.557 -15.107 1.00 98.62 814 TYR A O 1
ATOM 6714 N N . GLY A 1 815 ? -2.649 -15.139 -14.280 1.00 98.19 815 GLY A N 1
ATOM 6715 C CA . GLY A 1 815 ? -1.618 -15.393 -15.290 1.00 98.19 815 GLY A CA 1
ATOM 6716 C C . GLY A 1 815 ? -1.169 -16.858 -15.368 1.00 98.19 815 GLY A C 1
ATOM 6717 O O . GLY A 1 815 ? -1.239 -17.433 -16.459 1.00 98.19 815 GLY A O 1
ATOM 6718 N N . PRO A 1 816 ? -0.740 -17.488 -14.254 1.00 98.00 816 PRO A N 1
ATOM 6719 C CA . PRO A 1 816 ? -0.395 -18.910 -14.237 1.00 98.00 816 PRO A CA 1
ATOM 6720 C C . PRO A 1 816 ? -1.564 -19.811 -14.647 1.00 98.00 816 PRO A C 1
ATOM 6722 O O . PRO A 1 816 ? -1.385 -20.676 -15.503 1.00 98.00 816 PRO A O 1
ATOM 6725 N N . LEU A 1 817 ? -2.768 -19.554 -14.120 1.00 98.50 817 LEU A N 1
ATOM 6726 C CA . LEU A 1 817 ? -3.966 -20.340 -14.431 1.00 98.50 817 LEU A CA 1
ATOM 6727 C C . LEU A 1 817 ? -4.355 -20.264 -15.916 1.00 98.50 817 LEU A C 1
ATOM 6729 O O . LEU A 1 817 ? -4.652 -21.283 -16.534 1.00 98.50 817 LEU A O 1
ATOM 6733 N N . LEU A 1 818 ? -4.286 -19.079 -16.532 1.00 98.56 818 LEU A N 1
ATOM 6734 C CA . LEU A 1 818 ? -4.541 -18.896 -17.970 1.00 98.56 818 LEU A CA 1
ATOM 6735 C C . LEU A 1 818 ? -3.526 -19.634 -18.857 1.00 98.56 818 LEU A C 1
ATOM 6737 O O . LEU A 1 818 ? -3.815 -19.940 -20.016 1.00 98.56 818 LEU A O 1
ATOM 6741 N N . ASN A 1 819 ? -2.331 -19.906 -18.332 1.00 98.19 819 ASN A N 1
ATOM 6742 C CA . ASN A 1 819 ? -1.289 -20.666 -19.018 1.00 98.19 819 ASN A CA 1
ATOM 6743 C C . ASN A 1 819 ? -1.319 -22.161 -18.694 1.00 98.19 819 ASN A C 1
ATOM 6745 O O . ASN A 1 819 ? -0.507 -22.906 -19.238 1.00 98.19 819 ASN A O 1
ATOM 6749 N N . GLY A 1 820 ? -2.233 -22.613 -17.834 1.00 97.00 820 GLY A N 1
ATOM 6750 C CA . GLY A 1 820 ? -2.265 -24.006 -17.416 1.00 97.00 820 GLY A CA 1
ATOM 6751 C C . GLY A 1 820 ? -1.085 -24.383 -16.514 1.00 97.00 820 GLY A C 1
ATOM 6752 O O . GLY A 1 820 ? -0.801 -25.567 -16.378 1.00 97.00 820 GLY A O 1
ATOM 6753 N N . ALA A 1 821 ? -0.358 -23.419 -15.938 1.00 96.44 821 ALA A N 1
ATOM 6754 C CA . ALA A 1 821 ? 0.825 -23.666 -15.112 1.00 96.44 821 ALA A CA 1
ATOM 6755 C C . ALA A 1 821 ? 0.453 -24.122 -13.692 1.00 96.44 821 ALA A C 1
ATOM 6757 O O . ALA A 1 821 ? -0.636 -23.811 -13.203 1.00 96.44 821 ALA A O 1
ATOM 6758 N N . THR A 1 822 ? 1.379 -24.816 -13.027 1.00 98.31 822 THR A N 1
ATOM 6759 C CA . THR A 1 822 ? 1.287 -25.127 -11.596 1.00 98.31 822 THR A CA 1
ATOM 6760 C C . THR A 1 822 ? 1.909 -23.985 -10.802 1.00 98.31 822 THR A C 1
ATOM 6762 O O . THR A 1 822 ? 3.030 -23.570 -11.110 1.00 98.31 822 THR A O 1
ATOM 6765 N N . PHE A 1 823 ? 1.239 -23.487 -9.761 1.00 98.06 823 PHE A N 1
ATOM 6766 C CA . PHE A 1 823 ? 1.843 -22.494 -8.867 1.00 98.06 823 PHE A CA 1
ATOM 6767 C C . PHE A 1 823 ? 1.673 -22.792 -7.378 1.00 98.06 823 PHE A C 1
ATOM 6769 O O . PHE A 1 823 ? 0.846 -23.602 -6.975 1.00 98.06 823 PHE A O 1
ATOM 6776 N N . ILE A 1 824 ? 2.482 -22.142 -6.545 1.00 98.25 824 ILE A N 1
ATOM 6777 C CA . ILE A 1 824 ? 2.413 -22.265 -5.087 1.00 98.25 824 ILE A CA 1
ATOM 6778 C C . ILE A 1 824 ? 1.787 -21.003 -4.500 1.00 98.25 824 ILE A C 1
ATOM 6780 O O . ILE A 1 824 ? 2.167 -19.887 -4.859 1.00 98.25 824 ILE A O 1
ATOM 6784 N N . ILE A 1 825 ? 0.876 -21.184 -3.548 1.00 96.69 825 ILE A N 1
ATOM 6785 C CA . ILE A 1 825 ? 0.468 -20.140 -2.609 1.00 96.69 825 ILE A CA 1
ATOM 6786 C C . ILE A 1 825 ? 0.901 -20.542 -1.203 1.00 96.69 825 ILE A C 1
ATOM 6788 O O . ILE A 1 825 ? 0.743 -21.689 -0.790 1.00 96.69 825 ILE A O 1
ATOM 6792 N N . TYR A 1 826 ? 1.472 -19.592 -0.472 1.00 95.38 826 TYR A N 1
ATOM 6793 C CA . TYR A 1 826 ? 1.977 -19.819 0.875 1.00 95.38 826 TYR A CA 1
ATOM 6794 C C . TYR A 1 826 ? 1.301 -18.855 1.841 1.00 95.38 826 TYR A C 1
ATOM 6796 O O . TYR A 1 826 ? 1.284 -17.645 1.614 1.00 95.38 826 TYR A O 1
ATOM 6804 N N . GLU A 1 827 ? 0.737 -19.401 2.913 1.00 93.81 827 GLU A N 1
ATOM 6805 C CA . GLU A 1 827 ? 0.007 -18.619 3.911 1.00 93.81 827 GLU A CA 1
ATOM 6806 C C . GLU A 1 827 ? 0.942 -17.806 4.826 1.00 93.81 827 GLU A C 1
ATOM 6808 O O . GLU A 1 827 ? 0.618 -16.697 5.269 1.00 93.81 827 GLU A O 1
ATOM 6813 N N . GLY A 1 828 ? 2.118 -18.368 5.115 1.00 86.56 828 GLY A N 1
ATOM 6814 C CA . GLY A 1 828 ? 2.965 -17.932 6.216 1.00 86.56 828 GLY A CA 1
ATOM 6815 C C . GLY A 1 828 ? 3.969 -16.826 5.905 1.00 86.56 828 GLY A C 1
ATOM 6816 O O . GLY A 1 828 ? 4.009 -16.225 4.826 1.00 86.56 828 GLY A O 1
ATOM 6817 N N . ALA A 1 829 ? 4.787 -16.493 6.904 1.00 84.50 829 ALA A N 1
ATOM 6818 C CA . ALA A 1 829 ? 5.965 -15.648 6.708 1.00 84.50 829 ALA A CA 1
ATOM 6819 C C . ALA A 1 829 ? 7.124 -16.464 6.107 1.00 84.50 829 ALA A C 1
ATOM 6821 O O . ALA A 1 829 ? 7.304 -17.634 6.442 1.00 84.50 829 ALA A O 1
ATOM 6822 N N . LEU A 1 830 ? 7.894 -15.854 5.200 1.00 88.12 830 LEU A N 1
ATOM 6823 C CA . LEU A 1 830 ? 8.948 -16.533 4.427 1.00 88.12 830 LEU A CA 1
ATOM 6824 C C . LEU A 1 830 ? 10.141 -16.993 5.286 1.00 88.12 830 LEU A C 1
ATOM 6826 O O . LEU A 1 830 ? 10.916 -17.833 4.843 1.00 88.12 830 LEU A O 1
ATOM 6830 N N . ASP A 1 831 ? 10.265 -16.443 6.492 1.00 83.94 831 ASP A N 1
ATOM 6831 C CA . ASP A 1 831 ? 11.313 -16.674 7.490 1.00 83.94 831 ASP A CA 1
ATOM 6832 C C . ASP A 1 831 ? 10.784 -17.377 8.759 1.00 83.94 831 ASP A C 1
ATOM 6834 O O . ASP A 1 831 ? 11.404 -17.298 9.818 1.00 83.94 831 ASP A O 1
ATOM 6838 N N . TRP A 1 832 ? 9.605 -18.005 8.694 1.00 87.56 832 TRP A N 1
ATOM 6839 C CA . TRP A 1 832 ? 8.968 -18.665 9.838 1.00 87.56 832 TRP A CA 1
ATOM 6840 C C . TRP A 1 832 ? 8.539 -20.098 9.497 1.00 87.56 832 TRP A C 1
ATOM 6842 O O . TRP A 1 832 ? 7.939 -20.283 8.441 1.00 87.56 832 TRP A O 1
ATOM 6852 N N . PRO A 1 833 ? 8.751 -21.102 10.373 1.00 91.38 833 PRO A N 1
ATOM 6853 C CA . PRO A 1 833 ? 9.322 -21.009 11.725 1.00 91.38 833 PRO A CA 1
ATOM 6854 C C . PRO A 1 833 ? 10.838 -20.808 11.757 1.00 91.38 833 PRO A C 1
ATOM 6856 O O . PRO A 1 833 ? 11.373 -20.421 12.791 1.00 91.38 833 PRO A O 1
ATOM 6859 N N . THR A 1 834 ? 11.515 -21.029 10.630 1.00 90.81 834 THR A N 1
ATOM 6860 C CA . THR A 1 834 ? 12.959 -20.838 10.502 1.00 90.81 834 THR A CA 1
ATOM 6861 C C . THR A 1 834 ? 13.299 -19.941 9.304 1.00 90.81 834 THR A C 1
ATOM 6863 O O . THR A 1 834 ? 12.523 -19.880 8.339 1.00 90.81 834 THR A O 1
ATOM 6866 N N . PRO A 1 835 ? 14.461 -19.261 9.316 1.00 86.31 835 PRO A N 1
ATOM 6867 C CA . PRO A 1 835 ? 14.890 -18.387 8.223 1.00 86.31 835 PRO A CA 1
ATOM 6868 C C . PRO A 1 835 ? 14.960 -19.050 6.838 1.00 86.31 835 PRO A C 1
ATOM 6870 O O . PRO A 1 835 ? 14.772 -18.379 5.824 1.00 86.31 835 PRO A O 1
ATOM 6873 N N . GLU A 1 836 ? 15.205 -20.363 6.769 1.00 90.00 836 GLU A N 1
ATOM 6874 C CA . GLU A 1 836 ? 15.262 -21.129 5.518 1.00 90.00 836 GLU A CA 1
ATOM 6875 C C . GLU A 1 836 ? 13.908 -21.621 4.993 1.00 90.00 836 GLU A C 1
ATOM 6877 O O . GLU A 1 836 ? 13.881 -22.331 3.987 1.00 90.00 836 GLU A O 1
ATOM 6882 N N . ARG A 1 837 ? 12.781 -21.286 5.636 1.00 92.94 837 ARG A N 1
ATOM 6883 C CA . ARG A 1 837 ? 11.467 -21.838 5.265 1.00 92.94 837 ARG A CA 1
ATOM 6884 C C . ARG A 1 837 ? 11.157 -21.695 3.775 1.00 92.94 837 ARG A C 1
ATOM 6886 O O . ARG A 1 837 ? 10.669 -22.635 3.152 1.00 92.94 837 ARG A O 1
ATOM 6893 N N . TRP A 1 838 ? 11.446 -20.538 3.189 1.00 92.38 838 TRP A N 1
ATOM 6894 C CA . TRP A 1 838 ? 11.261 -20.316 1.757 1.00 92.38 838 TRP A CA 1
ATOM 6895 C C . TRP A 1 838 ? 12.088 -21.292 0.899 1.00 92.38 838 TRP A C 1
ATOM 6897 O O . TRP A 1 838 ? 11.557 -21.886 -0.036 1.00 92.38 838 TRP A O 1
ATOM 6907 N N . ALA A 1 839 ? 13.351 -21.532 1.250 1.00 93.94 839 ALA A N 1
ATOM 6908 C CA . ALA A 1 839 ? 14.215 -22.471 0.542 1.00 93.94 839 ALA A CA 1
ATOM 6909 C C . ALA A 1 839 ? 13.726 -23.922 0.691 1.00 93.94 839 ALA A C 1
ATOM 6911 O O . ALA A 1 839 ? 13.697 -24.660 -0.293 1.00 93.94 839 ALA A O 1
ATOM 6912 N N . GLN A 1 840 ? 13.247 -24.300 1.884 1.00 94.50 840 GLN A N 1
ATOM 6913 C CA . GLN A 1 840 ? 12.631 -25.609 2.132 1.00 94.50 840 GLN A CA 1
ATOM 6914 C C . GLN A 1 840 ? 11.401 -25.837 1.248 1.00 94.50 840 GLN A C 1
ATOM 6916 O O . GLN A 1 840 ? 11.259 -26.908 0.669 1.00 94.50 840 GLN A O 1
ATOM 6921 N N . ILE A 1 841 ? 10.522 -24.836 1.111 1.00 95.94 841 ILE A N 1
ATOM 6922 C CA . ILE A 1 841 ? 9.344 -24.915 0.231 1.00 95.94 841 ILE A CA 1
ATOM 6923 C C . ILE A 1 841 ? 9.785 -25.089 -1.227 1.00 95.94 841 ILE A C 1
ATOM 6925 O O . ILE A 1 841 ? 9.227 -25.917 -1.947 1.00 95.94 841 ILE A O 1
ATOM 6929 N N . MET A 1 842 ? 10.807 -24.348 -1.663 1.00 95.62 842 MET A N 1
ATOM 6930 C CA . MET A 1 842 ? 11.322 -24.455 -3.029 1.00 95.62 842 MET A CA 1
ATOM 6931 C C . MET A 1 842 ? 11.882 -25.837 -3.346 1.00 95.62 842 MET A C 1
ATOM 6933 O O . MET A 1 842 ? 11.608 -26.353 -4.427 1.00 95.62 842 MET A O 1
ATOM 6937 N N . GLU A 1 843 ? 12.648 -26.430 -2.430 1.00 94.25 843 GLU A N 1
ATOM 6938 C CA . GLU A 1 843 ? 13.229 -27.760 -2.625 1.00 94.25 843 GLU A CA 1
ATOM 6939 C C . GLU A 1 843 ? 12.171 -28.863 -2.502 1.00 94.25 843 GLU A C 1
ATOM 6941 O O . GLU A 1 843 ? 12.100 -29.720 -3.379 1.00 94.25 843 GLU A O 1
ATOM 6946 N N . LYS A 1 844 ? 11.271 -28.771 -1.509 1.00 95.62 844 LYS A N 1
ATOM 6947 C CA . LYS A 1 844 ? 10.137 -29.695 -1.310 1.00 95.62 844 LYS A CA 1
ATOM 6948 C C . LYS A 1 844 ? 9.292 -29.860 -2.572 1.00 95.62 844 LYS A C 1
ATOM 6950 O O . LYS A 1 844 ? 8.868 -30.968 -2.880 1.00 95.62 844 LYS A O 1
ATOM 6955 N N . TYR A 1 845 ? 9.034 -28.763 -3.281 1.00 96.81 845 TYR A N 1
ATOM 6956 C CA . TYR A 1 845 ? 8.165 -28.760 -4.458 1.00 96.81 845 TYR A CA 1
ATOM 6957 C C . TYR A 1 845 ? 8.909 -28.672 -5.788 1.00 96.81 845 TYR A C 1
ATOM 6959 O O . TYR A 1 845 ? 8.259 -28.618 -6.824 1.00 96.81 845 TYR A O 1
ATOM 6967 N N . GLY A 1 846 ? 10.244 -28.629 -5.794 1.00 96.50 846 GLY A N 1
ATOM 6968 C CA . GLY A 1 846 ? 11.017 -28.518 -7.032 1.00 96.50 846 GLY A CA 1
ATOM 6969 C C . GLY A 1 846 ? 10.692 -27.262 -7.849 1.00 96.50 846 GLY A C 1
ATOM 6970 O O . GLY A 1 846 ? 10.569 -27.332 -9.071 1.00 96.50 846 GLY A O 1
ATOM 6971 N N . VAL A 1 847 ? 10.547 -26.106 -7.188 1.00 98.06 847 VAL A N 1
ATOM 6972 C CA . VAL A 1 847 ? 10.199 -24.827 -7.837 1.00 98.06 847 VAL A CA 1
ATOM 6973 C C . VAL A 1 847 ? 11.153 -24.539 -8.999 1.00 98.06 847 VAL A C 1
ATOM 6975 O O . VAL A 1 847 ? 12.376 -24.611 -8.847 1.00 98.06 847 VAL A O 1
ATOM 6978 N N . THR A 1 848 ? 10.600 -24.205 -10.167 1.00 97.81 848 THR A N 1
ATOM 6979 C CA . THR A 1 848 ? 11.381 -23.885 -11.373 1.00 97.81 848 THR A CA 1
ATOM 6980 C C . THR A 1 848 ? 11.512 -22.381 -11.586 1.00 97.81 848 THR A C 1
ATOM 6982 O O . THR A 1 848 ? 12.526 -21.917 -12.115 1.00 97.81 848 THR A O 1
ATOM 6985 N N . ILE A 1 849 ? 10.528 -21.604 -11.130 1.00 98.44 849 ILE A N 1
ATOM 6986 C CA . ILE A 1 849 ? 10.515 -20.147 -11.248 1.00 98.44 849 ILE A CA 1
ATOM 6987 C C . ILE A 1 849 ? 10.162 -19.536 -9.898 1.00 98.44 849 ILE A C 1
ATOM 6989 O O . ILE A 1 849 ? 9.098 -19.818 -9.348 1.00 98.44 849 ILE A O 1
ATOM 6993 N N . PHE A 1 850 ? 11.026 -18.657 -9.396 1.00 98.31 850 PHE A N 1
ATOM 6994 C CA . PHE A 1 850 ? 10.815 -17.984 -8.118 1.00 98.31 850 PHE A CA 1
ATOM 6995 C C . PHE A 1 850 ? 10.705 -16.471 -8.304 1.00 98.31 850 PHE A C 1
ATOM 6997 O O . PHE A 1 850 ? 11.625 -15.829 -8.814 1.00 98.31 850 PHE A O 1
ATOM 7004 N N . TYR A 1 851 ? 9.573 -15.902 -7.891 1.00 98.00 851 TYR A N 1
ATOM 7005 C CA . TYR A 1 851 ? 9.237 -14.496 -8.079 1.00 98.00 851 TYR A CA 1
ATOM 7006 C C . TYR A 1 851 ? 8.971 -13.810 -6.742 1.00 98.00 851 TYR A C 1
ATOM 7008 O O . TYR A 1 851 ? 8.012 -14.123 -6.038 1.00 98.00 851 TYR A O 1
ATOM 7016 N N . THR A 1 852 ? 9.815 -12.850 -6.378 1.00 90.81 852 THR A N 1
ATOM 7017 C CA . THR A 1 852 ? 9.739 -12.216 -5.062 1.00 90.81 852 THR A CA 1
ATOM 7018 C C . THR A 1 852 ? 10.123 -10.742 -5.124 1.00 90.81 852 THR A C 1
ATOM 7020 O O . THR A 1 852 ? 10.598 -10.242 -6.141 1.00 90.81 852 THR A O 1
ATOM 7023 N N . ALA A 1 853 ? 9.887 -10.012 -4.041 1.00 79.75 853 ALA A N 1
ATOM 7024 C CA . ALA A 1 853 ? 10.298 -8.618 -3.949 1.00 79.75 853 ALA A CA 1
ATOM 7025 C C . ALA A 1 853 ? 11.784 -8.500 -3.553 1.00 79.75 853 ALA A C 1
ATOM 7027 O O . ALA A 1 853 ? 12.258 -9.315 -2.754 1.00 79.75 853 ALA A O 1
ATOM 7028 N N . PRO A 1 854 ? 12.518 -7.466 -4.008 1.00 77.00 854 PRO A N 1
ATOM 7029 C CA . PRO A 1 854 ? 13.919 -7.241 -3.640 1.00 77.00 854 PRO A CA 1
ATOM 7030 C C . PRO A 1 854 ? 14.178 -7.219 -2.145 1.00 77.00 854 PRO A C 1
ATOM 7032 O O . PRO A 1 854 ? 15.243 -7.620 -1.691 1.00 77.00 854 PRO A O 1
ATOM 7035 N N . THR A 1 855 ? 13.219 -6.781 -1.339 1.00 65.06 855 THR A N 1
ATOM 7036 C CA . THR A 1 855 ? 13.460 -6.840 0.092 1.00 65.06 855 THR A CA 1
ATOM 7037 C C . THR A 1 855 ? 13.327 -8.243 0.680 1.00 65.06 855 THR A C 1
ATOM 7039 O O . THR A 1 855 ? 14.013 -8.545 1.649 1.00 65.06 855 THR A O 1
ATOM 7042 N N . ALA A 1 856 ? 12.496 -9.125 0.122 1.00 73.75 856 ALA A N 1
ATOM 7043 C CA . ALA A 1 856 ? 12.563 -10.526 0.529 1.00 73.75 856 ALA A CA 1
ATOM 7044 C C . ALA A 1 856 ? 13.950 -11.096 0.190 1.00 73.75 856 ALA A C 1
ATOM 7046 O O . ALA A 1 856 ? 14.548 -11.755 1.029 1.00 73.75 856 ALA A O 1
ATOM 7047 N N . VAL A 1 857 ? 14.516 -10.730 -0.968 1.00 81.94 857 VAL A N 1
ATOM 7048 C CA . VAL A 1 857 ? 15.902 -11.076 -1.328 1.00 81.94 857 VAL A CA 1
ATOM 7049 C C . VAL A 1 857 ? 16.902 -10.562 -0.285 1.00 81.94 857 VAL A C 1
ATOM 7051 O O . VAL A 1 857 ? 17.681 -11.354 0.229 1.00 81.94 857 VAL A O 1
ATOM 7054 N N . ARG A 1 858 ? 16.837 -9.281 0.104 1.00 77.06 858 ARG A N 1
ATOM 7055 C CA . ARG A 1 858 ? 17.708 -8.720 1.160 1.00 77.06 858 ARG A CA 1
ATOM 7056 C C . ARG A 1 858 ? 17.504 -9.378 2.526 1.00 77.06 858 ARG A C 1
ATOM 7058 O O . ARG A 1 858 ? 18.443 -9.517 3.303 1.00 77.06 858 ARG A O 1
ATOM 7065 N N . MET A 1 859 ? 16.274 -9.783 2.840 1.00 75.06 859 MET A N 1
ATOM 7066 C CA . MET A 1 859 ? 15.977 -10.542 4.054 1.00 75.06 859 MET A CA 1
ATOM 7067 C C . MET A 1 859 ? 16.671 -11.908 4.018 1.00 75.06 859 MET A C 1
ATOM 7069 O O . MET A 1 859 ? 17.272 -12.297 5.010 1.00 75.06 859 MET A O 1
ATOM 7073 N N . PHE A 1 860 ? 16.639 -12.611 2.885 1.00 82.06 860 PHE A N 1
ATOM 7074 C CA . PHE A 1 860 ? 17.334 -13.889 2.722 1.00 82.06 860 PHE A CA 1
ATOM 7075 C C . PHE A 1 860 ? 18.855 -13.731 2.795 1.00 82.06 860 PHE A C 1
ATOM 7077 O O . PHE A 1 860 ? 19.523 -14.524 3.449 1.00 82.06 860 PHE A O 1
ATOM 7084 N N . GLU A 1 861 ? 19.383 -12.678 2.174 1.00 79.38 861 GLU A N 1
ATOM 7085 C CA . GLU A 1 861 ? 20.799 -12.311 2.215 1.00 79.38 861 GLU A CA 1
ATOM 7086 C C . GLU A 1 861 ? 21.302 -12.059 3.646 1.00 79.38 861 GLU A C 1
ATOM 7088 O O . GLU A 1 861 ? 22.417 -12.455 3.983 1.00 79.38 861 GLU A O 1
ATOM 7093 N N . LYS A 1 862 ? 20.464 -11.465 4.510 1.00 69.81 862 LYS A N 1
ATOM 7094 C CA . LYS A 1 862 ? 20.792 -11.166 5.914 1.00 69.81 862 LYS A CA 1
ATOM 7095 C C . LYS A 1 862 ? 21.047 -12.412 6.771 1.00 69.81 862 LYS A C 1
ATOM 7097 O O . LYS A 1 862 ? 21.814 -12.323 7.724 1.00 69.81 862 LYS A O 1
ATOM 7102 N N . TYR A 1 863 ? 20.434 -13.555 6.468 1.00 68.00 863 TYR A N 1
ATOM 7103 C CA . TYR A 1 863 ? 20.551 -14.772 7.288 1.00 68.00 863 TYR A CA 1
ATOM 7104 C C . TYR A 1 863 ? 21.830 -15.596 7.029 1.00 68.00 863 TYR A C 1
ATOM 7106 O O . TYR A 1 863 ? 21.873 -16.765 7.397 1.00 68.00 863 TYR A O 1
ATOM 7114 N N . ASP A 1 864 ? 22.858 -14.967 6.445 1.00 58.84 864 ASP A N 1
ATOM 7115 C CA . ASP A 1 864 ? 24.129 -15.534 5.973 1.00 58.84 864 ASP A CA 1
ATOM 7116 C C . ASP A 1 864 ? 23.939 -16.646 4.921 1.00 58.84 864 ASP A C 1
ATOM 7118 O O . ASP A 1 864 ? 23.277 -17.663 5.136 1.00 58.84 864 ASP A O 1
ATOM 7122 N N . GLY A 1 865 ? 24.537 -16.469 3.738 1.00 58.06 865 GLY A N 1
ATOM 7123 C CA . GLY A 1 865 ? 24.368 -17.363 2.584 1.00 58.06 865 GLY A CA 1
ATOM 7124 C C . GLY A 1 865 ? 24.655 -18.839 2.892 1.00 58.06 865 GLY A C 1
ATOM 7125 O O . GLY A 1 865 ? 24.162 -19.709 2.180 1.00 58.06 865 GLY A O 1
ATOM 7126 N N . GLN A 1 866 ? 25.371 -19.143 3.978 1.00 64.00 866 GLN A N 1
ATOM 7127 C CA . GLN A 1 866 ? 25.593 -20.499 4.490 1.00 64.00 866 GLN A CA 1
ATOM 7128 C C . GLN A 1 866 ? 24.295 -21.292 4.712 1.00 64.00 866 GLN A C 1
ATOM 7130 O O . GLN A 1 866 ? 24.217 -22.453 4.311 1.00 64.00 866 GLN A O 1
ATOM 7135 N N . VAL A 1 867 ? 23.244 -20.659 5.251 1.00 69.69 867 VAL A N 1
ATOM 7136 C CA . VAL A 1 867 ? 21.937 -21.305 5.485 1.00 69.69 867 VAL A CA 1
ATOM 7137 C C . VAL A 1 867 ? 21.270 -21.715 4.169 1.00 69.69 867 VAL A C 1
ATOM 7139 O O . VAL A 1 867 ? 20.532 -22.695 4.117 1.00 69.69 867 VAL A O 1
ATOM 7142 N N . VAL A 1 868 ? 21.550 -20.985 3.090 1.00 78.81 868 VAL A N 1
ATOM 7143 C CA . VAL A 1 868 ? 20.956 -21.172 1.760 1.00 78.81 868 VAL A CA 1
ATOM 7144 C C . VAL A 1 868 ? 21.830 -22.066 0.870 1.00 78.81 868 VAL A C 1
ATOM 7146 O O . VAL A 1 868 ? 21.318 -22.768 0.003 1.00 78.81 868 VAL A O 1
ATOM 7149 N N . ARG A 1 869 ? 23.149 -22.096 1.097 1.00 81.75 869 ARG A N 1
ATOM 7150 C CA . ARG A 1 869 ? 24.118 -22.886 0.319 1.00 81.75 869 ARG A CA 1
ATOM 7151 C C . ARG A 1 869 ? 23.926 -24.394 0.443 1.00 81.75 869 ARG A C 1
ATOM 7153 O O . ARG A 1 869 ? 24.286 -25.095 -0.498 1.00 81.75 869 ARG A O 1
ATOM 7160 N N . LYS A 1 870 ? 23.321 -24.874 1.538 1.00 86.25 870 LYS A N 1
ATOM 7161 C CA . LYS A 1 870 ? 22.930 -26.287 1.694 1.00 86.25 870 LYS A CA 1
ATOM 7162 C C . LYS A 1 870 ? 21.842 -26.724 0.703 1.00 86.25 870 LYS A C 1
ATOM 7164 O O . LYS A 1 870 ? 21.747 -27.905 0.396 1.00 86.25 870 LYS A O 1
ATOM 7169 N N . PHE A 1 871 ? 21.057 -25.780 0.175 1.00 90.12 871 PHE A N 1
ATOM 7170 C CA . PHE A 1 871 ? 20.013 -26.055 -0.809 1.00 90.12 871 PHE A CA 1
ATOM 7171 C C . PHE A 1 871 ? 20.584 -26.037 -2.227 1.00 90.12 871 PHE A C 1
ATOM 7173 O O . PHE A 1 871 ? 21.308 -25.122 -2.640 1.00 90.12 871 PHE A O 1
ATOM 7180 N N . SER A 1 872 ? 20.223 -27.053 -3.007 1.00 88.06 872 SER A N 1
ATOM 7181 C CA . SER A 1 872 ? 20.781 -27.240 -4.347 1.00 88.06 872 SER A CA 1
ATOM 7182 C C . SER A 1 872 ? 20.132 -26.329 -5.399 1.00 88.06 872 SER A C 1
ATOM 7184 O O . SER A 1 872 ? 20.784 -25.908 -6.360 1.00 88.06 872 SER A O 1
ATOM 7186 N N . PHE A 1 873 ? 18.834 -26.044 -5.229 1.00 91.88 873 PHE A N 1
ATOM 7187 C CA . PHE A 1 873 ? 17.967 -25.327 -6.172 1.00 91.88 873 PHE A CA 1
ATOM 7188 C C . PHE A 1 873 ? 18.060 -25.811 -7.626 1.00 91.88 873 PHE A C 1
ATOM 7190 O O . PHE A 1 873 ? 17.824 -25.038 -8.557 1.00 91.88 873 PHE A O 1
ATOM 7197 N N . LYS A 1 874 ? 18.419 -27.080 -7.865 1.00 91.62 874 LYS A N 1
ATOM 7198 C CA . LYS A 1 874 ? 18.752 -27.596 -9.208 1.00 91.62 874 LYS A CA 1
ATOM 7199 C C . LYS A 1 874 ? 17.650 -27.345 -10.247 1.00 91.62 874 LYS A C 1
ATOM 7201 O O . LYS A 1 874 ? 17.982 -27.020 -11.390 1.00 91.62 874 LYS A O 1
ATOM 7206 N N . THR A 1 875 ? 16.383 -27.397 -9.832 1.00 95.44 875 THR A N 1
ATOM 7207 C CA . THR A 1 875 ? 15.179 -27.174 -10.653 1.00 95.44 875 THR A CA 1
ATOM 7208 C C . THR A 1 875 ? 14.991 -25.729 -11.117 1.00 95.44 875 THR A C 1
ATOM 7210 O O . THR A 1 875 ? 14.406 -25.508 -12.178 1.00 95.44 875 THR A O 1
ATOM 7213 N N . LEU A 1 876 ? 15.510 -24.740 -10.377 1.00 96.25 876 LEU A N 1
ATOM 7214 C CA . LEU A 1 876 ? 15.353 -23.329 -10.728 1.00 96.25 876 LEU A CA 1
ATOM 7215 C C . LEU A 1 876 ? 15.974 -23.016 -12.083 1.00 96.25 876 LEU A C 1
ATOM 7217 O O . LEU A 1 876 ? 17.126 -23.377 -12.347 1.00 96.25 876 LEU A O 1
ATOM 7221 N N . ARG A 1 877 ? 15.221 -22.286 -12.905 1.00 95.81 877 ARG A N 1
ATOM 7222 C CA . ARG A 1 877 ? 15.636 -21.808 -14.227 1.00 95.81 877 ARG A CA 1
ATOM 7223 C C . ARG A 1 877 ? 15.437 -20.316 -14.441 1.00 95.81 877 ARG A C 1
ATOM 7225 O O . ARG A 1 877 ? 16.014 -19.790 -15.383 1.00 95.81 877 ARG A O 1
ATOM 7232 N N . LEU A 1 878 ? 14.619 -19.652 -13.625 1.00 97.31 878 LEU A N 1
ATOM 7233 C CA . LEU A 1 878 ? 14.317 -18.228 -13.749 1.00 97.31 878 LEU A CA 1
ATOM 7234 C C . LEU A 1 878 ? 14.030 -17.635 -12.370 1.00 97.31 878 LEU A C 1
ATOM 7236 O O . LEU A 1 878 ? 13.354 -18.245 -11.541 1.00 97.31 878 LEU A O 1
ATOM 7240 N N . LEU A 1 879 ? 14.544 -16.433 -12.143 1.00 98.25 879 LEU A N 1
ATOM 7241 C CA . LEU A 1 879 ? 14.290 -15.638 -10.951 1.00 98.25 879 LEU A CA 1
ATOM 7242 C C . LEU A 1 879 ? 13.604 -14.338 -11.356 1.00 98.25 879 LEU A C 1
ATOM 7244 O O . LEU A 1 879 ? 13.912 -13.780 -12.406 1.00 98.25 879 LEU A O 1
ATOM 7248 N N . GLY A 1 880 ? 12.702 -13.830 -10.527 1.00 96.88 880 GLY A N 1
ATOM 7249 C CA . GLY A 1 880 ? 12.053 -12.548 -10.768 1.00 96.88 880 GLY A CA 1
ATOM 7250 C C . GLY A 1 880 ? 12.092 -11.627 -9.553 1.00 96.88 880 GLY A C 1
ATOM 7251 O O . GLY A 1 880 ? 12.000 -12.082 -8.411 1.00 96.88 880 GLY A O 1
ATOM 7252 N N . SER A 1 881 ? 12.173 -10.327 -9.831 1.00 89.62 881 SER A N 1
ATOM 7253 C CA . SER A 1 881 ? 12.179 -9.223 -8.866 1.00 89.62 881 SER A CA 1
ATOM 7254 C C . SER A 1 881 ? 11.023 -8.261 -9.155 1.00 89.62 881 SER A C 1
ATOM 7256 O O . SER A 1 881 ? 10.747 -7.979 -10.323 1.00 89.62 881 SER A O 1
ATOM 7258 N N . VAL A 1 882 ? 10.323 -7.766 -8.124 1.00 84.94 882 VAL A N 1
ATOM 7259 C CA . VAL A 1 882 ? 9.162 -6.868 -8.289 1.00 84.94 882 VAL A CA 1
ATOM 7260 C C . VAL A 1 882 ? 8.944 -5.869 -7.156 1.00 84.94 882 VAL A C 1
ATOM 7262 O O . VAL A 1 882 ? 9.199 -6.147 -5.987 1.00 84.94 882 VAL A O 1
ATOM 7265 N N . GLY A 1 883 ? 8.342 -4.728 -7.500 1.00 66.69 883 GLY A N 1
ATOM 7266 C CA . GLY A 1 883 ? 7.685 -3.811 -6.558 1.00 66.69 883 GLY A CA 1
ATOM 7267 C C . GLY A 1 883 ? 8.560 -2.660 -6.064 1.00 66.69 883 GLY A C 1
ATOM 7268 O O . GLY A 1 883 ? 8.042 -1.643 -5.594 1.00 66.69 883 GLY A O 1
ATOM 7269 N N . GLU A 1 884 ? 9.873 -2.781 -6.209 1.00 67.44 884 GLU A N 1
ATOM 7270 C CA . GLU A 1 884 ? 10.849 -1.722 -5.967 1.00 67.44 884 GLU A CA 1
ATOM 7271 C C . GLU A 1 884 ? 12.115 -1.979 -6.801 1.00 67.44 884 GLU A C 1
ATOM 7273 O O . GLU A 1 884 ? 12.307 -3.104 -7.263 1.00 67.44 884 GLU A O 1
ATOM 7278 N N . PRO A 1 885 ? 12.988 -0.976 -6.990 1.00 74.06 885 PRO A N 1
ATOM 7279 C CA . PRO A 1 885 ? 14.298 -1.208 -7.584 1.00 74.06 885 PRO A CA 1
ATOM 7280 C C . PRO A 1 885 ? 15.133 -2.176 -6.732 1.00 74.06 885 PRO A C 1
ATOM 7282 O O . PRO A 1 885 ? 15.298 -1.970 -5.525 1.00 74.06 885 PRO A O 1
ATOM 7285 N N . ILE A 1 886 ? 15.680 -3.216 -7.361 1.00 75.88 886 ILE A N 1
ATOM 728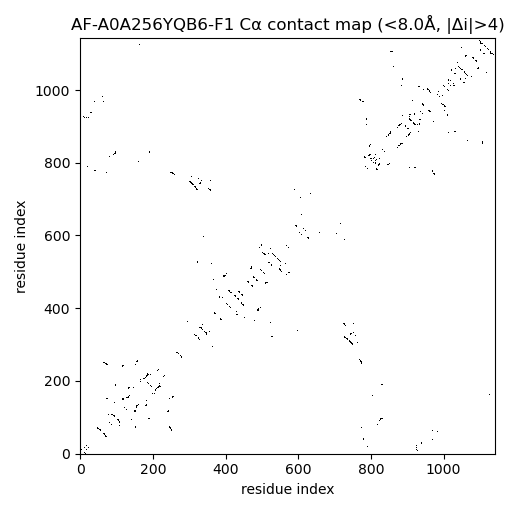6 C CA . ILE A 1 886 ? 16.690 -4.089 -6.752 1.00 75.88 886 ILE A CA 1
ATOM 7287 C C . ILE A 1 886 ? 18.061 -3.399 -6.790 1.00 75.88 886 ILE A C 1
ATOM 7289 O O . ILE A 1 886 ? 18.462 -2.871 -7.831 1.00 75.88 886 ILE A O 1
ATOM 7293 N N . ASN A 1 887 ? 18.766 -3.368 -5.657 1.00 77.25 887 ASN A N 1
ATOM 7294 C CA . ASN A 1 887 ? 20.137 -2.855 -5.591 1.00 77.25 887 ASN A CA 1
ATOM 7295 C C . ASN A 1 887 ? 21.131 -3.882 -6.152 1.00 77.25 887 ASN A C 1
ATOM 7297 O O . ASN A 1 887 ? 20.804 -5.055 -6.344 1.00 77.25 887 ASN A O 1
ATOM 7301 N N . GLU A 1 888 ? 22.338 -3.422 -6.465 1.00 83.31 888 GLU A N 1
ATOM 7302 C CA . GLU A 1 888 ? 23.339 -4.226 -7.169 1.00 83.31 888 GLU A CA 1
ATOM 7303 C C . GLU A 1 888 ? 23.759 -5.473 -6.368 1.00 83.31 888 GLU A C 1
ATOM 7305 O O . GLU A 1 888 ? 23.863 -6.564 -6.929 1.00 83.31 888 GLU A O 1
ATOM 7310 N N . GLU A 1 889 ? 23.901 -5.349 -5.051 1.00 78.56 889 GLU A N 1
ATOM 7311 C CA . GLU A 1 889 ? 24.337 -6.411 -4.141 1.00 78.56 889 GLU A CA 1
ATOM 7312 C C . GLU A 1 889 ? 23.290 -7.509 -4.032 1.00 78.56 889 GLU A C 1
ATOM 7314 O O . GLU A 1 889 ? 23.609 -8.668 -4.296 1.00 78.56 889 GLU A O 1
ATOM 7319 N N . ALA A 1 890 ? 22.030 -7.152 -3.754 1.00 80.06 890 ALA A N 1
ATOM 7320 C CA . ALA A 1 890 ? 20.956 -8.137 -3.689 1.00 80.06 890 ALA A CA 1
ATOM 7321 C C . ALA A 1 890 ? 20.737 -8.800 -5.053 1.00 80.06 890 ALA A C 1
ATOM 7323 O O . ALA A 1 890 ? 20.440 -9.991 -5.113 1.00 80.06 890 ALA A O 1
ATOM 7324 N N . TRP A 1 891 ? 20.921 -8.067 -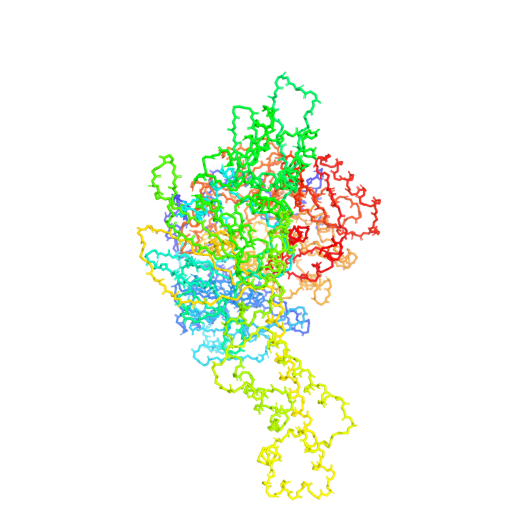6.160 1.00 91.69 891 TRP A N 1
ATOM 7325 C CA . TRP A 1 891 ? 20.865 -8.652 -7.501 1.00 91.69 891 TRP A CA 1
ATOM 7326 C C . TRP A 1 891 ? 21.950 -9.719 -7.678 1.00 91.69 891 TRP A C 1
ATOM 7328 O O . TRP A 1 891 ? 21.648 -10.842 -8.086 1.00 91.69 891 TRP A O 1
ATOM 7338 N N . TYR A 1 892 ? 23.205 -9.407 -7.335 1.00 92.62 892 TYR A N 1
ATOM 7339 C CA . TYR A 1 892 ? 24.308 -10.365 -7.437 1.00 92.62 892 TYR A CA 1
ATOM 7340 C C . TYR A 1 892 ? 24.160 -11.540 -6.478 1.00 92.62 892 TYR A C 1
ATOM 7342 O O . TYR A 1 892 ? 24.433 -12.672 -6.877 1.00 92.62 892 TYR A O 1
ATOM 7350 N N . TRP A 1 893 ? 23.714 -11.298 -5.248 1.00 91.25 893 TRP A N 1
ATOM 7351 C CA . TRP A 1 893 ? 23.431 -12.348 -4.279 1.00 91.25 893 TRP A CA 1
ATOM 7352 C C . TRP A 1 893 ? 22.350 -13.290 -4.812 1.00 91.25 893 TRP A C 1
ATOM 7354 O O . TRP A 1 893 ? 22.551 -14.501 -4.856 1.00 91.25 893 TRP A O 1
ATOM 7364 N N . PHE A 1 894 ? 21.246 -12.748 -5.334 1.00 92.88 894 PHE A N 1
ATOM 7365 C CA . PHE A 1 894 ? 20.158 -13.553 -5.884 1.00 92.88 894 PHE A CA 1
ATOM 7366 C C . PHE A 1 894 ? 20.610 -14.358 -7.105 1.00 92.88 894 PHE A C 1
ATOM 7368 O O . PHE A 1 894 ? 20.286 -15.538 -7.235 1.00 92.88 894 PHE A O 1
ATOM 7375 N N . PHE A 1 895 ? 21.431 -13.751 -7.963 1.00 95.31 895 PHE A N 1
ATOM 7376 C CA . PHE A 1 895 ? 21.983 -14.392 -9.152 1.00 95.31 895 PHE A CA 1
ATOM 7377 C C . PHE A 1 895 ? 22.939 -15.540 -8.800 1.00 95.31 895 PHE A C 1
ATOM 7379 O O . PHE A 1 895 ? 22.864 -16.613 -9.404 1.00 95.31 895 PHE A O 1
ATOM 7386 N N . LYS A 1 896 ? 23.822 -15.333 -7.817 1.00 92.88 896 LYS A N 1
ATOM 7387 C CA . LYS A 1 896 ? 24.873 -16.286 -7.435 1.00 92.88 896 LYS A CA 1
ATOM 7388 C C . LYS A 1 896 ? 24.394 -17.341 -6.446 1.00 92.88 896 LYS A C 1
ATOM 7390 O O . LYS A 1 896 ? 24.524 -18.528 -6.721 1.00 92.88 896 LYS A O 1
ATOM 7395 N N . GLU A 1 897 ? 23.834 -16.936 -5.313 1.00 91.94 897 GLU A N 1
ATOM 7396 C CA . GLU A 1 897 ? 23.522 -17.848 -4.208 1.00 91.94 897 GLU A CA 1
ATOM 7397 C C . GLU A 1 897 ? 22.255 -18.665 -4.485 1.00 91.94 897 GLU A C 1
ATOM 7399 O O . GLU A 1 897 ? 22.230 -19.864 -4.200 1.00 91.94 897 GLU A O 1
ATOM 7404 N N . VAL A 1 898 ? 21.240 -18.062 -5.117 1.00 93.50 898 VAL A N 1
ATOM 7405 C CA . VAL A 1 898 ? 19.976 -18.743 -5.458 1.00 93.50 898 VAL A CA 1
ATOM 7406 C C . VAL A 1 898 ? 19.981 -19.226 -6.908 1.00 93.50 898 VAL A C 1
ATOM 7408 O O . VAL A 1 898 ? 19.764 -20.405 -7.186 1.00 93.50 898 VAL A O 1
ATOM 7411 N N . GLY A 1 899 ? 20.291 -18.335 -7.852 1.00 94.31 899 GLY A N 1
ATOM 7412 C CA . GLY A 1 899 ? 20.288 -18.634 -9.286 1.00 94.31 899 GLY A CA 1
ATOM 7413 C C . GLY A 1 899 ? 21.455 -19.505 -9.757 1.00 94.31 899 GLY A C 1
ATOM 7414 O O . GLY A 1 899 ? 21.400 -20.032 -10.874 1.00 94.31 899 GLY A O 1
ATOM 7415 N N . LYS A 1 900 ? 22.498 -19.666 -8.927 1.00 93.75 900 LYS A N 1
ATOM 7416 C CA . LYS A 1 900 ? 23.761 -20.375 -9.219 1.00 93.75 900 LYS A CA 1
ATOM 7417 C C . LYS A 1 900 ? 24.421 -19.932 -10.531 1.00 93.75 900 LYS A C 1
ATOM 7419 O O . LYS A 1 900 ? 25.031 -20.735 -11.229 1.00 93.75 900 LYS A O 1
ATOM 7424 N N . GLU A 1 901 ? 24.241 -18.663 -10.897 1.00 94.69 901 GLU A N 1
ATOM 7425 C CA . GLU A 1 901 ? 24.679 -18.057 -12.164 1.00 94.69 901 GLU A CA 1
ATOM 7426 C C . GLU A 1 901 ? 24.043 -18.673 -13.431 1.00 94.69 901 GLU A C 1
ATOM 7428 O O . GLU A 1 901 ? 24.458 -18.382 -14.555 1.00 94.69 901 GLU A O 1
ATOM 7433 N N . ARG A 1 902 ? 23.021 -19.524 -13.262 1.00 94.50 902 ARG A N 1
ATOM 7434 C CA . ARG A 1 902 ? 22.281 -20.217 -14.334 1.00 94.50 902 ARG A CA 1
ATOM 7435 C C . ARG A 1 902 ? 21.014 -19.468 -14.731 1.00 94.50 902 ARG A C 1
ATOM 7437 O O . ARG A 1 902 ? 20.592 -19.530 -15.882 1.00 94.50 902 ARG A O 1
ATOM 7444 N N . CYS A 1 903 ? 20.379 -18.828 -13.750 1.00 96.00 903 CYS A N 1
ATOM 7445 C CA . CYS A 1 903 ? 19.041 -18.265 -13.885 1.00 96.00 903 CYS A CA 1
ATOM 7446 C C . CYS A 1 903 ? 19.108 -16.773 -14.242 1.00 96.00 903 CYS A C 1
ATOM 7448 O O . CYS A 1 903 ? 19.750 -16.018 -13.507 1.00 96.00 903 CYS A O 1
ATOM 7450 N N . PRO A 1 904 ? 18.415 -16.311 -15.299 1.00 95.81 904 PRO A N 1
ATOM 7451 C CA . PRO A 1 904 ? 18.199 -14.893 -15.516 1.00 95.81 904 PRO A CA 1
ATOM 7452 C C . PRO A 1 904 ? 17.325 -14.331 -14.397 1.00 95.81 904 PRO A C 1
ATOM 7454 O O . PRO A 1 904 ? 16.405 -15.000 -13.919 1.00 95.81 904 PRO A O 1
ATOM 7457 N N . ILE A 1 905 ? 17.616 -13.089 -14.012 1.00 97.06 905 ILE A N 1
ATOM 7458 C CA . ILE A 1 905 ? 16.763 -12.299 -13.127 1.00 97.06 905 ILE A CA 1
ATOM 7459 C C . ILE A 1 905 ? 15.952 -11.345 -13.995 1.00 97.06 905 ILE A C 1
ATOM 7461 O O . ILE A 1 905 ? 16.501 -10.378 -14.530 1.00 97.06 905 ILE A O 1
ATOM 7465 N N . VAL A 1 906 ? 14.652 -11.602 -14.118 1.00 97.19 906 VAL A N 1
ATOM 7466 C CA . VAL A 1 906 ? 13.713 -10.646 -14.710 1.00 97.19 906 VAL A CA 1
ATOM 7467 C C . VAL A 1 906 ? 13.356 -9.606 -13.648 1.00 97.19 906 VAL A C 1
ATOM 7469 O O . VAL A 1 906 ? 12.619 -9.880 -12.700 1.00 97.19 906 VAL A O 1
ATOM 7472 N N . ASP A 1 907 ? 13.937 -8.411 -13.751 1.00 94.75 907 ASP A N 1
ATOM 7473 C CA . ASP A 1 907 ? 13.545 -7.283 -12.906 1.00 94.75 907 ASP A CA 1
ATOM 7474 C C . ASP A 1 907 ? 12.324 -6.610 -13.533 1.00 94.75 907 ASP A C 1
ATOM 7476 O O . ASP A 1 907 ? 12.366 -6.135 -14.668 1.00 94.75 907 ASP A O 1
ATOM 7480 N N . THR A 1 908 ? 11.189 -6.675 -12.846 1.00 95.88 908 THR A N 1
ATOM 7481 C CA . THR A 1 908 ? 9.884 -6.389 -13.447 1.00 95.88 908 THR A CA 1
ATOM 7482 C C . THR A 1 908 ? 9.326 -5.069 -12.939 1.00 95.88 908 THR A C 1
ATOM 7484 O O . THR A 1 908 ? 8.892 -4.953 -11.789 1.00 95.88 908 THR A O 1
ATOM 7487 N N . TRP A 1 909 ? 9.284 -4.060 -13.813 1.00 95.50 909 TRP A N 1
ATOM 7488 C CA . TRP A 1 909 ? 8.609 -2.801 -13.512 1.00 95.50 909 TRP A CA 1
ATOM 7489 C C . TRP A 1 909 ? 7.184 -2.794 -14.056 1.00 95.50 909 TRP A C 1
ATOM 7491 O O . TRP A 1 909 ? 6.923 -3.169 -15.206 1.00 95.50 909 TRP A O 1
ATOM 7501 N N . TRP A 1 910 ? 6.274 -2.357 -13.187 1.00 92.88 910 TRP A N 1
ATOM 7502 C CA . TRP A 1 910 ? 4.859 -2.140 -13.445 1.00 92.88 910 TRP A CA 1
ATOM 7503 C C . TRP A 1 910 ? 4.171 -1.532 -12.219 1.00 92.88 910 TRP A C 1
ATOM 7505 O O . TRP A 1 910 ? 4.778 -1.344 -11.165 1.00 92.88 910 TRP A O 1
ATOM 7515 N N . GLN A 1 911 ? 2.888 -1.215 -12.372 1.00 87.75 911 GLN A N 1
ATOM 7516 C CA . GLN A 1 911 ? 2.027 -0.607 -11.361 1.00 87.75 911 GLN A CA 1
ATOM 7517 C C . GLN A 1 911 ? 0.688 -1.349 -11.283 1.00 87.75 911 GLN A C 1
ATOM 7519 O O . GLN A 1 911 ? 0.318 -2.075 -12.211 1.00 87.75 911 GLN A O 1
ATOM 7524 N N . THR A 1 912 ? -0.086 -1.101 -10.222 1.00 81.81 912 THR A N 1
ATOM 7525 C CA . THR A 1 912 ? -1.474 -1.599 -10.142 1.00 81.81 912 THR A CA 1
ATOM 7526 C C . THR A 1 912 ? -2.248 -1.179 -11.383 1.00 81.81 912 THR A C 1
ATOM 7528 O O . THR A 1 912 ? -2.830 -2.000 -12.075 1.00 81.81 912 THR A O 1
ATOM 7531 N N . GLU A 1 913 ? -2.101 0.087 -11.747 1.00 92.69 913 GLU A N 1
ATOM 7532 C CA . GLU A 1 913 ? -2.708 0.728 -12.901 1.00 92.69 913 GLU A CA 1
ATOM 7533 C C . GLU A 1 913 ? -2.333 0.104 -14.248 1.00 92.69 913 GLU A C 1
ATOM 7535 O O . GLU A 1 913 ? -3.094 0.210 -15.205 1.00 92.69 913 GLU A O 1
ATOM 7540 N N . THR A 1 914 ? -1.188 -0.570 -14.349 1.00 96.75 914 THR A N 1
ATOM 7541 C CA . THR A 1 914 ? -0.785 -1.224 -15.602 1.00 96.75 914 THR A CA 1
ATOM 7542 C C . THR A 1 914 ? -1.361 -2.627 -15.771 1.00 96.75 914 THR A C 1
ATOM 7544 O O . THR A 1 914 ? -1.348 -3.149 -16.883 1.00 96.75 914 THR A O 1
ATOM 7547 N N . GLY A 1 915 ? -1.855 -3.246 -14.694 1.00 93.50 915 GLY A N 1
ATOM 7548 C CA . GLY A 1 915 ? -2.463 -4.581 -14.694 1.00 93.50 915 GLY A CA 1
ATOM 7549 C C . GLY A 1 915 ? -1.490 -5.759 -14.841 1.00 93.50 915 GLY A C 1
ATOM 7550 O O . GLY A 1 915 ? -1.833 -6.862 -14.446 1.00 93.50 915 GLY A O 1
ATOM 7551 N N . GLY A 1 916 ? -0.275 -5.553 -15.352 1.00 95.56 916 GLY A N 1
ATOM 7552 C CA . GLY A 1 916 ? 0.761 -6.583 -15.493 1.00 95.56 916 GLY A CA 1
ATOM 7553 C C . GLY A 1 916 ? 2.129 -5.971 -15.796 1.00 95.56 916 GLY A C 1
ATOM 7554 O O . GLY A 1 916 ? 2.228 -4.764 -16.013 1.00 95.56 916 GLY A O 1
ATOM 7555 N N . VAL A 1 917 ? 3.178 -6.795 -15.829 1.00 97.62 917 VAL A N 1
ATOM 7556 C CA . VAL A 1 917 ? 4.551 -6.378 -16.146 1.00 97.62 917 VAL A CA 1
ATOM 7557 C C . VAL A 1 917 ? 4.630 -5.821 -17.565 1.00 97.62 917 VAL A C 1
ATOM 7559 O O . VAL A 1 917 ? 4.334 -6.532 -18.523 1.00 97.62 917 VAL A O 1
ATOM 7562 N N . LEU A 1 918 ? 5.072 -4.565 -17.701 1.00 97.44 918 LEU A N 1
ATOM 7563 C CA . LEU A 1 918 ? 5.228 -3.893 -19.000 1.00 97.44 918 LEU A CA 1
ATOM 7564 C C . LEU A 1 918 ? 6.670 -3.479 -19.314 1.00 97.44 918 LEU A C 1
ATOM 7566 O O . LEU A 1 918 ? 6.940 -3.034 -20.428 1.00 97.44 918 LEU A O 1
ATOM 7570 N N . LEU A 1 919 ? 7.597 -3.612 -18.367 1.00 97.75 919 LEU A N 1
ATOM 7571 C CA . LEU A 1 919 ? 9.000 -3.260 -18.557 1.00 97.75 919 LEU A CA 1
ATOM 7572 C C . LEU A 1 919 ? 9.884 -4.312 -17.886 1.00 97.75 919 LEU A C 1
ATOM 7574 O O . LEU A 1 919 ? 9.978 -4.356 -16.659 1.00 97.75 919 LEU A O 1
ATOM 7578 N N . THR A 1 920 ? 10.493 -5.170 -18.705 1.00 97.50 920 THR A N 1
ATOM 7579 C CA . THR A 1 920 ? 11.497 -6.152 -18.290 1.00 97.50 920 THR A CA 1
ATOM 7580 C C . THR A 1 920 ? 12.204 -6.772 -19.498 1.00 97.50 920 THR A C 1
ATOM 7582 O O . THR A 1 920 ? 11.626 -6.875 -20.580 1.00 97.50 920 THR A O 1
ATOM 7585 N N . SER A 1 921 ? 13.446 -7.225 -19.340 1.00 96.25 921 SER A N 1
ATOM 7586 C CA . SER A 1 921 ? 14.111 -8.013 -20.387 1.00 96.25 921 SER A CA 1
ATOM 7587 C C . SER A 1 921 ? 13.516 -9.425 -20.477 1.00 96.25 921 SER A C 1
ATOM 7589 O O . SER A 1 921 ? 13.418 -10.127 -19.475 1.00 96.25 921 SER A O 1
ATOM 7591 N N . LEU A 1 922 ? 13.160 -9.874 -21.686 1.00 97.31 922 LEU A N 1
ATOM 7592 C CA . LEU A 1 922 ? 12.634 -11.230 -21.894 1.00 97.31 922 LEU A CA 1
ATOM 7593 C C . LEU A 1 922 ? 13.718 -12.304 -21.650 1.00 97.31 922 LEU A C 1
ATOM 7595 O O . LEU A 1 922 ? 14.834 -12.148 -22.164 1.00 97.31 922 LEU A O 1
ATOM 7599 N N . PRO A 1 923 ? 13.401 -13.408 -20.939 1.00 96.19 923 PRO A N 1
ATOM 7600 C CA . PRO A 1 923 ? 14.358 -14.426 -20.481 1.00 96.19 923 PRO A CA 1
ATOM 7601 C C . PRO A 1 923 ? 15.198 -15.033 -21.609 1.00 96.19 923 PRO A C 1
ATOM 7603 O O . PRO A 1 923 ? 16.404 -15.197 -21.451 1.00 96.19 923 PRO A O 1
ATOM 7606 N N . GLY A 1 924 ? 14.593 -15.302 -22.769 1.00 95.88 924 GLY A N 1
ATOM 7607 C CA . GLY A 1 924 ? 15.285 -15.862 -23.932 1.00 95.88 924 GLY A CA 1
ATOM 7608 C C . GLY A 1 924 ? 16.079 -14.857 -24.771 1.00 95.88 924 GLY A C 1
ATOM 7609 O O . GLY A 1 924 ? 16.797 -15.276 -25.673 1.00 95.88 924 GLY A O 1
ATOM 7610 N N . ILE A 1 925 ? 15.998 -13.551 -24.493 1.00 95.81 925 ILE A N 1
ATOM 7611 C CA . ILE A 1 925 ? 16.692 -12.515 -25.278 1.00 95.81 925 ILE A CA 1
ATOM 7612 C C . ILE A 1 925 ? 17.767 -11.804 -24.443 1.00 95.81 925 ILE A C 1
ATOM 7614 O O . ILE A 1 925 ? 18.922 -11.723 -24.865 1.00 95.81 925 ILE A O 1
ATOM 7618 N N . GLY A 1 926 ? 17.414 -11.295 -23.260 1.00 93.38 926 GLY A N 1
ATOM 7619 C CA . GLY A 1 926 ? 18.255 -10.348 -22.523 1.00 93.38 926 GLY A CA 1
ATOM 7620 C C . GLY A 1 926 ? 18.452 -9.013 -23.275 1.00 93.38 926 GLY A C 1
ATOM 7621 O O . GLY A 1 926 ? 17.633 -8.656 -24.123 1.00 93.38 926 GLY A O 1
ATOM 7622 N N . PRO A 1 927 ? 19.531 -8.263 -22.989 1.00 95.50 927 PRO A N 1
ATOM 7623 C CA . PRO A 1 927 ? 20.448 -8.475 -21.872 1.00 95.50 927 PRO A CA 1
ATOM 7624 C C . PRO A 1 927 ? 19.793 -8.171 -20.518 1.00 95.50 927 PRO A C 1
ATOM 7626 O O . PRO A 1 927 ? 18.876 -7.355 -20.417 1.00 95.50 927 PRO A O 1
ATOM 7629 N N . PHE A 1 928 ? 20.310 -8.796 -19.465 1.00 96.06 928 PHE A N 1
ATOM 7630 C CA . PHE A 1 928 ? 20.011 -8.471 -18.072 1.00 96.06 928 PHE A CA 1
ATOM 7631 C C . PHE A 1 928 ? 21.160 -7.652 -17.512 1.00 96.06 928 PHE A C 1
ATOM 7633 O O . PHE A 1 928 ? 22.330 -7.955 -17.760 1.00 96.06 928 PHE A O 1
ATOM 7640 N N . LYS A 1 929 ? 20.829 -6.606 -16.767 1.00 94.94 929 LYS A N 1
ATOM 7641 C CA . LYS A 1 929 ? 21.813 -5.710 -16.177 1.00 94.94 929 LYS A CA 1
ATOM 7642 C C . LYS A 1 929 ? 21.397 -5.415 -14.738 1.00 94.94 929 LYS A C 1
ATOM 7644 O O . LYS A 1 929 ? 20.244 -5.030 -14.539 1.00 94.94 929 LYS A O 1
ATOM 7649 N N . PRO A 1 930 ? 22.295 -5.570 -13.751 1.00 91.00 930 PRO A N 1
ATOM 7650 C CA . PRO A 1 930 ? 21.973 -5.279 -12.358 1.00 91.00 930 PRO A CA 1
ATOM 7651 C C . PRO A 1 930 ? 21.373 -3.879 -12.210 1.00 91.00 930 PRO A C 1
ATOM 7653 O O . PRO A 1 930 ? 21.909 -2.923 -12.774 1.00 91.00 930 PRO A O 1
ATOM 7656 N N . THR A 1 931 ? 20.287 -3.749 -11.442 1.00 84.81 931 THR A N 1
ATOM 7657 C CA . THR A 1 931 ? 19.544 -2.495 -11.176 1.00 84.81 931 THR A CA 1
ATOM 7658 C C . THR A 1 931 ? 18.747 -1.897 -12.350 1.00 84.81 931 THR A C 1
ATOM 7660 O O . THR A 1 931 ? 18.220 -0.791 -12.223 1.00 84.81 931 THR A O 1
ATOM 7663 N N . TYR A 1 932 ? 18.665 -2.576 -13.500 1.00 93.31 932 TYR A N 1
ATOM 7664 C CA . TYR A 1 932 ? 17.858 -2.141 -14.647 1.00 93.31 932 TYR A CA 1
ATOM 7665 C C . TYR A 1 932 ? 16.666 -3.076 -14.819 1.00 93.31 932 TYR A C 1
ATOM 7667 O O . TYR A 1 932 ? 16.850 -4.288 -14.909 1.00 93.31 932 TYR A O 1
ATOM 7675 N N . ALA A 1 933 ? 15.473 -2.498 -14.979 1.00 93.12 933 ALA A N 1
ATOM 7676 C CA . ALA A 1 933 ? 14.271 -3.269 -15.275 1.00 93.12 933 ALA A CA 1
ATOM 7677 C C . ALA A 1 933 ? 14.419 -3.977 -16.633 1.00 93.12 933 ALA A C 1
ATOM 7679 O O . ALA A 1 933 ? 14.193 -5.176 -16.756 1.00 93.12 933 ALA A O 1
ATOM 7680 N N . GLY A 1 934 ? 14.891 -3.255 -17.654 1.00 95.69 934 GLY A N 1
ATOM 7681 C CA . GLY A 1 934 ? 15.212 -3.829 -18.961 1.00 95.69 934 GLY A CA 1
ATOM 7682 C C . GLY A 1 934 ? 14.541 -3.085 -20.106 1.00 95.69 934 GLY A C 1
ATOM 7683 O O . GLY A 1 934 ? 14.623 -1.857 -20.175 1.00 95.69 934 GLY A O 1
ATOM 7684 N N . LEU A 1 935 ? 13.911 -3.829 -21.017 1.00 95.94 935 LEU A N 1
ATOM 7685 C CA . LEU A 1 935 ? 13.251 -3.294 -22.211 1.00 95.94 935 LEU A CA 1
ATOM 7686 C C . LEU A 1 935 ? 11.719 -3.294 -22.070 1.00 95.94 935 LEU A C 1
ATOM 7688 O O . LEU A 1 935 ? 11.166 -4.138 -21.364 1.00 95.94 935 LEU A O 1
ATOM 7692 N N . PRO A 1 936 ? 11.004 -2.360 -22.722 1.00 96.75 936 PRO A N 1
ATOM 7693 C CA . PRO A 1 936 ? 9.547 -2.401 -22.794 1.00 96.75 936 PRO A CA 1
ATOM 7694 C C . PRO A 1 936 ? 9.031 -3.737 -23.325 1.00 96.75 936 PRO A C 1
ATOM 7696 O O . PRO A 1 936 ? 9.535 -4.223 -24.334 1.00 96.75 936 PRO A O 1
ATOM 7699 N N . PHE A 1 937 ? 7.994 -4.300 -22.707 1.00 97.56 937 PHE A N 1
ATOM 7700 C CA . PHE A 1 937 ? 7.324 -5.486 -23.233 1.00 97.56 937 PHE A CA 1
ATOM 7701 C C . PHE A 1 937 ? 6.810 -5.189 -24.651 1.00 97.56 937 PHE A C 1
ATOM 7703 O O . PHE A 1 937 ? 6.074 -4.217 -24.822 1.00 97.56 937 PHE A O 1
ATOM 7710 N N . PRO A 1 938 ? 7.166 -5.972 -25.683 1.00 94.25 938 PRO A N 1
ATOM 7711 C CA . PRO A 1 938 ? 6.700 -5.703 -27.039 1.00 94.25 938 PRO A CA 1
ATOM 7712 C C . PRO A 1 938 ? 5.170 -5.876 -27.108 1.00 94.25 938 PRO A C 1
ATOM 7714 O O . PRO A 1 938 ? 4.680 -6.918 -26.678 1.00 94.25 938 PRO A O 1
ATOM 7717 N N . PRO A 1 939 ? 4.387 -4.894 -27.609 1.00 95.44 939 PRO A N 1
ATOM 7718 C CA . PRO A 1 939 ? 4.762 -3.699 -28.376 1.00 95.44 939 PRO A CA 1
ATOM 7719 C C . PRO A 1 939 ? 4.667 -2.371 -27.590 1.00 95.44 939 PRO A C 1
ATOM 7721 O O . PRO A 1 939 ? 4.589 -1.298 -28.191 1.00 95.44 939 PRO A O 1
ATOM 7724 N N . VAL A 1 940 ? 4.609 -2.411 -26.261 1.00 96.81 940 VAL A N 1
ATOM 7725 C CA . VAL A 1 940 ? 4.410 -1.232 -25.408 1.00 96.81 940 VAL A CA 1
ATOM 7726 C C . VAL A 1 940 ? 5.526 -0.210 -25.614 1.00 96.81 940 VAL A C 1
ATOM 7728 O O . VAL A 1 940 ? 6.702 -0.551 -25.743 1.00 96.81 940 VAL A O 1
ATOM 7731 N N . LYS A 1 941 ? 5.145 1.068 -25.652 1.00 95.94 941 LYS A N 1
ATOM 7732 C CA . LYS A 1 941 ? 6.058 2.188 -25.882 1.00 95.94 941 LYS A CA 1
ATOM 7733 C C . LYS A 1 941 ? 6.236 2.991 -24.601 1.00 95.94 941 LYS A C 1
ATOM 7735 O O . LYS A 1 941 ? 5.277 3.567 -24.094 1.00 95.94 941 LYS A O 1
ATOM 7740 N N . PHE A 1 942 ? 7.476 3.053 -24.124 1.00 96.38 942 PHE A N 1
ATOM 7741 C CA . PHE A 1 942 ? 7.877 3.931 -23.028 1.00 96.38 942 PHE A CA 1
ATOM 7742 C C . PHE A 1 942 ? 8.731 5.080 -23.538 1.00 96.38 942 PHE A C 1
ATOM 7744 O O . PHE A 1 942 ? 9.656 4.882 -24.337 1.00 96.38 942 PHE A O 1
ATOM 7751 N N . GLU A 1 943 ? 8.482 6.263 -22.990 1.00 95.62 943 GLU A N 1
ATOM 7752 C CA . GLU A 1 943 ? 9.331 7.426 -23.203 1.00 95.62 943 GLU A CA 1
ATOM 7753 C C . GLU A 1 943 ? 9.760 8.062 -21.882 1.00 95.62 943 GLU A C 1
ATOM 7755 O O . GLU A 1 943 ? 9.151 7.832 -20.836 1.00 95.62 943 GLU A O 1
ATOM 7760 N N . ILE A 1 944 ? 10.852 8.823 -21.930 1.00 95.75 944 ILE A N 1
ATOM 7761 C CA . ILE A 1 944 ? 11.362 9.591 -20.796 1.00 95.75 944 ILE A CA 1
ATOM 7762 C C . ILE A 1 944 ? 11.288 11.067 -21.159 1.00 95.75 944 ILE A C 1
ATOM 7764 O O . ILE A 1 944 ? 12.006 11.528 -22.047 1.00 95.75 944 ILE A O 1
ATOM 7768 N N . LEU A 1 945 ? 10.401 11.795 -20.483 1.00 93.88 945 LEU A N 1
ATOM 7769 C CA . LEU A 1 945 ? 10.127 13.202 -20.758 1.00 93.88 945 LEU A CA 1
ATOM 7770 C C . LEU A 1 945 ? 10.778 14.114 -19.719 1.00 93.88 945 LEU A C 1
ATOM 7772 O O . LEU A 1 945 ? 10.833 13.794 -18.528 1.00 93.88 945 LEU A O 1
ATOM 7776 N N . ASP A 1 946 ? 11.248 15.275 -20.160 1.00 89.12 946 ASP A N 1
ATOM 7777 C CA . ASP A 1 946 ? 11.642 16.356 -19.263 1.00 89.12 946 ASP A CA 1
ATOM 7778 C C . ASP A 1 946 ? 10.421 17.093 -18.673 1.00 89.12 946 ASP A C 1
ATOM 7780 O O . ASP A 1 946 ? 9.262 16.748 -18.915 1.00 89.12 946 ASP A O 1
ATOM 7784 N N . GLU A 1 947 ? 10.666 18.128 -17.866 1.00 81.81 947 GLU A N 1
ATOM 7785 C CA . GLU A 1 947 ? 9.595 18.915 -17.236 1.00 81.81 947 GLU A CA 1
ATOM 7786 C C . GLU A 1 947 ? 8.717 19.676 -18.241 1.00 81.81 947 GLU A C 1
ATOM 7788 O O . GLU A 1 947 ? 7.591 20.030 -17.905 1.00 81.81 947 GLU A O 1
ATOM 7793 N N . LYS A 1 948 ? 9.203 19.892 -19.469 1.00 84.75 948 LYS A N 1
ATOM 7794 C CA . LYS A 1 948 ? 8.468 20.541 -20.561 1.00 84.75 948 LYS A CA 1
ATOM 7795 C C . LYS A 1 948 ? 7.739 19.527 -21.452 1.00 84.75 948 LYS A C 1
ATOM 7797 O O . LYS A 1 948 ? 7.186 19.919 -22.475 1.00 84.75 948 LYS A O 1
ATOM 7802 N N . GLY A 1 949 ? 7.759 18.239 -21.099 1.00 88.81 949 GLY A N 1
ATOM 7803 C CA . GLY A 1 949 ? 7.140 17.172 -21.883 1.00 88.81 949 GLY A CA 1
ATOM 7804 C C . GLY A 1 949 ? 7.939 16.767 -23.125 1.00 88.81 949 GLY A C 1
ATOM 7805 O O . GLY A 1 949 ? 7.401 16.072 -23.983 1.00 88.81 949 GLY A O 1
ATOM 7806 N N . LYS A 1 950 ? 9.210 17.178 -23.254 1.00 92.69 950 LYS A N 1
ATOM 7807 C CA . LYS A 1 950 ? 10.052 16.817 -24.404 1.00 92.69 950 LYS A CA 1
ATOM 7808 C C . LYS A 1 950 ? 10.841 15.528 -24.135 1.00 92.69 950 LYS A C 1
ATOM 7810 O O . LYS A 1 950 ? 11.388 15.379 -23.040 1.00 92.69 950 LYS A O 1
ATOM 7815 N N . PRO A 1 951 ? 10.963 14.614 -25.119 1.00 93.00 951 PRO A N 1
ATOM 7816 C CA . PRO A 1 951 ? 11.776 13.410 -24.977 1.00 93.00 951 PRO A CA 1
ATOM 7817 C C . PRO A 1 951 ? 13.248 13.711 -24.688 1.00 93.00 951 PRO A C 1
ATOM 7819 O O . PRO A 1 951 ? 13.892 14.520 -25.364 1.00 93.00 951 PRO A O 1
ATOM 7822 N N . ILE A 1 952 ? 13.809 13.010 -23.708 1.00 89.50 952 ILE A N 1
ATOM 7823 C CA . ILE A 1 952 ? 15.217 13.111 -23.341 1.00 89.50 952 ILE A CA 1
ATOM 7824 C C . ILE A 1 952 ? 16.047 12.182 -24.235 1.00 89.50 952 ILE A C 1
ATOM 7826 O O . ILE A 1 952 ? 16.015 10.964 -24.090 1.00 89.50 952 ILE A O 1
ATOM 7830 N N . LYS A 1 953 ? 16.835 12.771 -25.146 1.00 78.12 953 LYS A N 1
ATOM 7831 C CA . LYS A 1 953 ? 17.700 12.024 -26.085 1.00 78.12 953 LYS A CA 1
ATOM 7832 C C . LYS A 1 953 ? 19.073 11.639 -25.516 1.00 78.12 953 LYS A C 1
ATOM 7834 O O . LYS A 1 953 ? 19.709 10.720 -26.020 1.00 78.12 953 LYS A O 1
ATOM 7839 N N . LYS A 1 954 ? 19.565 12.350 -24.493 1.00 73.56 954 LYS A N 1
ATOM 7840 C CA . LYS A 1 954 ? 20.889 12.090 -23.899 1.00 73.56 954 LYS A CA 1
ATOM 7841 C C . LYS A 1 954 ? 20.824 10.870 -22.976 1.00 73.56 954 LYS A C 1
ATOM 7843 O O . LYS A 1 954 ? 20.039 10.866 -22.028 1.00 73.56 954 LYS A O 1
ATOM 7848 N N . ALA A 1 955 ? 21.675 9.872 -23.222 1.00 71.94 955 ALA A N 1
ATOM 7849 C CA . ALA A 1 955 ? 21.801 8.703 -22.352 1.00 71.94 955 ALA A CA 1
ATOM 7850 C C . ALA A 1 955 ? 22.133 9.125 -20.909 1.00 71.94 955 ALA A C 1
ATOM 7852 O O . ALA A 1 955 ? 22.866 10.090 -20.695 1.00 71.94 955 ALA A O 1
ATOM 7853 N N . LYS A 1 956 ? 21.602 8.386 -19.926 1.00 72.88 956 LYS A N 1
ATOM 7854 C CA . LYS A 1 956 ? 21.769 8.629 -18.478 1.00 72.88 956 LYS A CA 1
ATOM 7855 C C . LYS A 1 956 ? 21.172 9.929 -17.917 1.00 72.88 956 LYS A C 1
ATOM 7857 O O . LYS A 1 956 ? 21.325 10.180 -16.727 1.00 72.88 956 LYS A O 1
ATOM 7862 N N . LYS A 1 957 ? 20.470 10.747 -18.709 1.00 78.44 957 LYS A N 1
ATOM 7863 C CA . LYS A 1 957 ? 19.738 11.902 -18.168 1.00 78.44 957 LYS A CA 1
ATOM 7864 C C . LYS A 1 957 ? 18.367 11.458 -17.645 1.00 78.44 957 LYS A C 1
ATOM 7866 O O . LYS A 1 957 ? 17.593 10.843 -18.374 1.00 78.44 957 LYS A O 1
ATOM 7871 N N . GLU A 1 958 ? 18.089 11.775 -16.384 1.00 84.06 958 GLU A N 1
ATOM 7872 C CA . GLU A 1 958 ? 16.840 11.427 -15.699 1.00 84.06 958 GLU A CA 1
ATOM 7873 C C . GLU A 1 958 ? 15.652 12.279 -16.177 1.00 84.06 958 GLU A C 1
ATOM 7875 O O . GLU A 1 958 ? 15.789 13.480 -16.432 1.00 84.06 958 GLU A O 1
ATOM 7880 N N . GLY A 1 959 ? 14.476 11.655 -16.266 1.00 87.44 959 GLY A N 1
ATOM 7881 C CA . GLY A 1 959 ? 13.201 12.312 -16.540 1.00 87.44 959 GLY A CA 1
ATOM 7882 C C . GLY A 1 959 ? 11.998 11.502 -16.055 1.00 87.44 959 GLY A C 1
ATOM 7883 O O . GLY A 1 959 ? 12.139 10.499 -15.358 1.00 87.44 959 GLY A O 1
ATOM 7884 N N . SER A 1 960 ? 10.798 11.951 -16.424 1.00 91.38 960 SER A N 1
ATOM 7885 C CA . SER A 1 960 ? 9.534 11.271 -16.126 1.00 91.38 960 SER A CA 1
ATOM 7886 C C . SER A 1 960 ? 9.305 10.108 -17.076 1.00 91.38 960 SER A C 1
ATOM 7888 O O . SER A 1 960 ? 9.213 10.318 -18.285 1.00 91.38 960 SER A O 1
ATOM 7890 N N . LEU A 1 961 ? 9.160 8.902 -16.531 1.00 95.56 961 LEU A N 1
ATOM 7891 C CA . LEU A 1 961 ? 8.734 7.741 -17.297 1.00 95.56 961 LEU A CA 1
ATOM 7892 C C . LEU A 1 961 ? 7.256 7.900 -17.682 1.00 95.56 961 LEU A C 1
ATOM 7894 O O . LEU A 1 961 ? 6.405 8.192 -16.839 1.00 95.56 961 LEU A O 1
ATOM 7898 N N . VAL A 1 962 ? 6.943 7.702 -18.957 1.00 97.25 962 VAL A N 1
ATOM 7899 C CA . VAL A 1 962 ? 5.572 7.743 -19.479 1.00 97.25 962 VAL A CA 1
ATOM 7900 C C . VAL A 1 962 ? 5.308 6.564 -20.406 1.00 97.25 962 VAL A C 1
ATOM 7902 O O . VAL A 1 962 ? 6.241 6.012 -20.993 1.00 97.25 962 VAL A O 1
ATOM 7905 N N . ILE A 1 963 ? 4.036 6.198 -20.555 1.00 97.81 963 ILE A N 1
ATOM 7906 C CA . ILE A 1 963 ? 3.587 5.195 -21.529 1.00 97.81 963 ILE A CA 1
ATOM 7907 C C . ILE A 1 963 ? 2.851 5.921 -22.654 1.00 97.81 963 ILE A C 1
ATOM 7909 O O . ILE A 1 963 ? 2.024 6.798 -22.396 1.00 97.81 963 ILE A O 1
ATOM 7913 N N . LEU A 1 964 ? 3.164 5.560 -23.898 1.00 96.44 964 LEU A N 1
ATOM 7914 C CA . LEU A 1 964 ? 2.550 6.118 -25.101 1.00 96.44 964 LEU A CA 1
ATOM 7915 C C . LEU A 1 964 ? 1.530 5.147 -25.703 1.00 96.44 964 LEU A C 1
ATOM 7917 O O . LEU A 1 964 ? 1.632 3.930 -25.531 1.00 96.44 964 LEU A O 1
ATOM 7921 N N . LYS A 1 965 ? 0.575 5.688 -26.467 1.00 93.44 965 LYS A N 1
ATOM 7922 C CA . LYS A 1 965 ? -0.418 4.889 -27.192 1.00 93.44 965 LYS A CA 1
ATOM 7923 C C . LYS A 1 965 ? 0.201 4.025 -28.318 1.00 93.44 965 LYS A C 1
ATOM 7925 O O . LYS A 1 965 ? 1.215 4.412 -28.909 1.00 93.44 965 LYS A O 1
ATOM 7930 N N . PRO A 1 966 ? -0.439 2.899 -28.692 1.00 95.31 966 PRO A N 1
ATOM 7931 C CA . PRO A 1 966 ? -1.597 2.304 -28.023 1.00 95.31 966 PRO A CA 1
ATOM 7932 C C . PRO A 1 966 ? -1.203 1.691 -26.674 1.00 95.31 966 PRO A C 1
ATOM 7934 O O . PRO A 1 966 ? -0.185 1.010 -26.556 1.00 95.31 966 PRO A O 1
ATOM 7937 N N . PHE A 1 967 ? -2.020 1.958 -25.657 1.00 96.88 967 PHE A N 1
ATOM 7938 C CA . PHE A 1 967 ? -1.812 1.479 -24.292 1.00 96.88 967 PHE A CA 1
ATOM 7939 C C . PHE A 1 967 ? -2.018 -0.031 -24.196 1.00 96.88 967 PHE A C 1
ATOM 7941 O O . PHE A 1 967 ? -2.826 -0.592 -24.936 1.00 96.88 967 PHE A O 1
ATOM 7948 N N . ALA A 1 968 ? -1.320 -0.694 -23.274 1.00 97.44 968 ALA A N 1
ATOM 7949 C CA . ALA A 1 968 ? -1.455 -2.138 -23.112 1.00 97.44 968 ALA A CA 1
ATOM 7950 C C . ALA A 1 968 ? -2.898 -2.521 -22.687 1.00 97.44 968 ALA A C 1
ATOM 7952 O O . ALA A 1 968 ? -3.515 -1.784 -21.909 1.00 97.44 968 ALA A O 1
ATOM 7953 N N . PRO A 1 969 ? -3.464 -3.646 -23.171 1.00 97.69 969 PRO A N 1
ATOM 7954 C CA . PRO A 1 969 ? -4.888 -3.944 -23.003 1.00 97.69 969 PRO A CA 1
ATOM 7955 C C . PRO A 1 969 ? -5.387 -4.019 -21.559 1.00 97.69 969 PRO A C 1
ATOM 7957 O O . PRO A 1 969 ? -6.527 -3.635 -21.290 1.00 97.69 969 PRO A O 1
ATOM 7960 N N . GLY A 1 970 ? -4.543 -4.478 -20.637 1.00 97.12 970 GLY A N 1
ATOM 7961 C CA . GLY A 1 970 ? -4.848 -4.664 -19.221 1.00 97.12 970 GLY A CA 1
ATOM 7962 C C . GLY A 1 970 ? -4.669 -3.423 -18.348 1.00 97.12 970 GLY A C 1
ATOM 7963 O O . GLY A 1 970 ? -4.963 -3.499 -17.155 1.00 97.12 970 GLY A O 1
ATOM 7964 N N . MET A 1 971 ? -4.224 -2.293 -18.910 1.00 97.75 971 MET A N 1
ATOM 7965 C CA . MET A 1 971 ? -4.137 -1.023 -18.182 1.00 97.75 971 MET A CA 1
ATOM 7966 C C . MET A 1 971 ? -5.516 -0.575 -17.664 1.00 97.75 971 MET A C 1
ATOM 7968 O O . MET A 1 971 ? -6.554 -0.894 -18.242 1.00 97.75 971 MET A O 1
ATOM 7972 N N . LEU A 1 972 ? -5.532 0.174 -16.564 1.00 96.12 972 LEU A N 1
ATOM 7973 C CA . LEU A 1 972 ? -6.743 0.627 -15.885 1.00 96.12 972 LEU A CA 1
ATOM 7974 C C . LEU A 1 972 ? -7.739 1.345 -16.816 1.00 96.12 972 LEU A C 1
ATOM 7976 O O . LEU A 1 972 ? -7.351 2.130 -17.681 1.00 96.12 972 LEU A O 1
ATOM 7980 N N . ARG A 1 973 ? -9.037 1.142 -16.575 1.00 93.38 973 ARG A N 1
ATOM 7981 C CA . ARG A 1 973 ? -10.129 1.859 -17.265 1.00 93.38 973 ARG A CA 1
ATOM 7982 C C . ARG A 1 973 ? -10.642 3.078 -16.507 1.00 93.38 973 ARG A C 1
ATOM 7984 O O . ARG A 1 973 ? -11.452 3.837 -17.025 1.00 93.38 973 ARG A O 1
ATOM 7991 N N . GLY A 1 974 ? -10.166 3.277 -15.282 1.00 91.50 974 GLY A N 1
ATOM 7992 C CA . GLY A 1 974 ? -10.554 4.413 -14.464 1.00 91.50 974 GLY A CA 1
ATOM 7993 C C . GLY A 1 974 ? -10.220 4.233 -12.991 1.00 91.50 974 GLY A C 1
ATOM 7994 O O . GLY A 1 974 ? -9.697 3.201 -12.560 1.00 91.50 974 GLY A O 1
ATOM 7995 N N . VAL A 1 975 ? -10.576 5.256 -12.217 1.00 86.31 975 VAL A N 1
ATOM 7996 C CA . VAL A 1 975 ? -10.729 5.163 -10.764 1.00 86.31 975 VAL A CA 1
ATOM 7997 C C . VAL A 1 975 ? -12.224 5.036 -10.486 1.00 86.31 975 VAL A C 1
ATOM 7999 O O . VAL A 1 975 ? -13.019 5.836 -10.983 1.00 86.31 975 VAL A O 1
ATOM 8002 N N . TYR A 1 976 ? -12.606 4.007 -9.734 1.00 86.88 976 TYR A N 1
ATOM 8003 C CA . TYR A 1 976 ? -13.990 3.623 -9.495 1.00 86.88 976 TYR A CA 1
ATOM 8004 C C . TYR A 1 976 ? -14.801 4.812 -8.975 1.00 86.88 976 TYR A C 1
ATOM 8006 O O . TYR A 1 976 ? -14.421 5.448 -7.994 1.00 86.88 976 TYR A O 1
ATOM 8014 N N . ARG A 1 977 ? -15.885 5.145 -9.691 1.00 82.75 977 ARG A N 1
ATOM 8015 C CA . ARG A 1 977 ? -16.779 6.284 -9.405 1.00 82.75 977 ARG A CA 1
ATOM 8016 C C . ARG A 1 977 ? -16.060 7.634 -9.241 1.00 82.75 977 ARG A C 1
ATOM 8018 O O . ARG A 1 977 ? -16.583 8.534 -8.593 1.00 82.75 977 ARG A O 1
ATOM 8025 N N . ASN A 1 978 ? -14.868 7.790 -9.826 1.00 78.19 978 ASN A N 1
ATOM 8026 C CA . ASN A 1 978 ? -14.065 9.003 -9.693 1.00 78.19 978 ASN A CA 1
ATOM 8027 C C . ASN A 1 978 ? -13.272 9.337 -10.980 1.00 78.19 978 ASN A C 1
ATOM 8029 O O . ASN A 1 978 ? -12.038 9.236 -11.008 1.00 78.19 978 ASN A O 1
ATOM 8033 N N . PRO A 1 979 ? -13.965 9.742 -12.063 1.00 79.75 979 PRO A N 1
ATOM 8034 C CA . PRO A 1 979 ? -13.331 10.068 -13.345 1.00 79.75 979 PRO A CA 1
ATOM 8035 C C . PRO A 1 979 ? -12.388 11.277 -13.253 1.00 79.75 979 PRO A C 1
ATOM 8037 O O . PRO A 1 979 ? -11.347 11.310 -13.907 1.00 79.75 979 PRO A O 1
ATOM 8040 N N . GLU A 1 980 ? -12.691 12.245 -12.386 1.00 77.75 980 GLU A N 1
ATOM 8041 C CA . GLU A 1 980 ? -11.844 13.420 -12.180 1.00 77.75 980 GLU A CA 1
ATOM 8042 C C . GLU A 1 980 ? -10.468 13.027 -11.631 1.00 77.75 980 GLU A C 1
ATOM 8044 O O . GLU A 1 980 ? -9.431 13.488 -12.113 1.00 77.75 980 GLU A O 1
ATOM 8049 N N . ARG A 1 981 ? -10.434 12.129 -10.640 1.00 72.56 981 ARG A N 1
ATOM 8050 C CA . ARG A 1 981 ? -9.176 11.635 -10.082 1.00 72.56 981 ARG A CA 1
ATOM 8051 C C . ARG A 1 981 ? -8.396 10.803 -11.086 1.00 72.56 981 ARG A C 1
ATOM 8053 O O . ARG A 1 981 ? -7.175 10.909 -11.111 1.00 72.56 981 ARG A O 1
ATOM 8060 N N . TYR A 1 982 ? -9.075 10.017 -11.917 1.00 82.69 982 TYR A N 1
ATOM 8061 C CA . TYR A 1 982 ? -8.434 9.315 -13.025 1.00 82.69 982 TYR A CA 1
ATOM 8062 C C . TYR A 1 982 ? -7.702 10.299 -13.948 1.00 82.69 982 TYR A C 1
ATOM 8064 O O . TYR A 1 982 ? -6.489 10.183 -14.123 1.00 82.69 982 TYR A O 1
ATOM 8072 N N . PHE A 1 983 ? -8.399 11.328 -14.433 1.00 84.94 983 PHE A N 1
ATOM 8073 C CA . PHE A 1 983 ? -7.814 12.373 -15.273 1.00 84.94 983 PHE A CA 1
ATOM 8074 C C . PHE A 1 983 ? -6.638 13.082 -14.594 1.00 84.94 983 PHE A C 1
ATOM 8076 O O . PHE A 1 983 ? -5.501 13.056 -15.076 1.00 84.94 983 PHE A O 1
ATOM 8083 N N . LYS A 1 984 ? -6.892 13.662 -13.415 1.00 75.00 984 LYS A N 1
ATOM 8084 C CA . LYS A 1 984 ? -5.899 14.440 -12.674 1.00 75.00 984 LYS A CA 1
ATOM 8085 C C . LYS A 1 984 ? -4.678 13.613 -12.324 1.00 75.00 984 LYS A C 1
ATOM 8087 O O . LYS A 1 984 ? -3.579 14.153 -12.308 1.00 75.00 984 LYS A O 1
ATOM 8092 N N . THR A 1 985 ? -4.825 12.341 -11.957 1.00 72.94 985 THR A N 1
ATOM 8093 C CA . THR A 1 985 ? -3.684 11.533 -11.518 1.00 72.94 985 THR A CA 1
ATOM 8094 C C . THR A 1 985 ? -2.781 11.142 -12.682 1.00 72.94 985 THR A C 1
ATOM 8096 O O . THR A 1 985 ? -1.572 11.324 -12.539 1.00 72.94 985 THR A O 1
ATOM 8099 N N . TYR A 1 986 ? -3.343 10.670 -13.796 1.00 86.69 986 TYR A N 1
ATOM 8100 C CA . TYR A 1 986 ? -2.575 9.951 -14.819 1.00 86.69 986 TYR A CA 1
ATOM 8101 C C . TYR A 1 986 ? -2.430 10.690 -16.152 1.00 86.69 986 TYR A C 1
ATOM 8103 O O . TYR A 1 986 ? -1.507 10.382 -16.897 1.00 86.69 986 TYR A O 1
ATOM 8111 N N . TRP A 1 987 ? -3.291 11.669 -16.437 1.00 89.06 987 TRP A N 1
ATOM 8112 C CA . TRP A 1 987 ? -3.436 12.238 -17.784 1.00 89.06 987 TRP A CA 1
ATOM 8113 C C . TRP A 1 987 ? -3.232 13.759 -17.831 1.00 89.06 987 TRP A C 1
ATOM 8115 O O . TRP A 1 987 ? -2.970 14.325 -18.882 1.00 89.06 987 TRP A O 1
ATOM 8125 N N . SER A 1 988 ? -3.280 14.459 -16.694 1.00 86.38 988 SER A N 1
ATOM 8126 C CA . SER A 1 988 ? -3.209 15.929 -16.700 1.00 86.38 988 SER A CA 1
ATOM 8127 C C . SER A 1 988 ? -1.800 16.509 -16.883 1.00 86.38 988 SER A C 1
ATOM 8129 O O . SER A 1 988 ? -1.666 17.694 -17.168 1.00 86.38 988 SER A O 1
ATOM 8131 N N . ARG A 1 989 ? -0.732 15.729 -16.647 1.00 84.88 989 ARG A N 1
ATOM 8132 C CA . ARG A 1 989 ? 0.643 16.271 -16.582 1.00 84.88 989 ARG A CA 1
ATOM 8133 C C . ARG A 1 989 ? 1.270 16.507 -17.956 1.00 84.88 989 ARG A C 1
ATOM 8135 O O . ARG A 1 989 ? 1.960 17.504 -18.129 1.00 84.88 989 ARG A O 1
ATOM 8142 N N . PHE A 1 990 ? 1.069 15.585 -18.894 1.00 91.12 990 PHE A N 1
ATOM 8143 C CA . PHE A 1 990 ? 1.699 15.609 -20.221 1.00 91.12 990 PHE A CA 1
ATOM 8144 C C . PHE A 1 990 ? 0.665 15.520 -21.354 1.00 91.12 990 PHE A C 1
ATOM 8146 O O . PHE A 1 990 ? 0.987 15.103 -22.462 1.00 91.12 990 PHE A O 1
ATOM 8153 N N . GLY A 1 991 ? -0.574 15.924 -21.065 1.00 86.38 991 GLY A N 1
ATOM 8154 C CA . GLY A 1 991 ? -1.707 15.823 -21.979 1.00 86.38 991 GLY A CA 1
ATOM 8155 C C . GLY A 1 991 ? -2.436 14.482 -21.895 1.00 86.38 991 GLY A C 1
ATOM 8156 O O . GLY A 1 991 ? -1.926 13.492 -21.372 1.00 86.38 991 GLY A O 1
ATOM 8157 N N . GLU A 1 992 ? -3.644 14.457 -22.451 1.00 89.25 992 GLU A N 1
ATOM 8158 C CA . GLU A 1 992 ? -4.617 13.366 -22.271 1.00 89.25 992 GLU A CA 1
ATOM 8159 C C . GLU A 1 992 ? -4.247 12.069 -23.009 1.00 89.25 992 GLU A C 1
ATOM 8161 O O . GLU A 1 992 ? -4.837 11.017 -22.791 1.00 89.25 992 GLU A O 1
ATOM 8166 N N . GLU A 1 993 ? -3.246 12.153 -23.881 1.00 93.81 993 GLU A N 1
ATOM 8167 C CA . GLU A 1 993 ? -2.773 11.097 -24.778 1.00 93.81 993 GLU A CA 1
ATOM 8168 C C . GLU A 1 993 ? -1.531 10.362 -24.236 1.00 93.81 993 GLU A C 1
ATOM 8170 O O . GLU A 1 993 ? -1.036 9.423 -24.864 1.00 93.81 993 GLU A O 1
ATOM 8175 N N . ILE A 1 994 ? -0.998 10.794 -23.087 1.00 96.00 994 ILE A N 1
ATOM 8176 C CA . ILE A 1 994 ? 0.234 10.267 -22.491 1.00 96.00 994 ILE A CA 1
ATOM 8177 C C . ILE A 1 994 ? -0.045 9.846 -21.050 1.00 96.00 994 ILE A C 1
ATOM 8179 O O . ILE A 1 994 ? -0.379 10.669 -20.199 1.00 96.00 994 ILE A O 1
ATOM 8183 N N . TYR A 1 995 ? 0.158 8.561 -20.753 1.00 96.88 995 TYR A N 1
ATOM 8184 C CA . TYR A 1 995 ? -0.007 8.051 -19.396 1.00 96.88 995 TYR A CA 1
ATOM 8185 C C . TYR A 1 995 ? 1.221 8.394 -18.547 1.00 96.88 995 TYR A C 1
ATOM 8187 O O . TYR A 1 995 ? 2.333 7.916 -18.802 1.00 96.88 995 TYR A O 1
ATOM 8195 N N . TYR A 1 996 ? 1.018 9.198 -17.506 1.00 94.12 996 TYR A N 1
ATOM 8196 C CA . TYR A 1 996 ? 2.048 9.573 -16.544 1.00 94.12 996 TYR A CA 1
ATOM 8197 C C . TYR A 1 996 ? 2.154 8.554 -15.402 1.00 94.12 996 TYR A C 1
ATOM 8199 O O . TYR A 1 996 ? 1.272 8.455 -14.547 1.00 94.12 996 TYR A O 1
ATOM 8207 N N . THR A 1 997 ? 3.281 7.841 -15.332 1.00 88.38 997 THR A N 1
ATOM 8208 C CA . THR A 1 997 ? 3.509 6.793 -14.318 1.00 88.38 997 THR A CA 1
ATOM 8209 C C . THR A 1 997 ? 3.843 7.372 -12.938 1.00 88.38 997 THR A C 1
ATOM 8211 O O . THR A 1 997 ? 3.645 6.726 -11.910 1.00 88.38 997 THR A O 1
ATOM 8214 N N . SER A 1 998 ? 4.327 8.616 -12.891 1.00 82.31 998 SER A N 1
ATOM 8215 C CA . SER A 1 998 ? 4.929 9.236 -11.701 1.00 82.31 998 SER A CA 1
ATOM 8216 C C . SER A 1 998 ? 6.240 8.610 -11.203 1.00 82.31 998 SER A C 1
ATOM 8218 O O . SER A 1 998 ? 6.703 8.944 -10.111 1.00 82.31 998 SER A O 1
ATOM 8220 N N . ASP A 1 999 ? 6.872 7.769 -12.020 1.00 83.38 999 ASP A N 1
ATOM 8221 C CA . ASP A 1 999 ? 8.206 7.227 -11.769 1.00 83.38 999 ASP A CA 1
ATOM 8222 C C . ASP A 1 999 ? 9.276 7.980 -12.569 1.00 83.38 999 ASP A C 1
ATOM 8224 O O . ASP A 1 999 ? 9.038 8.474 -13.677 1.00 83.38 999 ASP A O 1
ATOM 8228 N N . GLY A 1 1000 ? 10.460 8.083 -11.974 1.00 86.06 1000 GLY A N 1
ATOM 8229 C CA . GLY A 1 1000 ? 11.661 8.619 -12.592 1.00 86.06 1000 GLY A CA 1
ATOM 8230 C C . GLY A 1 1000 ? 12.431 7.502 -13.277 1.00 86.06 1000 GLY A C 1
ATOM 8231 O O . GLY A 1 1000 ? 12.467 6.364 -12.795 1.00 86.06 1000 GLY A O 1
ATOM 8232 N N . ALA A 1 1001 ? 13.029 7.808 -14.422 1.00 91.94 1001 ALA A N 1
ATOM 8233 C CA . ALA A 1 1001 ? 13.846 6.849 -15.144 1.00 91.94 1001 ALA A CA 1
ATOM 8234 C C . ALA A 1 1001 ? 14.896 7.527 -16.025 1.00 91.94 1001 ALA A C 1
ATOM 8236 O O . ALA A 1 1001 ? 14.782 8.704 -16.374 1.00 91.94 1001 ALA A O 1
ATOM 8237 N N . PHE A 1 1002 ? 15.879 6.741 -16.459 1.00 89.94 1002 PHE A N 1
ATOM 8238 C CA . PHE A 1 1002 ? 16.746 7.073 -17.589 1.00 89.94 1002 PHE A CA 1
ATOM 8239 C C . PHE A 1 1002 ? 17.007 5.837 -18.463 1.00 89.94 1002 PHE A C 1
ATOM 8241 O O . PHE A 1 1002 ? 16.893 4.695 -18.011 1.00 89.94 1002 PHE A O 1
ATOM 8248 N N . LYS A 1 1003 ? 17.379 6.077 -19.726 1.00 93.19 1003 LYS A N 1
ATOM 8249 C CA . LYS A 1 1003 ? 17.819 5.051 -20.685 1.00 93.19 1003 LYS A CA 1
ATOM 8250 C C . LYS A 1 1003 ? 19.346 5.005 -20.735 1.00 93.19 1003 LYS A C 1
ATOM 8252 O O . LYS A 1 1003 ? 20.003 6.053 -20.721 1.00 93.19 1003 LYS A O 1
ATOM 8257 N N . ASP A 1 1004 ? 19.920 3.807 -20.805 1.00 90.25 1004 ASP A N 1
ATOM 8258 C CA . ASP A 1 1004 ? 21.332 3.644 -21.156 1.00 90.25 1004 ASP A CA 1
ATOM 8259 C C . ASP A 1 1004 ? 21.553 3.567 -22.676 1.00 90.25 1004 ASP A C 1
ATOM 8261 O O . ASP A 1 1004 ? 20.617 3.661 -23.471 1.00 90.25 1004 ASP A O 1
ATOM 8265 N N . LYS A 1 1005 ? 22.817 3.403 -23.087 1.00 88.12 1005 LYS A N 1
ATOM 8266 C CA . LYS A 1 1005 ? 23.211 3.315 -24.502 1.00 88.12 1005 LYS A CA 1
ATOM 8267 C C . LYS A 1 1005 ? 22.614 2.116 -25.254 1.00 88.12 1005 LYS A C 1
ATOM 8269 O O . LYS A 1 1005 ? 22.569 2.146 -26.475 1.00 88.12 1005 LYS A O 1
ATOM 8274 N N . ASN A 1 1006 ? 22.167 1.081 -24.541 1.00 86.19 1006 ASN A N 1
ATOM 8275 C CA . ASN A 1 1006 ? 21.525 -0.101 -25.115 1.00 86.19 1006 ASN A CA 1
ATOM 8276 C C . ASN A 1 1006 ? 19.989 0.012 -25.083 1.00 86.19 1006 ASN A C 1
ATOM 8278 O O . ASN A 1 1006 ? 19.297 -0.949 -25.407 1.00 86.19 1006 ASN A O 1
ATOM 8282 N N . GLY A 1 1007 ? 19.448 1.159 -24.649 1.00 90.44 1007 GLY A N 1
ATOM 8283 C CA . GLY A 1 1007 ? 18.013 1.376 -24.482 1.00 90.44 1007 GLY A CA 1
ATOM 8284 C C . GLY A 1 1007 ? 17.415 0.723 -23.234 1.00 90.44 1007 GLY A C 1
ATOM 8285 O O . GLY A 1 1007 ? 16.200 0.796 -23.059 1.00 90.44 1007 GLY A O 1
ATOM 8286 N N . LEU A 1 1008 ? 18.231 0.121 -22.356 1.00 94.75 1008 LEU A N 1
ATOM 8287 C CA . LEU A 1 1008 ? 17.745 -0.443 -21.097 1.00 94.75 1008 LEU A CA 1
ATOM 8288 C C . LEU A 1 1008 ? 17.305 0.690 -20.174 1.00 94.75 1008 LEU A C 1
ATOM 8290 O O . LEU A 1 1008 ? 18.032 1.670 -19.978 1.00 94.75 1008 LEU A O 1
ATOM 8294 N N . ILE A 1 1009 ? 16.128 0.532 -19.580 1.00 95.44 1009 ILE A N 1
ATOM 8295 C CA . ILE A 1 1009 ? 15.544 1.518 -18.680 1.00 95.44 1009 ILE A CA 1
ATOM 8296 C C . ILE A 1 1009 ? 15.910 1.158 -17.241 1.00 95.44 1009 ILE A C 1
ATOM 8298 O O . ILE A 1 1009 ? 15.631 0.051 -16.768 1.00 95.44 1009 ILE A O 1
ATOM 8302 N N . LYS A 1 1010 ? 16.517 2.118 -16.538 1.00 92.12 1010 LYS A N 1
ATOM 8303 C CA . LYS A 1 1010 ? 16.687 2.083 -15.084 1.00 92.12 1010 LYS A CA 1
ATOM 8304 C C . LYS A 1 1010 ? 15.643 2.977 -14.439 1.00 92.12 1010 LYS A C 1
ATOM 8306 O O . LYS A 1 1010 ? 15.496 4.135 -14.822 1.00 92.12 1010 LYS A O 1
ATOM 8311 N N . ILE A 1 1011 ? 14.951 2.429 -13.449 1.00 86.25 1011 ILE A N 1
ATOM 8312 C CA . ILE A 1 1011 ? 13.991 3.158 -12.625 1.00 86.25 1011 ILE A CA 1
ATOM 8313 C C . ILE A 1 1011 ? 14.760 3.811 -11.480 1.00 86.25 1011 ILE A C 1
ATOM 8315 O O . ILE A 1 1011 ? 15.477 3.129 -10.750 1.00 86.25 1011 ILE A O 1
ATOM 8319 N N . THR A 1 1012 ? 14.634 5.127 -11.330 1.00 74.50 1012 THR A N 1
ATOM 8320 C CA . THR A 1 1012 ? 15.325 5.894 -10.277 1.00 74.50 1012 THR A CA 1
ATOM 8321 C C . THR A 1 1012 ? 14.495 6.026 -9.002 1.00 74.50 1012 THR A C 1
ATOM 8323 O O . THR A 1 1012 ? 15.011 6.469 -7.977 1.00 74.50 1012 THR A O 1
ATOM 8326 N N . GLY A 1 1013 ? 13.232 5.593 -9.051 1.00 64.62 1013 GLY A N 1
ATOM 8327 C CA . GLY A 1 1013 ? 12.272 5.643 -7.955 1.00 64.62 1013 GLY A CA 1
ATOM 8328 C C . GLY A 1 1013 ? 11.077 6.523 -8.300 1.00 64.62 1013 GLY A C 1
ATOM 8329 O O . GLY A 1 1013 ? 10.887 6.929 -9.446 1.00 64.62 1013 GLY A O 1
ATOM 8330 N N . ARG A 1 1014 ? 10.253 6.829 -7.298 1.00 63.50 1014 ARG A N 1
ATOM 8331 C CA . ARG A 1 1014 ? 9.190 7.823 -7.458 1.00 63.50 1014 ARG A CA 1
ATOM 8332 C C . ARG A 1 1014 ? 9.841 9.185 -7.648 1.00 63.50 1014 ARG A C 1
ATOM 8334 O O . ARG A 1 1014 ? 10.713 9.550 -6.866 1.00 63.50 1014 ARG A O 1
ATOM 8341 N N . LEU A 1 1015 ? 9.377 9.981 -8.611 1.00 58.66 1015 LEU A N 1
ATOM 8342 C CA . LEU A 1 1015 ? 9.827 11.381 -8.711 1.00 58.66 1015 LEU A CA 1
ATOM 8343 C C . LEU A 1 1015 ? 9.406 12.221 -7.497 1.00 58.66 1015 LEU A C 1
ATOM 8345 O O . LEU A 1 1015 ? 9.944 13.303 -7.273 1.00 58.66 1015 LEU A O 1
ATOM 8349 N N . ASP A 1 1016 ? 8.481 11.692 -6.700 1.00 51.22 1016 ASP A N 1
ATOM 8350 C CA . ASP A 1 1016 ? 8.095 12.230 -5.403 1.00 51.22 1016 ASP A CA 1
ATOM 8351 C C . ASP A 1 1016 ? 9.175 11.976 -4.305 1.00 51.22 1016 ASP A C 1
ATOM 8353 O O . ASP A 1 1016 ? 9.121 12.625 -3.264 1.00 51.22 1016 ASP A O 1
ATOM 8357 N N . ASP A 1 1017 ? 10.166 11.085 -4.532 1.00 51.34 1017 ASP A N 1
ATOM 8358 C CA . ASP A 1 1017 ? 11.189 10.604 -3.564 1.00 51.34 1017 ASP A CA 1
ATOM 8359 C C . ASP A 1 1017 ? 12.652 11.069 -3.865 1.00 51.34 1017 ASP A C 1
ATOM 8361 O O . ASP A 1 1017 ? 13.612 10.513 -3.322 1.00 51.34 1017 ASP A O 1
ATOM 8365 N N . VAL A 1 1018 ? 12.864 12.079 -4.721 1.00 52.66 1018 VAL A N 1
ATOM 8366 C CA . VAL A 1 1018 ? 14.201 12.610 -5.103 1.00 52.66 1018 VAL A CA 1
ATOM 8367 C C . VAL A 1 1018 ? 14.714 13.656 -4.101 1.00 52.66 1018 VAL A C 1
ATOM 8369 O O . VAL A 1 1018 ? 13.961 14.549 -3.712 1.00 52.66 1018 VAL A O 1
ATOM 8372 N N . LEU A 1 1019 ? 16.004 13.596 -3.730 1.00 57.09 1019 LEU A N 1
ATOM 8373 C CA . LEU A 1 1019 ? 16.643 14.590 -2.854 1.00 57.09 1019 LEU A CA 1
ATOM 8374 C C . LEU A 1 1019 ? 17.124 15.807 -3.640 1.00 57.09 1019 LEU A C 1
ATOM 8376 O O . LEU A 1 1019 ? 17.641 15.667 -4.749 1.00 57.09 1019 LEU A O 1
ATOM 8380 N N . LYS A 1 1020 ? 17.022 17.001 -3.050 1.00 51.19 1020 LYS A N 1
ATOM 8381 C CA . LYS A 1 1020 ? 17.621 18.229 -3.609 1.00 51.19 1020 LYS A CA 1
ATOM 8382 C C . LYS A 1 1020 ? 18.760 18.728 -2.721 1.00 51.19 1020 LYS A C 1
ATOM 8384 O O . LYS A 1 1020 ? 18.518 19.429 -1.742 1.00 51.19 1020 LYS A O 1
ATOM 8389 N N . VAL A 1 1021 ? 19.995 18.400 -3.093 1.00 52.16 1021 VAL A N 1
ATOM 8390 C CA . VAL A 1 1021 ? 21.216 18.737 -2.346 1.00 52.16 1021 VAL A CA 1
ATOM 8391 C C . VAL A 1 1021 ? 21.990 19.816 -3.098 1.00 52.16 1021 VAL A C 1
ATOM 8393 O O . VAL A 1 1021 ? 22.483 19.590 -4.197 1.00 52.16 1021 VAL A O 1
ATOM 8396 N N . ALA A 1 1022 ? 22.073 21.009 -2.517 1.00 44.34 1022 ALA A N 1
ATOM 8397 C CA . ALA A 1 1022 ? 22.708 22.205 -3.073 1.00 44.34 1022 ALA A CA 1
ATOM 8398 C C . ALA A 1 1022 ? 22.257 22.524 -4.515 1.00 44.34 1022 ALA A C 1
ATOM 8400 O O . ALA A 1 1022 ? 23.061 22.880 -5.367 1.00 44.34 1022 ALA A O 1
ATOM 8401 N N . GLY A 1 1023 ? 20.964 22.343 -4.806 1.00 37.88 1023 GLY A N 1
ATOM 8402 C CA . GLY A 1 1023 ? 20.392 22.552 -6.143 1.00 37.88 1023 GLY A CA 1
ATOM 8403 C C . GLY A 1 1023 ? 20.518 21.358 -7.098 1.00 37.88 1023 GLY A C 1
ATOM 8404 O O . GLY A 1 1023 ? 19.815 21.322 -8.108 1.00 37.88 1023 GLY A O 1
ATOM 8405 N N . HIS A 1 1024 ? 21.315 20.340 -6.762 1.00 42.28 1024 HIS A N 1
ATOM 8406 C CA . HIS A 1 1024 ? 21.423 19.099 -7.527 1.00 42.28 1024 HIS A CA 1
ATOM 8407 C C . HIS A 1 1024 ? 20.352 18.094 -7.097 1.00 42.28 1024 HIS A C 1
ATOM 8409 O O . HIS A 1 1024 ? 20.080 17.920 -5.907 1.00 42.28 1024 HIS A O 1
ATOM 8415 N N . ARG A 1 1025 ? 19.734 17.419 -8.071 1.00 49.50 1025 ARG A N 1
ATOM 8416 C CA . ARG A 1 1025 ? 18.818 16.304 -7.813 1.00 49.50 1025 ARG A CA 1
ATOM 8417 C C . ARG A 1 1025 ? 19.627 15.023 -7.665 1.00 49.50 1025 ARG A C 1
ATOM 8419 O O . ARG A 1 1025 ? 20.328 14.648 -8.597 1.00 49.50 1025 ARG A O 1
ATOM 8426 N N . LEU A 1 1026 ? 19.520 14.385 -6.505 1.00 50.84 1026 LEU A N 1
ATOM 8427 C CA . LEU A 1 1026 ? 20.169 13.114 -6.208 1.00 50.84 1026 LEU A CA 1
ATOM 8428 C C . LEU A 1 1026 ? 19.100 12.068 -5.896 1.00 50.84 1026 LEU A C 1
ATOM 8430 O O . LEU A 1 1026 ? 18.268 12.255 -5.002 1.00 50.84 1026 LEU A O 1
ATOM 8434 N N . SER A 1 1027 ? 19.118 10.961 -6.634 1.00 57.69 1027 SER A N 1
ATOM 8435 C CA . SER A 1 1027 ? 18.251 9.824 -6.337 1.00 57.69 1027 SER A CA 1
ATOM 8436 C C . SER A 1 1027 ? 18.745 9.119 -5.072 1.00 57.69 1027 SER A C 1
ATOM 8438 O O . SER A 1 1027 ? 19.931 8.815 -4.930 1.00 57.69 1027 SER A O 1
ATOM 8440 N N . THR A 1 1028 ? 17.823 8.809 -4.159 1.00 65.50 1028 THR A N 1
ATOM 8441 C CA . THR A 1 1028 ? 18.119 7.986 -2.976 1.00 65.50 1028 THR A CA 1
ATOM 8442 C C . THR A 1 1028 ? 18.652 6.608 -3.375 1.00 65.50 1028 THR A C 1
ATOM 8444 O O . THR A 1 1028 ? 19.583 6.117 -2.747 1.00 65.50 1028 THR A O 1
ATOM 8447 N N . ALA A 1 1029 ? 18.158 6.031 -4.475 1.00 53.53 1029 ALA A N 1
ATOM 8448 C CA . ALA A 1 1029 ? 18.603 4.733 -4.982 1.00 53.53 1029 ALA A CA 1
ATOM 8449 C C . ALA A 1 1029 ? 20.039 4.755 -5.538 1.00 53.53 1029 ALA A C 1
ATOM 8451 O O . ALA A 1 1029 ? 20.736 3.742 -5.509 1.00 53.53 1029 ALA A O 1
ATOM 8452 N N . GLU A 1 1030 ? 20.499 5.886 -6.075 1.00 56.03 1030 GLU A N 1
ATOM 8453 C CA . GLU A 1 1030 ? 21.877 6.028 -6.559 1.00 56.03 1030 GLU A CA 1
ATOM 8454 C C . GLU A 1 1030 ? 22.869 6.046 -5.391 1.00 56.03 1030 GLU A C 1
ATOM 8456 O O . GLU A 1 1030 ? 23.837 5.289 -5.387 1.00 56.03 1030 GLU A O 1
ATOM 8461 N N . LEU A 1 1031 ? 22.558 6.835 -4.361 1.00 67.69 1031 LEU A N 1
ATOM 8462 C CA . LEU A 1 1031 ? 23.326 6.913 -3.118 1.00 67.69 1031 LEU A CA 1
ATOM 8463 C C . LEU A 1 1031 ? 23.366 5.575 -2.372 1.00 67.69 1031 LEU A C 1
ATOM 8465 O O . LEU A 1 1031 ? 24.415 5.188 -1.865 1.00 67.69 1031 LEU A O 1
ATOM 8469 N N . GLU A 1 1032 ? 22.243 4.855 -2.331 1.00 75.25 1032 GLU A N 1
ATOM 8470 C CA . GLU A 1 1032 ? 22.174 3.539 -1.693 1.00 75.25 1032 GLU A CA 1
ATOM 8471 C C . GLU A 1 1032 ? 23.097 2.529 -2.378 1.00 75.25 1032 GLU A C 1
ATOM 8473 O O . GLU A 1 1032 ? 23.879 1.881 -1.691 1.00 75.25 1032 GLU A O 1
ATOM 8478 N N . ASN A 1 1033 ? 23.071 2.462 -3.717 1.00 61.28 1033 ASN A N 1
ATOM 8479 C CA . ASN A 1 1033 ? 23.954 1.576 -4.487 1.00 61.28 1033 ASN A CA 1
ATOM 8480 C C . ASN A 1 1033 ? 25.442 1.895 -4.268 1.00 61.28 1033 ASN A C 1
ATOM 8482 O O . ASN A 1 1033 ? 26.271 0.995 -4.275 1.00 61.28 1033 ASN A O 1
ATOM 8486 N N . ALA A 1 1034 ? 25.813 3.166 -4.099 1.00 68.75 1034 ALA A N 1
ATOM 8487 C CA . ALA A 1 1034 ? 27.211 3.519 -3.854 1.00 68.75 1034 ALA A CA 1
ATOM 8488 C C . ALA A 1 1034 ? 27.695 3.049 -2.473 1.00 68.75 1034 ALA A C 1
ATOM 8490 O O . ALA A 1 1034 ? 28.831 2.605 -2.339 1.00 68.75 1034 ALA A O 1
ATOM 8491 N N . ILE A 1 1035 ? 26.833 3.117 -1.457 1.00 81.31 1035 ILE A N 1
ATOM 8492 C CA . ILE A 1 1035 ? 27.152 2.697 -0.086 1.00 81.31 1035 ILE A CA 1
ATOM 8493 C C . ILE A 1 1035 ? 27.271 1.179 0.020 1.00 81.31 1035 ILE A C 1
ATOM 8495 O O . ILE A 1 1035 ? 28.174 0.677 0.688 1.00 81.31 1035 ILE A O 1
ATOM 8499 N N . THR A 1 1036 ? 26.375 0.442 -0.631 1.00 78.31 1036 THR A N 1
ATOM 8500 C CA . THR A 1 1036 ? 26.327 -1.021 -0.534 1.00 78.31 1036 THR A CA 1
ATOM 8501 C C . THR A 1 1036 ? 27.489 -1.720 -1.249 1.00 78.31 1036 THR A C 1
ATOM 8503 O O . THR A 1 1036 ? 27.798 -2.859 -0.912 1.00 78.31 1036 THR A O 1
ATOM 8506 N N . LYS A 1 1037 ? 28.235 -1.015 -2.113 1.00 71.62 1037 LYS A N 1
ATOM 8507 C CA . LYS A 1 1037 ? 29.502 -1.501 -2.691 1.00 71.62 1037 LYS A CA 1
ATOM 8508 C C . LYS A 1 1037 ? 30.625 -1.681 -1.669 1.00 71.62 1037 LYS A C 1
ATOM 8510 O O . LYS A 1 1037 ? 31.606 -2.368 -1.957 1.00 71.62 1037 LYS A O 1
ATOM 8515 N N . HIS A 1 1038 ? 30.528 -1.049 -0.501 1.00 80.06 1038 HIS A N 1
ATOM 8516 C CA . HIS A 1 1038 ? 31.506 -1.239 0.559 1.00 80.06 1038 HIS A CA 1
ATOM 8517 C C . HIS A 1 1038 ? 31.401 -2.669 1.118 1.00 80.06 1038 HIS A C 1
ATOM 8519 O O . HIS A 1 1038 ? 30.332 -3.075 1.561 1.00 80.06 1038 HIS A O 1
ATOM 8525 N N . TYR A 1 1039 ? 32.506 -3.426 1.144 1.00 75.50 1039 TYR A N 1
ATOM 8526 C CA . TYR A 1 1039 ? 32.514 -4.874 1.437 1.00 75.50 1039 TYR A CA 1
ATOM 8527 C C . TYR A 1 1039 ? 31.858 -5.265 2.776 1.00 75.50 1039 TYR A C 1
ATOM 8529 O O . TYR A 1 1039 ? 31.331 -6.369 2.919 1.00 75.50 1039 TYR A O 1
ATOM 8537 N N . ALA A 1 1040 ? 31.898 -4.361 3.755 1.00 77.00 1040 ALA A N 1
ATOM 8538 C CA . ALA A 1 1040 ? 31.319 -4.554 5.079 1.00 77.00 1040 ALA A CA 1
ATOM 8539 C C . ALA A 1 1040 ? 29.817 -4.215 5.163 1.00 77.00 1040 ALA A C 1
ATOM 8541 O O . ALA A 1 1040 ? 29.196 -4.499 6.184 1.00 77.00 1040 ALA A O 1
ATOM 8542 N N . VAL A 1 1041 ? 29.217 -3.604 4.136 1.00 79.12 1041 VAL A N 1
ATOM 8543 C CA . VAL A 1 1041 ? 27.816 -3.157 4.141 1.00 79.12 1041 VAL A CA 1
ATOM 8544 C C . VAL A 1 1041 ? 26.904 -4.230 3.547 1.00 79.12 1041 VAL A C 1
ATOM 8546 O O . VAL A 1 1041 ? 27.157 -4.749 2.468 1.00 79.12 1041 VAL A O 1
ATOM 8549 N N . ASN A 1 1042 ? 25.820 -4.552 4.254 1.00 74.12 1042 ASN A N 1
ATOM 8550 C CA . ASN A 1 1042 ? 24.797 -5.495 3.810 1.00 74.12 1042 ASN A CA 1
ATOM 8551 C C . ASN A 1 1042 ? 23.695 -4.797 3.001 1.00 74.12 1042 ASN A C 1
ATOM 8553 O O . ASN A 1 1042 ? 23.444 -5.097 1.841 1.00 74.12 1042 ASN A O 1
ATOM 8557 N N . GLU A 1 1043 ? 23.031 -3.826 3.618 1.00 76.19 1043 GLU A N 1
ATOM 8558 C CA . GLU A 1 1043 ? 21.990 -3.025 2.984 1.00 76.19 1043 GLU A CA 1
ATOM 8559 C C . GLU A 1 1043 ? 22.008 -1.626 3.584 1.00 76.19 1043 GLU A C 1
ATOM 8561 O O . GLU A 1 1043 ? 22.483 -1.410 4.703 1.00 76.19 1043 GLU A O 1
ATOM 8566 N N . CYS A 1 1044 ? 21.470 -0.659 2.852 1.00 86.69 1044 CYS A N 1
ATOM 8567 C CA . CYS A 1 1044 ? 21.314 0.674 3.390 1.00 86.69 1044 CYS A CA 1
ATOM 8568 C C . CYS A 1 1044 ? 20.040 1.340 2.884 1.00 86.69 1044 CYS A C 1
ATOM 8570 O O . CYS A 1 1044 ? 19.403 0.892 1.930 1.00 86.69 1044 CYS A O 1
ATOM 8572 N N . ALA A 1 1045 ? 19.669 2.419 3.555 1.00 82.56 1045 ALA A N 1
ATOM 8573 C CA . ALA A 1 1045 ? 18.619 3.307 3.112 1.00 82.56 1045 ALA A CA 1
ATOM 8574 C C . ALA A 1 1045 ? 19.078 4.751 3.225 1.00 82.56 1045 ALA A C 1
ATOM 8576 O O . ALA A 1 1045 ? 19.633 5.165 4.247 1.00 82.56 1045 ALA A O 1
ATOM 8577 N N . ILE A 1 1046 ? 18.797 5.516 2.178 1.00 82.50 1046 ILE A N 1
ATOM 8578 C CA . ILE A 1 1046 ? 19.120 6.927 2.097 1.00 82.50 1046 ILE A CA 1
ATOM 8579 C C . ILE A 1 1046 ? 17.844 7.730 2.173 1.00 82.50 1046 ILE A C 1
ATOM 8581 O O . ILE A 1 1046 ? 16.853 7.489 1.481 1.00 82.50 1046 ILE A O 1
ATOM 8585 N N . VAL A 1 1047 ? 17.890 8.730 3.035 1.00 81.75 1047 VAL A N 1
ATOM 8586 C CA . VAL A 1 1047 ? 16.807 9.679 3.211 1.00 81.75 1047 VAL A CA 1
ATOM 8587 C C . VAL A 1 1047 ? 17.379 11.082 3.279 1.00 81.75 1047 VAL A C 1
ATOM 8589 O O . VAL A 1 1047 ? 18.475 11.307 3.787 1.00 81.75 1047 VAL A O 1
ATOM 8592 N N . GLY A 1 1048 ? 16.627 12.037 2.750 1.00 73.88 1048 GLY A N 1
ATOM 8593 C CA . GLY A 1 1048 ? 16.974 13.445 2.862 1.00 73.88 1048 GLY A CA 1
ATOM 8594 C C . GLY A 1 1048 ? 16.689 13.931 4.266 1.00 73.88 1048 GLY A C 1
ATOM 8595 O O . GLY A 1 1048 ? 15.560 13.790 4.738 1.00 73.88 1048 GLY A O 1
ATOM 8596 N N . ALA A 1 1049 ? 17.682 14.529 4.906 1.00 71.88 1049 ALA A N 1
ATOM 8597 C CA . ALA A 1 1049 ? 17.459 15.405 6.040 1.00 71.88 1049 ALA A CA 1
ATOM 8598 C C . ALA A 1 1049 ? 17.606 16.861 5.585 1.00 71.88 1049 ALA A C 1
ATOM 8600 O O . ALA A 1 1049 ? 18.464 17.151 4.751 1.00 71.88 1049 ALA A O 1
ATOM 8601 N N . PRO A 1 1050 ? 16.800 17.788 6.118 1.00 55.50 1050 PRO A N 1
ATOM 8602 C CA . PRO A 1 1050 ? 16.998 19.209 5.875 1.00 55.50 1050 PRO A CA 1
ATOM 8603 C C . PRO A 1 1050 ? 18.406 19.651 6.299 1.00 55.50 1050 PRO A C 1
ATOM 8605 O O . PRO A 1 1050 ? 18.913 19.209 7.330 1.00 55.50 1050 PRO A O 1
ATOM 8608 N N . HIS A 1 1051 ? 19.022 20.541 5.525 1.00 65.56 1051 HIS A N 1
ATOM 8609 C CA . HIS A 1 1051 ? 20.315 21.146 5.833 1.00 65.56 1051 HIS A CA 1
ATOM 8610 C C . HIS A 1 1051 ? 20.297 22.624 5.468 1.00 65.56 1051 HIS A C 1
ATOM 8612 O O . HIS A 1 1051 ? 19.969 22.987 4.343 1.00 65.56 1051 HIS A O 1
ATOM 8618 N N . GLU A 1 1052 ? 20.731 23.475 6.392 1.00 39.97 1052 GLU A N 1
ATOM 8619 C CA . GLU A 1 1052 ? 20.565 24.932 6.300 1.00 39.97 1052 GLU A CA 1
ATOM 8620 C C . GLU A 1 1052 ? 21.196 25.545 5.040 1.00 39.97 1052 GLU A C 1
ATOM 8622 O O . GLU A 1 1052 ? 20.605 26.417 4.418 1.00 39.97 1052 GLU A O 1
ATOM 8627 N N . ILE A 1 1053 ? 22.366 25.046 4.628 1.00 47.50 1053 ILE A N 1
ATOM 8628 C CA . ILE A 1 1053 ? 23.093 25.554 3.448 1.00 47.50 1053 ILE A CA 1
ATOM 8629 C C . ILE A 1 1053 ? 22.739 24.799 2.153 1.00 47.50 1053 ILE A C 1
ATOM 8631 O O . ILE A 1 1053 ? 22.585 25.402 1.097 1.00 47.50 1053 ILE A O 1
ATOM 8635 N N . LYS A 1 1054 ? 22.629 23.465 2.208 1.00 44.38 1054 LYS A N 1
ATOM 8636 C CA . LYS A 1 1054 ? 22.449 22.608 1.026 1.00 44.38 1054 LYS A CA 1
ATOM 8637 C C . LYS A 1 1054 ? 20.971 22.326 0.704 1.00 44.38 1054 LYS A C 1
ATOM 8639 O O . LYS A 1 1054 ? 20.691 21.650 -0.275 1.00 44.38 1054 LYS A O 1
ATOM 8644 N N . GLY A 1 1055 ? 20.016 22.831 1.480 1.00 52.00 1055 GLY A N 1
ATOM 8645 C CA . GLY A 1 1055 ? 18.593 22.512 1.326 1.00 52.00 1055 GLY A CA 1
ATOM 8646 C C . GLY A 1 1055 ? 18.254 21.156 1.945 1.00 52.00 1055 GLY A C 1
ATOM 8647 O O . GLY A 1 1055 ? 17.731 21.099 3.055 1.00 52.00 1055 GLY A O 1
ATOM 8648 N N . GLU A 1 1056 ? 18.593 20.061 1.268 1.00 59.22 1056 GLU A N 1
ATOM 8649 C CA . GLU A 1 1056 ? 18.637 18.718 1.856 1.00 59.22 1056 GLU A CA 1
ATOM 8650 C C . GLU A 1 1056 ? 20.070 18.171 1.834 1.00 59.22 1056 GLU A C 1
ATOM 8652 O O . GLU A 1 1056 ? 20.914 18.597 1.048 1.00 59.22 1056 GLU A O 1
ATOM 8657 N N . VAL A 1 1057 ? 20.351 17.206 2.703 1.00 75.00 1057 VAL A N 1
ATOM 8658 C CA . VAL A 1 1057 ? 21.549 16.364 2.669 1.00 75.00 1057 VAL A CA 1
ATOM 8659 C C . VAL A 1 1057 ? 21.169 14.896 2.821 1.00 75.00 1057 VAL A C 1
ATOM 8661 O O . VAL A 1 1057 ? 20.186 14.584 3.499 1.00 75.00 1057 VAL A O 1
ATOM 8664 N N . PRO A 1 1058 ? 21.938 13.975 2.224 1.00 81.06 1058 PRO A N 1
ATOM 8665 C CA . PRO A 1 1058 ? 21.662 12.559 2.357 1.00 81.06 1058 PRO A CA 1
ATOM 8666 C C . PRO A 1 1058 ? 22.124 12.052 3.723 1.00 81.06 1058 PRO A C 1
ATOM 8668 O O . PRO A 1 1058 ? 23.244 12.321 4.154 1.00 81.06 1058 PRO A O 1
ATOM 8671 N N . ILE A 1 1059 ? 21.264 11.301 4.403 1.00 91.69 1059 ILE A N 1
ATOM 8672 C CA . ILE A 1 1059 ? 21.593 10.568 5.624 1.00 91.69 1059 ILE A CA 1
ATOM 8673 C C . ILE A 1 1059 ? 21.448 9.080 5.339 1.00 91.69 1059 ILE A C 1
ATOM 8675 O O . ILE A 1 1059 ? 20.412 8.642 4.832 1.00 91.69 1059 ILE A O 1
ATOM 8679 N N . ALA A 1 1060 ? 22.491 8.326 5.671 1.00 91.12 1060 ALA A N 1
ATOM 8680 C CA . ALA A 1 1060 ? 22.576 6.897 5.438 1.00 91.12 1060 ALA A CA 1
ATOM 8681 C C . ALA A 1 1060 ? 22.231 6.113 6.703 1.00 91.12 1060 ALA A C 1
ATOM 8683 O O . ALA A 1 1060 ? 22.817 6.340 7.760 1.00 91.12 1060 ALA A O 1
ATOM 8684 N N . PHE A 1 1061 ? 21.328 5.150 6.577 1.00 94.31 1061 PHE A N 1
ATOM 8685 C CA . PHE A 1 1061 ? 21.139 4.075 7.543 1.00 94.31 1061 PHE A CA 1
ATOM 8686 C C . PHE A 1 1061 ? 21.741 2.807 6.970 1.00 94.31 1061 PHE A C 1
ATOM 8688 O O . PHE A 1 1061 ? 21.308 2.373 5.909 1.00 94.31 1061 PHE A O 1
ATOM 8695 N N . VAL A 1 1062 ? 22.733 2.237 7.641 1.00 92.25 1062 VAL A N 1
ATOM 8696 C CA . VAL A 1 1062 ? 23.582 1.171 7.113 1.00 92.25 1062 VAL A CA 1
ATOM 8697 C C . VAL A 1 1062 ? 23.504 -0.041 8.024 1.00 92.25 1062 VAL A C 1
ATOM 8699 O O . VAL A 1 1062 ? 23.797 0.053 9.210 1.00 92.25 1062 VAL A O 1
ATOM 8702 N N . VAL A 1 1063 ? 23.145 -1.186 7.463 1.00 90.00 1063 VAL A N 1
ATOM 8703 C CA . VAL A 1 1063 ? 23.254 -2.484 8.128 1.00 90.00 1063 VAL A CA 1
ATOM 8704 C C . VAL A 1 1063 ? 24.571 -3.108 7.687 1.00 90.00 1063 VAL A C 1
ATOM 8706 O O . VAL A 1 1063 ? 24.805 -3.243 6.487 1.00 90.00 1063 VAL A O 1
ATOM 8709 N N . LEU A 1 1064 ? 25.445 -3.461 8.630 1.00 81.12 1064 LEU A N 1
ATOM 8710 C CA . LEU A 1 1064 ? 26.721 -4.115 8.323 1.00 81.12 1064 LEU A CA 1
ATOM 8711 C C . LEU A 1 1064 ? 26.533 -5.627 8.161 1.00 81.12 1064 LEU A C 1
ATOM 8713 O O . LEU A 1 1064 ? 25.719 -6.236 8.852 1.00 81.12 1064 LEU A O 1
ATOM 8717 N N . ARG A 1 1065 ? 27.303 -6.220 7.247 1.00 70.00 1065 ARG A N 1
ATOM 8718 C CA . ARG A 1 1065 ? 27.410 -7.669 7.054 1.00 70.00 1065 ARG A CA 1
ATOM 8719 C C . ARG A 1 1065 ? 28.470 -8.270 7.982 1.00 70.00 1065 ARG A C 1
ATOM 8721 O O . ARG A 1 1065 ? 28.228 -9.302 8.593 1.00 70.00 1065 ARG A O 1
ATOM 8728 N N . PHE A 1 1066 ? 29.618 -7.599 8.112 1.00 58.25 1066 PHE A N 1
ATOM 8729 C CA . PHE A 1 1066 ? 30.741 -8.001 8.966 1.00 58.25 1066 PHE A CA 1
ATOM 8730 C C . PHE A 1 1066 ? 31.443 -6.756 9.533 1.00 58.25 1066 PHE A C 1
ATOM 8732 O O . PHE A 1 1066 ? 31.348 -5.674 8.954 1.00 58.25 1066 PHE A O 1
ATOM 8739 N N . GLY A 1 1067 ? 32.187 -6.908 10.631 1.00 64.38 1067 GLY A N 1
ATOM 8740 C CA . GLY A 1 1067 ? 32.909 -5.806 11.281 1.00 64.38 1067 GLY A CA 1
ATOM 8741 C C . GLY A 1 1067 ? 32.073 -5.040 12.314 1.00 64.38 1067 GLY A C 1
ATOM 8742 O O . GLY A 1 1067 ? 30.847 -5.138 12.357 1.00 64.38 1067 GLY A O 1
ATOM 8743 N N . ARG A 1 1068 ? 32.751 -4.298 13.200 1.00 75.88 1068 ARG A N 1
ATOM 8744 C CA . ARG A 1 1068 ? 32.099 -3.510 14.259 1.00 75.88 1068 ARG A CA 1
ATOM 8745 C C . ARG A 1 1068 ? 31.860 -2.067 13.795 1.00 75.88 1068 ARG A C 1
ATOM 8747 O O . ARG A 1 1068 ? 32.762 -1.492 13.184 1.00 75.88 1068 ARG A O 1
ATOM 8754 N N . PRO A 1 1069 ? 30.704 -1.458 14.123 1.00 84.69 1069 PRO A N 1
ATOM 8755 C CA . PRO A 1 1069 ? 30.481 -0.027 13.931 1.00 84.69 1069 PRO A CA 1
ATOM 8756 C C . PRO A 1 1069 ? 31.588 0.795 14.606 1.00 84.69 1069 PRO A C 1
ATOM 8758 O O . PRO A 1 1069 ? 31.737 0.747 15.824 1.00 84.69 1069 PRO A O 1
ATOM 8761 N N . ASN A 1 1070 ? 32.373 1.538 13.827 1.00 86.56 1070 ASN A N 1
ATOM 8762 C CA . ASN A 1 1070 ? 33.383 2.470 14.332 1.00 86.56 1070 ASN A CA 1
ATOM 8763 C C . ASN A 1 1070 ? 33.560 3.647 13.354 1.00 86.56 1070 ASN A C 1
ATOM 8765 O O . ASN A 1 1070 ? 33.026 3.628 12.241 1.00 86.56 1070 ASN A O 1
ATOM 8769 N N . GLU A 1 1071 ? 34.278 4.692 13.772 1.00 85.88 1071 GLU A N 1
ATOM 8770 C CA . GLU A 1 1071 ? 34.473 5.886 12.935 1.00 85.88 1071 GLU A CA 1
ATOM 8771 C C . GLU A 1 1071 ? 35.281 5.585 11.663 1.00 85.88 1071 GLU A C 1
ATOM 8773 O O . GLU A 1 1071 ? 34.932 6.098 10.601 1.00 85.88 1071 GLU A O 1
ATOM 8778 N N . LYS A 1 1072 ? 36.249 4.658 11.717 1.00 84.94 1072 LYS A N 1
ATOM 8779 C CA . LYS A 1 1072 ? 37.014 4.220 10.536 1.00 84.94 1072 LYS A CA 1
ATOM 8780 C C . LYS A 1 1072 ? 36.097 3.635 9.448 1.00 84.94 1072 LYS A C 1
ATOM 8782 O O . LYS A 1 1072 ? 36.145 4.064 8.303 1.00 84.94 1072 LYS A O 1
ATOM 8787 N N . MET A 1 1073 ? 35.184 2.736 9.818 1.00 87.38 1073 MET A N 1
ATOM 8788 C CA . MET A 1 1073 ? 34.191 2.125 8.921 1.00 87.38 1073 MET A CA 1
ATOM 8789 C C . MET A 1 1073 ? 33.253 3.170 8.300 1.00 87.38 1073 MET A C 1
ATOM 8791 O O . MET A 1 1073 ? 32.867 3.084 7.135 1.00 87.38 1073 MET A O 1
ATOM 8795 N N . LYS A 1 1074 ? 32.865 4.182 9.080 1.00 90.75 1074 LYS A N 1
ATOM 8796 C CA . LYS A 1 1074 ? 32.027 5.288 8.607 1.00 90.75 1074 LYS A CA 1
ATOM 8797 C C . LYS A 1 1074 ? 32.758 6.158 7.588 1.00 90.75 1074 LYS A C 1
ATOM 8799 O O . LYS A 1 1074 ? 32.153 6.531 6.583 1.00 90.75 1074 LYS A O 1
ATOM 8804 N N . GLU A 1 1075 ? 34.033 6.455 7.817 1.00 89.19 1075 GLU A N 1
ATOM 8805 C CA . GLU A 1 1075 ? 34.873 7.170 6.854 1.00 89.19 1075 GLU A CA 1
ATOM 8806 C C . GLU A 1 1075 ? 35.072 6.367 5.566 1.00 89.19 1075 GLU A C 1
ATOM 8808 O O . GLU A 1 1075 ? 34.874 6.924 4.487 1.00 89.19 1075 GLU A O 1
ATOM 8813 N N . GLU A 1 1076 ? 35.358 5.065 5.658 1.00 86.81 1076 GLU A N 1
ATOM 8814 C CA . GLU A 1 1076 ? 35.510 4.180 4.494 1.00 86.81 1076 GLU A CA 1
ATOM 8815 C C . GLU A 1 1076 ? 34.236 4.157 3.621 1.00 86.81 1076 GLU A C 1
ATOM 8817 O O . GLU A 1 1076 ? 34.306 4.353 2.405 1.00 86.81 1076 GLU A O 1
ATOM 8822 N N . ILE A 1 1077 ? 33.050 4.034 4.233 1.00 85.94 1077 ILE A N 1
ATOM 8823 C CA . ILE A 1 1077 ? 31.757 4.094 3.524 1.00 85.94 1077 ILE A CA 1
ATOM 8824 C C . ILE A 1 1077 ? 31.531 5.464 2.876 1.00 85.94 1077 ILE A C 1
ATOM 8826 O O . ILE A 1 1077 ? 31.068 5.555 1.740 1.00 85.94 1077 ILE A O 1
ATOM 8830 N N . ILE A 1 1078 ? 31.845 6.550 3.581 1.00 87.62 1078 ILE A N 1
ATOM 8831 C CA . ILE A 1 1078 ? 31.703 7.904 3.043 1.00 87.62 1078 ILE A CA 1
ATOM 8832 C C . ILE A 1 1078 ? 32.628 8.109 1.836 1.00 87.62 1078 ILE A C 1
ATOM 8834 O O . ILE A 1 1078 ? 32.186 8.657 0.823 1.00 87.62 1078 ILE A O 1
ATOM 8838 N N . GLN A 1 1079 ? 33.880 7.653 1.917 1.00 80.75 1079 GLN A N 1
ATOM 8839 C CA . GLN A 1 1079 ? 34.833 7.728 0.809 1.00 80.75 1079 GLN A CA 1
ATOM 8840 C C . GLN A 1 1079 ? 34.390 6.876 -0.380 1.00 80.75 1079 GLN A C 1
ATOM 8842 O O . GLN A 1 1079 ? 34.532 7.311 -1.521 1.00 80.75 1079 GLN A O 1
ATOM 8847 N N . GLN A 1 1080 ? 33.761 5.724 -0.133 1.00 76.31 1080 GLN A N 1
ATOM 8848 C CA . GLN A 1 1080 ? 33.164 4.908 -1.188 1.00 76.31 1080 GLN A CA 1
ATOM 8849 C C . GLN A 1 1080 ? 32.093 5.690 -1.974 1.00 76.31 1080 GLN A C 1
ATOM 8851 O O . GLN A 1 1080 ? 32.102 5.670 -3.204 1.00 76.31 1080 GLN A O 1
ATOM 8856 N N . VAL A 1 1081 ? 31.222 6.456 -1.302 1.00 74.50 1081 VAL A N 1
ATOM 8857 C CA . VAL A 1 1081 ? 30.223 7.306 -1.987 1.00 74.50 1081 VAL A CA 1
ATOM 8858 C C . VAL A 1 1081 ? 30.873 8.444 -2.771 1.00 74.50 1081 VAL A C 1
ATOM 8860 O O . VAL A 1 1081 ? 30.463 8.742 -3.895 1.00 74.50 1081 VAL A O 1
ATOM 8863 N N . VAL A 1 1082 ? 31.896 9.082 -2.197 1.00 70.81 1082 VAL A N 1
ATOM 8864 C CA . VAL A 1 1082 ? 32.623 10.174 -2.860 1.00 70.81 1082 VAL A CA 1
ATOM 8865 C C . VAL A 1 1082 ? 33.354 9.672 -4.106 1.00 70.81 1082 VAL A C 1
ATOM 8867 O O . VAL A 1 1082 ? 33.328 10.355 -5.124 1.00 70.81 1082 VAL A O 1
ATOM 8870 N N . LYS A 1 1083 ? 33.945 8.474 -4.056 1.00 64.75 1083 LYS A N 1
ATOM 8871 C CA . LYS A 1 1083 ? 34.614 7.834 -5.195 1.00 64.75 1083 LYS A CA 1
ATOM 8872 C C . LYS A 1 1083 ? 33.641 7.473 -6.322 1.00 64.75 1083 LYS A C 1
ATOM 8874 O O . LYS A 1 1083 ? 33.981 7.635 -7.488 1.00 64.75 1083 LYS A O 1
ATOM 8879 N N . GLU A 1 1084 ? 32.453 6.971 -5.985 1.00 57.47 1084 GLU A N 1
ATOM 8880 C CA . GLU A 1 1084 ? 31.478 6.462 -6.963 1.00 57.47 1084 GLU A CA 1
ATOM 8881 C C . GLU A 1 1084 ? 30.601 7.552 -7.594 1.00 57.47 1084 GLU A C 1
ATOM 8883 O O . GLU A 1 1084 ? 30.264 7.460 -8.773 1.00 57.47 1084 GLU A O 1
ATOM 8888 N N . ILE A 1 1085 ? 30.212 8.571 -6.820 1.00 59.84 1085 ILE A N 1
ATOM 8889 C CA . ILE A 1 1085 ? 29.266 9.609 -7.268 1.00 59.84 1085 ILE A CA 1
ATOM 8890 C C . ILE A 1 1085 ? 29.912 10.997 -7.262 1.00 59.84 1085 ILE A C 1
ATOM 8892 O O . ILE A 1 1085 ? 29.726 11.778 -8.194 1.00 59.84 1085 ILE A O 1
ATOM 8896 N N . GLY A 1 1086 ? 30.659 11.325 -6.209 1.00 52.50 1086 GLY A N 1
ATOM 8897 C CA . GLY A 1 1086 ? 31.351 12.603 -6.067 1.00 52.50 1086 GLY A CA 1
ATOM 8898 C C . GLY A 1 1086 ? 31.075 13.316 -4.737 1.00 52.50 1086 GLY A C 1
ATOM 8899 O O . GLY A 1 1086 ? 30.175 12.936 -3.981 1.00 52.50 1086 GLY A O 1
ATOM 8900 N N . PRO A 1 1087 ? 31.808 14.405 -4.436 1.00 61.91 1087 PRO A N 1
ATOM 8901 C CA . PRO A 1 1087 ? 31.741 15.092 -3.140 1.00 61.91 1087 PRO A CA 1
ATOM 8902 C C . PRO A 1 1087 ? 30.358 15.660 -2.784 1.00 61.91 1087 PRO A C 1
ATOM 8904 O O . PRO A 1 1087 ? 30.018 15.794 -1.607 1.00 61.91 1087 PRO A O 1
ATOM 8907 N N . ILE A 1 1088 ? 29.541 15.982 -3.793 1.00 61.09 1088 ILE A N 1
ATOM 8908 C CA . ILE A 1 1088 ? 28.184 16.526 -3.620 1.00 61.09 1088 ILE A CA 1
ATOM 8909 C C . ILE A 1 1088 ? 27.219 15.500 -2.997 1.00 61.09 1088 ILE A C 1
ATOM 8911 O O . ILE A 1 1088 ? 26.284 15.879 -2.294 1.00 61.09 1088 ILE A O 1
ATOM 8915 N N . ALA A 1 1089 ? 27.480 14.208 -3.215 1.00 66.75 1089 ALA A N 1
ATOM 8916 C CA . ALA A 1 1089 ? 26.673 13.073 -2.777 1.00 66.75 1089 ALA A CA 1
ATOM 8917 C C . ALA A 1 1089 ? 27.095 12.527 -1.402 1.00 66.75 1089 ALA A C 1
ATOM 8919 O O . ALA A 1 1089 ? 26.512 11.564 -0.908 1.00 66.75 1089 ALA A O 1
ATOM 8920 N N . LYS A 1 1090 ? 28.093 13.152 -0.764 1.00 82.19 1090 LYS A N 1
ATOM 8921 C CA . LYS A 1 1090 ? 28.622 12.753 0.542 1.00 82.19 1090 LYS A CA 1
ATOM 8922 C C . LYS A 1 1090 ? 27.489 12.639 1.580 1.00 82.19 1090 LYS A C 1
ATOM 8924 O O . LYS A 1 1090 ? 26.867 13.666 1.884 1.00 82.19 1090 LYS A O 1
ATOM 8929 N N . PRO A 1 1091 ? 27.238 11.445 2.160 1.00 85.31 1091 PRO A N 1
ATOM 8930 C CA . PRO A 1 1091 ? 26.309 11.301 3.271 1.00 85.31 1091 PRO A CA 1
ATOM 8931 C C . PRO A 1 1091 ? 26.735 12.216 4.415 1.00 85.31 1091 PRO A C 1
ATOM 8933 O O . PRO A 1 1091 ? 27.873 12.167 4.876 1.00 85.31 1091 PRO A O 1
ATOM 8936 N N . TYR A 1 1092 ? 25.824 13.073 4.863 1.00 85.00 1092 TYR A N 1
ATOM 8937 C CA . TYR A 1 1092 ? 26.083 14.000 5.961 1.00 85.00 1092 TYR A CA 1
ATOM 8938 C C . TYR A 1 1092 ? 26.207 13.263 7.295 1.00 85.00 1092 TYR A C 1
ATOM 8940 O O . TYR A 1 1092 ? 26.959 13.673 8.175 1.00 85.00 1092 TYR A O 1
ATOM 8948 N N . LYS A 1 1093 ? 25.493 12.142 7.436 1.00 89.50 1093 LYS A N 1
ATOM 8949 C CA . LYS A 1 1093 ? 25.613 11.241 8.579 1.00 89.50 1093 LYS A CA 1
ATOM 8950 C C . LYS A 1 1093 ? 25.372 9.801 8.146 1.00 89.50 1093 LYS A C 1
ATOM 8952 O O . LYS A 1 1093 ? 24.569 9.552 7.247 1.00 89.50 1093 LYS A O 1
ATOM 8957 N N . VAL A 1 1094 ? 26.057 8.880 8.817 1.00 92.88 1094 VAL A N 1
ATOM 8958 C CA . VAL A 1 1094 ? 25.900 7.432 8.660 1.00 92.88 1094 VAL A CA 1
ATOM 8959 C C . VAL A 1 1094 ? 25.513 6.859 10.018 1.00 92.88 1094 VAL A C 1
ATOM 8961 O O . VAL A 1 1094 ? 26.214 7.084 11.003 1.00 92.88 1094 VAL A O 1
ATOM 8964 N N . TYR A 1 1095 ? 24.385 6.161 10.067 1.00 93.88 1095 TYR A N 1
ATOM 8965 C CA . TYR A 1 1095 ? 23.886 5.449 11.235 1.00 93.88 1095 TYR A CA 1
ATOM 8966 C C . TYR A 1 1095 ? 23.997 3.951 10.989 1.00 93.88 1095 TYR A C 1
ATOM 8968 O O . TYR A 1 1095 ? 23.359 3.439 10.072 1.00 93.88 1095 TYR A O 1
ATOM 8976 N N . PHE A 1 1096 ? 24.771 3.248 11.813 1.00 92.19 1096 PHE A N 1
ATOM 8977 C CA . PHE A 1 1096 ? 24.838 1.790 11.760 1.00 92.19 1096 PHE A CA 1
ATOM 8978 C C . PHE A 1 1096 ? 23.664 1.181 12.520 1.00 92.19 1096 PHE A C 1
ATOM 8980 O O . PHE A 1 1096 ? 23.511 1.457 13.704 1.00 92.19 1096 PHE A O 1
ATOM 8987 N N . VAL A 1 1097 ? 22.832 0.382 11.851 1.00 92.19 1097 VAL A N 1
ATOM 8988 C CA . VAL A 1 1097 ? 21.597 -0.194 12.403 1.00 92.19 1097 VAL A CA 1
ATOM 8989 C C . VAL A 1 1097 ? 21.535 -1.703 12.197 1.00 92.19 1097 VAL A C 1
ATOM 8991 O O . VAL A 1 1097 ? 22.105 -2.229 11.250 1.00 92.19 1097 VAL A O 1
ATOM 8994 N N . GLU A 1 1098 ? 20.829 -2.414 13.078 1.00 82.44 1098 GLU A N 1
ATOM 8995 C CA . GLU A 1 1098 ? 20.689 -3.879 12.985 1.00 82.44 1098 GLU A CA 1
ATOM 8996 C C . GLU A 1 1098 ? 19.717 -4.329 11.877 1.00 82.44 1098 GLU A C 1
ATOM 8998 O O . GLU A 1 1098 ? 19.818 -5.436 11.343 1.00 82.44 1098 GLU A O 1
ATOM 9003 N N . ASP A 1 1099 ? 18.722 -3.503 11.555 1.00 81.88 1099 ASP A N 1
ATOM 9004 C CA . ASP A 1 1099 ? 17.738 -3.760 10.501 1.00 81.88 1099 ASP A CA 1
ATOM 9005 C C . ASP A 1 1099 ? 17.088 -2.448 10.048 1.00 81.88 1099 ASP A C 1
ATOM 9007 O O . ASP A 1 1099 ? 17.125 -1.452 10.771 1.00 81.88 1099 ASP A O 1
ATOM 9011 N N . LEU A 1 1100 ? 16.454 -2.456 8.877 1.00 85.88 1100 LEU A N 1
ATOM 9012 C CA . LEU A 1 1100 ? 15.686 -1.332 8.331 1.00 85.88 1100 LEU A CA 1
ATOM 9013 C C . LEU A 1 1100 ? 14.177 -1.626 8.415 1.00 85.88 1100 LEU A C 1
ATOM 9015 O O . LEU A 1 1100 ? 13.784 -2.785 8.295 1.00 85.88 1100 LEU A O 1
ATOM 9019 N N . PRO A 1 1101 ? 13.301 -0.613 8.581 1.00 79.62 1101 PRO A N 1
ATOM 9020 C CA . PRO A 1 1101 ? 11.857 -0.821 8.632 1.00 79.62 1101 PRO A CA 1
ATOM 9021 C C . PRO A 1 1101 ? 11.328 -1.206 7.249 1.00 79.62 1101 PRO A C 1
ATOM 9023 O O . PRO A 1 1101 ? 11.470 -0.457 6.278 1.00 79.62 1101 PRO A O 1
ATOM 9026 N N . LYS A 1 1102 ? 10.702 -2.377 7.162 1.00 74.56 1102 LYS A N 1
ATOM 9027 C CA . LYS A 1 1102 ? 10.358 -3.068 5.916 1.00 74.56 1102 LYS A CA 1
ATOM 9028 C C . LYS A 1 1102 ? 8.892 -3.485 5.909 1.00 74.56 1102 LYS A C 1
ATOM 9030 O O . LYS A 1 1102 ? 8.363 -3.931 6.923 1.00 74.56 1102 LYS A O 1
ATOM 9035 N N . THR A 1 1103 ? 8.203 -3.342 4.775 1.00 59.66 1103 THR A N 1
ATOM 9036 C CA . THR A 1 1103 ? 6.827 -3.873 4.629 1.00 59.66 1103 THR A CA 1
ATOM 9037 C C . THR A 1 1103 ? 6.810 -5.408 4.616 1.00 59.66 1103 THR A C 1
ATOM 9039 O O . THR A 1 1103 ? 7.856 -6.038 4.616 1.00 59.66 1103 THR A O 1
ATOM 9042 N N . ARG A 1 1104 ? 5.641 -6.054 4.530 1.00 49.38 1104 ARG A N 1
ATOM 9043 C CA . ARG A 1 1104 ? 5.552 -7.516 4.296 1.00 49.38 1104 ARG A CA 1
ATOM 9044 C C . ARG A 1 1104 ? 6.021 -7.983 2.918 1.00 49.38 1104 ARG A C 1
ATOM 9046 O O . ARG A 1 1104 ? 6.540 -9.084 2.813 1.00 49.38 1104 ARG A O 1
ATOM 9053 N N . SER A 1 1105 ? 5.946 -7.121 1.899 1.00 42.41 1105 SER A N 1
ATOM 9054 C CA . SER A 1 1105 ? 6.688 -7.299 0.630 1.00 42.41 1105 SER A CA 1
ATOM 9055 C C . SER A 1 1105 ? 8.186 -7.007 0.791 1.00 42.41 1105 SER A C 1
ATOM 9057 O O . SER A 1 1105 ? 8.940 -6.870 -0.165 1.00 42.41 1105 SER A O 1
ATOM 9059 N N . GLY A 1 1106 ? 8.587 -6.786 2.035 1.00 43.03 1106 GLY A N 1
ATOM 9060 C CA . GLY A 1 1106 ? 9.859 -6.311 2.479 1.00 43.03 1106 GLY A CA 1
ATOM 9061 C C . GLY A 1 1106 ? 10.139 -4.839 2.130 1.00 43.03 1106 GLY A C 1
ATOM 9062 O O . GLY A 1 1106 ? 10.880 -4.232 2.874 1.00 43.03 1106 GLY A O 1
ATOM 9063 N N . LYS A 1 1107 ? 9.540 -4.201 1.110 1.00 56.56 1107 LYS A N 1
ATOM 9064 C CA . LYS A 1 1107 ? 9.879 -2.814 0.689 1.00 56.56 1107 LYS A CA 1
ATOM 9065 C C . LYS A 1 1107 ? 10.348 -1.889 1.825 1.00 56.56 1107 LYS A C 1
ATOM 9067 O O . LYS A 1 1107 ? 9.581 -1.678 2.773 1.00 56.56 1107 LYS A O 1
ATOM 9072 N N . ILE A 1 1108 ? 11.558 -1.321 1.719 1.00 70.44 1108 ILE A N 1
ATOM 9073 C CA . ILE A 1 1108 ? 12.101 -0.436 2.764 1.00 70.44 1108 ILE A CA 1
ATOM 9074 C C . ILE A 1 1108 ? 11.225 0.809 2.856 1.00 70.44 1108 ILE A C 1
ATOM 9076 O O . ILE A 1 1108 ? 11.062 1.581 1.904 1.00 70.44 1108 ILE A O 1
ATOM 9080 N N . MET A 1 1109 ? 10.682 1.040 4.042 1.00 65.31 1109 MET A N 1
ATOM 9081 C CA . MET A 1 1109 ? 9.857 2.193 4.337 1.00 65.31 1109 MET A CA 1
ATOM 9082 C C . MET A 1 1109 ? 10.730 3.411 4.645 1.00 65.31 1109 MET A C 1
ATOM 9084 O O . MET A 1 1109 ? 10.766 3.903 5.767 1.00 65.31 1109 MET A O 1
ATOM 9088 N N . ARG A 1 1110 ? 11.393 3.955 3.616 1.00 71.12 1110 ARG A N 1
ATOM 9089 C CA . ARG A 1 1110 ? 12.230 5.173 3.696 1.00 71.12 1110 ARG A CA 1
ATOM 9090 C C . ARG A 1 1110 ? 11.497 6.355 4.322 1.00 71.12 1110 ARG A C 1
ATOM 9092 O O . ARG A 1 1110 ? 12.086 7.128 5.063 1.00 71.12 1110 ARG A O 1
ATOM 9099 N N . ARG A 1 1111 ? 10.181 6.443 4.111 1.00 68.31 1111 ARG A N 1
ATOM 9100 C CA . ARG A 1 1111 ? 9.305 7.404 4.794 1.00 68.31 1111 ARG A CA 1
ATOM 9101 C C . ARG A 1 1111 ? 9.443 7.336 6.321 1.00 68.31 1111 ARG A C 1
ATOM 9103 O O . ARG A 1 1111 ? 9.483 8.381 6.954 1.00 68.31 1111 ARG A O 1
ATOM 9110 N N . ILE A 1 1112 ? 9.521 6.137 6.899 1.00 74.38 1112 ILE A N 1
ATOM 9111 C CA . ILE A 1 1112 ? 9.678 5.912 8.344 1.00 74.38 1112 ILE A CA 1
ATOM 9112 C C . ILE A 1 1112 ? 11.066 6.362 8.788 1.00 74.38 1112 ILE A C 1
ATOM 9114 O O . ILE A 1 1112 ? 11.159 7.145 9.718 1.00 74.38 1112 ILE A O 1
ATOM 9118 N N . LEU A 1 1113 ? 12.125 5.972 8.078 1.00 75.38 1113 LEU A N 1
ATOM 9119 C CA . LEU A 1 1113 ? 13.497 6.408 8.372 1.00 75.38 1113 LEU A CA 1
ATOM 9120 C C . LEU A 1 1113 ? 13.666 7.933 8.280 1.00 75.38 1113 LEU A C 1
ATOM 9122 O O . LEU A 1 1113 ? 14.233 8.547 9.180 1.00 75.38 1113 LEU A O 1
ATOM 9126 N N . LYS A 1 1114 ? 13.112 8.558 7.231 1.00 69.19 1114 LYS A N 1
ATOM 9127 C CA . LYS A 1 1114 ? 13.097 10.018 7.049 1.00 69.19 1114 LYS A CA 1
ATOM 9128 C C . LYS A 1 1114 ? 12.385 10.672 8.228 1.00 69.19 1114 LYS A C 1
ATOM 9130 O O . LYS A 1 1114 ? 12.946 11.578 8.832 1.00 69.19 1114 LYS A O 1
ATOM 9135 N N . ARG A 1 1115 ? 11.209 10.149 8.603 1.00 62.16 1115 ARG A N 1
ATOM 9136 C CA . ARG A 1 1115 ? 10.435 10.590 9.773 1.00 62.16 1115 ARG A CA 1
ATOM 9137 C C . ARG A 1 1115 ? 11.210 10.426 11.082 1.00 62.16 1115 ARG A C 1
ATOM 9139 O O . ARG A 1 1115 ? 11.221 11.352 11.876 1.00 62.16 1115 ARG A O 1
ATOM 9146 N N . MET A 1 1116 ? 11.927 9.323 11.282 1.00 71.94 1116 MET A N 1
ATOM 9147 C CA . MET A 1 1116 ? 12.753 9.103 12.476 1.00 71.94 1116 MET A CA 1
ATOM 9148 C C . MET A 1 1116 ? 13.894 10.118 12.597 1.00 71.94 1116 MET A C 1
ATOM 9150 O O . MET A 1 1116 ? 14.084 10.696 13.663 1.00 71.94 1116 MET A O 1
ATOM 9154 N N . LEU A 1 1117 ? 14.618 10.397 11.508 1.00 64.75 1117 LEU A N 1
ATOM 9155 C CA . LEU A 1 1117 ? 15.707 11.384 11.519 1.00 64.75 1117 LEU A CA 1
ATOM 9156 C C . LEU A 1 1117 ? 15.241 12.793 11.850 1.00 64.75 1117 LEU A C 1
ATOM 9158 O O . LEU A 1 1117 ? 15.936 13.532 12.550 1.00 64.75 1117 LEU A O 1
ATOM 9162 N N . ILE A 1 1118 ? 14.082 13.173 11.321 1.00 60.25 1118 ILE A N 1
ATOM 9163 C CA . ILE A 1 1118 ? 13.508 14.504 11.513 1.00 60.25 1118 ILE A CA 1
ATOM 9164 C C . ILE A 1 1118 ? 12.607 14.576 12.758 1.00 60.25 1118 ILE A C 1
ATOM 9166 O O . ILE A 1 1118 ? 12.082 15.642 13.048 1.00 60.25 1118 ILE A O 1
ATOM 9170 N N . GLY A 1 1119 ? 12.477 13.482 13.524 1.00 54.75 1119 GLY A N 1
ATOM 9171 C CA . GLY A 1 1119 ? 11.713 13.433 14.779 1.00 54.75 1119 GLY A CA 1
ATOM 9172 C C . GLY A 1 1119 ? 10.186 13.440 14.610 1.00 54.75 1119 GLY A C 1
ATOM 9173 O O . GLY A 1 1119 ? 9.478 13.861 15.517 1.00 54.75 1119 GLY A O 1
ATOM 9174 N N . GLN A 1 1120 ? 9.674 13.002 13.455 1.00 46.41 1120 GLN A N 1
ATOM 9175 C CA . GLN A 1 1120 ? 8.249 12.903 13.114 1.00 46.41 1120 GLN A CA 1
ATOM 9176 C C . GLN A 1 1120 ? 7.629 11.542 13.483 1.00 46.41 1120 GLN A C 1
ATOM 9178 O O . GLN A 1 1120 ? 8.296 10.505 13.534 1.00 46.41 1120 GLN A O 1
ATOM 9183 N N . GLU A 1 1121 ? 6.305 11.522 13.643 1.00 43.41 1121 GLU A N 1
ATOM 9184 C CA . GLU A 1 1121 ? 5.527 10.302 13.862 1.00 43.41 1121 GLU A CA 1
ATOM 9185 C C . GLU A 1 1121 ? 5.453 9.431 12.592 1.00 43.41 1121 GLU A C 1
ATOM 9187 O O . GLU A 1 1121 ? 5.249 9.919 11.476 1.00 43.41 1121 GLU A O 1
ATOM 9192 N N . LEU A 1 1122 ? 5.620 8.113 12.730 1.00 47.47 1122 LEU A N 1
ATOM 9193 C CA . LEU A 1 1122 ? 5.899 7.197 11.609 1.00 47.47 1122 LEU A CA 1
ATOM 9194 C C . LEU A 1 1122 ? 4.691 6.981 10.673 1.00 47.47 1122 LEU A C 1
ATOM 9196 O O . LEU A 1 1122 ? 4.856 6.584 9.514 1.00 47.47 1122 LEU A O 1
ATOM 9200 N N . GLY A 1 1123 ? 3.488 7.352 11.127 1.00 48.56 1123 GLY A N 1
ATOM 9201 C CA . GLY A 1 1123 ? 2.210 7.105 10.455 1.00 48.56 1123 GLY A CA 1
ATOM 9202 C C . GLY A 1 1123 ? 1.791 5.638 10.553 1.00 48.56 1123 GLY A C 1
ATOM 9203 O O . GLY A 1 1123 ? 2.246 4.932 11.445 1.00 48.56 1123 GLY A O 1
ATOM 9204 N N . ASP A 1 1124 ? 0.951 5.166 9.625 1.00 48.59 1124 ASP A N 1
ATOM 9205 C CA . ASP A 1 1124 ? 0.546 3.755 9.596 1.00 48.59 1124 ASP A CA 1
ATOM 9206 C C . ASP A 1 1124 ? 1.766 2.838 9.399 1.00 48.59 1124 ASP A C 1
ATOM 9208 O O . ASP A 1 1124 ? 2.432 2.874 8.357 1.00 48.59 1124 ASP A O 1
ATOM 9212 N N . ILE A 1 1125 ? 2.057 2.056 10.439 1.00 59.44 1125 ILE A N 1
ATOM 9213 C CA . ILE A 1 1125 ? 3.103 1.032 10.488 1.00 59.44 1125 ILE A CA 1
ATOM 9214 C C . ILE A 1 1125 ? 2.522 -0.387 10.412 1.00 59.44 1125 ILE A C 1
ATOM 9216 O O . ILE A 1 1125 ? 3.279 -1.353 10.446 1.00 59.44 1125 ILE A O 1
ATOM 9220 N N . SER A 1 1126 ? 1.197 -0.541 10.271 1.00 49.50 1126 SER A N 1
ATOM 9221 C CA . SER A 1 1126 ? 0.517 -1.849 10.239 1.00 49.50 1126 SER A CA 1
ATOM 9222 C C . SER A 1 1126 ? 0.953 -2.731 9.065 1.00 49.50 1126 SER A C 1
ATOM 9224 O O . SER A 1 1126 ? 0.834 -3.957 9.115 1.00 49.50 1126 SER A O 1
ATOM 9226 N N . THR A 1 1127 ? 1.512 -2.120 8.018 1.00 50.91 1127 THR A N 1
ATOM 9227 C CA . THR A 1 1127 ? 2.066 -2.812 6.850 1.00 50.91 1127 THR A CA 1
ATOM 9228 C C . THR A 1 1127 ? 3.484 -3.354 7.059 1.00 50.91 1127 THR A C 1
ATOM 9230 O O . THR A 1 1127 ? 3.981 -4.050 6.168 1.00 50.91 1127 THR A O 1
ATOM 9233 N N . LEU A 1 1128 ? 4.154 -3.029 8.175 1.00 61.16 1128 LEU A N 1
ATOM 9234 C CA . LEU A 1 1128 ? 5.515 -3.491 8.463 1.00 61.16 1128 LEU A CA 1
ATOM 9235 C C . LEU A 1 1128 ? 5.564 -4.992 8.766 1.00 61.16 1128 LEU A C 1
ATOM 9237 O O . LEU A 1 1128 ? 4.673 -5.553 9.404 1.00 61.16 1128 LEU A O 1
ATOM 9241 N N . ALA A 1 1129 ? 6.626 -5.638 8.292 1.00 61.09 1129 ALA A N 1
ATOM 9242 C CA . ALA A 1 1129 ? 6.981 -7.004 8.656 1.00 61.09 1129 ALA A CA 1
ATOM 9243 C C . ALA A 1 1129 ? 7.747 -7.065 9.981 1.00 61.09 1129 ALA A C 1
ATOM 9245 O O . ALA A 1 1129 ? 7.565 -8.027 10.718 1.00 61.09 1129 ALA A O 1
ATOM 9246 N N . ASN A 1 1130 ? 8.563 -6.042 10.252 1.00 66.69 1130 ASN A N 1
ATOM 9247 C CA . ASN A 1 1130 ? 9.490 -5.954 11.380 1.00 66.69 1130 ASN A CA 1
ATOM 9248 C C . ASN A 1 1130 ? 9.313 -4.637 12.172 1.00 66.69 1130 ASN A C 1
ATOM 9250 O O . ASN A 1 1130 ? 10.228 -3.812 12.229 1.00 66.69 1130 ASN A O 1
ATOM 9254 N N . PRO A 1 1131 ? 8.128 -4.364 12.750 1.00 76.56 1131 PRO A N 1
ATOM 9255 C CA . PRO A 1 1131 ? 7.879 -3.124 13.491 1.00 76.56 1131 PRO A CA 1
ATOM 9256 C C . PRO A 1 1131 ? 8.877 -2.876 14.639 1.00 76.56 1131 PRO A C 1
ATOM 9258 O O . PRO A 1 1131 ? 9.164 -1.724 14.953 1.00 76.56 1131 PRO A O 1
ATOM 9261 N N . GLU A 1 1132 ? 9.461 -3.925 15.218 1.00 76.50 1132 GLU A N 1
ATOM 9262 C CA . GLU A 1 1132 ? 10.502 -3.868 16.249 1.00 76.50 1132 GLU A CA 1
ATOM 9263 C C . GLU A 1 1132 ? 11.799 -3.173 15.797 1.00 76.50 1132 GLU A C 1
ATOM 9265 O O . GLU A 1 1132 ? 12.518 -2.609 16.627 1.00 76.50 1132 GLU A O 1
ATOM 9270 N N . SER A 1 1133 ? 12.096 -3.144 14.490 1.00 80.19 1133 SER A N 1
ATOM 9271 C CA . SER A 1 1133 ? 13.296 -2.476 13.968 1.00 80.19 1133 SER A CA 1
ATOM 9272 C C . SER A 1 1133 ? 13.277 -0.973 14.258 1.00 80.19 1133 SER A C 1
ATOM 9274 O O . SER A 1 1133 ? 14.321 -0.359 14.459 1.00 80.19 1133 SER A O 1
ATOM 9276 N N . ILE A 1 1134 ? 12.086 -0.374 14.332 1.00 83.81 1134 ILE A N 1
ATOM 9277 C CA . ILE A 1 1134 ? 11.896 1.051 14.605 1.00 83.81 1134 ILE A CA 1
ATOM 9278 C C . ILE A 1 1134 ? 12.505 1.437 15.951 1.00 83.81 1134 ILE A C 1
ATOM 9280 O O . ILE A 1 1134 ? 13.212 2.438 16.051 1.00 83.81 1134 ILE A O 1
ATOM 9284 N N . GLU A 1 1135 ? 12.218 0.669 16.998 1.00 79.00 1135 GLU A N 1
ATOM 9285 C CA . GLU A 1 1135 ? 12.616 1.027 18.358 1.00 79.00 1135 GLU A CA 1
ATOM 9286 C C . GLU A 1 1135 ? 14.136 0.934 18.534 1.00 79.00 1135 GLU A C 1
ATOM 9288 O O . GLU A 1 1135 ? 14.756 1.796 19.159 1.00 79.00 1135 GLU A O 1
ATOM 9293 N N . LYS A 1 1136 ? 14.758 -0.053 17.881 1.00 81.38 1136 LYS A N 1
ATOM 9294 C CA . LYS A 1 1136 ? 16.215 -0.210 17.832 1.00 81.38 1136 LYS A CA 1
ATOM 9295 C C . LYS A 1 1136 ? 16.895 0.944 17.096 1.00 81.38 1136 LYS A C 1
ATOM 9297 O O . LYS A 1 1136 ? 17.859 1.514 17.600 1.00 81.38 1136 LYS A O 1
ATOM 9302 N N . ILE A 1 1137 ? 16.364 1.341 15.938 1.00 87.50 1137 ILE A N 1
ATOM 9303 C CA . ILE A 1 1137 ? 16.916 2.461 15.166 1.00 87.50 1137 ILE A CA 1
ATOM 9304 C C . ILE A 1 1137 ? 16.757 3.785 15.938 1.00 87.50 1137 ILE A C 1
ATOM 9306 O O . ILE A 1 1137 ? 17.666 4.610 15.893 1.00 87.50 1137 ILE A O 1
ATOM 9310 N N . ARG A 1 1138 ? 15.665 3.992 16.698 1.00 81.06 1138 ARG A N 1
ATOM 9311 C CA . ARG A 1 1138 ? 15.482 5.198 17.541 1.00 81.06 1138 ARG A CA 1
ATOM 9312 C C . ARG A 1 1138 ? 16.613 5.373 18.550 1.00 81.06 1138 ARG A C 1
ATOM 9314 O O . ARG A 1 1138 ? 17.211 6.447 18.624 1.00 81.06 1138 ARG A O 1
ATOM 9321 N N . LYS A 1 1139 ? 16.967 4.294 19.258 1.00 80.56 1139 LYS A N 1
ATOM 9322 C CA . LYS A 1 1139 ? 18.071 4.293 20.233 1.00 80.56 1139 LYS A CA 1
ATOM 9323 C C . LYS A 1 1139 ? 19.398 4.729 19.603 1.00 80.56 1139 LYS A C 1
ATOM 9325 O O . LYS A 1 1139 ? 20.136 5.490 20.213 1.00 80.56 1139 LYS A O 1
ATOM 9330 N N . ILE A 1 1140 ? 19.664 4.303 18.368 1.00 80.81 1140 ILE A N 1
ATOM 9331 C CA . ILE A 1 1140 ? 20.896 4.622 17.626 1.00 80.81 1140 ILE A CA 1
ATOM 9332 C C . ILE A 1 1140 ? 20.899 6.064 17.104 1.00 80.81 1140 ILE A C 1
ATOM 9334 O O . ILE A 1 1140 ? 21.926 6.741 17.118 1.00 80.81 1140 ILE A O 1
ATOM 9338 N N . VAL A 1 1141 ? 19.754 6.555 16.626 1.00 77.38 1141 VAL A N 1
ATOM 9339 C CA . VAL A 1 1141 ? 19.636 7.931 16.118 1.00 77.38 1141 VAL A CA 1
ATOM 9340 C C . VAL A 1 1141 ? 19.709 8.958 17.255 1.00 77.38 1141 VAL A C 1
ATOM 9342 O O . VAL A 1 1141 ? 20.045 10.118 16.992 1.00 77.38 1141 VAL A O 1
ATOM 9345 N N . GLY A 1 1142 ? 19.461 8.521 18.497 1.00 55.84 1142 GLY A N 1
ATOM 9346 C CA . GLY A 1 1142 ? 19.420 9.361 19.694 1.00 55.84 1142 GLY A CA 1
ATOM 9347 C C . GLY A 1 1142 ? 18.169 10.240 19.738 1.00 55.84 1142 GLY A C 1
ATOM 9348 O O . GLY A 1 1142 ? 18.232 11.355 20.253 1.00 55.84 1142 GLY A O 1
ATOM 9349 N N . LYS A 1 1143 ? 17.073 9.778 19.117 1.00 46.56 1143 LYS A N 1
ATOM 9350 C CA . LYS A 1 1143 ? 15.817 10.520 18.938 1.00 46.56 1143 LYS A CA 1
ATOM 9351 C C . LYS A 1 1143 ? 14.582 9.668 19.186 1.00 46.56 1143 LYS A C 1
ATOM 9353 O O . LYS A 1 1143 ? 14.551 8.504 18.719 1.00 46.56 1143 LYS A O 1
#

Radius of gyration: 36.95 Å; Cα contacts (8 Å, |Δi|>4): 2269; chains: 1; bounding box: 68×105×102 Å

Solvent-accessible surface area (backbone atoms only — not comparable to full-atom values): 61897 Å² total; per-residue (Å²): 129,61,55,44,45,72,57,89,76,33,36,29,51,24,70,70,49,28,73,69,31,86,56,45,61,76,61,54,50,60,59,23,55,74,41,44,69,60,43,54,51,55,58,45,66,80,50,74,53,86,34,73,47,81,41,66,71,50,80,55,75,78,46,65,50,37,31,45,76,12,22,30,38,67,44,49,42,36,39,61,53,27,39,77,69,71,39,37,80,38,54,35,37,38,39,41,57,50,58,83,88,53,79,64,50,75,30,25,37,49,56,46,44,31,54,19,15,9,45,30,46,36,41,44,75,76,65,59,45,66,70,40,39,36,35,33,42,41,61,64,48,73,64,48,58,36,50,51,45,14,26,42,26,53,38,18,20,36,32,52,40,46,54,80,57,52,29,66,65,48,25,55,52,36,48,76,66,56,16,40,32,36,39,32,25,35,22,43,58,51,78,86,39,82,40,68,40,39,65,38,47,61,59,15,44,59,98,40,58,51,58,38,36,37,30,35,82,68,54,79,54,97,70,93,74,51,85,92,32,43,42,53,41,66,75,53,32,68,86,38,54,60,70,53,85,66,37,81,34,49,14,72,40,63,39,34,39,45,69,42,87,32,78,74,65,57,74,47,72,46,72,45,100,82,75,50,76,42,33,49,58,57,58,77,67,49,91,79,67,80,80,86,67,90,60,76,85,87,81,88,57,67,33,63,70,54,80,53,84,54,78,66,88,75,54,40,34,36,40,31,38,82,69,49,75,44,79,39,51,46,76,37,71,40,42,29,54,45,74,86,69,43,82,41,80,40,34,48,68,71,57,51,61,66,43,35,34,59,40,66,55,52,83,70,84,37,45,90,43,77,43,69,80,71,92,61,101,73,78,69,94,66,66,49,79,59,56,53,70,43,39,63,55,28,17,53,53,16,23,35,59,49,53,41,45,81,52,103,50,27,46,37,40,62,41,85,49,68,68,53,50,52,50,52,34,52,42,40,28,72,55,26,62,40,72,50,51,77,47,93,52,102,54,28,35,36,44,37,74,38,62,68,57,53,49,31,44,50,74,60,35,48,38,48,73,42,59,71,58,67,23,38,73,33,67,64,53,77,51,24,29,62,63,31,41,25,21,20,50,32,19,25,36,68,53,40,39,46,70,55,97,67,33,44,35,38,57,41,58,10,58,63,26,51,53,49,49,53,48,55,36,34,50,73,63,23,68,55,40,75,48,80,46,83,42,81,45,77,57,94,94,41,81,44,82,41,65,37,32,33,39,38,31,61,38,64,67,36,45,48,47,44,50,75,63,45,49,74,82,50,64,69,54,42,53,54,46,51,55,54,69,67,55,81,62,97,68,62,71,73,46,83,61,52,64,55,61,56,55,52,49,49,53,48,64,74,57,57,66,57,69,69,58,45,46,77,69,68,48,66,84,65,54,94,63,99,67,74,46,41,71,73,51,54,52,53,50,43,56,50,51,50,52,53,52,46,60,75,73,63,65,96,85,62,66,83,81,73,76,44,84,72,68,48,62,62,54,50,15,68,76,71,76,43,52,56,67,53,49,59,55,53,76,76,51,98,51,83,70,59,54,53,55,52,51,51,54,49,53,53,52,49,54,51,51,52,50,50,51,53,51,50,47,52,50,52,48,53,63,72,67,49,72,52,47,60,42,44,30,67,40,64,46,77,42,88,81,94,75,81,74,66,79,55,70,41,61,66,42,38,60,78,55,81,57,92,88,40,77,85,72,88,77,73,35,72,67,41,36,37,26,31,29,38,42,20,30,47,45,40,25,30,50,41,37,38,49,57,70,47,62,45,78,90,38,30,37,34,37,75,52,56,60,51,38,56,61,6,45,29,58,57,44,52,7,39,38,47,65,56,20,25,34,42,44,60,39,41,49,60,51,39,97,41,74,53,38,49,58,51,55,36,61,76,65,50,33,21,31,48,33,40,25,41,34,48,48,45,54,56,57,69,66,44,62,72,72,51,61,80,55,80,54,78,58,46,56,38,35,35,36,34,92,58,82,40,47,52,62,50,41,51,46,47,29,45,70,63,31,63,44,40,22,53,63,32,28,39,41,67,50,69,58,40,44,44,68,45,26,28,26,40,57,18,48,40,58,38,38,76,52,32,26,20,33,56,34,70,48,46,44,73,49,38,22,43,100,86,63,46,76,63,82,59,64,71,50,74,24,41,32,31,43,37,72,76,67,64,58,17,31,48,72,42,26,64,101,32,65,66,57,36,41,60,68,33,20,62,87,66,41,51,72,29,43,47,70,61,32,22,22,28,36,43,96,85,60,37,31,29,62,54,43,48,62,89,62,57,35,48,39,66,85,41,81,43,44,35,60,58,55,28,45,32,39,37,68,36,90,41,35,61,46,57,47,44,30,59,40,83,33,96,86,34,54,23,38,41,32,36,40,34,24,64,68,53,85,74,94,46,70,69,58,52,50,52,37,40,49,41,23,29,73,70,76,25,76,87,63,38,54,77,42,77,44,78,34,96,54,74,46,19,26,72,63,23,49,72,42,49,70,37,56,34,20,49,77,49,73,40,81,65,65,93,58,80,61,39,63,44,67,69,32,52,63,59,43,28,66,69,73,71,93

pLDDT: mean 77.15, std 20.25, range [20.66, 98.88]

Nearest PDB structures (foldseek):
  8rwj-assembly1_D  TM=9.261E-01  e=4.172E-54  Saccharomyces cerevisiae SK1
  1ry2-assembly1_A  TM=9.234E-01  e=8.515E-52  Saccharomyces cerevisiae
  8v4r-assembly1_B  TM=8.455E-01  e=3.472E-48  Candida albicans
  5vpv-assembly3_C  TM=9.407E-01  e=1.523E-43  Cryptococcus neoformans H99
  8w0m-assembly1_B  TM=9.420E-01  e=1.724E-42  Candida albicans

Secondary structure (DSSP, 8-state):
-PPPEEETTEEE--HHHHHHSS---THHHHHHHH-HHHHHHHHHTTS--SB--SEEEEEETTEEEEEET-EE-HHHHHTHHHHHTT-TTSEEEEEEPSSTTSPPEEEEHHHHHHHHHHHHHHHHHTT--TT-EEEEE--SSHHHHHHHHHHHHHT-EEEE--TTS-HHHHHHHHHHHT-SEEEEESEEEETTEEEEHHHHHHHHTTTS---EEEEE-SS-------TTTEEEHHHHHTTS-S--PPP-EETTSEEEEEEEEEPP-TT-EEE-TTS-EEEHHHHTTSTTS----TT---S---B--EEEEPPS--PEEEEEESS-EEEE-TT-EEEEE-TTS-EEEEEGGG--TT-EEEEEPP--PPBP-B-PPP--SS--TT----SB--HHHHHHHHHHHHH-EEETTEEEEEES-HHHHHHHHHHHHHHHSS-PEEE-SSSEEEEEE-HHHHHHHHHH-GGGGS-GGG----HHHHTB-HHHHHHHHHHHHHHHEEE-SS-EEEEES-HHHHHHHHHHHHHTT---EEEEEEEEEEETTEEEEEEEEEEEE-SHHHHHHHHHHT--S-HHHHHHHHHHHHS--S---S-----THHHHHHHHHHHT--HHHHHHTT-TTS-SS--PPPHHHHHHHHHHHHHHHHHHHH-TTS-TTTS-----HHHHHHHHT--HHHHHHHTTS--HHHHHHHHHHHHHHHHHHHHHHHHHHHHHHHHHT--EEEEEEEEEEEE---SS--EEEE-TTB----BTTB---PPPEEEEEEEEEHHHHHHHHHHHHHHHS---TT-EEEE---TTSHHHHIIIIIHHHHTT-EEEEE-S-TTSSSTTHHHHHHHHTT-SEEEE-HHHHHHHHHT-HHHHHT---TT--EEEEESSPPPHHHHHHIIIIITTTTS-EEEEB--GGGSS--B---TTT--B-TT--BSBPTT-EEEEE-TTS-B--STT--EEEEEESSPPTTS--EETT-HHHHHHHHTSSS-TTEEEEEEEEEE-TT-PEEEEEEGGGEEEETTEEEEHHHHHHHHHTSTTEEEEEEEEEEETTTEEEEEEEEEESSS---HHHHHHHHHHHHHHT-GGG--SEEEE-S---BBTT--B-HHHHHHHHHT------TTBS-TTHHHHHHHHHT-